Protein 2FUI (pdb70)

Organism: Homo sapiens (NCBI:txid9606)

Foldseek 3Di:
DPPDDDFACFLPLRHGDDPVAAWAAALQLRGTHRCCSQDHDRCCRPVPDHDHDPCCVVPNHD

Nearest PDB structures (foldseek):
  2fui-assembly1_A  TM=8.379E-01  e=3.768E-12  Homo sapiens
  2fuu-assembly1_A  TM=8.116E-01  e=2.374E-11  Homo sapiens
  5z8n-assembly2_B  TM=8.169E-01  e=2.389E-04  Arabidopsis thaliana
  1we9-assembly1_A  TM=7.177E-01  e=2.062E-04  Arabidopsis thaliana
  2k17-assembly1_A  TM=6.533E-01  e=4.219E-03  unclassified

Structure (mmCIF, N/CA/C/O backbone):
data_2FUI
#
_entry.id   2FUI
#
loop_
_atom_site.group_PDB
_atom_site.id
_atom_site.type_symbol
_atom_site.label_atom_id
_atom_site.label_alt_id
_atom_site.label_comp_id
_atom_site.label_asym_id
_atom_site.label_entity_id
_atom_site.label_seq_id
_atom_site.pdbx_PDB_ins_code
_atom_site.Cartn_x
_atom_site.Cartn_y
_atom_site.Cartn_z
_atom_site.occupancy
_atom_site.B_iso_or_equiv
_atom_site.auth_seq_id
_atom_site.auth_comp_id
_atom_site.auth_asym_id
_atom_site.auth_atom_id
_atom_site.pdbx_PDB_model_num
ATOM 1 N N . GLY A 1 1 ? 13.751 20.168 20.340 1.00 0.00 1 GLY A N 1
ATOM 2 C CA . GLY A 1 1 ? 12.383 19.666 20.655 1.00 0.00 1 GLY A CA 1
ATOM 3 C C . GLY A 1 1 ? 11.379 20.274 19.683 1.00 0.00 1 GLY A C 1
ATOM 4 O O . GLY A 1 1 ? 10.601 21.156 20.047 1.00 0.00 1 GLY A O 1
ATOM 10 N N . PRO A 1 2 ? 11.383 19.815 18.459 1.00 0.00 2 PRO A N 1
ATOM 11 C CA . PRO A 1 2 ? 10.454 20.318 17.405 1.00 0.00 2 PRO A CA 1
ATOM 12 C C . PRO A 1 2 ? 8.994 20.251 17.848 1.00 0.00 2 PRO A C 1
ATOM 13 O O . PRO A 1 2 ? 8.606 19.365 18.608 1.00 0.00 2 PRO A O 1
ATOM 24 N N . LEU A 1 3 ? 8.190 21.195 17.368 1.00 0.00 3 LEU A N 1
ATOM 25 C CA . LEU A 1 3 ? 6.776 21.231 17.722 1.00 0.00 3 LEU A CA 1
ATOM 26 C C . LEU A 1 3 ? 6.095 19.924 17.326 1.00 0.00 3 LEU A C 1
ATOM 27 O O . LEU A 1 3 ? 5.192 19.449 18.013 1.00 0.00 3 LEU A O 1
ATOM 43 N N . GLY A 1 4 ? 6.537 19.349 16.211 1.00 50.00 4 GLY A N 1
ATOM 44 C CA . GLY A 1 4 ? 5.966 18.097 15.725 1.00 50.00 4 GLY A CA 1
ATOM 45 C C . GLY A 1 4 ? 4.775 18.360 14.812 1.00 50.00 4 GLY A C 1
ATOM 46 O O . GLY A 1 4 ? 4.351 19.504 14.644 1.00 50.00 4 GLY A O 1
ATOM 50 N N . SER A 1 5 ? 4.239 17.296 14.220 1.00 50.00 5 SER A N 1
ATOM 51 C CA . SER A 1 5 ? 3.096 17.427 13.322 1.00 50.00 5 SER A CA 1
ATOM 52 C C . SER A 1 5 ? 2.205 16.191 13.399 1.00 50.00 5 SER A C 1
ATOM 53 O O . SER A 1 5 ? 2.687 15.076 13.596 1.00 50.00 5 SER A O 1
ATOM 61 N N . ASP A 1 6 ? 0.902 16.399 13.233 1.00 50.00 6 ASP A N 1
ATOM 62 C CA . ASP A 1 6 ? -0.051 15.296 13.278 1.00 50.00 6 ASP A CA 1
ATOM 63 C C . ASP A 1 6 ? 0.173 14.357 12.097 1.00 50.00 6 ASP A C 1
ATOM 64 O O . ASP A 1 6 ? 0.738 14.757 11.078 1.00 50.00 6 ASP A O 1
ATOM 73 N N . THR A 1 7 ? -0.268 13.111 12.234 1.00 50.00 7 THR A N 1
ATOM 74 C CA . THR A 1 7 ? -0.099 12.137 11.161 1.00 50.00 7 THR A CA 1
ATOM 75 C C . THR A 1 7 ? -1.177 12.311 10.103 1.00 50.00 7 THR A C 1
ATOM 76 O O . THR A 1 7 ? -2.085 13.130 10.245 1.00 50.00 7 THR A O 1
ATOM 87 N N . LYS A 1 8 ? -1.050 11.542 9.033 1.00 25.00 8 LYS A N 1
ATOM 88 C CA . LYS A 1 8 ? -1.990 11.608 7.924 1.00 25.00 8 LYS A CA 1
ATOM 89 C C . LYS A 1 8 ? -2.513 10.222 7.564 1.00 25.00 8 LYS A C 1
ATOM 90 O O . LYS A 1 8 ? -2.126 9.216 8.158 1.00 25.00 8 LYS A O 1
ATOM 109 N N . LEU A 1 9 ? -3.378 10.195 6.563 1.00 16.66 9 LEU A N 1
ATOM 110 C CA . LEU A 1 9 ? -3.957 8.954 6.073 1.00 16.66 9 LEU A CA 1
ATOM 111 C C . LEU A 1 9 ? -2.859 8.043 5.507 1.00 16.66 9 LEU A C 1
ATOM 112 O O . LEU A 1 9 ? -1.693 8.431 5.483 1.00 16.66 9 LEU A O 1
ATOM 128 N N . TYR A 1 10 ? -3.207 6.823 5.074 1.00 25.00 10 TYR A N 1
ATOM 129 C CA . TYR A 1 10 ? -2.189 5.909 4.554 1.00 25.00 10 TYR A CA 1
ATOM 130 C C . TYR A 1 10 ? -2.133 5.942 3.025 1.00 25.00 10 TYR A C 1
ATOM 131 O O . TYR A 1 10 ? -1.193 6.477 2.437 1.00 25.00 10 TYR A O 1
ATOM 149 N N . CYS A 1 11 ? -3.142 5.361 2.396 1.00 16.66 11 CYS A N 1
ATOM 150 C CA . CYS A 1 11 ? -3.225 5.310 0.940 1.00 16.66 11 CYS A CA 1
ATOM 151 C C . CYS A 1 11 ? -2.750 6.607 0.307 1.00 16.66 11 CYS A C 1
ATOM 152 O O . CYS A 1 11 ? -3.395 7.644 0.424 1.00 16.66 11 CYS A O 1
ATOM 159 N N . ILE A 1 12 ? -1.619 6.526 -0.385 1.00 16.66 12 ILE A N 1
ATOM 160 C CA . ILE A 1 12 ? -1.050 7.683 -1.062 1.00 16.66 12 ILE A CA 1
ATOM 161 C C . ILE A 1 12 ? -2.134 8.391 -1.868 1.00 16.66 12 ILE A C 1
ATOM 162 O O . ILE A 1 12 ? -1.932 9.481 -2.402 1.00 16.66 12 ILE A O 1
ATOM 178 N N . CYS A 1 13 ? -3.283 7.737 -1.946 1.00 16.66 13 CYS A N 1
ATOM 179 C CA . CYS A 1 13 ? -4.428 8.249 -2.675 1.00 16.66 13 CYS A CA 1
ATOM 180 C C . CYS A 1 13 ? -5.252 9.179 -1.785 1.00 16.66 13 CYS A C 1
ATOM 181 O O . CYS A 1 13 ? -6.469 9.289 -1.935 1.00 16.66 13 CYS A O 1
ATOM 188 N N . LYS A 1 14 ? -4.570 9.849 -0.861 1.00 16.66 14 LYS A N 1
ATOM 189 C CA . LYS A 1 14 ? -5.219 10.781 0.060 1.00 16.66 14 LYS A CA 1
ATOM 190 C C . LYS A 1 14 ? -6.529 10.222 0.618 1.00 16.66 14 LYS A C 1
ATOM 191 O O . LYS A 1 14 ? -7.587 10.833 0.469 1.00 16.66 14 LYS A O 1
ATOM 210 N N . THR A 1 15 ? -6.446 9.073 1.287 1.00 25.00 15 THR A N 1
ATOM 211 C CA . THR A 1 15 ? -7.631 8.461 1.889 1.00 25.00 15 THR A CA 1
ATOM 212 C C . THR A 1 15 ? -7.216 7.535 3.044 1.00 25.00 15 THR A C 1
ATOM 213 O O . THR A 1 15 ? -6.408 6.628 2.852 1.00 25.00 15 THR A O 1
ATOM 224 N N . PRO A 1 16 ? -7.742 7.743 4.232 1.00 50.00 16 PRO A N 1
ATOM 225 C CA . PRO A 1 16 ? -7.401 6.901 5.426 1.00 50.00 16 PRO A CA 1
ATOM 226 C C . PRO A 1 16 ? -7.678 5.414 5.217 1.00 50.00 16 PRO A C 1
ATOM 227 O O . PRO A 1 16 ? -8.383 5.023 4.286 1.00 50.00 16 PRO A O 1
ATOM 238 N N . TYR A 1 17 ? -7.101 4.594 6.094 1.00 25.00 17 TYR A N 1
ATOM 239 C CA . TYR A 1 17 ? -7.264 3.152 6.014 1.00 25.00 17 TYR A CA 1
ATOM 240 C C . TYR A 1 17 ? -8.723 2.770 6.137 1.00 25.00 17 TYR A C 1
ATOM 241 O O . TYR A 1 17 ? -9.491 3.404 6.862 1.00 25.00 17 TYR A O 1
ATOM 259 N N . ASP A 1 18 ? -9.086 1.722 5.428 1.00 25.00 18 ASP A N 1
ATOM 260 C CA . ASP A 1 18 ? -10.457 1.230 5.450 1.00 25.00 18 ASP A CA 1
ATOM 261 C C . ASP A 1 18 ? -10.487 -0.297 5.427 1.00 25.00 18 ASP A C 1
ATOM 262 O O . ASP A 1 18 ? -10.136 -0.915 4.424 1.00 25.00 18 ASP A O 1
ATOM 271 N N . GLU A 1 19 ? -10.917 -0.899 6.531 1.00 25.00 19 GLU A N 1
ATOM 272 C CA . GLU A 1 19 ? -10.991 -2.356 6.619 1.00 25.00 19 GLU A CA 1
ATOM 273 C C . GLU A 1 19 ? -11.797 -2.919 5.456 1.00 25.00 19 GLU A C 1
ATOM 274 O O . GLU A 1 19 ? -11.634 -4.078 5.076 1.00 25.00 19 GLU A O 1
ATOM 286 N N . SER A 1 20 ? -12.641 -2.078 4.878 1.00 50.00 20 SER A N 1
ATOM 287 C CA . SER A 1 20 ? -13.445 -2.489 3.732 1.00 50.00 20 SER A CA 1
ATOM 288 C C . SER A 1 20 ? -12.515 -2.629 2.546 1.00 50.00 20 SER A C 1
ATOM 289 O O . SER A 1 20 ? -12.711 -3.450 1.650 1.00 50.00 20 SER A O 1
ATOM 297 N N . LYS A 1 21 ? -11.482 -1.810 2.597 1.00 16.66 21 LYS A N 1
ATOM 298 C CA . LYS A 1 21 ? -10.444 -1.777 1.595 1.00 16.66 21 LYS A CA 1
ATOM 299 C C . LYS A 1 21 ? -9.260 -2.546 2.124 1.00 16.66 21 LYS A C 1
ATOM 300 O O . LYS A 1 21 ? -9.041 -2.604 3.332 1.00 16.66 21 LYS A O 1
ATOM 319 N N . PHE A 1 22 ? -8.508 -3.157 1.238 1.00 16.66 22 PHE A N 1
ATOM 320 C CA . PHE A 1 22 ? -7.364 -3.923 1.672 1.00 16.66 22 PHE A CA 1
ATOM 321 C C . PHE A 1 22 ? -6.095 -3.217 1.302 1.00 16.66 22 PHE A C 1
ATOM 322 O O . PHE A 1 22 ? -6.052 -2.440 0.349 1.00 16.66 22 PHE A O 1
ATOM 339 N N . TYR A 1 23 ? -5.073 -3.460 2.091 1.00 16.66 23 TYR A N 1
ATOM 340 C CA . TYR A 1 23 ? -3.814 -2.800 1.880 1.00 16.66 23 TYR A CA 1
ATOM 341 C C . TYR A 1 23 ? -2.646 -3.736 1.774 1.00 16.66 23 TYR A C 1
ATOM 342 O O . TYR A 1 23 ? -2.681 -4.903 2.164 1.00 16.66 23 TYR A O 1
ATOM 360 N N . ILE A 1 24 ? -1.600 -3.132 1.287 1.00 16.66 24 ILE A N 1
ATOM 361 C CA . ILE A 1 24 ? -0.311 -3.767 1.134 1.00 16.66 24 ILE A CA 1
ATOM 362 C C . ILE A 1 24 ? 0.668 -2.856 1.842 1.00 16.66 24 ILE A C 1
ATOM 363 O O . ILE A 1 24 ? 0.759 -1.669 1.531 1.00 16.66 24 ILE A O 1
ATOM 379 N N . GLY A 1 25 ? 1.320 -3.374 2.863 1.00 16.66 25 GLY A N 1
ATOM 380 C CA . GLY A 1 25 ? 2.186 -2.539 3.669 1.00 16.66 25 GLY A CA 1
ATOM 381 C C . GLY A 1 25 ? 3.589 -2.331 3.124 1.00 16.66 25 GLY A C 1
ATOM 382 O O . GLY A 1 25 ? 4.337 -3.277 2.873 1.00 16.66 25 GLY A O 1
ATOM 386 N N . CYS A 1 26 ? 3.943 -1.054 3.023 1.00 16.66 26 CYS A N 1
ATOM 387 C CA . CYS A 1 26 ? 5.258 -0.630 2.604 1.00 16.66 26 CYS A CA 1
ATOM 388 C C . CYS A 1 26 ? 6.286 -1.428 3.403 1.00 16.66 26 CYS A C 1
ATOM 389 O O . CYS A 1 26 ? 6.452 -1.200 4.601 1.00 16.66 26 CYS A O 1
ATOM 396 N N . ASP A 1 27 ? 6.956 -2.372 2.761 1.00 16.66 27 ASP A N 1
ATOM 397 C CA . ASP A 1 27 ? 7.934 -3.183 3.473 1.00 16.66 27 ASP A CA 1
ATOM 398 C C . ASP A 1 27 ? 8.906 -2.299 4.234 1.00 16.66 27 ASP A C 1
ATOM 399 O O . ASP A 1 27 ? 9.330 -2.641 5.339 1.00 16.66 27 ASP A O 1
ATOM 408 N N . ARG A 1 28 ? 9.266 -1.168 3.639 1.00 16.66 28 ARG A N 1
ATOM 409 C CA . ARG A 1 28 ? 10.204 -0.257 4.278 1.00 16.66 28 ARG A CA 1
ATOM 410 C C . ARG A 1 28 ? 9.550 1.077 4.644 1.00 16.66 28 ARG A C 1
ATOM 411 O O . ARG A 1 28 ? 10.124 1.842 5.416 1.00 16.66 28 ARG A O 1
ATOM 432 N N . CYS A 1 29 ? 8.359 1.378 4.102 1.00 16.66 29 CYS A N 1
ATOM 433 C CA . CYS A 1 29 ? 7.726 2.647 4.425 1.00 16.66 29 CYS A CA 1
ATOM 434 C C . CYS A 1 29 ? 6.594 2.477 5.440 1.00 16.66 29 CYS A C 1
ATOM 435 O O . CYS A 1 29 ? 5.794 3.389 5.649 1.00 16.66 29 CYS A O 1
ATOM 442 N N . GLN A 1 30 ? 6.552 1.312 6.077 1.00 16.66 30 GLN A N 1
ATOM 443 C CA . GLN A 1 30 ? 5.544 1.016 7.097 1.00 16.66 30 GLN A CA 1
ATOM 444 C C . GLN A 1 30 ? 4.218 1.743 6.853 1.00 16.66 30 GLN A C 1
ATOM 445 O O . GLN A 1 30 ? 3.663 2.347 7.772 1.00 16.66 30 GLN A O 1
ATOM 459 N N . ASN A 1 31 ? 3.701 1.677 5.629 1.00 16.66 31 ASN A N 1
ATOM 460 C CA . ASN A 1 31 ? 2.432 2.329 5.312 1.00 16.66 31 ASN A CA 1
ATOM 461 C C . ASN A 1 31 ? 1.522 1.361 4.560 1.00 16.66 31 ASN A C 1
ATOM 462 O O . ASN A 1 31 ? 1.977 0.317 4.108 1.00 16.66 31 ASN A O 1
ATOM 473 N N . TRP A 1 32 ? 0.236 1.695 4.447 1.00 16.66 32 TRP A N 1
ATOM 474 C CA . TRP A 1 32 ? -0.716 0.808 3.765 1.00 16.66 32 TRP A CA 1
ATOM 475 C C . TRP A 1 32 ? -1.613 1.589 2.808 1.00 16.66 32 TRP A C 1
ATOM 476 O O . TRP A 1 32 ? -2.197 2.601 3.185 1.00 16.66 32 TRP A O 1
ATOM 497 N N . TYR A 1 33 ? -1.737 1.108 1.572 1.00 16.66 33 TYR A N 1
ATOM 498 C CA . TYR A 1 33 ? -2.592 1.774 0.583 1.00 16.66 33 TYR A CA 1
ATOM 499 C C . TYR A 1 33 ? -3.534 0.775 -0.089 1.00 16.66 33 TYR A C 1
ATOM 500 O O . TYR A 1 33 ? -3.139 -0.362 -0.348 1.00 16.66 33 TYR A O 1
ATOM 518 N N . HIS A 1 34 ? -4.764 1.197 -0.421 1.00 16.66 34 HIS A N 1
ATOM 519 C CA . HIS A 1 34 ? -5.653 0.310 -1.126 1.00 16.66 34 HIS A CA 1
ATOM 520 C C . HIS A 1 34 ? -4.889 -0.205 -2.334 1.00 16.66 34 HIS A C 1
ATOM 521 O O . HIS A 1 34 ? -4.095 0.531 -2.933 1.00 16.66 34 HIS A O 1
ATOM 536 N N . GLY A 1 35 ? -5.094 -1.452 -2.681 1.00 16.66 35 GLY A N 1
ATOM 537 C CA . GLY A 1 35 ? -4.371 -2.005 -3.805 1.00 16.66 35 GLY A CA 1
ATOM 538 C C . GLY A 1 35 ? -4.305 -1.023 -4.961 1.00 16.66 35 GLY A C 1
ATOM 539 O O . GLY A 1 35 ? -3.222 -0.622 -5.384 1.00 16.66 35 GLY A O 1
ATOM 543 N N . ARG A 1 36 ? -5.459 -0.636 -5.470 1.00 16.66 36 ARG A N 1
ATOM 544 C CA . ARG A 1 36 ? -5.500 0.301 -6.575 1.00 16.66 36 ARG A CA 1
ATOM 545 C C . ARG A 1 36 ? -5.052 1.671 -6.122 1.00 16.66 36 ARG A C 1
ATOM 546 O O . ARG A 1 36 ? -4.695 2.517 -6.941 1.00 16.66 36 ARG A O 1
ATOM 567 N N . CYS A 1 37 ? -5.069 1.896 -4.818 1.00 16.66 37 CYS A N 1
ATOM 568 C CA . CYS A 1 37 ? -4.655 3.184 -4.309 1.00 16.66 37 CYS A CA 1
ATOM 569 C C . CYS A 1 37 ? -3.313 3.544 -4.921 1.00 16.66 37 CYS A C 1
ATOM 570 O O . CYS A 1 37 ? -3.001 4.718 -5.122 1.00 16.66 37 CYS A O 1
ATOM 577 N N . VAL A 1 38 ? -2.522 2.512 -5.212 1.00 16.66 38 VAL A N 1
ATOM 578 C CA . VAL A 1 38 ? -1.203 2.719 -5.801 1.00 16.66 38 VAL A CA 1
ATOM 579 C C . VAL A 1 38 ? -1.106 2.103 -7.197 1.00 16.66 38 VAL A C 1
ATOM 580 O O . VAL A 1 38 ? -0.047 2.135 -7.823 1.00 16.66 38 VAL A O 1
ATOM 593 N N . GLY A 1 39 ? -2.220 1.565 -7.693 1.00 16.66 39 GLY A N 1
ATOM 594 C CA . GLY A 1 39 ? -2.238 0.975 -9.030 1.00 16.66 39 GLY A CA 1
ATOM 595 C C . GLY A 1 39 ? -1.713 -0.451 -9.013 1.00 16.66 39 GLY A C 1
ATOM 596 O O . GLY A 1 39 ? -0.884 -0.824 -9.844 1.00 16.66 39 GLY A O 1
ATOM 600 N N . ILE A 1 40 ? -2.180 -1.243 -8.053 1.00 16.66 40 ILE A N 1
ATOM 601 C CA . ILE A 1 40 ? -1.727 -2.624 -7.931 1.00 16.66 40 ILE A CA 1
ATOM 602 C C . ILE A 1 40 ? -2.873 -3.612 -8.083 1.00 16.66 40 ILE A C 1
ATOM 603 O O . ILE A 1 40 ? -4.046 -3.241 -8.047 1.00 16.66 40 ILE A O 1
ATOM 619 N N . LEU A 1 41 ? -2.510 -4.876 -8.238 1.00 16.66 41 LEU A N 1
ATOM 620 C CA . LEU A 1 41 ? -3.491 -5.932 -8.379 1.00 16.66 41 LEU A CA 1
ATOM 621 C C . LEU A 1 41 ? -4.248 -6.140 -7.073 1.00 16.66 41 LEU A C 1
ATOM 622 O O . LEU A 1 41 ? -3.822 -5.694 -6.010 1.00 16.66 41 LEU A O 1
ATOM 638 N N . GLN A 1 42 ? -5.363 -6.838 -7.167 1.00 16.66 42 GLN A N 1
ATOM 639 C CA . GLN A 1 42 ? -6.180 -7.133 -6.005 1.00 16.66 42 GLN A CA 1
ATOM 640 C C . GLN A 1 42 ? -5.552 -8.286 -5.316 1.00 16.66 42 GLN A C 1
ATOM 641 O O . GLN A 1 42 ? -5.385 -8.322 -4.099 1.00 16.66 42 GLN A O 1
ATOM 655 N N . SER A 1 43 ? -5.180 -9.222 -6.150 1.00 16.66 43 SER A N 1
ATOM 656 C CA . SER A 1 43 ? -4.531 -10.396 -5.692 1.00 16.66 43 SER A CA 1
ATOM 657 C C . SER A 1 43 ? -3.214 -9.979 -5.058 1.00 16.66 43 SER A C 1
ATOM 658 O O . SER A 1 43 ? -2.859 -10.461 -3.987 1.00 16.66 43 SER A O 1
ATOM 666 N N . GLU A 1 44 ? -2.518 -9.026 -5.688 1.00 16.66 44 GLU A N 1
ATOM 667 C CA . GLU A 1 44 ? -1.262 -8.525 -5.129 1.00 16.66 44 GLU A CA 1
ATOM 668 C C . GLU A 1 44 ? -1.442 -8.313 -3.638 1.00 16.66 44 GLU A C 1
ATOM 669 O O . GLU A 1 44 ? -0.482 -8.192 -2.893 1.00 16.66 44 GLU A O 1
ATOM 681 N N . ALA A 1 45 ? -2.694 -8.278 -3.217 1.00 16.66 45 ALA A N 1
ATOM 682 C CA . ALA A 1 45 ? -3.014 -8.115 -1.815 1.00 16.66 45 ALA A CA 1
ATOM 683 C C . ALA A 1 45 ? -2.846 -9.449 -1.066 1.00 16.66 45 ALA A C 1
ATOM 684 O O . ALA A 1 45 ? -2.309 -9.483 0.042 1.00 16.66 45 ALA A O 1
ATOM 691 N N . GLU A 1 46 ? -3.346 -10.537 -1.666 1.00 16.66 46 GLU A N 1
ATOM 692 C CA . GLU A 1 46 ? -3.288 -11.865 -1.034 1.00 16.66 46 GLU A CA 1
ATOM 693 C C . GLU A 1 46 ? -2.005 -12.655 -1.325 1.00 16.66 46 GLU A C 1
ATOM 694 O O . GLU A 1 46 ? -1.366 -13.166 -0.405 1.00 16.66 46 GLU A O 1
ATOM 706 N N . LEU A 1 47 ? -1.659 -12.786 -2.596 1.00 16.66 47 LEU A N 1
ATOM 707 C CA . LEU A 1 47 ? -0.476 -13.555 -2.995 1.00 16.66 47 LEU A CA 1
ATOM 708 C C . LEU A 1 47 ? 0.773 -12.784 -2.742 1.00 16.66 47 LEU A C 1
ATOM 709 O O . LEU A 1 47 ? 1.816 -13.021 -3.351 1.00 16.66 47 LEU A O 1
ATOM 725 N N . ILE A 1 48 ? 0.642 -11.824 -1.876 1.00 16.66 48 ILE A N 1
ATOM 726 C CA . ILE A 1 48 ? 1.731 -10.960 -1.569 1.00 16.66 48 ILE A CA 1
ATOM 727 C C . ILE A 1 48 ? 2.278 -11.172 -0.162 1.00 16.66 48 ILE A C 1
ATOM 728 O O . ILE A 1 48 ? 1.541 -11.449 0.783 1.00 16.66 48 ILE A O 1
ATOM 744 N N . ASP A 1 49 ? 3.595 -11.043 -0.061 1.00 25.00 49 ASP A N 1
ATOM 745 C CA . ASP A 1 49 ? 4.296 -11.219 1.199 1.00 25.00 49 ASP A CA 1
ATOM 746 C C . ASP A 1 49 ? 5.716 -10.674 1.071 1.00 25.00 49 ASP A C 1
ATOM 747 O O . ASP A 1 49 ? 6.640 -11.143 1.734 1.00 25.00 49 ASP A O 1
ATOM 756 N N . GLU A 1 50 ? 5.869 -9.678 0.203 1.00 16.66 50 GLU A N 1
ATOM 757 C CA . GLU A 1 50 ? 7.155 -9.055 -0.036 1.00 16.66 50 GLU A CA 1
ATOM 758 C C . GLU A 1 50 ? 6.932 -7.762 -0.802 1.00 16.66 50 GLU A C 1
ATOM 759 O O . GLU A 1 50 ? 7.875 -7.148 -1.303 1.00 16.66 50 GLU A O 1
ATOM 771 N N . TYR A 1 51 ? 5.666 -7.351 -0.881 1.00 16.66 51 TYR A N 1
ATOM 772 C CA . TYR A 1 51 ? 5.319 -6.127 -1.579 1.00 16.66 51 TYR A CA 1
ATOM 773 C C . TYR A 1 51 ? 5.878 -4.944 -0.839 1.00 16.66 51 TYR A C 1
ATOM 774 O O . TYR A 1 51 ? 5.947 -4.933 0.388 1.00 16.66 51 TYR A O 1
ATOM 792 N N . VAL A 1 52 ? 6.245 -3.940 -1.599 1.00 16.66 52 VAL A N 1
ATOM 793 C CA . VAL A 1 52 ? 6.771 -2.724 -1.019 1.00 16.66 52 VAL A CA 1
ATOM 794 C C . VAL A 1 52 ? 5.976 -1.537 -1.500 1.00 16.66 52 VAL A C 1
ATOM 795 O O . VAL A 1 52 ? 5.328 -1.589 -2.544 1.00 16.66 52 VAL A O 1
ATOM 808 N N . CYS A 1 53 ? 6.020 -0.472 -0.727 1.00 16.66 53 CYS A N 1
ATOM 809 C CA . CYS A 1 53 ? 5.308 0.703 -1.048 1.00 16.66 53 CYS A CA 1
ATOM 810 C C . CYS A 1 53 ? 6.037 1.473 -2.097 1.00 16.66 53 CYS A C 1
ATOM 811 O O . CYS A 1 53 ? 7.243 1.320 -2.286 1.00 16.66 53 CYS A O 1
ATOM 818 N N . PRO A 1 54 ? 5.327 2.279 -2.788 1.00 16.66 54 PRO A N 1
ATOM 819 C CA . PRO A 1 54 ? 5.901 3.090 -3.867 1.00 16.66 54 PRO A CA 1
ATOM 820 C C . PRO A 1 54 ? 6.657 4.292 -3.322 1.00 16.66 54 PRO A C 1
ATOM 821 O O . PRO A 1 54 ? 7.649 4.733 -3.903 1.00 16.66 54 PRO A O 1
ATOM 832 N N . GLN A 1 55 ? 6.209 4.782 -2.174 1.00 16.66 55 GLN A N 1
ATOM 833 C CA . GLN A 1 55 ? 6.881 5.894 -1.526 1.00 16.66 55 GLN A CA 1
ATOM 834 C C . GLN A 1 55 ? 8.190 5.382 -0.955 1.00 16.66 55 GLN A C 1
ATOM 835 O O . GLN A 1 55 ? 9.177 6.110 -0.845 1.00 16.66 55 GLN A O 1
ATOM 849 N N . CYS A 1 56 ? 8.169 4.102 -0.601 1.00 16.66 56 CYS A N 1
ATOM 850 C CA . CYS A 1 56 ? 9.331 3.433 -0.041 1.00 16.66 56 CYS A CA 1
ATOM 851 C C . CYS A 1 56 ? 10.477 3.410 -1.046 1.00 16.66 56 CYS A C 1
ATOM 852 O O . CYS A 1 56 ? 11.626 3.682 -0.702 1.00 16.66 56 CYS A O 1
ATOM 859 N N . GLN A 1 57 ? 10.148 3.065 -2.287 1.00 16.66 57 GLN A N 1
ATOM 860 C CA . GLN A 1 57 ? 11.153 2.983 -3.336 1.00 16.66 57 GLN A CA 1
ATOM 861 C C . GLN A 1 57 ? 11.955 4.274 -3.410 1.00 16.66 57 GLN A C 1
ATOM 862 O O . GLN A 1 57 ? 13.164 4.250 -3.643 1.00 16.66 57 GLN A O 1
ATOM 876 N N . SER A 1 58 ? 11.287 5.398 -3.190 1.00 25.00 58 SER A N 1
ATOM 877 C CA . SER A 1 58 ? 11.972 6.681 -3.215 1.00 25.00 58 SER A CA 1
ATOM 878 C C . SER A 1 58 ? 13.057 6.700 -2.144 1.00 25.00 58 SER A C 1
ATOM 879 O O . SER A 1 58 ? 14.135 7.260 -2.344 1.00 25.00 58 SER A O 1
ATOM 887 N N . THR A 1 59 ? 12.757 6.079 -1.006 1.00 50.00 59 THR A N 1
ATOM 888 C CA . THR A 1 59 ? 13.705 6.019 0.102 1.00 50.00 59 THR A CA 1
ATOM 889 C C . THR A 1 59 ? 14.697 4.870 -0.077 1.00 50.00 59 THR A C 1
ATOM 890 O O . THR A 1 59 ? 15.862 4.987 0.302 1.00 50.00 59 THR A O 1
ATOM 901 N N . GLU A 1 60 ? 14.232 3.758 -0.650 1.00 50.00 60 GLU A N 1
ATOM 902 C CA . GLU A 1 60 ? 15.101 2.599 -0.859 1.00 50.00 60 GLU A CA 1
ATOM 903 C C . GLU A 1 60 ? 16.507 3.032 -1.266 1.00 50.00 60 GLU A C 1
ATOM 904 O O . GLU A 1 60 ? 17.460 2.862 -0.508 1.00 50.00 60 GLU A O 1
ATOM 916 N N . ASP A 1 61 ? 16.630 3.590 -2.466 1.00 50.00 61 ASP A N 1
ATOM 917 C CA . ASP A 1 61 ? 17.929 4.040 -2.957 1.00 50.00 61 ASP A CA 1
ATOM 918 C C . ASP A 1 61 ? 17.766 5.184 -3.952 1.00 50.00 61 ASP A C 1
ATOM 919 O O . ASP A 1 61 ? 16.655 5.493 -4.382 1.00 50.00 61 ASP A O 1
ATOM 928 N N . ALA A 1 62 ? 18.884 5.812 -4.311 1.00 50.00 62 ALA A N 1
ATOM 929 C CA . ALA A 1 62 ? 18.861 6.925 -5.256 1.00 50.00 62 ALA A CA 1
ATOM 930 C C . ALA A 1 62 ? 19.488 6.512 -6.585 1.00 50.00 62 ALA A C 1
ATOM 931 O O . ALA A 1 62 ? 20.557 5.925 -6.556 1.00 0.00 62 ALA A O 1
ATOM 939 N N . GLY A 1 1 ? 2.960 -4.972 19.622 1.00 0.00 1 GLY A N 2
ATOM 940 C CA . GLY A 1 1 ? 2.378 -3.799 20.334 1.00 0.00 1 GLY A CA 2
ATOM 941 C C . GLY A 1 1 ? 1.183 -3.270 19.550 1.00 0.00 1 GLY A C 2
ATOM 942 O O . GLY A 1 1 ? 0.956 -3.657 18.405 1.00 0.00 1 GLY A O 2
ATOM 948 N N . PRO A 1 2 ? 0.420 -2.394 20.149 1.00 0.00 2 PRO A N 2
ATOM 949 C CA . PRO A 1 2 ? -0.780 -1.791 19.500 1.00 0.00 2 PRO A CA 2
ATOM 950 C C . PRO A 1 2 ? -0.408 -0.917 18.304 1.00 0.00 2 PRO A C 2
ATOM 951 O O . PRO A 1 2 ? -1.203 -0.743 17.379 1.00 0.00 2 PRO A O 2
ATOM 962 N N . LEU A 1 3 ? 0.804 -0.367 18.333 1.00 0.00 3 LEU A N 2
ATOM 963 C CA . LEU A 1 3 ? 1.274 0.493 17.249 1.00 0.00 3 LEU A CA 2
ATOM 964 C C . LEU A 1 3 ? 0.143 1.388 16.746 1.00 0.00 3 LEU A C 2
ATOM 965 O O . LEU A 1 3 ? 0.170 1.862 15.610 1.00 0.00 3 LEU A O 2
ATOM 981 N N . GLY A 1 4 ? -0.851 1.615 17.603 1.00 50.00 4 GLY A N 2
ATOM 982 C CA . GLY A 1 4 ? -1.992 2.455 17.243 1.00 50.00 4 GLY A CA 2
ATOM 983 C C . GLY A 1 4 ? -1.971 3.768 18.018 1.00 50.00 4 GLY A C 2
ATOM 984 O O . GLY A 1 4 ? -1.854 3.776 19.244 1.00 50.00 4 GLY A O 2
ATOM 988 N N . SER A 1 5 ? -2.085 4.876 17.294 1.00 50.00 5 SER A N 2
ATOM 989 C CA . SER A 1 5 ? -2.079 6.195 17.916 1.00 50.00 5 SER A CA 2
ATOM 990 C C . SER A 1 5 ? -2.475 7.258 16.900 1.00 50.00 5 SER A C 2
ATOM 991 O O . SER A 1 5 ? -3.247 6.990 15.979 1.00 50.00 5 SER A O 2
ATOM 999 N N . ASP A 1 6 ? -1.939 8.463 17.064 1.00 50.00 6 ASP A N 2
ATOM 1000 C CA . ASP A 1 6 ? -2.244 9.549 16.142 1.00 50.00 6 ASP A CA 2
ATOM 1001 C C . ASP A 1 6 ? -1.517 9.327 14.821 1.00 50.00 6 ASP A C 2
ATOM 1002 O O . ASP A 1 6 ? -0.302 9.501 14.734 1.00 50.00 6 ASP A O 2
ATOM 1011 N N . THR A 1 7 ? -2.269 8.925 13.799 1.00 50.00 7 THR A N 2
ATOM 1012 C CA . THR A 1 7 ? -1.687 8.664 12.486 1.00 50.00 7 THR A CA 2
ATOM 1013 C C . THR A 1 7 ? -2.423 9.430 11.393 1.00 50.00 7 THR A C 2
ATOM 1014 O O . THR A 1 7 ? -3.525 9.938 11.601 1.00 50.00 7 THR A O 2
ATOM 1025 N N . LYS A 1 8 ? -1.795 9.497 10.223 1.00 25.00 8 LYS A N 2
ATOM 1026 C CA . LYS A 1 8 ? -2.372 10.190 9.076 1.00 25.00 8 LYS A CA 2
ATOM 1027 C C . LYS A 1 8 ? -2.909 9.181 8.066 1.00 25.00 8 LYS A C 2
ATOM 1028 O O . LYS A 1 8 ? -2.890 7.974 8.310 1.00 25.00 8 LYS A O 2
ATOM 1047 N N . LEU A 1 9 ? -3.383 9.683 6.933 1.00 16.66 9 LEU A N 2
ATOM 1048 C CA . LEU A 1 9 ? -3.920 8.817 5.890 1.00 16.66 9 LEU A CA 2
ATOM 1049 C C . LEU A 1 9 ? -2.829 7.876 5.400 1.00 16.66 9 LEU A C 2
ATOM 1050 O O . LEU A 1 9 ? -1.647 8.209 5.464 1.00 16.66 9 LEU A O 2
ATOM 1066 N N . TYR A 1 10 ? -3.217 6.691 4.931 1.00 25.00 10 TYR A N 2
ATOM 1067 C CA . TYR A 1 10 ? -2.236 5.728 4.469 1.00 25.00 10 TYR A CA 2
ATOM 1068 C C . TYR A 1 10 ? -2.087 5.804 2.951 1.00 25.00 10 TYR A C 2
ATOM 1069 O O . TYR A 1 10 ? -1.057 6.251 2.447 1.00 25.00 10 TYR A O 2
ATOM 1087 N N . CYS A 1 11 ? -3.116 5.384 2.225 1.00 16.66 11 CYS A N 2
ATOM 1088 C CA . CYS A 1 11 ? -3.080 5.430 0.770 1.00 16.66 11 CYS A CA 2
ATOM 1089 C C . CYS A 1 11 ? -2.457 6.726 0.278 1.00 16.66 11 CYS A C 2
ATOM 1090 O O . CYS A 1 11 ? -2.863 7.818 0.677 1.00 16.66 11 CYS A O 2
ATOM 1097 N N . ILE A 1 12 ? -1.488 6.591 -0.617 1.00 16.66 12 ILE A N 2
ATOM 1098 C CA . ILE A 1 12 ? -0.829 7.750 -1.195 1.00 16.66 12 ILE A CA 2
ATOM 1099 C C . ILE A 1 12 ? -1.888 8.610 -1.869 1.00 16.66 12 ILE A C 2
ATOM 1100 O O . ILE A 1 12 ? -1.628 9.721 -2.331 1.00 16.66 12 ILE A O 2
ATOM 1116 N N . CYS A 1 13 ? -3.085 8.045 -1.918 1.00 16.66 13 CYS A N 2
ATOM 1117 C CA . CYS A 1 13 ? -4.237 8.686 -2.529 1.00 16.66 13 CYS A CA 2
ATOM 1118 C C . CYS A 1 13 ? -4.896 9.671 -1.558 1.00 16.66 13 CYS A C 2
ATOM 1119 O O . CYS A 1 13 ? -5.870 10.336 -1.910 1.00 16.66 13 CYS A O 2
ATOM 1126 N N . LYS A 1 14 ? -4.358 9.755 -0.340 1.00 16.66 14 LYS A N 2
ATOM 1127 C CA . LYS A 1 14 ? -4.891 10.661 0.678 1.00 16.66 14 LYS A CA 2
ATOM 1128 C C . LYS A 1 14 ? -6.244 10.178 1.197 1.00 16.66 14 LYS A C 2
ATOM 1129 O O . LYS A 1 14 ? -7.234 10.908 1.147 1.00 16.66 14 LYS A O 2
ATOM 1148 N N . THR A 1 15 ? -6.278 8.949 1.707 1.00 25.00 15 THR A N 2
ATOM 1149 C CA . THR A 1 15 ? -7.514 8.382 2.244 1.00 25.00 15 THR A CA 2
ATOM 1150 C C . THR A 1 15 ? -7.220 7.564 3.504 1.00 25.00 15 THR A C 2
ATOM 1151 O O . THR A 1 15 ? -6.155 6.956 3.616 1.00 25.00 15 THR A O 2
ATOM 1162 N N . PRO A 1 16 ? -8.134 7.527 4.445 1.00 50.00 16 PRO A N 2
ATOM 1163 C CA . PRO A 1 16 ? -7.951 6.752 5.709 1.00 50.00 16 PRO A CA 2
ATOM 1164 C C . PRO A 1 16 ? -8.074 5.247 5.476 1.00 50.00 16 PRO A C 2
ATOM 1165 O O . PRO A 1 16 ? -8.787 4.811 4.572 1.00 50.00 16 PRO A O 2
ATOM 1176 N N . TYR A 1 17 ? -7.384 4.457 6.294 1.00 25.00 17 TYR A N 2
ATOM 1177 C CA . TYR A 1 17 ? -7.440 3.013 6.152 1.00 25.00 17 TYR A CA 2
ATOM 1178 C C . TYR A 1 17 ? -8.850 2.523 6.387 1.00 25.00 17 TYR A C 2
ATOM 1179 O O . TYR A 1 17 ? -9.548 2.999 7.283 1.00 25.00 17 TYR A O 2
ATOM 1197 N N . ASP A 1 18 ? -9.257 1.564 5.585 1.00 25.00 18 ASP A N 2
ATOM 1198 C CA . ASP A 1 18 ? -10.584 0.996 5.709 1.00 25.00 18 ASP A CA 2
ATOM 1199 C C . ASP A 1 18 ? -10.539 -0.507 5.472 1.00 25.00 18 ASP A C 2
ATOM 1200 O O . ASP A 1 18 ? -10.139 -0.964 4.402 1.00 25.00 18 ASP A O 2
ATOM 1209 N N . GLU A 1 19 ? -10.958 -1.274 6.471 1.00 25.00 19 GLU A N 2
ATOM 1210 C CA . GLU A 1 19 ? -10.961 -2.723 6.347 1.00 25.00 19 GLU A CA 2
ATOM 1211 C C . GLU A 1 19 ? -11.777 -3.128 5.127 1.00 25.00 19 GLU A C 2
ATOM 1212 O O . GLU A 1 19 ? -11.646 -4.240 4.616 1.00 25.00 19 GLU A O 2
ATOM 1224 N N . SER A 1 20 ? -12.589 -2.194 4.645 1.00 50.00 20 SER A N 2
ATOM 1225 C CA . SER A 1 20 ? -13.392 -2.435 3.452 1.00 50.00 20 SER A CA 2
ATOM 1226 C C . SER A 1 20 ? -12.443 -2.482 2.282 1.00 50.00 20 SER A C 2
ATOM 1227 O O . SER A 1 20 ? -12.633 -3.205 1.303 1.00 50.00 20 SER A O 2
ATOM 1235 N N . LYS A 1 21 ? -11.398 -1.693 2.440 1.00 16.66 21 LYS A N 2
ATOM 1236 C CA . LYS A 1 21 ? -10.340 -1.581 1.473 1.00 16.66 21 LYS A CA 2
ATOM 1237 C C . LYS A 1 21 ? -9.225 -2.507 1.887 1.00 16.66 21 LYS A C 2
ATOM 1238 O O . LYS A 1 21 ? -9.040 -2.779 3.072 1.00 16.66 21 LYS A O 2
ATOM 1257 N N . PHE A 1 22 ? -8.494 -3.004 0.917 1.00 16.66 22 PHE A N 2
ATOM 1258 C CA . PHE A 1 22 ? -7.408 -3.908 1.210 1.00 16.66 22 PHE A CA 2
ATOM 1259 C C . PHE A 1 22 ? -6.098 -3.234 0.915 1.00 16.66 22 PHE A C 2
ATOM 1260 O O . PHE A 1 22 ? -6.024 -2.352 0.066 1.00 16.66 22 PHE A O 2
ATOM 1277 N N . TYR A 1 23 ? -5.082 -3.606 1.662 1.00 16.66 23 TYR A N 2
ATOM 1278 C CA . TYR A 1 23 ? -3.801 -2.962 1.509 1.00 16.66 23 TYR A CA 2
ATOM 1279 C C . TYR A 1 23 ? -2.636 -3.886 1.321 1.00 16.66 23 TYR A C 2
ATOM 1280 O O . TYR A 1 23 ? -2.679 -5.095 1.550 1.00 16.66 23 TYR A O 2
ATOM 1298 N N . ILE A 1 24 ? -1.573 -3.207 0.979 1.00 16.66 24 ILE A N 2
ATOM 1299 C CA . ILE A 1 24 ? -0.259 -3.789 0.810 1.00 16.66 24 ILE A CA 2
ATOM 1300 C C . ILE A 1 24 ? 0.651 -2.918 1.649 1.00 16.66 24 ILE A C 2
ATOM 1301 O O . ILE A 1 24 ? 0.707 -1.705 1.451 1.00 16.66 24 ILE A O 2
ATOM 1317 N N . GLY A 1 25 ? 1.282 -3.499 2.649 1.00 16.66 25 GLY A N 2
ATOM 1318 C CA . GLY A 1 25 ? 2.076 -2.697 3.558 1.00 16.66 25 GLY A CA 2
ATOM 1319 C C . GLY A 1 25 ? 3.516 -2.465 3.126 1.00 16.66 25 GLY A C 2
ATOM 1320 O O . GLY A 1 25 ? 4.305 -3.394 2.952 1.00 16.66 25 GLY A O 2
ATOM 1324 N N . CYS A 1 26 ? 3.839 -1.182 3.030 1.00 16.66 26 CYS A N 2
ATOM 1325 C CA . CYS A 1 26 ? 5.162 -0.713 2.704 1.00 16.66 26 CYS A CA 2
ATOM 1326 C C . CYS A 1 26 ? 6.150 -1.361 3.675 1.00 16.66 26 CYS A C 2
ATOM 1327 O O . CYS A 1 26 ? 6.193 -0.997 4.850 1.00 16.66 26 CYS A O 2
ATOM 1334 N N . ASP A 1 27 ? 6.935 -2.318 3.199 1.00 16.66 27 ASP A N 2
ATOM 1335 C CA . ASP A 1 27 ? 7.893 -2.982 4.074 1.00 16.66 27 ASP A CA 2
ATOM 1336 C C . ASP A 1 27 ? 8.876 -1.963 4.608 1.00 16.66 27 ASP A C 2
ATOM 1337 O O . ASP A 1 27 ? 9.346 -2.056 5.743 1.00 16.66 27 ASP A O 2
ATOM 1346 N N . ARG A 1 28 ? 9.189 -0.996 3.763 1.00 16.66 28 ARG A N 2
ATOM 1347 C CA . ARG A 1 28 ? 10.128 0.051 4.114 1.00 16.66 28 ARG A CA 2
ATOM 1348 C C . ARG A 1 28 ? 9.410 1.348 4.497 1.00 16.66 28 ARG A C 2
ATOM 1349 O O . ARG A 1 28 ? 9.893 2.091 5.351 1.00 16.66 28 ARG A O 2
ATOM 1370 N N . CYS A 1 29 ? 8.277 1.648 3.860 1.00 16.66 29 CYS A N 2
ATOM 1371 C CA . CYS A 1 29 ? 7.584 2.884 4.165 1.00 16.66 29 CYS A CA 2
ATOM 1372 C C . CYS A 1 29 ? 6.521 2.697 5.252 1.00 16.66 29 CYS A C 2
ATOM 1373 O O . CYS A 1 29 ? 5.788 3.627 5.590 1.00 16.66 29 CYS A O 2
ATOM 1380 N N . GLN A 1 30 ? 6.482 1.498 5.819 1.00 16.66 30 GLN A N 2
ATOM 1381 C CA . GLN A 1 30 ? 5.556 1.172 6.907 1.00 16.66 30 GLN A CA 2
ATOM 1382 C C . GLN A 1 30 ? 4.162 1.790 6.738 1.00 16.66 30 GLN A C 2
ATOM 1383 O O . GLN A 1 30 ? 3.542 2.169 7.733 1.00 16.66 30 GLN A O 2
ATOM 1397 N N . ASN A 1 31 ? 3.640 1.879 5.518 1.00 16.66 31 ASN A N 2
ATOM 1398 C CA . ASN A 1 31 ? 2.307 2.438 5.340 1.00 16.66 31 ASN A CA 2
ATOM 1399 C C . ASN A 1 31 ? 1.475 1.549 4.425 1.00 16.66 31 ASN A C 2
ATOM 1400 O O . ASN A 1 31 ? 2.002 0.621 3.811 1.00 16.66 31 ASN A O 2
ATOM 1411 N N . TRP A 1 32 ? 0.164 1.787 4.388 1.00 16.66 32 TRP A N 2
ATOM 1412 C CA . TRP A 1 32 ? -0.728 0.935 3.600 1.00 16.66 32 TRP A CA 2
ATOM 1413 C C . TRP A 1 32 ? -1.639 1.724 2.658 1.00 16.66 32 TRP A C 2
ATOM 1414 O O . TRP A 1 32 ? -2.214 2.737 3.036 1.00 16.66 32 TRP A O 2
ATOM 1435 N N . TYR A 1 33 ? -1.802 1.222 1.438 1.00 16.66 33 TYR A N 2
ATOM 1436 C CA . TYR A 1 33 ? -2.696 1.866 0.464 1.00 16.66 33 TYR A CA 2
ATOM 1437 C C . TYR A 1 33 ? -3.596 0.833 -0.219 1.00 16.66 33 TYR A C 2
ATOM 1438 O O . TYR A 1 33 ? -3.186 -0.321 -0.394 1.00 16.66 33 TYR A O 2
ATOM 1456 N N . HIS A 1 34 ? -4.799 1.250 -0.658 1.00 16.66 34 HIS A N 2
ATOM 1457 C CA . HIS A 1 34 ? -5.653 0.338 -1.385 1.00 16.66 34 HIS A CA 2
ATOM 1458 C C . HIS A 1 34 ? -4.865 -0.120 -2.597 1.00 16.66 34 HIS A C 2
ATOM 1459 O O . HIS A 1 34 ? -4.147 0.674 -3.216 1.00 16.66 34 HIS A O 2
ATOM 1474 N N . GLY A 1 35 ? -4.973 -1.383 -2.935 1.00 16.66 35 GLY A N 2
ATOM 1475 C CA . GLY A 1 35 ? -4.232 -1.887 -4.069 1.00 16.66 35 GLY A CA 2
ATOM 1476 C C . GLY A 1 35 ? -4.286 -0.916 -5.234 1.00 16.66 35 GLY A C 2
ATOM 1477 O O . GLY A 1 35 ? -3.252 -0.502 -5.759 1.00 16.66 35 GLY A O 2
ATOM 1481 N N . ARG A 1 36 ? -5.491 -0.549 -5.630 1.00 16.66 36 ARG A N 2
ATOM 1482 C CA . ARG A 1 36 ? -5.653 0.380 -6.729 1.00 16.66 36 ARG A CA 2
ATOM 1483 C C . ARG A 1 36 ? -5.172 1.759 -6.327 1.00 16.66 36 ARG A C 2
ATOM 1484 O O . ARG A 1 36 ? -4.866 2.590 -7.182 1.00 16.66 36 ARG A O 2
ATOM 1505 N N . CYS A 1 37 ? -5.098 2.006 -5.026 1.00 16.66 37 CYS A N 2
ATOM 1506 C CA . CYS A 1 37 ? -4.642 3.301 -4.567 1.00 16.66 37 CYS A CA 2
ATOM 1507 C C . CYS A 1 37 ? -3.328 3.631 -5.250 1.00 16.66 37 CYS A C 2
ATOM 1508 O O . CYS A 1 37 ? -3.016 4.793 -5.506 1.00 16.66 37 CYS A O 2
ATOM 1515 N N . VAL A 1 38 ? -2.558 2.583 -5.533 1.00 16.66 38 VAL A N 2
ATOM 1516 C CA . VAL A 1 38 ? -1.262 2.750 -6.181 1.00 16.66 38 VAL A CA 2
ATOM 1517 C C . VAL A 1 38 ? -1.221 2.042 -7.533 1.00 16.66 38 VAL A C 2
ATOM 1518 O O . VAL A 1 38 ? -0.152 1.860 -8.119 1.00 16.66 38 VAL A O 2
ATOM 1531 N N . GLY A 1 39 ? -2.396 1.674 -8.040 1.00 16.66 39 GLY A N 2
ATOM 1532 C CA . GLY A 1 39 ? -2.488 1.019 -9.345 1.00 16.66 39 GLY A CA 2
ATOM 1533 C C . GLY A 1 39 ? -1.954 -0.404 -9.308 1.00 16.66 39 GLY A C 2
ATOM 1534 O O . GLY A 1 39 ? -1.178 -0.803 -10.176 1.00 16.66 39 GLY A O 2
ATOM 1538 N N . ILE A 1 40 ? -2.355 -1.162 -8.297 1.00 16.66 40 ILE A N 2
ATOM 1539 C CA . ILE A 1 40 ? -1.889 -2.535 -8.158 1.00 16.66 40 ILE A CA 2
ATOM 1540 C C . ILE A 1 40 ? -3.048 -3.525 -8.223 1.00 16.66 40 ILE A C 2
ATOM 1541 O O . ILE A 1 40 ? -4.216 -3.144 -8.138 1.00 16.66 40 ILE A O 2
ATOM 1557 N N . LEU A 1 41 ? -2.709 -4.803 -8.360 1.00 16.66 41 LEU A N 2
ATOM 1558 C CA . LEU A 1 41 ? -3.716 -5.850 -8.418 1.00 16.66 41 LEU A CA 2
ATOM 1559 C C . LEU A 1 41 ? -4.527 -5.883 -7.132 1.00 16.66 41 LEU A C 2
ATOM 1560 O O . LEU A 1 41 ? -4.152 -5.284 -6.125 1.00 16.66 41 LEU A O 2
ATOM 1576 N N . GLN A 1 42 ? -5.653 -6.565 -7.190 1.00 16.66 42 GLN A N 2
ATOM 1577 C CA . GLN A 1 42 ? -6.543 -6.666 -6.043 1.00 16.66 42 GLN A CA 2
ATOM 1578 C C . GLN A 1 42 ? -6.013 -7.687 -5.051 1.00 16.66 42 GLN A C 2
ATOM 1579 O O . GLN A 1 42 ? -5.805 -7.384 -3.876 1.00 16.66 42 GLN A O 2
ATOM 1593 N N . SER A 1 43 ? -5.791 -8.895 -5.539 1.00 16.66 43 SER A N 2
ATOM 1594 C CA . SER A 1 43 ? -5.276 -9.960 -4.703 1.00 16.66 43 SER A CA 2
ATOM 1595 C C . SER A 1 43 ? -3.835 -9.661 -4.336 1.00 16.66 43 SER A C 2
ATOM 1596 O O . SER A 1 43 ? -3.276 -10.269 -3.427 1.00 16.66 43 SER A O 2
ATOM 1604 N N . GLU A 1 44 ? -3.244 -8.722 -5.070 1.00 16.66 44 GLU A N 2
ATOM 1605 C CA . GLU A 1 44 ? -1.855 -8.346 -4.851 1.00 16.66 44 GLU A CA 2
ATOM 1606 C C . GLU A 1 44 ? -1.547 -8.236 -3.376 1.00 16.66 44 GLU A C 2
ATOM 1607 O O . GLU A 1 44 ? -0.395 -8.268 -2.982 1.00 16.66 44 GLU A O 2
ATOM 1619 N N . ALA A 1 45 ? -2.571 -8.084 -2.569 1.00 16.66 45 ALA A N 2
ATOM 1620 C CA . ALA A 1 45 ? -2.368 -7.960 -1.141 1.00 16.66 45 ALA A CA 2
ATOM 1621 C C . ALA A 1 45 ? -2.009 -9.310 -0.504 1.00 16.66 45 ALA A C 2
ATOM 1622 O O . ALA A 1 45 ? -1.109 -9.384 0.333 1.00 16.66 45 ALA A O 2
ATOM 1629 N N . GLU A 1 46 ? -2.734 -10.366 -0.875 1.00 16.66 46 GLU A N 2
ATOM 1630 C CA . GLU A 1 46 ? -2.493 -11.692 -0.294 1.00 16.66 46 GLU A CA 2
ATOM 1631 C C . GLU A 1 46 ? -1.435 -12.518 -1.030 1.00 16.66 46 GLU A C 2
ATOM 1632 O O . GLU A 1 46 ? -0.597 -13.163 -0.401 1.00 16.66 46 GLU A O 2
ATOM 1644 N N . LEU A 1 47 ? -1.512 -12.542 -2.347 1.00 16.66 47 LEU A N 2
ATOM 1645 C CA . LEU A 1 47 ? -0.593 -13.349 -3.152 1.00 16.66 47 LEU A CA 2
ATOM 1646 C C . LEU A 1 47 ? 0.872 -13.032 -2.882 1.00 16.66 47 LEU A C 2
ATOM 1647 O O . LEU A 1 47 ? 1.725 -13.912 -2.991 1.00 16.66 47 LEU A O 2
ATOM 1663 N N . ILE A 1 48 ? 1.172 -11.798 -2.528 1.00 16.66 48 ILE A N 2
ATOM 1664 C CA . ILE A 1 48 ? 2.556 -11.438 -2.248 1.00 16.66 48 ILE A CA 2
ATOM 1665 C C . ILE A 1 48 ? 2.892 -11.734 -0.807 1.00 16.66 48 ILE A C 2
ATOM 1666 O O . ILE A 1 48 ? 2.032 -12.105 -0.008 1.00 16.66 48 ILE A O 2
ATOM 1682 N N . ASP A 1 49 ? 4.160 -11.590 -0.500 1.00 25.00 49 ASP A N 2
ATOM 1683 C CA . ASP A 1 49 ? 4.647 -11.860 0.830 1.00 25.00 49 ASP A CA 2
ATOM 1684 C C . ASP A 1 49 ? 5.988 -11.170 1.041 1.00 25.00 49 ASP A C 2
ATOM 1685 O O . ASP A 1 49 ? 6.824 -11.614 1.827 1.00 25.00 49 ASP A O 2
ATOM 1694 N N . GLU A 1 50 ? 6.162 -10.071 0.321 1.00 16.66 50 GLU A N 2
ATOM 1695 C CA . GLU A 1 50 ? 7.365 -9.273 0.385 1.00 16.66 50 GLU A CA 2
ATOM 1696 C C . GLU A 1 50 ? 7.072 -7.965 -0.321 1.00 16.66 50 GLU A C 2
ATOM 1697 O O . GLU A 1 50 ? 7.953 -7.345 -0.917 1.00 16.66 50 GLU A O 2
ATOM 1709 N N . TYR A 1 51 ? 5.804 -7.565 -0.252 1.00 16.66 51 TYR A N 2
ATOM 1710 C CA . TYR A 1 51 ? 5.361 -6.346 -0.888 1.00 16.66 51 TYR A CA 2
ATOM 1711 C C . TYR A 1 51 ? 5.976 -5.140 -0.235 1.00 16.66 51 TYR A C 2
ATOM 1712 O O . TYR A 1 51 ? 6.162 -5.082 0.979 1.00 16.66 51 TYR A O 2
ATOM 1730 N N . VAL A 1 52 ? 6.234 -4.162 -1.066 1.00 16.66 52 VAL A N 2
ATOM 1731 C CA . VAL A 1 52 ? 6.776 -2.906 -0.613 1.00 16.66 52 VAL A CA 2
ATOM 1732 C C . VAL A 1 52 ? 5.994 -1.788 -1.251 1.00 16.66 52 VAL A C 2
ATOM 1733 O O . VAL A 1 52 ? 5.407 -1.957 -2.319 1.00 16.66 52 VAL A O 2
ATOM 1746 N N . CYS A 1 53 ? 5.975 -0.654 -0.594 1.00 16.66 53 CYS A N 2
ATOM 1747 C CA . CYS A 1 53 ? 5.260 0.461 -1.080 1.00 16.66 53 CYS A CA 2
ATOM 1748 C C . CYS A 1 53 ? 6.052 1.153 -2.142 1.00 16.66 53 CYS A C 2
ATOM 1749 O O . CYS A 1 53 ? 7.258 0.945 -2.279 1.00 16.66 53 CYS A O 2
ATOM 1756 N N . PRO A 1 54 ? 5.399 1.944 -2.908 1.00 16.66 54 PRO A N 2
ATOM 1757 C CA . PRO A 1 54 ? 6.041 2.663 -4.008 1.00 16.66 54 PRO A CA 2
ATOM 1758 C C . PRO A 1 54 ? 6.727 3.931 -3.524 1.00 16.66 54 PRO A C 2
ATOM 1759 O O . PRO A 1 54 ? 7.725 4.371 -4.094 1.00 16.66 54 PRO A O 2
ATOM 1770 N N . GLN A 1 55 ? 6.208 4.483 -2.433 1.00 16.66 55 GLN A N 2
ATOM 1771 C CA . GLN A 1 55 ? 6.806 5.668 -1.840 1.00 16.66 55 GLN A CA 2
ATOM 1772 C C . GLN A 1 55 ? 8.082 5.249 -1.135 1.00 16.66 55 GLN A C 2
ATOM 1773 O O . GLN A 1 55 ? 9.045 6.010 -1.034 1.00 16.66 55 GLN A O 2
ATOM 1787 N N . CYS A 1 56 ? 8.063 4.012 -0.655 1.00 16.66 56 CYS A N 2
ATOM 1788 C CA . CYS A 1 56 ? 9.200 3.441 0.046 1.00 16.66 56 CYS A CA 2
ATOM 1789 C C . CYS A 1 56 ? 10.416 3.378 -0.865 1.00 16.66 56 CYS A C 2
ATOM 1790 O O . CYS A 1 56 ? 11.532 3.684 -0.451 1.00 16.66 56 CYS A O 2
ATOM 1797 N N . GLN A 1 57 ? 10.190 2.955 -2.102 1.00 16.66 57 GLN A N 2
ATOM 1798 C CA . GLN A 1 57 ? 11.273 2.822 -3.063 1.00 16.66 57 GLN A CA 2
ATOM 1799 C C . GLN A 1 57 ? 12.065 4.120 -3.166 1.00 16.66 57 GLN A C 2
ATOM 1800 O O . GLN A 1 57 ? 13.286 4.101 -3.323 1.00 16.66 57 GLN A O 2
ATOM 1814 N N . SER A 1 58 ? 11.368 5.246 -3.069 1.00 25.00 58 SER A N 2
ATOM 1815 C CA . SER A 1 58 ? 12.031 6.541 -3.144 1.00 25.00 58 SER A CA 2
ATOM 1816 C C . SER A 1 58 ? 13.029 6.697 -1.998 1.00 25.00 58 SER A C 2
ATOM 1817 O O . SER A 1 58 ? 14.111 7.255 -2.178 1.00 25.00 58 SER A O 2
ATOM 1825 N N . THR A 1 59 ? 12.654 6.205 -0.818 1.00 50.00 59 THR A N 2
ATOM 1826 C CA . THR A 1 59 ? 13.521 6.302 0.355 1.00 50.00 59 THR A CA 2
ATOM 1827 C C . THR A 1 59 ? 14.285 4.999 0.592 1.00 50.00 59 THR A C 2
ATOM 1828 O O . THR A 1 59 ? 15.327 4.996 1.248 1.00 50.00 59 THR A O 2
ATOM 1839 N N . GLU A 1 60 ? 13.762 3.894 0.068 1.00 50.00 60 GLU A N 2
ATOM 1840 C CA . GLU A 1 60 ? 14.411 2.601 0.249 1.00 50.00 60 GLU A CA 2
ATOM 1841 C C . GLU A 1 60 ? 15.848 2.649 -0.264 1.00 50.00 60 GLU A C 2
ATOM 1842 O O . GLU A 1 60 ? 16.734 1.996 0.286 1.00 50.00 60 GLU A O 2
ATOM 1854 N N . ASP A 1 61 ? 16.067 3.425 -1.319 1.00 50.00 61 ASP A N 2
ATOM 1855 C CA . ASP A 1 61 ? 17.397 3.550 -1.902 1.00 50.00 61 ASP A CA 2
ATOM 1856 C C . ASP A 1 61 ? 18.294 4.410 -1.018 1.00 50.00 61 ASP A C 2
ATOM 1857 O O . ASP A 1 61 ? 17.847 4.957 -0.010 1.00 50.00 61 ASP A O 2
ATOM 1866 N N . ALA A 1 62 ? 19.563 4.524 -1.403 1.00 50.00 62 ALA A N 2
ATOM 1867 C CA . ALA A 1 62 ? 20.519 5.321 -0.640 1.00 50.00 62 ALA A CA 2
ATOM 1868 C C . ALA A 1 62 ? 21.453 6.077 -1.579 1.00 50.00 62 ALA A C 2
ATOM 1869 O O . ALA A 1 62 ? 22.135 5.428 -2.355 1.00 0.00 62 ALA A O 2
ATOM 1877 N N . GLY A 1 1 ? -4.321 -1.671 23.734 1.00 0.00 1 GLY A N 3
ATOM 1878 C CA . GLY A 1 1 ? -5.161 -0.903 22.774 1.00 0.00 1 GLY A CA 3
ATOM 1879 C C . GLY A 1 1 ? -4.462 -0.841 21.420 1.00 0.00 1 GLY A C 3
ATOM 1880 O O . GLY A 1 1 ? -3.946 0.204 21.023 1.00 0.00 1 GLY A O 3
ATOM 1886 N N . PRO A 1 2 ? -4.437 -1.939 20.713 1.00 0.00 2 PRO A N 3
ATOM 1887 C CA . PRO A 1 2 ? -3.787 -2.023 19.372 1.00 0.00 2 PRO A CA 3
ATOM 1888 C C . PRO A 1 2 ? -4.325 -0.965 18.408 1.00 0.00 2 PRO A C 3
ATOM 1889 O O . PRO A 1 2 ? -3.668 -0.611 17.430 1.00 0.00 2 PRO A O 3
ATOM 1900 N N . LEU A 1 3 ? -5.523 -0.465 18.695 1.00 0.00 3 LEU A N 3
ATOM 1901 C CA . LEU A 1 3 ? -6.142 0.554 17.850 1.00 0.00 3 LEU A CA 3
ATOM 1902 C C . LEU A 1 3 ? -5.714 1.947 18.301 1.00 0.00 3 LEU A C 3
ATOM 1903 O O . LEU A 1 3 ? -5.577 2.209 19.496 1.00 0.00 3 LEU A O 3
ATOM 1919 N N . GLY A 1 4 ? -5.504 2.837 17.336 1.00 50.00 4 GLY A N 3
ATOM 1920 C CA . GLY A 1 4 ? -5.092 4.200 17.643 1.00 50.00 4 GLY A CA 3
ATOM 1921 C C . GLY A 1 4 ? -5.273 5.109 16.433 1.00 50.00 4 GLY A C 3
ATOM 1922 O O . GLY A 1 4 ? -5.797 4.688 15.401 1.00 50.00 4 GLY A O 3
ATOM 1926 N N . SER A 1 5 ? -4.837 6.357 16.564 1.00 50.00 5 SER A N 3
ATOM 1927 C CA . SER A 1 5 ? -4.957 7.318 15.473 1.00 50.00 5 SER A CA 3
ATOM 1928 C C . SER A 1 5 ? -3.887 8.400 15.591 1.00 50.00 5 SER A C 3
ATOM 1929 O O . SER A 1 5 ? -2.693 8.117 15.501 1.00 50.00 5 SER A O 3
ATOM 1937 N N . ASP A 1 6 ? -4.325 9.640 15.788 1.00 50.00 6 ASP A N 3
ATOM 1938 C CA . ASP A 1 6 ? -3.402 10.764 15.914 1.00 50.00 6 ASP A CA 3
ATOM 1939 C C . ASP A 1 6 ? -2.297 10.677 14.866 1.00 50.00 6 ASP A C 3
ATOM 1940 O O . ASP A 1 6 ? -1.210 11.225 15.050 1.00 50.00 6 ASP A O 3
ATOM 1949 N N . THR A 1 7 ? -2.586 9.993 13.761 1.00 50.00 7 THR A N 3
ATOM 1950 C CA . THR A 1 7 ? -1.614 9.847 12.679 1.00 50.00 7 THR A CA 3
ATOM 1951 C C . THR A 1 7 ? -2.246 10.199 11.341 1.00 50.00 7 THR A C 3
ATOM 1952 O O . THR A 1 7 ? -3.467 10.313 11.227 1.00 50.00 7 THR A O 3
ATOM 1963 N N . LYS A 1 8 ? -1.405 10.361 10.330 1.00 25.00 8 LYS A N 3
ATOM 1964 C CA . LYS A 1 8 ? -1.882 10.691 8.997 1.00 25.00 8 LYS A CA 3
ATOM 1965 C C . LYS A 1 8 ? -2.558 9.482 8.358 1.00 25.00 8 LYS A C 3
ATOM 1966 O O . LYS A 1 8 ? -2.691 8.429 8.980 1.00 25.00 8 LYS A O 3
ATOM 1985 N N . LEU A 1 9 ? -2.985 9.648 7.111 1.00 16.66 9 LEU A N 3
ATOM 1986 C CA . LEU A 1 9 ? -3.654 8.571 6.389 1.00 16.66 9 LEU A CA 3
ATOM 1987 C C . LEU A 1 9 ? -2.644 7.519 5.934 1.00 16.66 9 LEU A C 3
ATOM 1988 O O . LEU A 1 9 ? -1.437 7.686 6.105 1.00 16.66 9 LEU A O 3
ATOM 2004 N N . TYR A 1 10 ? -3.151 6.431 5.356 1.00 25.00 10 TYR A N 3
ATOM 2005 C CA . TYR A 1 10 ? -2.306 5.356 4.883 1.00 25.00 10 TYR A CA 3
ATOM 2006 C C . TYR A 1 10 ? -2.079 5.541 3.378 1.00 25.00 10 TYR A C 3
ATOM 2007 O O . TYR A 1 10 ? -1.047 6.050 2.937 1.00 25.00 10 TYR A O 3
ATOM 2025 N N . CYS A 1 11 ? -3.084 5.142 2.622 1.00 16.66 11 CYS A N 3
ATOM 2026 C CA . CYS A 1 11 ? -3.110 5.248 1.170 1.00 16.66 11 CYS A CA 3
ATOM 2027 C C . CYS A 1 11 ? -2.538 6.571 0.672 1.00 16.66 11 CYS A C 3
ATOM 2028 O O . CYS A 1 11 ? -2.957 7.647 1.099 1.00 16.66 11 CYS A O 3
ATOM 2035 N N . ILE A 1 12 ? -1.596 6.473 -0.264 1.00 16.66 12 ILE A N 3
ATOM 2036 C CA . ILE A 1 12 ? -0.984 7.651 -0.859 1.00 16.66 12 ILE A CA 3
ATOM 2037 C C . ILE A 1 12 ? -2.066 8.426 -1.585 1.00 16.66 12 ILE A C 3
ATOM 2038 O O . ILE A 1 12 ? -1.871 9.555 -2.036 1.00 16.66 12 ILE A O 3
ATOM 2054 N N . CYS A 1 13 ? -3.206 7.768 -1.692 1.00 16.66 13 CYS A N 3
ATOM 2055 C CA . CYS A 1 13 ? -4.366 8.315 -2.361 1.00 16.66 13 CYS A CA 3
ATOM 2056 C C . CYS A 1 13 ? -5.057 9.346 -1.470 1.00 16.66 13 CYS A C 3
ATOM 2057 O O . CYS A 1 13 ? -6.057 9.948 -1.861 1.00 16.66 13 CYS A O 3
ATOM 2064 N N . LYS A 1 14 ? -4.505 9.543 -0.275 1.00 16.66 14 LYS A N 3
ATOM 2065 C CA . LYS A 1 14 ? -5.054 10.509 0.675 1.00 16.66 14 LYS A CA 3
ATOM 2066 C C . LYS A 1 14 ? -6.468 10.127 1.102 1.00 16.66 14 LYS A C 3
ATOM 2067 O O . LYS A 1 14 ? -7.391 10.938 1.017 1.00 16.66 14 LYS A O 3
ATOM 2086 N N . THR A 1 15 ? -6.631 8.893 1.572 1.00 25.00 15 THR A N 3
ATOM 2087 C CA . THR A 1 15 ? -7.939 8.421 2.024 1.00 25.00 15 THR A CA 3
ATOM 2088 C C . THR A 1 15 ? -7.784 7.575 3.294 1.00 25.00 15 THR A C 3
ATOM 2089 O O . THR A 1 15 ? -7.026 6.605 3.304 1.00 25.00 15 THR A O 3
ATOM 2100 N N . PRO A 1 16 ? -8.480 7.911 4.358 1.00 50.00 16 PRO A N 3
ATOM 2101 C CA . PRO A 1 16 ? -8.399 7.143 5.636 1.00 50.00 16 PRO A CA 3
ATOM 2102 C C . PRO A 1 16 ? -8.533 5.638 5.411 1.00 50.00 16 PRO A C 3
ATOM 2103 O O . PRO A 1 16 ? -9.249 5.200 4.510 1.00 50.00 16 PRO A O 3
ATOM 2114 N N . TYR A 1 17 ? -7.842 4.852 6.232 1.00 25.00 17 TYR A N 3
ATOM 2115 C CA . TYR A 1 17 ? -7.896 3.403 6.106 1.00 25.00 17 TYR A CA 3
ATOM 2116 C C . TYR A 1 17 ? -9.294 2.891 6.400 1.00 25.00 17 TYR A C 3
ATOM 2117 O O . TYR A 1 17 ? -9.938 3.313 7.360 1.00 25.00 17 TYR A O 3
ATOM 2135 N N . ASP A 1 18 ? -9.739 1.949 5.584 1.00 25.00 18 ASP A N 3
ATOM 2136 C CA . ASP A 1 18 ? -11.045 1.339 5.769 1.00 25.00 18 ASP A CA 3
ATOM 2137 C C . ASP A 1 18 ? -10.938 -0.147 5.476 1.00 25.00 18 ASP A C 3
ATOM 2138 O O . ASP A 1 18 ? -10.326 -0.547 4.490 1.00 25.00 18 ASP A O 3
ATOM 2147 N N . GLU A 1 19 ? -11.531 -0.965 6.320 1.00 25.00 19 GLU A N 3
ATOM 2148 C CA . GLU A 1 19 ? -11.476 -2.395 6.099 1.00 25.00 19 GLU A CA 3
ATOM 2149 C C . GLU A 1 19 ? -12.088 -2.717 4.742 1.00 25.00 19 GLU A C 3
ATOM 2150 O O . GLU A 1 19 ? -11.854 -3.786 4.179 1.00 25.00 19 GLU A O 3
ATOM 2162 N N . SER A 1 20 ? -12.861 -1.768 4.217 1.00 50.00 20 SER A N 3
ATOM 2163 C CA . SER A 1 20 ? -13.490 -1.946 2.912 1.00 50.00 20 SER A CA 3
ATOM 2164 C C . SER A 1 20 ? -12.413 -2.131 1.849 1.00 50.00 20 SER A C 3
ATOM 2165 O O . SER A 1 20 ? -12.484 -3.053 1.036 1.00 50.00 20 SER A O 3
ATOM 2173 N N . LYS A 1 21 ? -11.381 -1.289 1.902 1.00 16.66 21 LYS A N 3
ATOM 2174 C CA . LYS A 1 21 ? -10.263 -1.423 0.977 1.00 16.66 21 LYS A CA 3
ATOM 2175 C C . LYS A 1 21 ? -9.299 -2.407 1.579 1.00 16.66 21 LYS A C 3
ATOM 2176 O O . LYS A 1 21 ? -9.333 -2.663 2.781 1.00 16.66 21 LYS A O 3
ATOM 2195 N N . PHE A 1 22 ? -8.430 -2.941 0.759 1.00 16.66 22 PHE A N 3
ATOM 2196 C CA . PHE A 1 22 ? -7.449 -3.869 1.251 1.00 16.66 22 PHE A CA 3
ATOM 2197 C C . PHE A 1 22 ? -6.083 -3.301 1.026 1.00 16.66 22 PHE A C 3
ATOM 2198 O O . PHE A 1 22 ? -5.813 -2.687 -0.005 1.00 16.66 22 PHE A O 3
ATOM 2215 N N . TYR A 1 23 ? -5.250 -3.438 2.027 1.00 16.66 23 TYR A N 3
ATOM 2216 C CA . TYR A 1 23 ? -3.937 -2.854 1.960 1.00 16.66 23 TYR A CA 3
ATOM 2217 C C . TYR A 1 23 ? -2.805 -3.821 1.894 1.00 16.66 23 TYR A C 3
ATOM 2218 O O . TYR A 1 23 ? -2.890 -5.008 2.209 1.00 16.66 23 TYR A O 3
ATOM 2236 N N . ILE A 1 24 ? -1.726 -3.195 1.540 1.00 16.66 24 ILE A N 3
ATOM 2237 C CA . ILE A 1 24 ? -0.422 -3.800 1.452 1.00 16.66 24 ILE A CA 3
ATOM 2238 C C . ILE A 1 24 ? 0.450 -2.912 2.309 1.00 16.66 24 ILE A C 3
ATOM 2239 O O . ILE A 1 24 ? -0.004 -1.840 2.700 1.00 16.66 24 ILE A O 3
ATOM 2255 N N . GLY A 1 25 ? 1.652 -3.321 2.666 1.00 16.66 25 GLY A N 3
ATOM 2256 C CA . GLY A 1 25 ? 2.431 -2.462 3.543 1.00 16.66 25 GLY A CA 3
ATOM 2257 C C . GLY A 1 25 ? 3.868 -2.244 3.105 1.00 16.66 25 GLY A C 3
ATOM 2258 O O . GLY A 1 25 ? 4.660 -3.178 2.984 1.00 16.66 25 GLY A O 3
ATOM 2262 N N . CYS A 1 26 ? 4.198 -0.969 2.939 1.00 16.66 26 CYS A N 3
ATOM 2263 C CA . CYS A 1 26 ? 5.529 -0.549 2.587 1.00 16.66 26 CYS A CA 3
ATOM 2264 C C . CYS A 1 26 ? 6.511 -1.287 3.498 1.00 16.66 26 CYS A C 3
ATOM 2265 O O . CYS A 1 26 ? 6.584 -1.011 4.695 1.00 16.66 26 CYS A O 3
ATOM 2272 N N . ASP A 1 27 ? 7.250 -2.232 2.931 1.00 16.66 27 ASP A N 3
ATOM 2273 C CA . ASP A 1 27 ? 8.202 -3.004 3.711 1.00 16.66 27 ASP A CA 3
ATOM 2274 C C . ASP A 1 27 ? 9.276 -2.077 4.205 1.00 16.66 27 ASP A C 3
ATOM 2275 O O . ASP A 1 27 ? 9.864 -2.273 5.269 1.00 16.66 27 ASP A O 3
ATOM 2284 N N . ARG A 1 28 ? 9.526 -1.065 3.399 1.00 16.66 28 ARG A N 3
ATOM 2285 C CA . ARG A 1 28 ? 10.533 -0.085 3.710 1.00 16.66 28 ARG A CA 3
ATOM 2286 C C . ARG A 1 28 ? 9.912 1.262 4.080 1.00 16.66 28 ARG A C 3
ATOM 2287 O O . ARG A 1 28 ? 10.580 2.084 4.706 1.00 16.66 28 ARG A O 3
ATOM 2308 N N . CYS A 1 29 ? 8.651 1.515 3.695 1.00 16.66 29 CYS A N 3
ATOM 2309 C CA . CYS A 1 29 ? 8.052 2.796 4.020 1.00 16.66 29 CYS A CA 3
ATOM 2310 C C . CYS A 1 29 ? 6.965 2.671 5.085 1.00 16.66 29 CYS A C 3
ATOM 2311 O O . CYS A 1 29 ? 6.232 3.626 5.339 1.00 16.66 29 CYS A O 3
ATOM 2318 N N . GLN A 1 30 ? 6.885 1.506 5.728 1.00 16.66 30 GLN A N 3
ATOM 2319 C CA . GLN A 1 30 ? 5.903 1.292 6.793 1.00 16.66 30 GLN A CA 3
ATOM 2320 C C . GLN A 1 30 ? 4.606 2.054 6.520 1.00 16.66 30 GLN A C 3
ATOM 2321 O O . GLN A 1 30 ? 4.148 2.823 7.365 1.00 16.66 30 GLN A O 3
ATOM 2335 N N . ASN A 1 31 ? 4.025 1.862 5.339 1.00 16.66 31 ASN A N 3
ATOM 2336 C CA . ASN A 1 31 ? 2.802 2.561 4.983 1.00 16.66 31 ASN A CA 3
ATOM 2337 C C . ASN A 1 31 ? 1.784 1.596 4.395 1.00 16.66 31 ASN A C 3
ATOM 2338 O O . ASN A 1 31 ? 2.118 0.458 4.090 1.00 16.66 31 ASN A O 3
ATOM 2349 N N . TRP A 1 32 ? 0.527 2.034 4.284 1.00 16.66 32 TRP A N 3
ATOM 2350 C CA . TRP A 1 32 ? -0.526 1.150 3.786 1.00 16.66 32 TRP A CA 3
ATOM 2351 C C . TRP A 1 32 ? -1.488 1.871 2.841 1.00 16.66 32 TRP A C 3
ATOM 2352 O O . TRP A 1 32 ? -1.947 2.973 3.119 1.00 16.66 32 TRP A O 3
ATOM 2373 N N . TYR A 1 33 ? -1.760 1.246 1.699 1.00 16.66 33 TYR A N 3
ATOM 2374 C CA . TYR A 1 33 ? -2.650 1.849 0.696 1.00 16.66 33 TYR A CA 3
ATOM 2375 C C . TYR A 1 33 ? -3.622 0.831 0.095 1.00 16.66 33 TYR A C 3
ATOM 2376 O O . TYR A 1 33 ? -3.284 -0.354 -0.003 1.00 16.66 33 TYR A O 3
ATOM 2394 N N . HIS A 1 34 ? -4.803 1.296 -0.381 1.00 16.66 34 HIS A N 3
ATOM 2395 C CA . HIS A 1 34 ? -5.700 0.379 -1.046 1.00 16.66 34 HIS A CA 3
ATOM 2396 C C . HIS A 1 34 ? -4.906 -0.174 -2.217 1.00 16.66 34 HIS A C 3
ATOM 2397 O O . HIS A 1 34 ? -4.069 0.532 -2.795 1.00 16.66 34 HIS A O 3
ATOM 2412 N N . GLY A 1 35 ? -5.140 -1.411 -2.571 1.00 16.66 35 GLY A N 3
ATOM 2413 C CA . GLY A 1 35 ? -4.391 -1.987 -3.672 1.00 16.66 35 GLY A CA 3
ATOM 2414 C C . GLY A 1 35 ? -4.405 -1.068 -4.879 1.00 16.66 35 GLY A C 3
ATOM 2415 O O . GLY A 1 35 ? -3.361 -0.783 -5.466 1.00 16.66 35 GLY A O 3
ATOM 2419 N N . ARG A 1 36 ? -5.584 -0.597 -5.238 1.00 16.66 36 ARG A N 3
ATOM 2420 C CA . ARG A 1 36 ? -5.709 0.301 -6.369 1.00 16.66 36 ARG A CA 3
ATOM 2421 C C . ARG A 1 36 ? -5.258 1.687 -5.973 1.00 16.66 36 ARG A C 3
ATOM 2422 O O . ARG A 1 36 ? -4.962 2.523 -6.827 1.00 16.66 36 ARG A O 3
ATOM 2443 N N . CYS A 1 37 ? -5.204 1.932 -4.673 1.00 16.66 37 CYS A N 3
ATOM 2444 C CA . CYS A 1 37 ? -4.783 3.232 -4.202 1.00 16.66 37 CYS A CA 3
ATOM 2445 C C . CYS A 1 37 ? -3.485 3.598 -4.888 1.00 16.66 37 CYS A C 3
ATOM 2446 O O . CYS A 1 37 ? -3.204 4.769 -5.147 1.00 16.66 37 CYS A O 3
ATOM 2453 N N . VAL A 1 38 ? -2.698 2.570 -5.184 1.00 16.66 38 VAL A N 3
ATOM 2454 C CA . VAL A 1 38 ? -1.416 2.763 -5.849 1.00 16.66 38 VAL A CA 3
ATOM 2455 C C . VAL A 1 38 ? -1.419 2.114 -7.231 1.00 16.66 38 VAL A C 3
ATOM 2456 O O . VAL A 1 38 ? -0.369 1.945 -7.851 1.00 16.66 38 VAL A O 3
ATOM 2469 N N . GLY A 1 39 ? -2.613 1.775 -7.715 1.00 16.66 39 GLY A N 3
ATOM 2470 C CA . GLY A 1 39 ? -2.750 1.173 -9.040 1.00 16.66 39 GLY A CA 3
ATOM 2471 C C . GLY A 1 39 ? -2.148 -0.221 -9.085 1.00 16.66 39 GLY A C 3
ATOM 2472 O O . GLY A 1 39 ? -1.398 -0.551 -10.005 1.00 16.66 39 GLY A O 3
ATOM 2476 N N . ILE A 1 40 ? -2.457 -1.030 -8.081 1.00 16.66 40 ILE A N 3
ATOM 2477 C CA . ILE A 1 40 ? -1.915 -2.381 -8.011 1.00 16.66 40 ILE A CA 3
ATOM 2478 C C . ILE A 1 40 ? -3.004 -3.436 -8.180 1.00 16.66 40 ILE A C 3
ATOM 2479 O O . ILE A 1 40 ? -4.196 -3.138 -8.115 1.00 16.66 40 ILE A O 3
ATOM 2495 N N . LEU A 1 41 ? -2.570 -4.675 -8.386 1.00 16.66 41 LEU A N 3
ATOM 2496 C CA . LEU A 1 41 ? -3.492 -5.787 -8.554 1.00 16.66 41 LEU A CA 3
ATOM 2497 C C . LEU A 1 41 ? -4.317 -5.998 -7.288 1.00 16.66 41 LEU A C 3
ATOM 2498 O O . LEU A 1 41 ? -3.993 -5.470 -6.225 1.00 16.66 41 LEU A O 3
ATOM 2514 N N . GLN A 1 42 ? -5.396 -6.755 -7.413 1.00 16.66 42 GLN A N 3
ATOM 2515 C CA . GLN A 1 42 ? -6.272 -7.013 -6.274 1.00 16.66 42 GLN A CA 3
ATOM 2516 C C . GLN A 1 42 ? -5.678 -8.099 -5.396 1.00 16.66 42 GLN A C 3
ATOM 2517 O O . GLN A 1 42 ? -5.491 -7.917 -4.193 1.00 16.66 42 GLN A O 3
ATOM 2531 N N . SER A 1 43 ? -5.366 -9.225 -6.020 1.00 16.66 43 SER A N 3
ATOM 2532 C CA . SER A 1 43 ? -4.773 -10.334 -5.313 1.00 16.66 43 SER A CA 3
ATOM 2533 C C . SER A 1 43 ? -3.417 -9.908 -4.796 1.00 16.66 43 SER A C 3
ATOM 2534 O O . SER A 1 43 ? -2.903 -10.476 -3.834 1.00 16.66 43 SER A O 3
ATOM 2542 N N . GLU A 1 44 ? -2.847 -8.886 -5.441 1.00 16.66 44 GLU A N 3
ATOM 2543 C CA . GLU A 1 44 ? -1.540 -8.374 -5.048 1.00 16.66 44 GLU A CA 3
ATOM 2544 C C . GLU A 1 44 ? -1.469 -8.294 -3.546 1.00 16.66 44 GLU A C 3
ATOM 2545 O O . GLU A 1 44 ? -0.396 -8.238 -2.961 1.00 16.66 44 GLU A O 3
ATOM 2557 N N . ALA A 1 45 ? -2.629 -8.291 -2.938 1.00 16.66 45 ALA A N 3
ATOM 2558 C CA . ALA A 1 45 ? -2.723 -8.231 -1.505 1.00 16.66 45 ALA A CA 3
ATOM 2559 C C . ALA A 1 45 ? -2.232 -9.543 -0.874 1.00 16.66 45 ALA A C 3
ATOM 2560 O O . ALA A 1 45 ? -1.380 -9.531 0.015 1.00 16.66 45 ALA A O 3
ATOM 2567 N N . GLU A 1 46 ? -2.800 -10.669 -1.318 1.00 16.66 46 GLU A N 3
ATOM 2568 C CA . GLU A 1 46 ? -2.442 -11.984 -0.767 1.00 16.66 46 GLU A CA 3
ATOM 2569 C C . GLU A 1 46 ? -1.274 -12.690 -1.472 1.00 16.66 46 GLU A C 3
ATOM 2570 O O . GLU A 1 46 ? -0.432 -13.302 -0.815 1.00 16.66 46 GLU A O 3
ATOM 2582 N N . LEU A 1 47 ? -1.260 -12.663 -2.795 1.00 16.66 47 LEU A N 3
ATOM 2583 C CA . LEU A 1 47 ? -0.227 -13.371 -3.563 1.00 16.66 47 LEU A CA 3
ATOM 2584 C C . LEU A 1 47 ? 1.188 -12.984 -3.162 1.00 16.66 47 LEU A C 3
ATOM 2585 O O . LEU A 1 47 ? 2.101 -13.804 -3.246 1.00 16.66 47 LEU A O 3
ATOM 2601 N N . ILE A 1 48 ? 1.377 -11.759 -2.721 1.00 16.66 48 ILE A N 3
ATOM 2602 C CA . ILE A 1 48 ? 2.705 -11.329 -2.312 1.00 16.66 48 ILE A CA 3
ATOM 2603 C C . ILE A 1 48 ? 2.935 -11.710 -0.873 1.00 16.66 48 ILE A C 3
ATOM 2604 O O . ILE A 1 48 ? 2.047 -12.221 -0.190 1.00 16.66 48 ILE A O 3
ATOM 2620 N N . ASP A 1 49 ? 4.143 -11.473 -0.437 1.00 25.00 49 ASP A N 3
ATOM 2621 C CA . ASP A 1 49 ? 4.545 -11.795 0.910 1.00 25.00 49 ASP A CA 3
ATOM 2622 C C . ASP A 1 49 ? 5.326 -10.645 1.512 1.00 25.00 49 ASP A C 3
ATOM 2623 O O . ASP A 1 49 ? 5.022 -10.166 2.604 1.00 25.00 49 ASP A O 3
ATOM 2632 N N . GLU A 1 50 ? 6.335 -10.207 0.773 1.00 16.66 50 GLU A N 3
ATOM 2633 C CA . GLU A 1 50 ? 7.168 -9.117 1.202 1.00 16.66 50 GLU A CA 3
ATOM 2634 C C . GLU A 1 50 ? 6.851 -7.914 0.336 1.00 16.66 50 GLU A C 3
ATOM 2635 O O . GLU A 1 50 ? 7.715 -7.392 -0.369 1.00 16.66 50 GLU A O 3
ATOM 2647 N N . TYR A 1 51 ? 5.594 -7.489 0.381 1.00 16.66 51 TYR A N 3
ATOM 2648 C CA . TYR A 1 51 ? 5.168 -6.364 -0.416 1.00 16.66 51 TYR A CA 3
ATOM 2649 C C . TYR A 1 51 ? 5.850 -5.107 0.047 1.00 16.66 51 TYR A C 3
ATOM 2650 O O . TYR A 1 51 ? 6.065 -4.891 1.239 1.00 16.66 51 TYR A O 3
ATOM 2668 N N . VAL A 1 52 ? 6.155 -4.268 -0.916 1.00 16.66 52 VAL A N 3
ATOM 2669 C CA . VAL A 1 52 ? 6.782 -3.000 -0.635 1.00 16.66 52 VAL A CA 3
ATOM 2670 C C . VAL A 1 52 ? 5.937 -1.893 -1.216 1.00 16.66 52 VAL A C 3
ATOM 2671 O O . VAL A 1 52 ? 5.153 -2.117 -2.135 1.00 16.66 52 VAL A O 3
ATOM 2684 N N . CYS A 1 53 ? 6.079 -0.707 -0.663 1.00 16.66 53 CYS A N 3
ATOM 2685 C CA . CYS A 1 53 ? 5.316 0.403 -1.094 1.00 16.66 53 CYS A CA 3
ATOM 2686 C C . CYS A 1 53 ? 5.969 1.072 -2.252 1.00 16.66 53 CYS A C 3
ATOM 2687 O O . CYS A 1 53 ? 7.162 0.902 -2.509 1.00 16.66 53 CYS A O 3
ATOM 2694 N N . PRO A 1 54 ? 5.209 1.820 -2.957 1.00 16.66 54 PRO A N 3
ATOM 2695 C CA . PRO A 1 54 ? 5.701 2.539 -4.134 1.00 16.66 54 PRO A CA 3
ATOM 2696 C C . PRO A 1 54 ? 6.474 3.786 -3.734 1.00 16.66 54 PRO A C 3
ATOM 2697 O O . PRO A 1 54 ? 7.325 4.274 -4.476 1.00 16.66 54 PRO A O 3
ATOM 2708 N N . GLN A 1 55 ? 6.191 4.269 -2.532 1.00 16.66 55 GLN A N 3
ATOM 2709 C CA . GLN A 1 55 ? 6.889 5.429 -2.006 1.00 16.66 55 GLN A CA 3
ATOM 2710 C C . GLN A 1 55 ? 8.263 5.000 -1.520 1.00 16.66 55 GLN A C 3
ATOM 2711 O O . GLN A 1 55 ? 9.223 5.769 -1.561 1.00 16.66 55 GLN A O 3
ATOM 2725 N N . CYS A 1 56 ? 8.340 3.754 -1.055 1.00 16.66 56 CYS A N 3
ATOM 2726 C CA . CYS A 1 56 ? 9.592 3.207 -0.554 1.00 16.66 56 CYS A CA 3
ATOM 2727 C C . CYS A 1 56 ? 10.442 2.651 -1.697 1.00 16.66 56 CYS A C 3
ATOM 2728 O O . CYS A 1 56 ? 11.647 2.896 -1.763 1.00 16.66 56 CYS A O 3
ATOM 2735 N N . GLN A 1 57 ? 9.812 1.881 -2.581 1.00 16.66 57 GLN A N 3
ATOM 2736 C CA . GLN A 1 57 ? 10.529 1.274 -3.699 1.00 16.66 57 GLN A CA 3
ATOM 2737 C C . GLN A 1 57 ? 11.362 2.314 -4.441 1.00 16.66 57 GLN A C 3
ATOM 2738 O O . GLN A 1 57 ? 12.331 1.974 -5.115 1.00 16.66 57 GLN A O 3
ATOM 2752 N N . SER A 1 58 ? 10.982 3.579 -4.315 1.00 25.00 58 SER A N 3
ATOM 2753 C CA . SER A 1 58 ? 11.715 4.643 -4.988 1.00 25.00 58 SER A CA 3
ATOM 2754 C C . SER A 1 58 ? 13.198 4.557 -4.644 1.00 25.00 58 SER A C 3
ATOM 2755 O O . SER A 1 58 ? 14.056 4.818 -5.487 1.00 25.00 58 SER A O 3
ATOM 2763 N N . THR A 1 59 ? 13.490 4.183 -3.403 1.00 50.00 59 THR A N 3
ATOM 2764 C CA . THR A 1 59 ? 14.872 4.058 -2.957 1.00 50.00 59 THR A CA 3
ATOM 2765 C C . THR A 1 59 ? 15.476 2.733 -3.420 1.00 50.00 59 THR A C 3
ATOM 2766 O O . THR A 1 59 ? 16.696 2.603 -3.524 1.00 50.00 59 THR A O 3
ATOM 2777 N N . GLU A 1 60 ? 14.618 1.750 -3.688 1.00 50.00 60 GLU A N 3
ATOM 2778 C CA . GLU A 1 60 ? 15.084 0.436 -4.131 1.00 50.00 60 GLU A CA 3
ATOM 2779 C C . GLU A 1 60 ? 14.858 0.254 -5.630 1.00 50.00 60 GLU A C 3
ATOM 2780 O O . GLU A 1 60 ? 13.985 0.887 -6.220 1.00 50.00 60 GLU A O 3
ATOM 2792 N N . ASP A 1 61 ? 15.653 -0.619 -6.240 1.00 50.00 61 ASP A N 3
ATOM 2793 C CA . ASP A 1 61 ? 15.529 -0.880 -7.670 1.00 50.00 61 ASP A CA 3
ATOM 2794 C C . ASP A 1 61 ? 15.457 0.428 -8.451 1.00 50.00 61 ASP A C 3
ATOM 2795 O O . ASP A 1 61 ? 14.632 0.580 -9.351 1.00 50.00 61 ASP A O 3
ATOM 2804 N N . ALA A 1 62 ? 16.327 1.369 -8.099 1.00 50.00 62 ALA A N 3
ATOM 2805 C CA . ALA A 1 62 ? 16.353 2.661 -8.775 1.00 50.00 62 ALA A CA 3
ATOM 2806 C C . ALA A 1 62 ? 16.625 2.482 -10.264 1.00 50.00 62 ALA A C 3
ATOM 2807 O O . ALA A 1 62 ? 15.733 2.021 -10.959 1.00 0.00 62 ALA A O 3
ATOM 2815 N N . GLY A 1 1 ? -17.865 7.851 7.522 1.00 0.00 1 GLY A N 4
ATOM 2816 C CA . GLY A 1 1 ? -17.990 7.965 9.003 1.00 0.00 1 GLY A CA 4
ATOM 2817 C C . GLY A 1 1 ? -16.917 8.910 9.534 1.00 0.00 1 GLY A C 4
ATOM 2818 O O . GLY A 1 1 ? -16.270 9.625 8.769 1.00 0.00 1 GLY A O 4
ATOM 2824 N N . PRO A 1 2 ? -16.724 8.923 10.826 1.00 0.00 2 PRO A N 4
ATOM 2825 C CA . PRO A 1 2 ? -15.707 9.799 11.482 1.00 0.00 2 PRO A CA 4
ATOM 2826 C C . PRO A 1 2 ? -14.317 9.621 10.873 1.00 0.00 2 PRO A C 4
ATOM 2827 O O . PRO A 1 2 ? -13.921 8.510 10.521 1.00 0.00 2 PRO A O 4
ATOM 2838 N N . LEU A 1 3 ? -13.582 10.724 10.755 1.00 0.00 3 LEU A N 4
ATOM 2839 C CA . LEU A 1 3 ? -12.236 10.680 10.190 1.00 0.00 3 LEU A CA 4
ATOM 2840 C C . LEU A 1 3 ? -11.191 10.606 11.299 1.00 0.00 3 LEU A C 4
ATOM 2841 O O . LEU A 1 3 ? -11.344 11.226 12.351 1.00 0.00 3 LEU A O 4
ATOM 2857 N N . GLY A 1 4 ? -10.130 9.845 11.053 1.00 50.00 4 GLY A N 4
ATOM 2858 C CA . GLY A 1 4 ? -9.062 9.695 12.035 1.00 50.00 4 GLY A CA 4
ATOM 2859 C C . GLY A 1 4 ? -8.121 10.895 12.002 1.00 50.00 4 GLY A C 4
ATOM 2860 O O . GLY A 1 4 ? -6.913 10.743 11.815 1.00 50.00 4 GLY A O 4
ATOM 2864 N N . SER A 1 5 ? -8.681 12.086 12.184 1.00 50.00 5 SER A N 4
ATOM 2865 C CA . SER A 1 5 ? -7.879 13.306 12.171 1.00 50.00 5 SER A CA 4
ATOM 2866 C C . SER A 1 5 ? -6.741 13.209 13.182 1.00 50.00 5 SER A C 4
ATOM 2867 O O . SER A 1 5 ? -5.654 13.741 12.958 1.00 50.00 5 SER A O 4
ATOM 2875 N N . ASP A 1 6 ? -6.998 12.526 14.292 1.00 50.00 6 ASP A N 4
ATOM 2876 C CA . ASP A 1 6 ? -5.987 12.364 15.331 1.00 50.00 6 ASP A CA 4
ATOM 2877 C C . ASP A 1 6 ? -4.711 11.761 14.750 1.00 50.00 6 ASP A C 4
ATOM 2878 O O . ASP A 1 6 ? -3.606 12.103 15.171 1.00 50.00 6 ASP A O 4
ATOM 2887 N N . THR A 1 7 ? -4.873 10.860 13.784 1.00 50.00 7 THR A N 4
ATOM 2888 C CA . THR A 1 7 ? -3.727 10.209 13.150 1.00 50.00 7 THR A CA 4
ATOM 2889 C C . THR A 1 7 ? -3.692 10.512 11.656 1.00 50.00 7 THR A C 4
ATOM 2890 O O . THR A 1 7 ? -4.680 10.967 11.079 1.00 50.00 7 THR A O 4
ATOM 2901 N N . LYS A 1 8 ? -2.545 10.254 11.038 1.00 25.00 8 LYS A N 4
ATOM 2902 C CA . LYS A 1 8 ? -2.383 10.497 9.611 1.00 25.00 8 LYS A CA 4
ATOM 2903 C C . LYS A 1 8 ? -3.008 9.374 8.795 1.00 25.00 8 LYS A C 4
ATOM 2904 O O . LYS A 1 8 ? -3.138 8.245 9.266 1.00 25.00 8 LYS A O 4
ATOM 2923 N N . LEU A 1 9 ? -3.389 9.698 7.567 1.00 16.66 9 LEU A N 4
ATOM 2924 C CA . LEU A 1 9 ? -3.999 8.721 6.677 1.00 16.66 9 LEU A CA 4
ATOM 2925 C C . LEU A 1 9 ? -2.917 7.847 6.031 1.00 16.66 9 LEU A C 4
ATOM 2926 O O . LEU A 1 9 ? -1.730 8.146 6.164 1.00 16.66 9 LEU A O 4
ATOM 2942 N N . TYR A 1 10 ? -3.301 6.743 5.370 1.00 25.00 10 TYR A N 4
ATOM 2943 C CA . TYR A 1 10 ? -2.300 5.857 4.777 1.00 25.00 10 TYR A CA 4
ATOM 2944 C C . TYR A 1 10 ? -2.213 5.980 3.250 1.00 25.00 10 TYR A C 4
ATOM 2945 O O . TYR A 1 10 ? -1.236 6.518 2.728 1.00 25.00 10 TYR A O 4
ATOM 2963 N N . CYS A 1 11 ? -3.205 5.452 2.532 1.00 16.66 11 CYS A N 4
ATOM 2964 C CA . CYS A 1 11 ? -3.172 5.491 1.069 1.00 16.66 11 CYS A CA 4
ATOM 2965 C C . CYS A 1 11 ? -2.639 6.815 0.549 1.00 16.66 11 CYS A C 4
ATOM 2966 O O . CYS A 1 11 ? -3.118 7.886 0.916 1.00 16.66 11 CYS A O 4
ATOM 2973 N N . ILE A 1 12 ? -1.661 6.717 -0.341 1.00 16.66 12 ILE A N 4
ATOM 2974 C CA . ILE A 1 12 ? -1.073 7.890 -0.959 1.00 16.66 12 ILE A CA 4
ATOM 2975 C C . ILE A 1 12 ? -2.174 8.640 -1.694 1.00 16.66 12 ILE A C 4
ATOM 2976 O O . ILE A 1 12 ? -1.985 9.744 -2.203 1.00 16.66 12 ILE A O 4
ATOM 2992 N N . CYS A 1 13 ? -3.327 7.987 -1.737 1.00 16.66 13 CYS A N 4
ATOM 2993 C CA . CYS A 1 13 ? -4.512 8.509 -2.398 1.00 16.66 13 CYS A CA 4
ATOM 2994 C C . CYS A 1 13 ? -5.193 9.577 -1.537 1.00 16.66 13 CYS A C 4
ATOM 2995 O O . CYS A 1 13 ? -6.237 10.111 -1.912 1.00 16.66 13 CYS A O 4
ATOM 3002 N N . LYS A 1 14 ? -4.590 9.878 -0.387 1.00 16.66 14 LYS A N 4
ATOM 3003 C CA . LYS A 1 14 ? -5.131 10.886 0.529 1.00 16.66 14 LYS A CA 4
ATOM 3004 C C . LYS A 1 14 ? -6.431 10.416 1.187 1.00 16.66 14 LYS A C 4
ATOM 3005 O O . LYS A 1 14 ? -7.450 11.102 1.121 1.00 16.66 14 LYS A O 4
ATOM 3024 N N . THR A 1 15 ? -6.385 9.250 1.830 1.00 25.00 15 THR A N 4
ATOM 3025 C CA . THR A 1 15 ? -7.564 8.711 2.509 1.00 25.00 15 THR A CA 4
ATOM 3026 C C . THR A 1 15 ? -7.143 7.690 3.575 1.00 25.00 15 THR A C 4
ATOM 3027 O O . THR A 1 15 ? -6.419 6.741 3.274 1.00 25.00 15 THR A O 4
ATOM 3038 N N . PRO A 1 16 ? -7.561 7.872 4.812 1.00 50.00 16 PRO A N 4
ATOM 3039 C CA . PRO A 1 16 ? -7.194 6.948 5.935 1.00 50.00 16 PRO A CA 4
ATOM 3040 C C . PRO A 1 16 ? -7.566 5.493 5.674 1.00 50.00 16 PRO A C 4
ATOM 3041 O O . PRO A 1 16 ? -8.149 5.160 4.642 1.00 50.00 16 PRO A O 4
ATOM 3052 N N . TYR A 1 17 ? -7.191 4.626 6.616 1.00 25.00 17 TYR A N 4
ATOM 3053 C CA . TYR A 1 17 ? -7.455 3.202 6.475 1.00 25.00 17 TYR A CA 4
ATOM 3054 C C . TYR A 1 17 ? -8.934 2.928 6.315 1.00 25.00 17 TYR A C 4
ATOM 3055 O O . TYR A 1 17 ? -9.784 3.566 6.938 1.00 25.00 17 TYR A O 4
ATOM 3073 N N . ASP A 1 18 ? -9.213 1.937 5.493 1.00 25.00 18 ASP A N 4
ATOM 3074 C CA . ASP A 1 18 ? -10.570 1.499 5.242 1.00 25.00 18 ASP A CA 4
ATOM 3075 C C . ASP A 1 18 ? -10.605 -0.026 5.263 1.00 25.00 18 ASP A C 4
ATOM 3076 O O . ASP A 1 18 ? -10.255 -0.675 4.281 1.00 25.00 18 ASP A O 4
ATOM 3085 N N . GLU A 1 19 ? -11.003 -0.592 6.398 1.00 25.00 19 GLU A N 4
ATOM 3086 C CA . GLU A 1 19 ? -11.051 -2.043 6.536 1.00 25.00 19 GLU A CA 4
ATOM 3087 C C . GLU A 1 19 ? -11.813 -2.650 5.370 1.00 25.00 19 GLU A C 4
ATOM 3088 O O . GLU A 1 19 ? -11.730 -3.849 5.108 1.00 25.00 19 GLU A O 4
ATOM 3100 N N . SER A 1 20 ? -12.527 -1.795 4.654 1.00 50.00 20 SER A N 4
ATOM 3101 C CA . SER A 1 20 ? -13.279 -2.230 3.483 1.00 50.00 20 SER A CA 4
ATOM 3102 C C . SER A 1 20 ? -12.312 -2.328 2.322 1.00 50.00 20 SER A C 4
ATOM 3103 O O . SER A 1 20 ? -12.463 -3.142 1.412 1.00 50.00 20 SER A O 4
ATOM 3111 N N . LYS A 1 21 ? -11.297 -1.484 2.405 1.00 16.66 21 LYS A N 4
ATOM 3112 C CA . LYS A 1 21 ? -10.240 -1.423 1.424 1.00 16.66 21 LYS A CA 4
ATOM 3113 C C . LYS A 1 21 ? -9.051 -2.181 1.982 1.00 16.66 21 LYS A C 4
ATOM 3114 O O . LYS A 1 21 ? -8.656 -1.979 3.130 1.00 16.66 21 LYS A O 4
ATOM 3133 N N . PHE A 1 22 ? -8.509 -3.078 1.183 1.00 16.66 22 PHE A N 4
ATOM 3134 C CA . PHE A 1 22 ? -7.392 -3.892 1.625 1.00 16.66 22 PHE A CA 4
ATOM 3135 C C . PHE A 1 22 ? -6.084 -3.313 1.162 1.00 16.66 22 PHE A C 4
ATOM 3136 O O . PHE A 1 22 ? -5.992 -2.774 0.056 1.00 16.66 22 PHE A O 4
ATOM 3153 N N . TYR A 1 23 ? -5.078 -3.403 2.019 1.00 16.66 23 TYR A N 4
ATOM 3154 C CA . TYR A 1 23 ? -3.786 -2.841 1.690 1.00 16.66 23 TYR A CA 4
ATOM 3155 C C . TYR A 1 23 ? -2.660 -3.817 1.659 1.00 16.66 23 TYR A C 4
ATOM 3156 O O . TYR A 1 23 ? -2.740 -4.985 2.041 1.00 16.66 23 TYR A O 4
ATOM 3174 N N . ILE A 1 24 ? -1.594 -3.218 1.227 1.00 16.66 24 ILE A N 4
ATOM 3175 C CA . ILE A 1 24 ? -0.291 -3.827 1.113 1.00 16.66 24 ILE A CA 4
ATOM 3176 C C . ILE A 1 24 ? 0.635 -2.883 1.837 1.00 16.66 24 ILE A C 4
ATOM 3177 O O . ILE A 1 24 ? 0.631 -1.682 1.563 1.00 16.66 24 ILE A O 4
ATOM 3193 N N . GLY A 1 25 ? 1.348 -3.376 2.821 1.00 16.66 25 GLY A N 4
ATOM 3194 C CA . GLY A 1 25 ? 2.164 -2.491 3.621 1.00 16.66 25 GLY A CA 4
ATOM 3195 C C . GLY A 1 25 ? 3.583 -2.266 3.116 1.00 16.66 25 GLY A C 4
ATOM 3196 O O . GLY A 1 25 ? 4.368 -3.199 2.944 1.00 16.66 25 GLY A O 4
ATOM 3200 N N . CYS A 1 26 ? 3.902 -0.983 2.966 1.00 16.66 26 CYS A N 4
ATOM 3201 C CA . CYS A 1 26 ? 5.223 -0.534 2.578 1.00 16.66 26 CYS A CA 4
ATOM 3202 C C . CYS A 1 26 ? 6.234 -1.286 3.446 1.00 16.66 26 CYS A C 4
ATOM 3203 O O . CYS A 1 26 ? 6.178 -1.203 4.674 1.00 16.66 26 CYS A O 4
ATOM 3210 N N . ASP A 1 27 ? 7.140 -2.027 2.825 1.00 16.66 27 ASP A N 4
ATOM 3211 C CA . ASP A 1 27 ? 8.121 -2.785 3.588 1.00 16.66 27 ASP A CA 4
ATOM 3212 C C . ASP A 1 27 ? 9.070 -1.829 4.264 1.00 16.66 27 ASP A C 4
ATOM 3213 O O . ASP A 1 27 ? 9.597 -2.099 5.344 1.00 16.66 27 ASP A O 4
ATOM 3222 N N . ARG A 1 28 ? 9.288 -0.711 3.600 1.00 16.66 28 ARG A N 4
ATOM 3223 C CA . ARG A 1 28 ? 10.181 0.309 4.097 1.00 16.66 28 ARG A CA 4
ATOM 3224 C C . ARG A 1 28 ? 9.433 1.591 4.459 1.00 16.66 28 ARG A C 4
ATOM 3225 O O . ARG A 1 28 ? 9.916 2.371 5.281 1.00 16.66 28 ARG A O 4
ATOM 3246 N N . CYS A 1 29 ? 8.285 1.845 3.826 1.00 16.66 29 CYS A N 4
ATOM 3247 C CA . CYS A 1 29 ? 7.567 3.075 4.101 1.00 16.66 29 CYS A CA 4
ATOM 3248 C C . CYS A 1 29 ? 6.476 2.895 5.155 1.00 16.66 29 CYS A C 4
ATOM 3249 O O . CYS A 1 29 ? 5.645 3.779 5.354 1.00 16.66 29 CYS A O 4
ATOM 3256 N N . GLN A 1 30 ? 6.507 1.759 5.840 1.00 16.66 30 GLN A N 4
ATOM 3257 C CA . GLN A 1 30 ? 5.543 1.467 6.901 1.00 16.66 30 GLN A CA 4
ATOM 3258 C C . GLN A 1 30 ? 4.183 2.135 6.669 1.00 16.66 30 GLN A C 4
ATOM 3259 O O . GLN A 1 30 ? 3.624 2.744 7.582 1.00 16.66 30 GLN A O 4
ATOM 3273 N N . ASN A 1 31 ? 3.642 2.014 5.458 1.00 16.66 31 ASN A N 4
ATOM 3274 C CA . ASN A 1 31 ? 2.342 2.612 5.148 1.00 16.66 31 ASN A CA 4
ATOM 3275 C C . ASN A 1 31 ? 1.433 1.593 4.460 1.00 16.66 31 ASN A C 4
ATOM 3276 O O . ASN A 1 31 ? 1.904 0.559 3.996 1.00 16.66 31 ASN A O 4
ATOM 3287 N N . TRP A 1 32 ? 0.126 1.878 4.411 1.00 16.66 32 TRP A N 4
ATOM 3288 C CA . TRP A 1 32 ? -0.827 0.946 3.793 1.00 16.66 32 TRP A CA 4
ATOM 3289 C C . TRP A 1 32 ? -1.808 1.667 2.865 1.00 16.66 32 TRP A C 4
ATOM 3290 O O . TRP A 1 32 ? -2.483 2.607 3.275 1.00 16.66 32 TRP A O 4
ATOM 3311 N N . TYR A 1 33 ? -1.893 1.219 1.615 1.00 16.66 33 TYR A N 4
ATOM 3312 C CA . TYR A 1 33 ? -2.809 1.835 0.653 1.00 16.66 33 TYR A CA 4
ATOM 3313 C C . TYR A 1 33 ? -3.635 0.786 -0.088 1.00 16.66 33 TYR A C 4
ATOM 3314 O O . TYR A 1 33 ? -3.209 -0.369 -0.222 1.00 16.66 33 TYR A O 4
ATOM 3332 N N . HIS A 1 34 ? -4.789 1.214 -0.619 1.00 16.66 34 HIS A N 4
ATOM 3333 C CA . HIS A 1 34 ? -5.619 0.335 -1.411 1.00 16.66 34 HIS A CA 4
ATOM 3334 C C . HIS A 1 34 ? -4.760 -0.212 -2.529 1.00 16.66 34 HIS A C 4
ATOM 3335 O O . HIS A 1 34 ? -3.935 0.510 -3.101 1.00 16.66 34 HIS A O 4
ATOM 3350 N N . GLY A 1 35 ? -4.930 -1.471 -2.845 1.00 16.66 35 GLY A N 4
ATOM 3351 C CA . GLY A 1 35 ? -4.130 -2.051 -3.895 1.00 16.66 35 GLY A CA 4
ATOM 3352 C C . GLY A 1 35 ? -4.117 -1.152 -5.114 1.00 16.66 35 GLY A C 4
ATOM 3353 O O . GLY A 1 35 ? -3.072 -0.931 -5.726 1.00 16.66 35 GLY A O 4
ATOM 3357 N N . ARG A 1 36 ? -5.273 -0.616 -5.450 1.00 16.66 36 ARG A N 4
ATOM 3358 C CA . ARG A 1 36 ? -5.370 0.279 -6.585 1.00 16.66 36 ARG A CA 4
ATOM 3359 C C . ARG A 1 36 ? -4.836 1.645 -6.207 1.00 16.66 36 ARG A C 4
ATOM 3360 O O . ARG A 1 36 ? -4.471 2.439 -7.072 1.00 16.66 36 ARG A O 4
ATOM 3381 N N . CYS A 1 37 ? -4.789 1.919 -4.909 1.00 16.66 37 CYS A N 4
ATOM 3382 C CA . CYS A 1 37 ? -4.289 3.202 -4.458 1.00 16.66 37 CYS A CA 4
ATOM 3383 C C . CYS A 1 37 ? -2.939 3.457 -5.107 1.00 16.66 37 CYS A C 4
ATOM 3384 O O . CYS A 1 37 ? -2.569 4.596 -5.388 1.00 16.66 37 CYS A O 4
ATOM 3391 N N . VAL A 1 38 ? -2.208 2.369 -5.331 1.00 16.66 38 VAL A N 4
ATOM 3392 C CA . VAL A 1 38 ? -0.886 2.449 -5.939 1.00 16.66 38 VAL A CA 4
ATOM 3393 C C . VAL A 1 38 ? -0.853 1.711 -7.275 1.00 16.66 38 VAL A C 4
ATOM 3394 O O . VAL A 1 38 ? 0.212 1.493 -7.853 1.00 16.66 38 VAL A O 4
ATOM 3407 N N . GLY A 1 39 ? -2.034 1.345 -7.767 1.00 16.66 39 GLY A N 4
ATOM 3408 C CA . GLY A 1 39 ? -2.141 0.653 -9.049 1.00 16.66 39 GLY A CA 4
ATOM 3409 C C . GLY A 1 39 ? -1.622 -0.771 -8.967 1.00 16.66 39 GLY A C 4
ATOM 3410 O O . GLY A 1 39 ? -0.871 -1.219 -9.833 1.00 16.66 39 GLY A O 4
ATOM 3414 N N . ILE A 1 40 ? -2.019 -1.474 -7.922 1.00 16.66 40 ILE A N 4
ATOM 3415 C CA . ILE A 1 40 ? -1.581 -2.849 -7.726 1.00 16.66 40 ILE A CA 4
ATOM 3416 C C . ILE A 1 40 ? -2.724 -3.822 -8.023 1.00 16.66 40 ILE A C 4
ATOM 3417 O O . ILE A 1 40 ? -3.891 -3.432 -8.066 1.00 16.66 40 ILE A O 4
ATOM 3433 N N . LEU A 1 41 ? -2.376 -5.092 -8.207 1.00 16.66 41 LEU A N 4
ATOM 3434 C CA . LEU A 1 41 ? -3.373 -6.118 -8.478 1.00 16.66 41 LEU A CA 4
ATOM 3435 C C . LEU A 1 41 ? -4.296 -6.286 -7.279 1.00 16.66 41 LEU A C 4
ATOM 3436 O O . LEU A 1 41 ? -3.994 -5.842 -6.173 1.00 16.66 41 LEU A O 4
ATOM 3452 N N . GLN A 1 42 ? -5.427 -6.919 -7.520 1.00 16.66 42 GLN A N 4
ATOM 3453 C CA . GLN A 1 42 ? -6.414 -7.138 -6.472 1.00 16.66 42 GLN A CA 4
ATOM 3454 C C . GLN A 1 42 ? -6.022 -8.323 -5.607 1.00 16.66 42 GLN A C 4
ATOM 3455 O O . GLN A 1 42 ? -5.881 -8.207 -4.390 1.00 16.66 42 GLN A O 4
ATOM 3469 N N . SER A 1 43 ? -5.844 -9.459 -6.258 1.00 16.66 43 SER A N 4
ATOM 3470 C CA . SER A 1 43 ? -5.460 -10.673 -5.566 1.00 16.66 43 SER A CA 4
ATOM 3471 C C . SER A 1 43 ? -4.059 -10.510 -5.017 1.00 16.66 43 SER A C 4
ATOM 3472 O O . SER A 1 43 ? -3.603 -11.304 -4.195 1.00 16.66 43 SER A O 4
ATOM 3480 N N . GLU A 1 44 ? -3.368 -9.488 -5.507 1.00 16.66 44 GLU A N 4
ATOM 3481 C CA . GLU A 1 44 ? -2.002 -9.251 -5.088 1.00 16.66 44 GLU A CA 4
ATOM 3482 C C . GLU A 1 44 ? -1.863 -9.382 -3.583 1.00 16.66 44 GLU A C 4
ATOM 3483 O O . GLU A 1 44 ? -0.929 -10.003 -3.094 1.00 16.66 44 GLU A O 4
ATOM 3495 N N . ALA A 1 45 ? -2.792 -8.806 -2.853 1.00 16.66 45 ALA A N 4
ATOM 3496 C CA . ALA A 1 45 ? -2.736 -8.869 -1.405 1.00 16.66 45 ALA A CA 4
ATOM 3497 C C . ALA A 1 45 ? -2.456 -10.293 -0.912 1.00 16.66 45 ALA A C 4
ATOM 3498 O O . ALA A 1 45 ? -1.781 -10.475 0.101 1.00 16.66 45 ALA A O 4
ATOM 3505 N N . GLU A 1 46 ? -2.981 -11.301 -1.610 1.00 16.66 46 GLU A N 4
ATOM 3506 C CA . GLU A 1 46 ? -2.768 -12.691 -1.188 1.00 16.66 46 GLU A CA 4
ATOM 3507 C C . GLU A 1 46 ? -1.483 -13.287 -1.747 1.00 16.66 46 GLU A C 4
ATOM 3508 O O . GLU A 1 46 ? -0.660 -13.831 -1.010 1.00 16.66 46 GLU A O 4
ATOM 3520 N N . LEU A 1 47 ? -1.337 -13.189 -3.046 1.00 16.66 47 LEU A N 4
ATOM 3521 C CA . LEU A 1 47 ? -0.174 -13.721 -3.746 1.00 16.66 47 LEU A CA 4
ATOM 3522 C C . LEU A 1 47 ? 1.046 -12.904 -3.477 1.00 16.66 47 LEU A C 4
ATOM 3523 O O . LEU A 1 47 ? 2.101 -13.135 -4.068 1.00 16.66 47 LEU A O 4
ATOM 3539 N N . ILE A 1 48 ? 0.909 -11.940 -2.608 1.00 16.66 48 ILE A N 4
ATOM 3540 C CA . ILE A 1 48 ? 2.020 -11.090 -2.312 1.00 16.66 48 ILE A CA 4
ATOM 3541 C C . ILE A 1 48 ? 2.590 -11.388 -0.927 1.00 16.66 48 ILE A C 4
ATOM 3542 O O . ILE A 1 48 ? 1.861 -11.503 0.058 1.00 16.66 48 ILE A O 4
ATOM 3558 N N . ASP A 1 49 ? 3.909 -11.553 -0.890 1.00 25.00 49 ASP A N 4
ATOM 3559 C CA . ASP A 1 49 ? 4.619 -11.887 0.337 1.00 25.00 49 ASP A CA 4
ATOM 3560 C C . ASP A 1 49 ? 5.127 -10.648 1.069 1.00 25.00 49 ASP A C 4
ATOM 3561 O O . ASP A 1 49 ? 4.602 -10.281 2.120 1.00 25.00 49 ASP A O 4
ATOM 3570 N N . GLU A 1 50 ? 6.159 -10.011 0.514 1.00 16.66 50 GLU A N 4
ATOM 3571 C CA . GLU A 1 50 ? 6.735 -8.828 1.126 1.00 16.66 50 GLU A CA 4
ATOM 3572 C C . GLU A 1 50 ? 6.607 -7.660 0.174 1.00 16.66 50 GLU A C 4
ATOM 3573 O O . GLU A 1 50 ? 7.597 -7.163 -0.362 1.00 16.66 50 GLU A O 4
ATOM 3585 N N . TYR A 1 51 ? 5.377 -7.224 -0.033 1.00 16.66 51 TYR A N 4
ATOM 3586 C CA . TYR A 1 51 ? 5.132 -6.115 -0.924 1.00 16.66 51 TYR A CA 4
ATOM 3587 C C . TYR A 1 51 ? 5.732 -4.861 -0.344 1.00 16.66 51 TYR A C 4
ATOM 3588 O O . TYR A 1 51 ? 5.752 -4.671 0.872 1.00 16.66 51 TYR A O 4
ATOM 3606 N N . VAL A 1 52 ? 6.185 -3.992 -1.222 1.00 16.66 52 VAL A N 4
ATOM 3607 C CA . VAL A 1 52 ? 6.743 -2.737 -0.792 1.00 16.66 52 VAL A CA 4
ATOM 3608 C C . VAL A 1 52 ? 5.936 -1.610 -1.388 1.00 16.66 52 VAL A C 4
ATOM 3609 O O . VAL A 1 52 ? 5.274 -1.778 -2.409 1.00 16.66 52 VAL A O 4
ATOM 3622 N N . CYS A 1 53 ? 5.972 -0.476 -0.728 1.00 16.66 53 CYS A N 4
ATOM 3623 C CA . CYS A 1 53 ? 5.233 0.653 -1.145 1.00 16.66 53 CYS A CA 4
ATOM 3624 C C . CYS A 1 53 ? 5.981 1.429 -2.172 1.00 16.66 53 CYS A C 4
ATOM 3625 O O . CYS A 1 53 ? 7.197 1.306 -2.313 1.00 16.66 53 CYS A O 4
ATOM 3632 N N . PRO A 1 54 ? 5.278 2.225 -2.884 1.00 16.66 54 PRO A N 4
ATOM 3633 C CA . PRO A 1 54 ? 5.866 3.059 -3.938 1.00 16.66 54 PRO A CA 4
ATOM 3634 C C . PRO A 1 54 ? 6.570 4.270 -3.350 1.00 16.66 54 PRO A C 4
ATOM 3635 O O . PRO A 1 54 ? 7.521 4.797 -3.928 1.00 16.66 54 PRO A O 4
ATOM 3646 N N . GLN A 1 55 ? 6.113 4.679 -2.173 1.00 16.66 55 GLN A N 4
ATOM 3647 C CA . GLN A 1 55 ? 6.723 5.800 -1.481 1.00 16.66 55 GLN A CA 4
ATOM 3648 C C . GLN A 1 55 ? 8.087 5.363 -0.982 1.00 16.66 55 GLN A C 4
ATOM 3649 O O . GLN A 1 55 ? 9.037 6.145 -0.939 1.00 16.66 55 GLN A O 4
ATOM 3663 N N . CYS A 1 56 ? 8.163 4.088 -0.612 1.00 16.66 56 CYS A N 4
ATOM 3664 C CA . CYS A 1 56 ? 9.399 3.509 -0.119 1.00 16.66 56 CYS A CA 4
ATOM 3665 C C . CYS A 1 56 ? 10.258 3.016 -1.287 1.00 16.66 56 CYS A C 4
ATOM 3666 O O . CYS A 1 56 ? 11.487 3.041 -1.222 1.00 16.66 56 CYS A O 4
ATOM 3673 N N . GLN A 1 57 ? 9.595 2.553 -2.345 1.00 16.66 57 GLN A N 4
ATOM 3674 C CA . GLN A 1 57 ? 10.292 2.033 -3.519 1.00 16.66 57 GLN A CA 4
ATOM 3675 C C . GLN A 1 57 ? 11.296 3.043 -4.069 1.00 16.66 57 GLN A C 4
ATOM 3676 O O . GLN A 1 57 ? 12.358 2.665 -4.563 1.00 16.66 57 GLN A O 4
ATOM 3690 N N . SER A 1 58 ? 10.950 4.321 -3.996 1.00 25.00 58 SER A N 4
ATOM 3691 C CA . SER A 1 58 ? 11.830 5.366 -4.507 1.00 25.00 58 SER A CA 4
ATOM 3692 C C . SER A 1 58 ? 13.226 5.256 -3.898 1.00 25.00 58 SER A C 4
ATOM 3693 O O . SER A 1 58 ? 14.225 5.521 -4.567 1.00 25.00 58 SER A O 4
ATOM 3701 N N . THR A 1 59 ? 13.290 4.872 -2.626 1.00 50.00 59 THR A N 4
ATOM 3702 C CA . THR A 1 59 ? 14.574 4.742 -1.941 1.00 50.00 59 THR A CA 4
ATOM 3703 C C . THR A 1 59 ? 15.139 3.329 -2.079 1.00 50.00 59 THR A C 4
ATOM 3704 O O . THR A 1 59 ? 16.282 3.075 -1.700 1.00 50.00 59 THR A O 4
ATOM 3715 N N . GLU A 1 60 ? 14.336 2.413 -2.616 1.00 50.00 60 GLU A N 4
ATOM 3716 C CA . GLU A 1 60 ? 14.776 1.027 -2.787 1.00 50.00 60 GLU A CA 4
ATOM 3717 C C . GLU A 1 60 ? 14.918 0.678 -4.264 1.00 50.00 60 GLU A C 4
ATOM 3718 O O . GLU A 1 60 ? 14.287 1.295 -5.124 1.00 50.00 60 GLU A O 4
ATOM 3730 N N . ASP A 1 61 ? 15.752 -0.316 -4.549 1.00 50.00 61 ASP A N 4
ATOM 3731 C CA . ASP A 1 61 ? 15.980 -0.751 -5.923 1.00 50.00 61 ASP A CA 4
ATOM 3732 C C . ASP A 1 61 ? 14.899 -1.733 -6.364 1.00 50.00 61 ASP A C 4
ATOM 3733 O O . ASP A 1 61 ? 14.733 -2.796 -5.766 1.00 50.00 61 ASP A O 4
ATOM 3742 N N . ALA A 1 62 ? 14.168 -1.370 -7.416 1.00 50.00 62 ALA A N 4
ATOM 3743 C CA . ALA A 1 62 ? 13.104 -2.225 -7.935 1.00 50.00 62 ALA A CA 4
ATOM 3744 C C . ALA A 1 62 ? 13.368 -2.579 -9.396 1.00 50.00 62 ALA A C 4
ATOM 3745 O O . ALA A 1 62 ? 14.175 -1.903 -10.012 1.00 0.00 62 ALA A O 4
ATOM 3753 N N . GLY A 1 1 ? -14.154 7.677 4.793 1.00 0.00 1 GLY A N 5
ATOM 3754 C CA . GLY A 1 1 ? -13.855 8.897 5.595 1.00 0.00 1 GLY A CA 5
ATOM 3755 C C . GLY A 1 1 ? -13.164 9.931 4.712 1.00 0.00 1 GLY A C 5
ATOM 3756 O O . GLY A 1 1 ? -11.953 10.131 4.805 1.00 0.00 1 GLY A O 5
ATOM 3762 N N . PRO A 1 2 ? -13.910 10.583 3.864 1.00 0.00 2 PRO A N 5
ATOM 3763 C CA . PRO A 1 2 ? -13.363 11.622 2.941 1.00 0.00 2 PRO A CA 5
ATOM 3764 C C . PRO A 1 2 ? -12.585 12.702 3.690 1.00 0.00 2 PRO A C 5
ATOM 3765 O O . PRO A 1 2 ? -11.738 13.384 3.113 1.00 0.00 2 PRO A O 5
ATOM 3776 N N . LEU A 1 3 ? -12.881 12.853 4.979 1.00 0.00 3 LEU A N 5
ATOM 3777 C CA . LEU A 1 3 ? -12.207 13.855 5.801 1.00 0.00 3 LEU A CA 5
ATOM 3778 C C . LEU A 1 3 ? -11.057 13.225 6.583 1.00 0.00 3 LEU A C 5
ATOM 3779 O O . LEU A 1 3 ? -11.153 12.085 7.038 1.00 0.00 3 LEU A O 5
ATOM 3795 N N . GLY A 1 4 ? -9.972 13.978 6.736 1.00 50.00 4 GLY A N 5
ATOM 3796 C CA . GLY A 1 4 ? -8.807 13.491 7.467 1.00 50.00 4 GLY A CA 5
ATOM 3797 C C . GLY A 1 4 ? -9.188 13.062 8.880 1.00 50.00 4 GLY A C 5
ATOM 3798 O O . GLY A 1 4 ? -8.558 12.179 9.463 1.00 50.00 4 GLY A O 5
ATOM 3802 N N . SER A 1 5 ? -10.220 13.695 9.427 1.00 50.00 5 SER A N 5
ATOM 3803 C CA . SER A 1 5 ? -10.680 13.377 10.775 1.00 50.00 5 SER A CA 5
ATOM 3804 C C . SER A 1 5 ? -9.536 13.493 11.780 1.00 50.00 5 SER A C 5
ATOM 3805 O O . SER A 1 5 ? -8.615 14.288 11.596 1.00 50.00 5 SER A O 5
ATOM 3813 N N . ASP A 1 6 ? -9.606 12.698 12.846 1.00 50.00 6 ASP A N 5
ATOM 3814 C CA . ASP A 1 6 ? -8.575 12.723 13.880 1.00 50.00 6 ASP A CA 5
ATOM 3815 C C . ASP A 1 6 ? -7.482 11.695 13.594 1.00 50.00 6 ASP A C 5
ATOM 3816 O O . ASP A 1 6 ? -6.604 11.466 14.425 1.00 50.00 6 ASP A O 5
ATOM 3825 N N . THR A 1 7 ? -7.538 11.083 12.413 1.00 50.00 7 THR A N 5
ATOM 3826 C CA . THR A 1 7 ? -6.542 10.085 12.027 1.00 50.00 7 THR A CA 5
ATOM 3827 C C . THR A 1 7 ? -5.837 10.505 10.743 1.00 50.00 7 THR A C 5
ATOM 3828 O O . THR A 1 7 ? -6.337 11.347 9.996 1.00 50.00 7 THR A O 5
ATOM 3839 N N . LYS A 1 8 ? -4.670 9.918 10.493 1.00 25.00 8 LYS A N 5
ATOM 3840 C CA . LYS A 1 8 ? -3.904 10.246 9.296 1.00 25.00 8 LYS A CA 5
ATOM 3841 C C . LYS A 1 8 ? -4.302 9.344 8.131 1.00 25.00 8 LYS A C 5
ATOM 3842 O O . LYS A 1 8 ? -5.209 8.521 8.251 1.00 25.00 8 LYS A O 5
ATOM 3861 N N . LEU A 1 9 ? -3.631 9.527 6.995 1.00 16.66 9 LEU A N 5
ATOM 3862 C CA . LEU A 1 9 ? -3.933 8.750 5.794 1.00 16.66 9 LEU A CA 5
ATOM 3863 C C . LEU A 1 9 ? -2.775 7.832 5.419 1.00 16.66 9 LEU A C 5
ATOM 3864 O O . LEU A 1 9 ? -1.611 8.206 5.546 1.00 16.66 9 LEU A O 5
ATOM 3880 N N . TYR A 1 10 ? -3.098 6.637 4.934 1.00 25.00 10 TYR A N 5
ATOM 3881 C CA . TYR A 1 10 ? -2.075 5.689 4.527 1.00 25.00 10 TYR A CA 5
ATOM 3882 C C . TYR A 1 10 ? -1.968 5.716 3.007 1.00 25.00 10 TYR A C 5
ATOM 3883 O O . TYR A 1 10 ? -0.979 6.184 2.442 1.00 25.00 10 TYR A O 5
ATOM 3901 N N . CYS A 1 11 ? -3.024 5.251 2.366 1.00 16.66 11 CYS A N 5
ATOM 3902 C CA . CYS A 1 11 ? -3.124 5.246 0.918 1.00 16.66 11 CYS A CA 5
ATOM 3903 C C . CYS A 1 11 ? -2.584 6.547 0.338 1.00 16.66 11 CYS A C 5
ATOM 3904 O O . CYS A 1 11 ? -3.143 7.620 0.560 1.00 16.66 11 CYS A O 5
ATOM 3911 N N . ILE A 1 12 ? -1.492 6.435 -0.410 1.00 16.66 12 ILE A N 5
ATOM 3912 C CA . ILE A 1 12 ? -0.874 7.599 -1.030 1.00 16.66 12 ILE A CA 5
ATOM 3913 C C . ILE A 1 12 ? -1.929 8.393 -1.790 1.00 16.66 12 ILE A C 5
ATOM 3914 O O . ILE A 1 12 ? -1.675 9.491 -2.284 1.00 16.66 12 ILE A O 5
ATOM 3930 N N . CYS A 1 13 ? -3.113 7.803 -1.879 1.00 16.66 13 CYS A N 5
ATOM 3931 C CA . CYS A 1 13 ? -4.229 8.413 -2.576 1.00 16.66 13 CYS A CA 5
ATOM 3932 C C . CYS A 1 13 ? -4.902 9.472 -1.698 1.00 16.66 13 CYS A C 5
ATOM 3933 O O . CYS A 1 13 ? -5.942 10.020 -2.062 1.00 16.66 13 CYS A O 5
ATOM 3940 N N . LYS A 1 14 ? -4.294 9.752 -0.545 1.00 16.66 14 LYS A N 5
ATOM 3941 C CA . LYS A 1 14 ? -4.827 10.750 0.382 1.00 16.66 14 LYS A CA 5
ATOM 3942 C C . LYS A 1 14 ? -6.188 10.331 0.929 1.00 16.66 14 LYS A C 5
ATOM 3943 O O . LYS A 1 14 ? -7.153 11.094 0.868 1.00 16.66 14 LYS A O 5
ATOM 3962 N N . THR A 1 15 ? -6.259 9.119 1.471 1.00 25.00 15 THR A N 5
ATOM 3963 C CA . THR A 1 15 ? -7.510 8.615 2.033 1.00 25.00 15 THR A CA 5
ATOM 3964 C C . THR A 1 15 ? -7.210 7.732 3.252 1.00 25.00 15 THR A C 5
ATOM 3965 O O . THR A 1 15 ? -6.205 7.022 3.276 1.00 25.00 15 THR A O 5
ATOM 3976 N N . PRO A 1 16 ? -8.050 7.769 4.261 1.00 50.00 16 PRO A N 5
ATOM 3977 C CA . PRO A 1 16 ? -7.852 6.960 5.505 1.00 50.00 16 PRO A CA 5
ATOM 3978 C C . PRO A 1 16 ? -8.003 5.462 5.255 1.00 50.00 16 PRO A C 5
ATOM 3979 O O . PRO A 1 16 ? -8.669 5.046 4.308 1.00 50.00 16 PRO A O 5
ATOM 3990 N N . TYR A 1 17 ? -7.383 4.659 6.115 1.00 25.00 17 TYR A N 5
ATOM 3991 C CA . TYR A 1 17 ? -7.463 3.214 5.979 1.00 25.00 17 TYR A CA 5
ATOM 3992 C C . TYR A 1 17 ? -8.911 2.773 6.025 1.00 25.00 17 TYR A C 5
ATOM 3993 O O . TYR A 1 17 ? -9.741 3.392 6.691 1.00 25.00 17 TYR A O 5
ATOM 4011 N N . ASP A 1 18 ? -9.207 1.703 5.314 1.00 25.00 18 ASP A N 5
ATOM 4012 C CA . ASP A 1 18 ? -10.565 1.181 5.275 1.00 25.00 18 ASP A CA 5
ATOM 4013 C C . ASP A 1 18 ? -10.567 -0.344 5.300 1.00 25.00 18 ASP A C 5
ATOM 4014 O O . ASP A 1 18 ? -10.166 -0.991 4.335 1.00 25.00 18 ASP A O 5
ATOM 4023 N N . GLU A 1 19 ? -11.034 -0.911 6.406 1.00 25.00 19 GLU A N 5
ATOM 4024 C CA . GLU A 1 19 ? -11.091 -2.362 6.541 1.00 25.00 19 GLU A CA 5
ATOM 4025 C C . GLU A 1 19 ? -11.912 -2.960 5.406 1.00 25.00 19 GLU A C 5
ATOM 4026 O O . GLU A 1 19 ? -11.811 -4.150 5.113 1.00 25.00 19 GLU A O 5
ATOM 4038 N N . SER A 1 20 ? -12.696 -2.114 4.750 1.00 50.00 20 SER A N 5
ATOM 4039 C CA . SER A 1 20 ? -13.501 -2.557 3.619 1.00 50.00 20 SER A CA 5
ATOM 4040 C C . SER A 1 20 ? -12.577 -2.708 2.432 1.00 50.00 20 SER A C 5
ATOM 4041 O O . SER A 1 20 ? -12.782 -3.535 1.543 1.00 50.00 20 SER A O 5
ATOM 4049 N N . LYS A 1 21 ? -11.538 -1.892 2.467 1.00 16.66 21 LYS A N 5
ATOM 4050 C CA . LYS A 1 21 ? -10.513 -1.879 1.452 1.00 16.66 21 LYS A CA 5
ATOM 4051 C C . LYS A 1 21 ? -9.328 -2.666 1.958 1.00 16.66 21 LYS A C 5
ATOM 4052 O O . LYS A 1 21 ? -9.160 -2.838 3.165 1.00 16.66 21 LYS A O 5
ATOM 4071 N N . PHE A 1 22 ? -8.524 -3.164 1.045 1.00 16.66 22 PHE A N 5
ATOM 4072 C CA . PHE A 1 22 ? -7.371 -3.947 1.432 1.00 16.66 22 PHE A CA 5
ATOM 4073 C C . PHE A 1 22 ? -6.105 -3.198 1.129 1.00 16.66 22 PHE A C 5
ATOM 4074 O O . PHE A 1 22 ? -6.072 -2.346 0.246 1.00 16.66 22 PHE A O 5
ATOM 4091 N N . TYR A 1 23 ? -5.077 -3.489 1.897 1.00 16.66 23 TYR A N 5
ATOM 4092 C CA . TYR A 1 23 ? -3.824 -2.792 1.734 1.00 16.66 23 TYR A CA 5
ATOM 4093 C C . TYR A 1 23 ? -2.628 -3.690 1.637 1.00 16.66 23 TYR A C 5
ATOM 4094 O O . TYR A 1 23 ? -2.649 -4.883 1.942 1.00 16.66 23 TYR A O 5
ATOM 4112 N N . ILE A 1 24 ? -1.573 -3.022 1.259 1.00 16.66 24 ILE A N 5
ATOM 4113 C CA . ILE A 1 24 ? -0.255 -3.604 1.141 1.00 16.66 24 ILE A CA 5
ATOM 4114 C C . ILE A 1 24 ? 0.667 -2.680 1.911 1.00 16.66 24 ILE A C 5
ATOM 4115 O O . ILE A 1 24 ? 0.661 -1.469 1.686 1.00 16.66 24 ILE A O 5
ATOM 4131 N N . GLY A 1 25 ? 1.386 -3.215 2.880 1.00 16.66 25 GLY A N 5
ATOM 4132 C CA . GLY A 1 25 ? 2.205 -2.366 3.726 1.00 16.66 25 GLY A CA 5
ATOM 4133 C C . GLY A 1 25 ? 3.655 -2.199 3.291 1.00 16.66 25 GLY A C 5
ATOM 4134 O O . GLY A 1 25 ? 4.436 -3.150 3.270 1.00 16.66 25 GLY A O 5
ATOM 4138 N N . CYS A 1 26 ? 4.009 -0.942 3.035 1.00 16.66 26 CYS A N 5
ATOM 4139 C CA . CYS A 1 26 ? 5.359 -0.560 2.699 1.00 16.66 26 CYS A CA 5
ATOM 4140 C C . CYS A 1 26 ? 6.285 -1.215 3.725 1.00 16.66 26 CYS A C 5
ATOM 4141 O O . CYS A 1 26 ? 6.317 -0.797 4.882 1.00 16.66 26 CYS A O 5
ATOM 4148 N N . ASP A 1 27 ? 7.031 -2.235 3.320 1.00 16.66 27 ASP A N 5
ATOM 4149 C CA . ASP A 1 27 ? 7.925 -2.902 4.255 1.00 16.66 27 ASP A CA 5
ATOM 4150 C C . ASP A 1 27 ? 8.987 -1.919 4.658 1.00 16.66 27 ASP A C 5
ATOM 4151 O O . ASP A 1 27 ? 9.471 -1.905 5.789 1.00 16.66 27 ASP A O 5
ATOM 4160 N N . ARG A 1 28 ? 9.327 -1.089 3.695 1.00 16.66 28 ARG A N 5
ATOM 4161 C CA . ARG A 1 28 ? 10.320 -0.066 3.886 1.00 16.66 28 ARG A CA 5
ATOM 4162 C C . ARG A 1 28 ? 9.674 1.247 4.317 1.00 16.66 28 ARG A C 5
ATOM 4163 O O . ARG A 1 28 ? 10.228 1.967 5.148 1.00 16.66 28 ARG A O 5
ATOM 4184 N N . CYS A 1 29 ? 8.518 1.585 3.735 1.00 16.66 29 CYS A N 5
ATOM 4185 C CA . CYS A 1 29 ? 7.876 2.838 4.077 1.00 16.66 29 CYS A CA 5
ATOM 4186 C C . CYS A 1 29 ? 7.020 2.704 5.347 1.00 16.66 29 CYS A C 5
ATOM 4187 O O . CYS A 1 29 ? 6.858 3.669 6.089 1.00 16.66 29 CYS A O 5
ATOM 4194 N N . GLN A 1 30 ? 6.508 1.496 5.599 1.00 16.66 30 GLN A N 5
ATOM 4195 C CA . GLN A 1 30 ? 5.699 1.216 6.793 1.00 16.66 30 GLN A CA 5
ATOM 4196 C C . GLN A 1 30 ? 4.266 1.756 6.701 1.00 16.66 30 GLN A C 5
ATOM 4197 O O . GLN A 1 30 ? 3.662 2.062 7.728 1.00 16.66 30 GLN A O 5
ATOM 4211 N N . ASN A 1 31 ? 3.701 1.866 5.498 1.00 16.66 31 ASN A N 5
ATOM 4212 C CA . ASN A 1 31 ? 2.339 2.367 5.382 1.00 16.66 31 ASN A CA 5
ATOM 4213 C C . ASN A 1 31 ? 1.508 1.486 4.458 1.00 16.66 31 ASN A C 5
ATOM 4214 O O . ASN A 1 31 ? 2.046 0.632 3.760 1.00 16.66 31 ASN A O 5
ATOM 4225 N N . TRP A 1 32 ? 0.188 1.673 4.497 1.00 16.66 32 TRP A N 5
ATOM 4226 C CA . TRP A 1 32 ? -0.723 0.845 3.702 1.00 16.66 32 TRP A CA 5
ATOM 4227 C C . TRP A 1 32 ? -1.559 1.659 2.715 1.00 16.66 32 TRP A C 5
ATOM 4228 O O . TRP A 1 32 ? -2.050 2.734 3.043 1.00 16.66 32 TRP A O 5
ATOM 4249 N N . TYR A 1 33 ? -1.756 1.116 1.516 1.00 16.66 33 TYR A N 5
ATOM 4250 C CA . TYR A 1 33 ? -2.590 1.788 0.507 1.00 16.66 33 TYR A CA 5
ATOM 4251 C C . TYR A 1 33 ? -3.570 0.806 -0.139 1.00 16.66 33 TYR A C 5
ATOM 4252 O O . TYR A 1 33 ? -3.211 -0.345 -0.386 1.00 16.66 33 TYR A O 5
ATOM 4270 N N . HIS A 1 34 ? -4.788 1.261 -0.470 1.00 16.66 34 HIS A N 5
ATOM 4271 C CA . HIS A 1 34 ? -5.704 0.389 -1.155 1.00 16.66 34 HIS A CA 5
ATOM 4272 C C . HIS A 1 34 ? -4.990 -0.079 -2.417 1.00 16.66 34 HIS A C 5
ATOM 4273 O O . HIS A 1 34 ? -4.287 0.704 -3.062 1.00 16.66 34 HIS A O 5
ATOM 4288 N N . GLY A 1 35 ? -5.134 -1.340 -2.761 1.00 16.66 35 GLY A N 5
ATOM 4289 C CA . GLY A 1 35 ? -4.450 -1.851 -3.934 1.00 16.66 35 GLY A CA 5
ATOM 4290 C C . GLY A 1 35 ? -4.532 -0.877 -5.095 1.00 16.66 35 GLY A C 5
ATOM 4291 O O . GLY A 1 35 ? -3.512 -0.483 -5.659 1.00 16.66 35 GLY A O 5
ATOM 4295 N N . ARG A 1 36 ? -5.743 -0.483 -5.445 1.00 16.66 36 ARG A N 5
ATOM 4296 C CA . ARG A 1 36 ? -5.925 0.454 -6.537 1.00 16.66 36 ARG A CA 5
ATOM 4297 C C . ARG A 1 36 ? -5.437 1.828 -6.121 1.00 16.66 36 ARG A C 5
ATOM 4298 O O . ARG A 1 36 ? -5.142 2.673 -6.966 1.00 16.66 36 ARG A O 5
ATOM 4319 N N . CYS A 1 37 ? -5.347 2.048 -4.817 1.00 16.66 37 CYS A N 5
ATOM 4320 C CA . CYS A 1 37 ? -4.887 3.330 -4.326 1.00 16.66 37 CYS A CA 5
ATOM 4321 C C . CYS A 1 37 ? -3.576 3.686 -5.005 1.00 16.66 37 CYS A C 5
ATOM 4322 O O . CYS A 1 37 ? -3.269 4.858 -5.224 1.00 16.66 37 CYS A O 5
ATOM 4329 N N . VAL A 1 38 ? -2.800 2.653 -5.322 1.00 16.66 38 VAL A N 5
ATOM 4330 C CA . VAL A 1 38 ? -1.507 2.842 -5.964 1.00 16.66 38 VAL A CA 5
ATOM 4331 C C . VAL A 1 38 ? -1.469 2.173 -7.335 1.00 16.66 38 VAL A C 5
ATOM 4332 O O . VAL A 1 38 ? -0.406 2.023 -7.937 1.00 16.66 38 VAL A O 5
ATOM 4345 N N . GLY A 1 39 ? -2.644 1.795 -7.834 1.00 16.66 39 GLY A N 5
ATOM 4346 C CA . GLY A 1 39 ? -2.742 1.168 -9.149 1.00 16.66 39 GLY A CA 5
ATOM 4347 C C . GLY A 1 39 ? -2.144 -0.228 -9.154 1.00 16.66 39 GLY A C 5
ATOM 4348 O O . GLY A 1 39 ? -1.379 -0.579 -10.052 1.00 16.66 39 GLY A O 5
ATOM 4352 N N . ILE A 1 40 ? -2.483 -1.017 -8.144 1.00 16.66 40 ILE A N 5
ATOM 4353 C CA . ILE A 1 40 ? -1.955 -2.371 -8.041 1.00 16.66 40 ILE A CA 5
ATOM 4354 C C . ILE A 1 40 ? -3.057 -3.410 -8.202 1.00 16.66 40 ILE A C 5
ATOM 4355 O O . ILE A 1 40 ? -4.245 -3.090 -8.158 1.00 16.66 40 ILE A O 5
ATOM 4371 N N . LEU A 1 41 ? -2.645 -4.658 -8.381 1.00 16.66 41 LEU A N 5
ATOM 4372 C CA . LEU A 1 41 ? -3.589 -5.750 -8.538 1.00 16.66 41 LEU A CA 5
ATOM 4373 C C . LEU A 1 41 ? -4.453 -5.892 -7.296 1.00 16.66 41 LEU A C 5
ATOM 4374 O O . LEU A 1 41 ? -4.161 -5.331 -6.241 1.00 16.66 41 LEU A O 5
ATOM 4390 N N . GLN A 1 42 ? -5.531 -6.630 -7.447 1.00 16.66 42 GLN A N 5
ATOM 4391 C CA . GLN A 1 42 ? -6.473 -6.847 -6.359 1.00 16.66 42 GLN A CA 5
ATOM 4392 C C . GLN A 1 42 ? -5.930 -7.884 -5.390 1.00 16.66 42 GLN A C 5
ATOM 4393 O O . GLN A 1 42 ? -5.804 -7.631 -4.192 1.00 16.66 42 GLN A O 5
ATOM 4407 N N . SER A 1 43 ? -5.598 -9.047 -5.927 1.00 16.66 43 SER A N 5
ATOM 4408 C CA . SER A 1 43 ? -5.052 -10.121 -5.118 1.00 16.66 43 SER A CA 5
ATOM 4409 C C . SER A 1 43 ? -3.645 -9.760 -4.683 1.00 16.66 43 SER A C 5
ATOM 4410 O O . SER A 1 43 ? -3.084 -10.381 -3.783 1.00 16.66 43 SER A O 5
ATOM 4418 N N . GLU A 1 44 ? -3.079 -8.753 -5.346 1.00 16.66 44 GLU A N 5
ATOM 4419 C CA . GLU A 1 44 ? -1.720 -8.319 -5.054 1.00 16.66 44 GLU A CA 5
ATOM 4420 C C . GLU A 1 44 ? -1.476 -8.290 -3.564 1.00 16.66 44 GLU A C 5
ATOM 4421 O O . GLU A 1 44 ? -0.339 -8.311 -3.115 1.00 16.66 44 GLU A O 5
ATOM 4433 N N . ALA A 1 45 ? -2.547 -8.227 -2.808 1.00 16.66 45 ALA A N 5
ATOM 4434 C CA . ALA A 1 45 ? -2.432 -8.189 -1.369 1.00 16.66 45 ALA A CA 5
ATOM 4435 C C . ALA A 1 45 ? -2.014 -9.559 -0.814 1.00 16.66 45 ALA A C 5
ATOM 4436 O O . ALA A 1 45 ? -1.149 -9.644 0.058 1.00 16.66 45 ALA A O 5
ATOM 4443 N N . GLU A 1 46 ? -2.654 -10.625 -1.303 1.00 16.66 46 GLU A N 5
ATOM 4444 C CA . GLU A 1 46 ? -2.362 -11.983 -0.822 1.00 16.66 46 GLU A CA 5
ATOM 4445 C C . GLU A 1 46 ? -1.237 -12.701 -1.580 1.00 16.66 46 GLU A C 5
ATOM 4446 O O . GLU A 1 46 ? -0.388 -13.349 -0.966 1.00 16.66 46 GLU A O 5
ATOM 4458 N N . LEU A 1 47 ? -1.266 -12.635 -2.902 1.00 16.66 47 LEU A N 5
ATOM 4459 C CA . LEU A 1 47 ? -0.279 -13.338 -3.730 1.00 16.66 47 LEU A CA 5
ATOM 4460 C C . LEU A 1 47 ? 1.157 -12.979 -3.375 1.00 16.66 47 LEU A C 5
ATOM 4461 O O . LEU A 1 47 ? 2.061 -13.797 -3.542 1.00 16.66 47 LEU A O 5
ATOM 4477 N N . ILE A 1 48 ? 1.375 -11.774 -2.887 1.00 16.66 48 ILE A N 5
ATOM 4478 C CA . ILE A 1 48 ? 2.722 -11.362 -2.521 1.00 16.66 48 ILE A CA 5
ATOM 4479 C C . ILE A 1 48 ? 3.020 -11.800 -1.109 1.00 16.66 48 ILE A C 5
ATOM 4480 O O . ILE A 1 48 ? 2.167 -12.339 -0.403 1.00 16.66 48 ILE A O 5
ATOM 4496 N N . ASP A 1 49 ? 4.252 -11.579 -0.726 1.00 25.00 49 ASP A N 5
ATOM 4497 C CA . ASP A 1 49 ? 4.725 -11.954 0.586 1.00 25.00 49 ASP A CA 5
ATOM 4498 C C . ASP A 1 49 ? 5.316 -10.753 1.315 1.00 25.00 49 ASP A C 5
ATOM 4499 O O . ASP A 1 49 ? 4.727 -10.246 2.270 1.00 25.00 49 ASP A O 5
ATOM 4508 N N . GLU A 1 50 ? 6.468 -10.281 0.843 1.00 16.66 50 GLU A N 5
ATOM 4509 C CA . GLU A 1 50 ? 7.102 -9.124 1.437 1.00 16.66 50 GLU A CA 5
ATOM 4510 C C . GLU A 1 50 ? 6.809 -7.929 0.556 1.00 16.66 50 GLU A C 5
ATOM 4511 O O . GLU A 1 50 ? 7.688 -7.416 -0.135 1.00 16.66 50 GLU A O 5
ATOM 4523 N N . TYR A 1 51 ? 5.553 -7.504 0.572 1.00 16.66 51 TYR A N 5
ATOM 4524 C CA . TYR A 1 51 ? 5.144 -6.389 -0.245 1.00 16.66 51 TYR A CA 5
ATOM 4525 C C . TYR A 1 51 ? 5.816 -5.124 0.207 1.00 16.66 51 TYR A C 5
ATOM 4526 O O . TYR A 1 51 ? 5.930 -4.846 1.399 1.00 16.66 51 TYR A O 5
ATOM 4544 N N . VAL A 1 52 ? 6.208 -4.337 -0.770 1.00 16.66 52 VAL A N 5
ATOM 4545 C CA . VAL A 1 52 ? 6.818 -3.062 -0.498 1.00 16.66 52 VAL A CA 5
ATOM 4546 C C . VAL A 1 52 ? 5.978 -1.985 -1.129 1.00 16.66 52 VAL A C 5
ATOM 4547 O O . VAL A 1 52 ? 5.243 -2.236 -2.081 1.00 16.66 52 VAL A O 5
ATOM 4560 N N . CYS A 1 53 ? 6.073 -0.796 -0.588 1.00 16.66 53 CYS A N 5
ATOM 4561 C CA . CYS A 1 53 ? 5.314 0.296 -1.067 1.00 16.66 53 CYS A CA 5
ATOM 4562 C C . CYS A 1 53 ? 6.031 0.982 -2.178 1.00 16.66 53 CYS A C 5
ATOM 4563 O O . CYS A 1 53 ? 7.241 0.851 -2.335 1.00 16.66 53 CYS A O 5
ATOM 4570 N N . PRO A 1 54 ? 5.308 1.711 -2.941 1.00 16.66 54 PRO A N 5
ATOM 4571 C CA . PRO A 1 54 ? 5.872 2.451 -4.074 1.00 16.66 54 PRO A CA 5
ATOM 4572 C C . PRO A 1 54 ? 6.500 3.752 -3.608 1.00 16.66 54 PRO A C 5
ATOM 4573 O O . PRO A 1 54 ? 7.423 4.277 -4.230 1.00 16.66 54 PRO A O 5
ATOM 4584 N N . GLN A 1 55 ? 6.008 4.241 -2.476 1.00 16.66 55 GLN A N 5
ATOM 4585 C CA . GLN A 1 55 ? 6.540 5.457 -1.887 1.00 16.66 55 GLN A CA 5
ATOM 4586 C C . GLN A 1 55 ? 7.921 5.159 -1.326 1.00 16.66 55 GLN A C 5
ATOM 4587 O O . GLN A 1 55 ? 8.824 5.994 -1.374 1.00 16.66 55 GLN A O 5
ATOM 4601 N N . CYS A 1 56 ? 8.069 3.946 -0.797 1.00 16.66 56 CYS A N 5
ATOM 4602 C CA . CYS A 1 56 ? 9.337 3.521 -0.230 1.00 16.66 56 CYS A CA 5
ATOM 4603 C C . CYS A 1 56 ? 10.372 3.313 -1.335 1.00 16.66 56 CYS A C 5
ATOM 4604 O O . CYS A 1 56 ? 11.565 3.525 -1.128 1.00 16.66 56 CYS A O 5
ATOM 4611 N N . GLN A 1 57 ? 9.907 2.897 -2.510 1.00 16.66 57 GLN A N 5
ATOM 4612 C CA . GLN A 1 57 ? 10.807 2.668 -3.636 1.00 16.66 57 GLN A CA 5
ATOM 4613 C C . GLN A 1 57 ? 11.614 3.922 -3.935 1.00 16.66 57 GLN A C 5
ATOM 4614 O O . GLN A 1 57 ? 12.744 3.847 -4.418 1.00 16.66 57 GLN A O 5
ATOM 4628 N N . SER A 1 58 ? 11.025 5.075 -3.649 1.00 25.00 58 SER A N 5
ATOM 4629 C CA . SER A 1 58 ? 11.693 6.344 -3.894 1.00 25.00 58 SER A CA 5
ATOM 4630 C C . SER A 1 58 ? 13.006 6.426 -3.119 1.00 25.00 58 SER A C 5
ATOM 4631 O O . SER A 1 58 ? 13.911 7.168 -3.502 1.00 25.00 58 SER A O 5
ATOM 4639 N N . THR A 1 59 ? 13.105 5.670 -2.024 1.00 50.00 59 THR A N 5
ATOM 4640 C CA . THR A 1 59 ? 14.319 5.685 -1.207 1.00 50.00 59 THR A CA 5
ATOM 4641 C C . THR A 1 59 ? 14.928 4.287 -1.068 1.00 50.00 59 THR A C 5
ATOM 4642 O O . THR A 1 59 ? 16.090 4.155 -0.686 1.00 50.00 59 THR A O 5
ATOM 4653 N N . GLU A 1 60 ? 14.154 3.247 -1.373 1.00 50.00 60 GLU A N 5
ATOM 4654 C CA . GLU A 1 60 ? 14.673 1.885 -1.262 1.00 50.00 60 GLU A CA 5
ATOM 4655 C C . GLU A 1 60 ? 15.927 1.721 -2.118 1.00 50.00 60 GLU A C 5
ATOM 4656 O O . GLU A 1 60 ? 15.999 2.232 -3.236 1.00 50.00 60 GLU A O 5
ATOM 4668 N N . ASP A 1 61 ? 16.913 1.006 -1.582 1.00 50.00 61 ASP A N 5
ATOM 4669 C CA . ASP A 1 61 ? 18.164 0.778 -2.299 1.00 50.00 61 ASP A CA 5
ATOM 4670 C C . ASP A 1 61 ? 18.255 -0.668 -2.777 1.00 50.00 61 ASP A C 5
ATOM 4671 O O . ASP A 1 61 ? 17.688 -1.572 -2.164 1.00 50.00 61 ASP A O 5
ATOM 4680 N N . ALA A 1 62 ? 18.975 -0.877 -3.875 1.00 50.00 62 ALA A N 5
ATOM 4681 C CA . ALA A 1 62 ? 19.139 -2.216 -4.430 1.00 50.00 62 ALA A CA 5
ATOM 4682 C C . ALA A 1 62 ? 19.885 -2.153 -5.761 1.00 50.00 62 ALA A C 5
ATOM 4683 O O . ALA A 1 62 ? 19.226 -2.043 -6.781 1.00 0.00 62 ALA A O 5
ATOM 4691 N N . GLY A 1 1 ? 15.751 8.333 11.696 1.00 0.00 1 GLY A N 6
ATOM 4692 C CA . GLY A 1 1 ? 14.909 9.191 12.577 1.00 0.00 1 GLY A CA 6
ATOM 4693 C C . GLY A 1 1 ? 14.171 10.224 11.730 1.00 0.00 1 GLY A C 6
ATOM 4694 O O . GLY A 1 1 ? 14.480 11.415 11.777 1.00 0.00 1 GLY A O 6
ATOM 4700 N N . PRO A 1 2 ? 13.208 9.788 10.964 1.00 0.00 2 PRO A N 6
ATOM 4701 C CA . PRO A 1 2 ? 12.403 10.687 10.087 1.00 0.00 2 PRO A CA 6
ATOM 4702 C C . PRO A 1 2 ? 11.889 11.913 10.840 1.00 0.00 2 PRO A C 6
ATOM 4703 O O . PRO A 1 2 ? 12.219 12.117 12.007 1.00 0.00 2 PRO A O 6
ATOM 4714 N N . LEU A 1 3 ? 11.082 12.722 10.162 1.00 0.00 3 LEU A N 6
ATOM 4715 C CA . LEU A 1 3 ? 10.532 13.922 10.781 1.00 0.00 3 LEU A CA 6
ATOM 4716 C C . LEU A 1 3 ? 9.861 13.573 12.106 1.00 0.00 3 LEU A C 6
ATOM 4717 O O . LEU A 1 3 ? 9.964 14.318 13.080 1.00 0.00 3 LEU A O 6
ATOM 4733 N N . GLY A 1 4 ? 9.179 12.431 12.136 1.00 50.00 4 GLY A N 6
ATOM 4734 C CA . GLY A 1 4 ? 8.501 11.993 13.351 1.00 50.00 4 GLY A CA 6
ATOM 4735 C C . GLY A 1 4 ? 7.719 10.706 13.109 1.00 50.00 4 GLY A C 6
ATOM 4736 O O . GLY A 1 4 ? 7.459 10.330 11.967 1.00 50.00 4 GLY A O 6
ATOM 4740 N N . SER A 1 5 ? 7.346 10.038 14.197 1.00 50.00 5 SER A N 6
ATOM 4741 C CA . SER A 1 5 ? 6.591 8.793 14.104 1.00 50.00 5 SER A CA 6
ATOM 4742 C C . SER A 1 5 ? 5.239 9.027 13.436 1.00 50.00 5 SER A C 6
ATOM 4743 O O . SER A 1 5 ? 4.688 8.131 12.797 1.00 50.00 5 SER A O 6
ATOM 4751 N N . ASP A 1 6 ? 4.703 10.233 13.599 1.00 50.00 6 ASP A N 6
ATOM 4752 C CA . ASP A 1 6 ? 3.408 10.568 13.017 1.00 50.00 6 ASP A CA 6
ATOM 4753 C C . ASP A 1 6 ? 3.526 10.772 11.509 1.00 50.00 6 ASP A C 6
ATOM 4754 O O . ASP A 1 6 ? 4.290 11.617 11.043 1.00 50.00 6 ASP A O 6
ATOM 4763 N N . THR A 1 7 ? 2.760 9.987 10.754 1.00 50.00 7 THR A N 6
ATOM 4764 C CA . THR A 1 7 ? 2.775 10.077 9.294 1.00 50.00 7 THR A CA 6
ATOM 4765 C C . THR A 1 7 ? 1.377 10.342 8.753 1.00 50.00 7 THR A C 6
ATOM 4766 O O . THR A 1 7 ? 0.400 10.386 9.500 1.00 50.00 7 THR A O 6
ATOM 4777 N N . LYS A 1 8 ? 1.298 10.512 7.440 1.00 25.00 8 LYS A N 6
ATOM 4778 C CA . LYS A 1 8 ? 0.030 10.771 6.775 1.00 25.00 8 LYS A CA 6
ATOM 4779 C C . LYS A 1 8 ? -0.856 9.529 6.796 1.00 25.00 8 LYS A C 6
ATOM 4780 O O . LYS A 1 8 ? -0.503 8.511 7.391 1.00 25.00 8 LYS A O 6
ATOM 4799 N N . LEU A 1 9 ? -2.010 9.630 6.147 1.00 16.66 9 LEU A N 6
ATOM 4800 C CA . LEU A 1 9 ? -2.953 8.518 6.095 1.00 16.66 9 LEU A CA 6
ATOM 4801 C C . LEU A 1 9 ? -2.314 7.313 5.408 1.00 16.66 9 LEU A C 6
ATOM 4802 O O . LEU A 1 9 ? -1.145 7.355 5.023 1.00 16.66 9 LEU A O 6
ATOM 4818 N N . TYR A 1 10 ? -3.086 6.241 5.259 1.00 25.00 10 TYR A N 6
ATOM 4819 C CA . TYR A 1 10 ? -2.594 5.039 4.624 1.00 25.00 10 TYR A CA 6
ATOM 4820 C C . TYR A 1 10 ? -2.386 5.308 3.131 1.00 25.00 10 TYR A C 6
ATOM 4821 O O . TYR A 1 10 ? -1.378 5.886 2.722 1.00 25.00 10 TYR A O 6
ATOM 4839 N N . CYS A 1 11 ? -3.353 4.892 2.340 1.00 16.66 11 CYS A N 6
ATOM 4840 C CA . CYS A 1 11 ? -3.330 5.072 0.896 1.00 16.66 11 CYS A CA 6
ATOM 4841 C C . CYS A 1 11 ? -2.792 6.435 0.489 1.00 16.66 11 CYS A C 6
ATOM 4842 O O . CYS A 1 11 ? -3.331 7.478 0.857 1.00 16.66 11 CYS A O 6
ATOM 4849 N N . ILE A 1 12 ? -1.728 6.393 -0.306 1.00 16.66 12 ILE A N 6
ATOM 4850 C CA . ILE A 1 12 ? -1.097 7.599 -0.817 1.00 16.66 12 ILE A CA 6
ATOM 4851 C C . ILE A 1 12 ? -2.121 8.386 -1.618 1.00 16.66 12 ILE A C 6
ATOM 4852 O O . ILE A 1 12 ? -1.874 9.509 -2.059 1.00 16.66 12 ILE A O 6
ATOM 4868 N N . CYS A 1 13 ? -3.269 7.754 -1.810 1.00 16.66 13 CYS A N 6
ATOM 4869 C CA . CYS A 1 13 ? -4.360 8.336 -2.569 1.00 16.66 13 CYS A CA 6
ATOM 4870 C C . CYS A 1 13 ? -5.102 9.384 -1.739 1.00 16.66 13 CYS A C 6
ATOM 4871 O O . CYS A 1 13 ? -6.164 9.863 -2.135 1.00 16.66 13 CYS A O 6
ATOM 4878 N N . LYS A 1 14 ? -4.522 9.741 -0.593 1.00 16.66 14 LYS A N 6
ATOM 4879 C CA . LYS A 1 14 ? -5.111 10.749 0.291 1.00 16.66 14 LYS A CA 6
ATOM 4880 C C . LYS A 1 14 ? -6.441 10.284 0.883 1.00 16.66 14 LYS A C 6
ATOM 4881 O O . LYS A 1 14 ? -7.438 11.001 0.814 1.00 16.66 14 LYS A O 6
ATOM 4900 N N . THR A 1 15 ? -6.454 9.091 1.474 1.00 25.00 15 THR A N 6
ATOM 4901 C CA . THR A 1 15 ? -7.679 8.571 2.082 1.00 25.00 15 THR A CA 6
ATOM 4902 C C . THR A 1 15 ? -7.349 7.714 3.308 1.00 25.00 15 THR A C 6
ATOM 4903 O O . THR A 1 15 ? -6.311 7.055 3.350 1.00 25.00 15 THR A O 6
ATOM 4914 N N . PRO A 1 16 ? -8.214 7.704 4.295 1.00 50.00 16 PRO A N 6
ATOM 4915 C CA . PRO A 1 16 ? -8.012 6.900 5.538 1.00 50.00 16 PRO A CA 6
ATOM 4916 C C . PRO A 1 16 ? -8.224 5.407 5.289 1.00 50.00 16 PRO A C 6
ATOM 4917 O O . PRO A 1 16 ? -8.890 5.023 4.327 1.00 50.00 16 PRO A O 6
ATOM 4928 N N . TYR A 1 17 ? -7.664 4.569 6.157 1.00 25.00 17 TYR A N 6
ATOM 4929 C CA . TYR A 1 17 ? -7.816 3.130 6.003 1.00 25.00 17 TYR A CA 6
ATOM 4930 C C . TYR A 1 17 ? -9.286 2.762 6.013 1.00 25.00 17 TYR A C 6
ATOM 4931 O O . TYR A 1 17 ? -10.085 3.370 6.724 1.00 25.00 17 TYR A O 6
ATOM 4949 N N . ASP A 1 18 ? -9.634 1.762 5.226 1.00 25.00 18 ASP A N 6
ATOM 4950 C CA . ASP A 1 18 ? -11.011 1.314 5.152 1.00 25.00 18 ASP A CA 6
ATOM 4951 C C . ASP A 1 18 ? -11.073 -0.205 5.061 1.00 25.00 18 ASP A C 6
ATOM 4952 O O . ASP A 1 18 ? -10.600 -0.796 4.092 1.00 25.00 18 ASP A O 6
ATOM 4961 N N . GLU A 1 19 ? -11.666 -0.831 6.069 1.00 25.00 19 GLU A N 6
ATOM 4962 C CA . GLU A 1 19 ? -11.789 -2.281 6.077 1.00 25.00 19 GLU A CA 6
ATOM 4963 C C . GLU A 1 19 ? -12.562 -2.729 4.846 1.00 25.00 19 GLU A C 6
ATOM 4964 O O . GLU A 1 19 ? -12.567 -3.907 4.491 1.00 25.00 19 GLU A O 6
ATOM 4976 N N . SER A 1 20 ? -13.185 -1.762 4.181 1.00 50.00 20 SER A N 6
ATOM 4977 C CA . SER A 1 20 ? -13.930 -2.041 2.961 1.00 50.00 20 SER A CA 6
ATOM 4978 C C . SER A 1 20 ? -12.927 -2.160 1.832 1.00 50.00 20 SER A C 6
ATOM 4979 O O . SER A 1 20 ? -13.181 -2.769 0.794 1.00 50.00 20 SER A O 6
ATOM 4987 N N . LYS A 1 21 ? -11.769 -1.573 2.090 1.00 16.66 21 LYS A N 6
ATOM 4988 C CA . LYS A 1 21 ? -10.660 -1.581 1.168 1.00 16.66 21 LYS A CA 6
ATOM 4989 C C . LYS A 1 21 ? -9.557 -2.402 1.781 1.00 16.66 21 LYS A C 6
ATOM 4990 O O . LYS A 1 21 ? -9.476 -2.530 3.002 1.00 16.66 21 LYS A O 6
ATOM 5009 N N . PHE A 1 22 ? -8.728 -2.978 0.947 1.00 16.66 22 PHE A N 6
ATOM 5010 C CA . PHE A 1 22 ? -7.653 -3.801 1.444 1.00 16.66 22 PHE A CA 6
ATOM 5011 C C . PHE A 1 22 ? -6.329 -3.142 1.202 1.00 16.66 22 PHE A C 6
ATOM 5012 O O . PHE A 1 22 ? -6.185 -2.314 0.308 1.00 16.66 22 PHE A O 6
ATOM 5029 N N . TYR A 1 23 ? -5.376 -3.492 2.033 1.00 16.66 23 TYR A N 6
ATOM 5030 C CA . TYR A 1 23 ? -4.068 -2.895 1.942 1.00 16.66 23 TYR A CA 6
ATOM 5031 C C . TYR A 1 23 ? -2.939 -3.880 1.869 1.00 16.66 23 TYR A C 6
ATOM 5032 O O . TYR A 1 23 ? -3.057 -5.077 2.131 1.00 16.66 23 TYR A O 6
ATOM 5050 N N . ILE A 1 24 ? -1.831 -3.269 1.575 1.00 16.66 24 ILE A N 6
ATOM 5051 C CA . ILE A 1 24 ? -0.537 -3.905 1.505 1.00 16.66 24 ILE A CA 6
ATOM 5052 C C . ILE A 1 24 ? 0.325 -3.066 2.411 1.00 16.66 24 ILE A C 6
ATOM 5053 O O . ILE A 1 24 ? -0.183 -2.106 2.988 1.00 16.66 24 ILE A O 6
ATOM 5069 N N . GLY A 1 25 ? 1.584 -3.390 2.596 1.00 16.66 25 GLY A N 6
ATOM 5070 C CA . GLY A 1 25 ? 2.360 -2.570 3.505 1.00 16.66 25 GLY A CA 6
ATOM 5071 C C . GLY A 1 25 ? 3.788 -2.337 3.063 1.00 16.66 25 GLY A C 6
ATOM 5072 O O . GLY A 1 25 ? 4.563 -3.269 2.853 1.00 16.66 25 GLY A O 6
ATOM 5076 N N . CYS A 1 26 ? 4.129 -1.059 2.992 1.00 16.66 26 CYS A N 6
ATOM 5077 C CA . CYS A 1 26 ? 5.460 -0.633 2.654 1.00 16.66 26 CYS A CA 6
ATOM 5078 C C . CYS A 1 26 ? 6.430 -1.442 3.514 1.00 16.66 26 CYS A C 6
ATOM 5079 O O . CYS A 1 26 ? 6.556 -1.193 4.713 1.00 16.66 26 CYS A O 6
ATOM 5086 N N . ASP A 1 27 ? 7.110 -2.409 2.911 1.00 16.66 27 ASP A N 6
ATOM 5087 C CA . ASP A 1 27 ? 8.048 -3.223 3.669 1.00 16.66 27 ASP A CA 6
ATOM 5088 C C . ASP A 1 27 ? 9.242 -2.372 4.009 1.00 16.66 27 ASP A C 6
ATOM 5089 O O . ASP A 1 27 ? 10.012 -2.669 4.922 1.00 16.66 27 ASP A O 6
ATOM 5098 N N . ARG A 1 28 ? 9.377 -1.306 3.243 1.00 16.66 28 ARG A N 6
ATOM 5099 C CA . ARG A 1 28 ? 10.466 -0.377 3.418 1.00 16.66 28 ARG A CA 6
ATOM 5100 C C . ARG A 1 28 ? 9.958 0.967 3.935 1.00 16.66 28 ARG A C 6
ATOM 5101 O O . ARG A 1 28 ? 10.746 1.763 4.445 1.00 16.66 28 ARG A O 6
ATOM 5122 N N . CYS A 1 29 ? 8.653 1.247 3.802 1.00 16.66 29 CYS A N 6
ATOM 5123 C CA . CYS A 1 29 ? 8.150 2.527 4.265 1.00 16.66 29 CYS A CA 6
ATOM 5124 C C . CYS A 1 29 ? 7.031 2.383 5.299 1.00 16.66 29 CYS A C 6
ATOM 5125 O O . CYS A 1 29 ? 6.302 3.337 5.563 1.00 16.66 29 CYS A O 6
ATOM 5132 N N . GLN A 1 30 ? 6.923 1.200 5.903 1.00 16.66 30 GLN A N 6
ATOM 5133 C CA . GLN A 1 30 ? 5.915 0.959 6.938 1.00 16.66 30 GLN A CA 6
ATOM 5134 C C . GLN A 1 30 ? 4.628 1.753 6.689 1.00 16.66 30 GLN A C 6
ATOM 5135 O O . GLN A 1 30 ? 4.182 2.498 7.561 1.00 16.66 30 GLN A O 6
ATOM 5149 N N . ASN A 1 31 ? 4.037 1.606 5.506 1.00 16.66 31 ASN A N 6
ATOM 5150 C CA . ASN A 1 31 ? 2.817 2.332 5.179 1.00 16.66 31 ASN A CA 6
ATOM 5151 C C . ASN A 1 31 ? 1.794 1.397 4.541 1.00 16.66 31 ASN A C 6
ATOM 5152 O O . ASN A 1 31 ? 2.124 0.267 4.205 1.00 16.66 31 ASN A O 6
ATOM 5163 N N . TRP A 1 32 ? 0.543 1.850 4.421 1.00 16.66 32 TRP A N 6
ATOM 5164 C CA . TRP A 1 32 ? -0.511 0.989 3.873 1.00 16.66 32 TRP A CA 6
ATOM 5165 C C . TRP A 1 32 ? -1.440 1.739 2.922 1.00 16.66 32 TRP A C 6
ATOM 5166 O O . TRP A 1 32 ? -1.885 2.842 3.215 1.00 16.66 32 TRP A O 6
ATOM 5187 N N . TYR A 1 33 ? -1.709 1.131 1.768 1.00 16.66 33 TYR A N 6
ATOM 5188 C CA . TYR A 1 33 ? -2.583 1.755 0.763 1.00 16.66 33 TYR A CA 6
ATOM 5189 C C . TYR A 1 33 ? -3.520 0.743 0.111 1.00 16.66 33 TYR A C 6
ATOM 5190 O O . TYR A 1 33 ? -3.184 -0.435 0.011 1.00 16.66 33 TYR A O 6
ATOM 5208 N N . HIS A 1 34 ? -4.667 1.204 -0.407 1.00 16.66 34 HIS A N 6
ATOM 5209 C CA . HIS A 1 34 ? -5.529 0.304 -1.117 1.00 16.66 34 HIS A CA 6
ATOM 5210 C C . HIS A 1 34 ? -4.728 -0.202 -2.308 1.00 16.66 34 HIS A C 6
ATOM 5211 O O . HIS A 1 34 ? -3.956 0.554 -2.907 1.00 16.66 34 HIS A O 6
ATOM 5226 N N . GLY A 1 35 ? -4.878 -1.462 -2.647 1.00 16.66 35 GLY A N 6
ATOM 5227 C CA . GLY A 1 35 ? -4.118 -2.001 -3.759 1.00 16.66 35 GLY A CA 6
ATOM 5228 C C . GLY A 1 35 ? -4.102 -1.044 -4.939 1.00 16.66 35 GLY A C 6
ATOM 5229 O O . GLY A 1 35 ? -3.039 -0.617 -5.389 1.00 16.66 35 GLY A O 6
ATOM 5233 N N . ARG A 1 36 ? -5.278 -0.707 -5.437 1.00 16.66 36 ARG A N 6
ATOM 5234 C CA . ARG A 1 36 ? -5.365 0.204 -6.563 1.00 16.66 36 ARG A CA 6
ATOM 5235 C C . ARG A 1 36 ? -4.896 1.584 -6.153 1.00 16.66 36 ARG A C 6
ATOM 5236 O O . ARG A 1 36 ? -4.521 2.398 -6.996 1.00 16.66 36 ARG A O 6
ATOM 5257 N N . CYS A 1 37 ? -4.915 1.847 -4.855 1.00 16.66 37 CYS A N 6
ATOM 5258 C CA . CYS A 1 37 ? -4.482 3.141 -4.369 1.00 16.66 37 CYS A CA 6
ATOM 5259 C C . CYS A 1 37 ? -3.110 3.463 -4.938 1.00 16.66 37 CYS A C 6
ATOM 5260 O O . CYS A 1 37 ? -2.774 4.624 -5.167 1.00 16.66 37 CYS A O 6
ATOM 5267 N N . VAL A 1 38 ? -2.320 2.415 -5.152 1.00 16.66 38 VAL A N 6
ATOM 5268 C CA . VAL A 1 38 ? -0.972 2.580 -5.683 1.00 16.66 38 VAL A CA 6
ATOM 5269 C C . VAL A 1 38 ? -0.841 1.937 -7.061 1.00 16.66 38 VAL A C 6
ATOM 5270 O O . VAL A 1 38 ? 0.263 1.787 -7.586 1.00 16.66 38 VAL A O 6
ATOM 5283 N N . GLY A 1 39 ? -1.980 1.583 -7.650 1.00 16.66 39 GLY A N 6
ATOM 5284 C CA . GLY A 1 39 ? -1.992 0.984 -8.982 1.00 16.66 39 GLY A CA 6
ATOM 5285 C C . GLY A 1 39 ? -1.510 -0.457 -8.952 1.00 16.66 39 GLY A C 6
ATOM 5286 O O . GLY A 1 39 ? -0.683 -0.856 -9.772 1.00 16.66 39 GLY A O 6
ATOM 5290 N N . ILE A 1 40 ? -2.010 -1.234 -7.995 1.00 16.66 40 ILE A N 6
ATOM 5291 C CA . ILE A 1 40 ? -1.592 -2.625 -7.872 1.00 16.66 40 ILE A CA 6
ATOM 5292 C C . ILE A 1 40 ? -2.773 -3.589 -7.968 1.00 16.66 40 ILE A C 6
ATOM 5293 O O . ILE A 1 40 ? -3.933 -3.185 -7.892 1.00 16.66 40 ILE A O 6
ATOM 5309 N N . LEU A 1 41 ? -2.453 -4.871 -8.126 1.00 16.66 41 LEU A N 6
ATOM 5310 C CA . LEU A 1 41 ? -3.473 -5.906 -8.223 1.00 16.66 41 LEU A CA 6
ATOM 5311 C C . LEU A 1 41 ? -4.288 -5.974 -6.933 1.00 16.66 41 LEU A C 6
ATOM 5312 O O . LEU A 1 41 ? -3.886 -5.446 -5.898 1.00 16.66 41 LEU A O 6
ATOM 5328 N N . GLN A 1 42 ? -5.435 -6.633 -7.010 1.00 16.66 42 GLN A N 6
ATOM 5329 C CA . GLN A 1 42 ? -6.309 -6.781 -5.860 1.00 16.66 42 GLN A CA 6
ATOM 5330 C C . GLN A 1 42 ? -5.800 -7.921 -5.033 1.00 16.66 42 GLN A C 6
ATOM 5331 O O . GLN A 1 42 ? -5.600 -7.816 -3.823 1.00 16.66 42 GLN A O 6
ATOM 5345 N N . SER A 1 43 ? -5.564 -9.011 -5.733 1.00 16.66 43 SER A N 6
ATOM 5346 C CA . SER A 1 43 ? -5.042 -10.187 -5.119 1.00 16.66 43 SER A CA 6
ATOM 5347 C C . SER A 1 43 ? -3.710 -9.824 -4.503 1.00 16.66 43 SER A C 6
ATOM 5348 O O . SER A 1 43 ? -3.383 -10.244 -3.404 1.00 16.66 43 SER A O 6
ATOM 5356 N N . GLU A 1 44 ? -2.959 -8.992 -5.218 1.00 16.66 44 GLU A N 6
ATOM 5357 C CA . GLU A 1 44 ? -1.653 -8.540 -4.753 1.00 16.66 44 GLU A CA 6
ATOM 5358 C C . GLU A 1 44 ? -1.695 -8.254 -3.266 1.00 16.66 44 GLU A C 6
ATOM 5359 O O . GLU A 1 44 ? -0.669 -8.144 -2.622 1.00 16.66 44 GLU A O 6
ATOM 5371 N N . ALA A 1 45 ? -2.882 -8.119 -2.727 1.00 16.66 45 ALA A N 6
ATOM 5372 C CA . ALA A 1 45 ? -3.013 -7.844 -1.315 1.00 16.66 45 ALA A CA 6
ATOM 5373 C C . ALA A 1 45 ? -2.453 -8.994 -0.458 1.00 16.66 45 ALA A C 6
ATOM 5374 O O . ALA A 1 45 ? -1.532 -8.790 0.332 1.00 16.66 45 ALA A O 6
ATOM 5381 N N . GLU A 1 46 ? -3.040 -10.188 -0.590 1.00 16.66 46 GLU A N 6
ATOM 5382 C CA . GLU A 1 46 ? -2.613 -11.348 0.213 1.00 16.66 46 GLU A CA 6
ATOM 5383 C C . GLU A 1 46 ? -1.536 -12.242 -0.421 1.00 16.66 46 GLU A C 6
ATOM 5384 O O . GLU A 1 46 ? -0.602 -12.675 0.255 1.00 16.66 46 GLU A O 6
ATOM 5396 N N . LEU A 1 47 ? -1.732 -12.593 -1.680 1.00 16.66 47 LEU A N 6
ATOM 5397 C CA . LEU A 1 47 ? -0.849 -13.529 -2.377 1.00 16.66 47 LEU A CA 6
ATOM 5398 C C . LEU A 1 47 ? 0.570 -13.020 -2.588 1.00 16.66 47 LEU A C 6
ATOM 5399 O O . LEU A 1 47 ? 1.328 -13.615 -3.353 1.00 16.66 47 LEU A O 6
ATOM 5415 N N . ILE A 1 48 ? 0.954 -11.961 -1.894 1.00 16.66 48 ILE A N 6
ATOM 5416 C CA . ILE A 1 48 ? 2.317 -11.458 -2.020 1.00 16.66 48 ILE A CA 6
ATOM 5417 C C . ILE A 1 48 ? 3.030 -11.563 -0.693 1.00 16.66 48 ILE A C 6
ATOM 5418 O O . ILE A 1 48 ? 2.423 -11.870 0.333 1.00 16.66 48 ILE A O 6
ATOM 5434 N N . ASP A 1 49 ? 4.327 -11.344 -0.727 1.00 25.00 49 ASP A N 6
ATOM 5435 C CA . ASP A 1 49 ? 5.127 -11.455 0.469 1.00 25.00 49 ASP A CA 6
ATOM 5436 C C . ASP A 1 49 ? 6.486 -10.816 0.244 1.00 25.00 49 ASP A C 6
ATOM 5437 O O . ASP A 1 49 ? 7.484 -11.178 0.869 1.00 25.00 49 ASP A O 6
ATOM 5446 N N . GLU A 1 50 ? 6.492 -9.848 -0.655 1.00 16.66 50 GLU A N 6
ATOM 5447 C CA . GLU A 1 50 ? 7.685 -9.108 -0.997 1.00 16.66 50 GLU A CA 6
ATOM 5448 C C . GLU A 1 50 ? 7.243 -7.747 -1.490 1.00 16.66 50 GLU A C 6
ATOM 5449 O O . GLU A 1 50 ? 8.003 -7.015 -2.122 1.00 16.66 50 GLU A O 6
ATOM 5461 N N . TYR A 1 51 ? 5.984 -7.424 -1.188 1.00 16.66 51 TYR A N 6
ATOM 5462 C CA . TYR A 1 51 ? 5.419 -6.161 -1.595 1.00 16.66 51 TYR A CA 6
ATOM 5463 C C . TYR A 1 51 ? 6.087 -5.026 -0.868 1.00 16.66 51 TYR A C 6
ATOM 5464 O O . TYR A 1 51 ? 6.481 -5.136 0.292 1.00 16.66 51 TYR A O 6
ATOM 5482 N N . VAL A 1 52 ? 6.167 -3.925 -1.566 1.00 16.66 52 VAL A N 6
ATOM 5483 C CA . VAL A 1 52 ? 6.742 -2.718 -1.020 1.00 16.66 52 VAL A CA 6
ATOM 5484 C C . VAL A 1 52 ? 5.883 -1.546 -1.415 1.00 16.66 52 VAL A C 6
ATOM 5485 O O . VAL A 1 52 ? 5.149 -1.609 -2.399 1.00 16.66 52 VAL A O 6
ATOM 5498 N N . CYS A 1 53 ? 5.980 -0.477 -0.660 1.00 16.66 53 CYS A N 6
ATOM 5499 C CA . CYS A 1 53 ? 5.220 0.680 -0.948 1.00 16.66 53 CYS A CA 6
ATOM 5500 C C . CYS A 1 53 ? 5.889 1.436 -2.042 1.00 16.66 53 CYS A C 6
ATOM 5501 O O . CYS A 1 53 ? 7.080 1.265 -2.297 1.00 16.66 53 CYS A O 6
ATOM 5508 N N . PRO A 1 54 ? 5.157 2.238 -2.707 1.00 16.66 54 PRO A N 6
ATOM 5509 C CA . PRO A 1 54 ? 5.686 3.017 -3.831 1.00 16.66 54 PRO A CA 6
ATOM 5510 C C . PRO A 1 54 ? 6.413 4.256 -3.338 1.00 16.66 54 PRO A C 6
ATOM 5511 O O . PRO A 1 54 ? 7.355 4.735 -3.971 1.00 16.66 54 PRO A O 6
ATOM 5522 N N . GLN A 1 55 ? 5.992 4.740 -2.178 1.00 16.66 55 GLN A N 6
ATOM 5523 C CA . GLN A 1 55 ? 6.632 5.891 -1.568 1.00 16.66 55 GLN A CA 6
ATOM 5524 C C . GLN A 1 55 ? 7.998 5.474 -1.043 1.00 16.66 55 GLN A C 6
ATOM 5525 O O . GLN A 1 55 ? 8.949 6.256 -1.053 1.00 16.66 55 GLN A O 6
ATOM 5539 N N . CYS A 1 56 ? 8.081 4.226 -0.581 1.00 16.66 56 CYS A N 6
ATOM 5540 C CA . CYS A 1 56 ? 9.331 3.697 -0.050 1.00 16.66 56 CYS A CA 6
ATOM 5541 C C . CYS A 1 56 ? 10.383 3.605 -1.149 1.00 16.66 56 CYS A C 6
ATOM 5542 O O . CYS A 1 56 ? 11.575 3.792 -0.898 1.00 16.66 56 CYS A O 6
ATOM 5549 N N . GLN A 1 57 ? 9.939 3.297 -2.364 1.00 16.66 57 GLN A N 6
ATOM 5550 C CA . GLN A 1 57 ? 10.860 3.163 -3.484 1.00 16.66 57 GLN A CA 6
ATOM 5551 C C . GLN A 1 57 ? 11.757 4.389 -3.581 1.00 16.66 57 GLN A C 6
ATOM 5552 O O . GLN A 1 57 ? 12.942 4.279 -3.899 1.00 16.66 57 GLN A O 6
ATOM 5566 N N . SER A 1 58 ? 11.194 5.555 -3.292 1.00 25.00 58 SER A N 6
ATOM 5567 C CA . SER A 1 58 ? 11.969 6.788 -3.334 1.00 25.00 58 SER A CA 6
ATOM 5568 C C . SER A 1 58 ? 12.821 6.917 -2.074 1.00 25.00 58 SER A C 6
ATOM 5569 O O . SER A 1 58 ? 13.914 7.484 -2.107 1.00 25.00 58 SER A O 6
ATOM 5577 N N . THR A 1 59 ? 12.310 6.389 -0.963 1.00 50.00 59 THR A N 6
ATOM 5578 C CA . THR A 1 59 ? 13.029 6.455 0.306 1.00 50.00 59 THR A CA 6
ATOM 5579 C C . THR A 1 59 ? 14.237 5.521 0.308 1.00 50.00 59 THR A C 6
ATOM 5580 O O . THR A 1 59 ? 15.345 5.940 0.640 1.00 50.00 59 THR A O 6
ATOM 5591 N N . GLU A 1 60 ? 14.011 4.257 -0.064 1.00 50.00 60 GLU A N 6
ATOM 5592 C CA . GLU A 1 60 ? 15.085 3.254 -0.101 1.00 50.00 60 GLU A CA 6
ATOM 5593 C C . GLU A 1 60 ? 16.350 3.750 0.598 1.00 50.00 60 GLU A C 6
ATOM 5594 O O . GLU A 1 60 ? 17.411 3.845 -0.019 1.00 50.00 60 GLU A O 6
ATOM 5606 N N . ASP A 1 61 ? 16.226 4.062 1.886 1.00 50.00 61 ASP A N 6
ATOM 5607 C CA . ASP A 1 61 ? 17.363 4.549 2.667 1.00 50.00 61 ASP A CA 6
ATOM 5608 C C . ASP A 1 61 ? 18.258 5.454 1.826 1.00 50.00 61 ASP A C 6
ATOM 5609 O O . ASP A 1 61 ? 18.077 6.671 1.799 1.00 50.00 61 ASP A O 6
ATOM 5618 N N . ALA A 1 62 ? 19.226 4.851 1.140 1.00 50.00 62 ALA A N 6
ATOM 5619 C CA . ALA A 1 62 ? 20.146 5.613 0.302 1.00 50.00 62 ALA A CA 6
ATOM 5620 C C . ALA A 1 62 ? 20.681 4.744 -0.832 1.00 50.00 62 ALA A C 6
ATOM 5621 O O . ALA A 1 62 ? 20.002 3.800 -1.200 1.00 0.00 62 ALA A O 6
ATOM 5629 N N . GLY A 1 1 ? -7.608 3.362 16.057 1.00 0.00 1 GLY A N 7
ATOM 5630 C CA . GLY A 1 1 ? -6.749 2.299 16.652 1.00 0.00 1 GLY A CA 7
ATOM 5631 C C . GLY A 1 1 ? -5.338 2.401 16.080 1.00 0.00 1 GLY A C 7
ATOM 5632 O O . GLY A 1 1 ? -4.787 1.418 15.584 1.00 0.00 1 GLY A O 7
ATOM 5638 N N . PRO A 1 2 ? -4.750 3.566 16.144 1.00 0.00 2 PRO A N 7
ATOM 5639 C CA . PRO A 1 2 ? -3.370 3.805 15.625 1.00 0.00 2 PRO A CA 7
ATOM 5640 C C . PRO A 1 2 ? -2.312 3.098 16.468 1.00 0.00 2 PRO A C 7
ATOM 5641 O O . PRO A 1 2 ? -2.544 2.784 17.635 1.00 0.00 2 PRO A O 7
ATOM 5652 N N . LEU A 1 3 ? -1.148 2.862 15.873 1.00 0.00 3 LEU A N 7
ATOM 5653 C CA . LEU A 1 3 ? -0.063 2.201 16.587 1.00 0.00 3 LEU A CA 7
ATOM 5654 C C . LEU A 1 3 ? 0.278 2.986 17.850 1.00 0.00 3 LEU A C 7
ATOM 5655 O O . LEU A 1 3 ? 0.668 2.410 18.865 1.00 0.00 3 LEU A O 7
ATOM 5671 N N . GLY A 1 4 ? 0.125 4.305 17.776 1.00 50.00 4 GLY A N 7
ATOM 5672 C CA . GLY A 1 4 ? 0.415 5.166 18.917 1.00 50.00 4 GLY A CA 7
ATOM 5673 C C . GLY A 1 4 ? 0.106 6.624 18.591 1.00 50.00 4 GLY A C 7
ATOM 5674 O O . GLY A 1 4 ? -0.840 7.203 19.125 1.00 50.00 4 GLY A O 7
ATOM 5678 N N . SER A 1 5 ? 0.911 7.210 17.711 1.00 50.00 5 SER A N 7
ATOM 5679 C CA . SER A 1 5 ? 0.719 8.602 17.317 1.00 50.00 5 SER A CA 7
ATOM 5680 C C . SER A 1 5 ? -0.605 8.779 16.580 1.00 50.00 5 SER A C 7
ATOM 5681 O O . SER A 1 5 ? -1.223 7.804 16.150 1.00 50.00 5 SER A O 7
ATOM 5689 N N . ASP A 1 6 ? -1.034 10.030 16.437 1.00 50.00 6 ASP A N 7
ATOM 5690 C CA . ASP A 1 6 ? -2.287 10.326 15.749 1.00 50.00 6 ASP A CA 7
ATOM 5691 C C . ASP A 1 6 ? -2.345 9.590 14.415 1.00 50.00 6 ASP A C 7
ATOM 5692 O O . ASP A 1 6 ? -1.318 9.161 13.890 1.00 50.00 6 ASP A O 7
ATOM 5701 N N . THR A 1 7 ? -3.552 9.434 13.874 1.00 50.00 7 THR A N 7
ATOM 5702 C CA . THR A 1 7 ? -3.717 8.731 12.605 1.00 50.00 7 THR A CA 7
ATOM 5703 C C . THR A 1 7 ? -3.416 9.637 11.421 1.00 50.00 7 THR A C 7
ATOM 5704 O O . THR A 1 7 ? -3.412 10.862 11.534 1.00 50.00 7 THR A O 7
ATOM 5715 N N . LYS A 1 8 ? -3.175 9.002 10.284 1.00 25.00 8 LYS A N 7
ATOM 5716 C CA . LYS A 1 8 ? -2.880 9.709 9.050 1.00 25.00 8 LYS A CA 7
ATOM 5717 C C . LYS A 1 8 ? -3.341 8.861 7.863 1.00 25.00 8 LYS A C 7
ATOM 5718 O O . LYS A 1 8 ? -3.929 7.801 8.055 1.00 25.00 8 LYS A O 7
ATOM 5737 N N . LEU A 1 9 ? -3.092 9.329 6.645 1.00 16.66 9 LEU A N 7
ATOM 5738 C CA . LEU A 1 9 ? -3.515 8.590 5.454 1.00 16.66 9 LEU A CA 7
ATOM 5739 C C . LEU A 1 9 ? -2.491 7.515 5.093 1.00 16.66 9 LEU A C 7
ATOM 5740 O O . LEU A 1 9 ? -1.290 7.754 5.147 1.00 16.66 9 LEU A O 7
ATOM 5756 N N . TYR A 1 10 ? -2.968 6.325 4.733 1.00 25.00 10 TYR A N 7
ATOM 5757 C CA . TYR A 1 10 ? -2.071 5.231 4.392 1.00 25.00 10 TYR A CA 7
ATOM 5758 C C . TYR A 1 10 ? -2.055 4.986 2.888 1.00 25.00 10 TYR A C 7
ATOM 5759 O O . TYR A 1 10 ? -1.281 4.179 2.380 1.00 25.00 10 TYR A O 7
ATOM 5777 N N . CYS A 1 11 ? -2.929 5.697 2.199 1.00 16.66 11 CYS A N 7
ATOM 5778 C CA . CYS A 1 11 ? -3.071 5.598 0.754 1.00 16.66 11 CYS A CA 7
ATOM 5779 C C . CYS A 1 11 ? -2.437 6.800 0.063 1.00 16.66 11 CYS A C 7
ATOM 5780 O O . CYS A 1 11 ? -2.820 7.941 0.322 1.00 16.66 11 CYS A O 7
ATOM 5787 N N . ILE A 1 12 ? -1.492 6.547 -0.837 1.00 16.66 12 ILE A N 7
ATOM 5788 C CA . ILE A 1 12 ? -0.864 7.635 -1.566 1.00 16.66 12 ILE A CA 7
ATOM 5789 C C . ILE A 1 12 ? -1.959 8.355 -2.328 1.00 16.66 12 ILE A C 7
ATOM 5790 O O . ILE A 1 12 ? -1.758 9.417 -2.918 1.00 16.66 12 ILE A O 7
ATOM 5806 N N . CYS A 1 13 ? -3.128 7.735 -2.283 1.00 16.66 13 CYS A N 7
ATOM 5807 C CA . CYS A 1 13 ? -4.312 8.247 -2.933 1.00 16.66 13 CYS A CA 7
ATOM 5808 C C . CYS A 1 13 ? -5.001 9.257 -2.015 1.00 16.66 13 CYS A C 7
ATOM 5809 O O . CYS A 1 13 ? -6.050 9.807 -2.353 1.00 16.66 13 CYS A O 7
ATOM 5816 N N . LYS A 1 14 ? -4.381 9.500 -0.858 1.00 16.66 14 LYS A N 7
ATOM 5817 C CA . LYS A 1 14 ? -4.898 10.456 0.122 1.00 16.66 14 LYS A CA 7
ATOM 5818 C C . LYS A 1 14 ? -6.206 9.983 0.758 1.00 16.66 14 LYS A C 7
ATOM 5819 O O . LYS A 1 14 ? -7.243 10.626 0.594 1.00 16.66 14 LYS A O 7
ATOM 5838 N N . THR A 1 15 ? -6.160 8.872 1.495 1.00 25.00 15 THR A N 7
ATOM 5839 C CA . THR A 1 15 ? -7.366 8.368 2.150 1.00 25.00 15 THR A CA 7
ATOM 5840 C C . THR A 1 15 ? -7.003 7.513 3.372 1.00 25.00 15 THR A C 7
ATOM 5841 O O . THR A 1 15 ? -6.034 6.756 3.340 1.00 25.00 15 THR A O 7
ATOM 5852 N N . PRO A 1 16 ? -7.765 7.618 4.439 1.00 50.00 16 PRO A N 7
ATOM 5853 C CA . PRO A 1 16 ? -7.517 6.833 5.689 1.00 50.00 16 PRO A CA 7
ATOM 5854 C C . PRO A 1 16 ? -7.720 5.333 5.476 1.00 50.00 16 PRO A C 7
ATOM 5855 O O . PRO A 1 16 ? -8.398 4.917 4.537 1.00 50.00 16 PRO A O 7
ATOM 5866 N N . TYR A 1 17 ? -7.123 4.526 6.350 1.00 25.00 17 TYR A N 7
ATOM 5867 C CA . TYR A 1 17 ? -7.241 3.082 6.244 1.00 25.00 17 TYR A CA 7
ATOM 5868 C C . TYR A 1 17 ? -8.653 2.628 6.567 1.00 25.00 17 TYR A C 7
ATOM 5869 O O . TYR A 1 17 ? -9.274 3.109 7.515 1.00 25.00 17 TYR A O 7
ATOM 5887 N N . ASP A 1 18 ? -9.137 1.673 5.792 1.00 25.00 18 ASP A N 7
ATOM 5888 C CA . ASP A 1 18 ? -10.465 1.118 6.015 1.00 25.00 18 ASP A CA 7
ATOM 5889 C C . ASP A 1 18 ? -10.432 -0.383 5.783 1.00 25.00 18 ASP A C 7
ATOM 5890 O O . ASP A 1 18 ? -9.955 -0.851 4.751 1.00 25.00 18 ASP A O 7
ATOM 5899 N N . GLU A 1 19 ? -10.934 -1.129 6.746 1.00 25.00 19 GLU A N 7
ATOM 5900 C CA . GLU A 1 19 ? -10.952 -2.578 6.646 1.00 25.00 19 GLU A CA 7
ATOM 5901 C C . GLU A 1 19 ? -11.705 -3.028 5.399 1.00 25.00 19 GLU A C 7
ATOM 5902 O O . GLU A 1 19 ? -11.493 -4.134 4.900 1.00 25.00 19 GLU A O 7
ATOM 5914 N N . SER A 1 20 ? -12.568 -2.158 4.886 1.00 50.00 20 SER A N 7
ATOM 5915 C CA . SER A 1 20 ? -13.323 -2.478 3.678 1.00 50.00 20 SER A CA 7
ATOM 5916 C C . SER A 1 20 ? -12.342 -2.556 2.528 1.00 50.00 20 SER A C 7
ATOM 5917 O O . SER A 1 20 ? -12.475 -3.358 1.604 1.00 50.00 20 SER A O 7
ATOM 5925 N N . LYS A 1 21 ? -11.336 -1.710 2.643 1.00 16.66 21 LYS A N 7
ATOM 5926 C CA . LYS A 1 21 ? -10.260 -1.627 1.681 1.00 16.66 21 LYS A CA 7
ATOM 5927 C C . LYS A 1 21 ? -9.209 -2.652 2.026 1.00 16.66 21 LYS A C 7
ATOM 5928 O O . LYS A 1 21 ? -9.038 -3.022 3.187 1.00 16.66 21 LYS A O 7
ATOM 5947 N N . PHE A 1 22 ? -8.496 -3.092 1.018 1.00 16.66 22 PHE A N 7
ATOM 5948 C CA . PHE A 1 22 ? -7.443 -4.052 1.222 1.00 16.66 22 PHE A CA 7
ATOM 5949 C C . PHE A 1 22 ? -6.133 -3.393 0.894 1.00 16.66 22 PHE A C 7
ATOM 5950 O O . PHE A 1 22 ? -6.053 -2.575 -0.023 1.00 16.66 22 PHE A O 7
ATOM 5967 N N . TYR A 1 23 ? -5.128 -3.692 1.684 1.00 16.66 23 TYR A N 7
ATOM 5968 C CA . TYR A 1 23 ? -3.853 -3.044 1.501 1.00 16.66 23 TYR A CA 7
ATOM 5969 C C . TYR A 1 23 ? -2.694 -3.955 1.262 1.00 16.66 23 TYR A C 7
ATOM 5970 O O . TYR A 1 23 ? -2.726 -5.173 1.438 1.00 16.66 23 TYR A O 7
ATOM 5988 N N . ILE A 1 24 ? -1.649 -3.252 0.933 1.00 16.66 24 ILE A N 7
ATOM 5989 C CA . ILE A 1 24 ? -0.330 -3.803 0.713 1.00 16.66 24 ILE A CA 7
ATOM 5990 C C . ILE A 1 24 ? 0.583 -2.895 1.509 1.00 16.66 24 ILE A C 7
ATOM 5991 O O . ILE A 1 24 ? 0.585 -1.682 1.302 1.00 16.66 24 ILE A O 7
ATOM 6007 N N . GLY A 1 25 ? 1.264 -3.445 2.493 1.00 16.66 25 GLY A N 7
ATOM 6008 C CA . GLY A 1 25 ? 2.051 -2.606 3.375 1.00 16.66 25 GLY A CA 7
ATOM 6009 C C . GLY A 1 25 ? 3.496 -2.367 2.965 1.00 16.66 25 GLY A C 7
ATOM 6010 O O . GLY A 1 25 ? 4.291 -3.294 2.811 1.00 16.66 25 GLY A O 7
ATOM 6014 N N . CYS A 1 26 ? 3.827 -1.079 2.883 1.00 16.66 26 CYS A N 7
ATOM 6015 C CA . CYS A 1 26 ? 5.166 -0.626 2.594 1.00 16.66 26 CYS A CA 7
ATOM 6016 C C . CYS A 1 26 ? 6.117 -1.424 3.482 1.00 16.66 26 CYS A C 7
ATOM 6017 O O . CYS A 1 26 ? 6.151 -1.227 4.696 1.00 16.66 26 CYS A O 7
ATOM 6024 N N . ASP A 1 27 ? 6.870 -2.331 2.885 1.00 16.66 27 ASP A N 7
ATOM 6025 C CA . ASP A 1 27 ? 7.789 -3.152 3.655 1.00 16.66 27 ASP A CA 7
ATOM 6026 C C . ASP A 1 27 ? 8.805 -2.259 4.322 1.00 16.66 27 ASP A C 7
ATOM 6027 O O . ASP A 1 27 ? 9.340 -2.575 5.384 1.00 16.66 27 ASP A O 7
ATOM 6036 N N . ARG A 1 28 ? 9.070 -1.141 3.670 1.00 16.66 28 ARG A N 7
ATOM 6037 C CA . ARG A 1 28 ? 10.032 -0.187 4.168 1.00 16.66 28 ARG A CA 7
ATOM 6038 C C . ARG A 1 28 ? 9.382 1.136 4.574 1.00 16.66 28 ARG A C 7
ATOM 6039 O O . ARG A 1 28 ? 9.996 1.909 5.310 1.00 16.66 28 ARG A O 7
ATOM 6060 N N . CYS A 1 29 ? 8.178 1.439 4.075 1.00 16.66 29 CYS A N 7
ATOM 6061 C CA . CYS A 1 29 ? 7.571 2.718 4.407 1.00 16.66 29 CYS A CA 7
ATOM 6062 C C . CYS A 1 29 ? 6.394 2.587 5.371 1.00 16.66 29 CYS A C 7
ATOM 6063 O O . CYS A 1 29 ? 5.579 3.503 5.490 1.00 16.66 29 CYS A O 7
ATOM 6070 N N . GLN A 1 30 ? 6.335 1.470 6.087 1.00 16.66 30 GLN A N 7
ATOM 6071 C CA . GLN A 1 30 ? 5.285 1.251 7.082 1.00 16.66 30 GLN A CA 7
ATOM 6072 C C . GLN A 1 30 ? 3.972 1.942 6.710 1.00 16.66 30 GLN A C 7
ATOM 6073 O O . GLN A 1 30 ? 3.376 2.625 7.543 1.00 16.66 30 GLN A O 7
ATOM 6087 N N . ASN A 1 31 ? 3.523 1.775 5.473 1.00 16.66 31 ASN A N 7
ATOM 6088 C CA . ASN A 1 31 ? 2.281 2.405 5.039 1.00 16.66 31 ASN A CA 7
ATOM 6089 C C . ASN A 1 31 ? 1.380 1.393 4.333 1.00 16.66 31 ASN A C 7
ATOM 6090 O O . ASN A 1 31 ? 1.851 0.357 3.879 1.00 16.66 31 ASN A O 7
ATOM 6101 N N . TRP A 1 32 ? 0.082 1.697 4.256 1.00 16.66 32 TRP A N 7
ATOM 6102 C CA . TRP A 1 32 ? -0.874 0.785 3.616 1.00 16.66 32 TRP A CA 7
ATOM 6103 C C . TRP A 1 32 ? -1.832 1.547 2.703 1.00 16.66 32 TRP A C 7
ATOM 6104 O O . TRP A 1 32 ? -2.525 2.454 3.142 1.00 16.66 32 TRP A O 7
ATOM 6125 N N . TYR A 1 33 ? -1.874 1.172 1.431 1.00 16.66 33 TYR A N 7
ATOM 6126 C CA . TYR A 1 33 ? -2.759 1.839 0.469 1.00 16.66 33 TYR A CA 7
ATOM 6127 C C . TYR A 1 33 ? -3.692 0.837 -0.221 1.00 16.66 33 TYR A C 7
ATOM 6128 O O . TYR A 1 33 ? -3.323 -0.336 -0.370 1.00 16.66 33 TYR A O 7
ATOM 6146 N N . HIS A 1 34 ? -4.880 1.289 -0.692 1.00 16.66 34 HIS A N 7
ATOM 6147 C CA . HIS A 1 34 ? -5.737 0.378 -1.422 1.00 16.66 34 HIS A CA 7
ATOM 6148 C C . HIS A 1 34 ? -4.883 -0.174 -2.554 1.00 16.66 34 HIS A C 7
ATOM 6149 O O . HIS A 1 34 ? -4.014 0.532 -3.080 1.00 16.66 34 HIS A O 7
ATOM 6164 N N . GLY A 1 35 ? -5.100 -1.411 -2.931 1.00 16.66 35 GLY A N 7
ATOM 6165 C CA . GLY A 1 35 ? -4.299 -1.983 -3.996 1.00 16.66 35 GLY A CA 7
ATOM 6166 C C . GLY A 1 35 ? -4.179 -1.032 -5.175 1.00 16.66 35 GLY A C 7
ATOM 6167 O O . GLY A 1 35 ? -3.076 -0.724 -5.624 1.00 16.66 35 GLY A O 7
ATOM 6171 N N . ARG A 1 36 ? -5.310 -0.565 -5.673 1.00 16.66 36 ARG A N 7
ATOM 6172 C CA . ARG A 1 36 ? -5.298 0.355 -6.799 1.00 16.66 36 ARG A CA 7
ATOM 6173 C C . ARG A 1 36 ? -4.839 1.719 -6.338 1.00 16.66 36 ARG A C 7
ATOM 6174 O O . ARG A 1 36 ? -4.412 2.548 -7.142 1.00 16.66 36 ARG A O 7
ATOM 6195 N N . CYS A 1 37 ? -4.925 1.950 -5.040 1.00 16.66 37 CYS A N 7
ATOM 6196 C CA . CYS A 1 37 ? -4.508 3.223 -4.502 1.00 16.66 37 CYS A CA 7
ATOM 6197 C C . CYS A 1 37 ? -3.124 3.544 -5.035 1.00 16.66 37 CYS A C 7
ATOM 6198 O O . CYS A 1 37 ? -2.772 4.706 -5.242 1.00 16.66 37 CYS A O 7
ATOM 6205 N N . VAL A 1 38 ? -2.348 2.488 -5.270 1.00 16.66 38 VAL A N 7
ATOM 6206 C CA . VAL A 1 38 ? -0.998 2.638 -5.798 1.00 16.66 38 VAL A CA 7
ATOM 6207 C C . VAL A 1 38 ? -0.897 2.002 -7.183 1.00 16.66 38 VAL A C 7
ATOM 6208 O O . VAL A 1 38 ? 0.194 1.874 -7.740 1.00 16.66 38 VAL A O 7
ATOM 6221 N N . GLY A 1 39 ? -2.046 1.617 -7.738 1.00 16.66 39 GLY A N 7
ATOM 6222 C CA . GLY A 1 39 ? -2.076 1.008 -9.065 1.00 16.66 39 GLY A CA 7
ATOM 6223 C C . GLY A 1 39 ? -1.578 -0.423 -9.028 1.00 16.66 39 GLY A C 7
ATOM 6224 O O . GLY A 1 39 ? -0.762 -0.831 -9.855 1.00 16.66 39 GLY A O 7
ATOM 6228 N N . ILE A 1 40 ? -2.060 -1.173 -8.054 1.00 16.66 40 ILE A N 7
ATOM 6229 C CA . ILE A 1 40 ? -1.651 -2.558 -7.892 1.00 16.66 40 ILE A CA 7
ATOM 6230 C C . ILE A 1 40 ? -2.836 -3.497 -8.064 1.00 16.66 40 ILE A C 7
ATOM 6231 O O . ILE A 1 40 ? -3.990 -3.068 -8.051 1.00 16.66 40 ILE A O 7
ATOM 6247 N N . LEU A 1 41 ? -2.545 -4.784 -8.193 1.00 16.66 41 LEU A N 7
ATOM 6248 C CA . LEU A 1 41 ? -3.599 -5.773 -8.328 1.00 16.66 41 LEU A CA 7
ATOM 6249 C C . LEU A 1 41 ? -4.412 -5.832 -7.046 1.00 16.66 41 LEU A C 7
ATOM 6250 O O . LEU A 1 41 ? -3.998 -5.331 -6.003 1.00 16.66 41 LEU A O 7
ATOM 6266 N N . GLN A 1 42 ? -5.585 -6.420 -7.145 1.00 16.66 42 GLN A N 7
ATOM 6267 C CA . GLN A 1 42 ? -6.481 -6.515 -6.003 1.00 16.66 42 GLN A CA 7
ATOM 6268 C C . GLN A 1 42 ? -6.042 -7.619 -5.060 1.00 16.66 42 GLN A C 7
ATOM 6269 O O . GLN A 1 42 ? -5.845 -7.397 -3.865 1.00 16.66 42 GLN A O 7
ATOM 6283 N N . SER A 1 43 ? -5.904 -8.810 -5.608 1.00 16.66 43 SER A N 7
ATOM 6284 C CA . SER A 1 43 ? -5.502 -9.956 -4.822 1.00 16.66 43 SER A CA 7
ATOM 6285 C C . SER A 1 43 ? -4.043 -9.835 -4.402 1.00 16.66 43 SER A C 7
ATOM 6286 O O . SER A 1 43 ? -3.578 -10.569 -3.531 1.00 16.66 43 SER A O 7
ATOM 6294 N N . GLU A 1 44 ? -3.318 -8.920 -5.044 1.00 16.66 44 GLU A N 7
ATOM 6295 C CA . GLU A 1 44 ? -1.904 -8.743 -4.737 1.00 16.66 44 GLU A CA 7
ATOM 6296 C C . GLU A 1 44 ? -1.665 -8.741 -3.239 1.00 16.66 44 GLU A C 7
ATOM 6297 O O . GLU A 1 44 ? -0.611 -9.157 -2.772 1.00 16.66 44 GLU A O 7
ATOM 6309 N N . ALA A 1 45 ? -2.640 -8.289 -2.487 1.00 16.66 45 ALA A N 7
ATOM 6310 C CA . ALA A 1 45 ? -2.494 -8.265 -1.047 1.00 16.66 45 ALA A CA 7
ATOM 6311 C C . ALA A 1 45 ? -2.339 -9.687 -0.499 1.00 16.66 45 ALA A C 7
ATOM 6312 O O . ALA A 1 45 ? -1.593 -9.914 0.453 1.00 16.66 45 ALA A O 7
ATOM 6319 N N . GLU A 1 46 ? -3.069 -10.637 -1.089 1.00 16.66 46 GLU A N 7
ATOM 6320 C CA . GLU A 1 46 ? -3.025 -12.029 -0.630 1.00 16.66 46 GLU A CA 7
ATOM 6321 C C . GLU A 1 46 ? -1.926 -12.868 -1.278 1.00 16.66 46 GLU A C 7
ATOM 6322 O O . GLU A 1 46 ? -1.398 -13.797 -0.666 1.00 16.66 46 GLU A O 7
ATOM 6334 N N . LEU A 1 47 ? -1.630 -12.571 -2.520 1.00 16.66 47 LEU A N 7
ATOM 6335 C CA . LEU A 1 47 ? -0.640 -13.327 -3.283 1.00 16.66 47 LEU A CA 7
ATOM 6336 C C . LEU A 1 47 ? 0.716 -12.717 -3.228 1.00 16.66 47 LEU A C 7
ATOM 6337 O O . LEU A 1 47 ? 1.572 -13.032 -4.056 1.00 16.66 47 LEU A O 7
ATOM 6353 N N . ILE A 1 48 ? 0.929 -11.832 -2.291 1.00 16.66 48 ILE A N 7
ATOM 6354 C CA . ILE A 1 48 ? 2.207 -11.201 -2.222 1.00 16.66 48 ILE A CA 7
ATOM 6355 C C . ILE A 1 48 ? 2.914 -11.442 -0.900 1.00 16.66 48 ILE A C 7
ATOM 6356 O O . ILE A 1 48 ? 2.284 -11.570 0.150 1.00 16.66 48 ILE A O 7
ATOM 6372 N N . ASP A 1 49 ? 4.242 -11.521 -0.976 1.00 25.00 49 ASP A N 7
ATOM 6373 C CA . ASP A 1 49 ? 5.054 -11.769 0.203 1.00 25.00 49 ASP A CA 7
ATOM 6374 C C . ASP A 1 49 ? 5.556 -10.470 0.829 1.00 25.00 49 ASP A C 7
ATOM 6375 O O . ASP A 1 49 ? 4.985 -9.983 1.806 1.00 25.00 49 ASP A O 7
ATOM 6384 N N . GLU A 1 50 ? 6.631 -9.915 0.270 1.00 16.66 50 GLU A N 7
ATOM 6385 C CA . GLU A 1 50 ? 7.198 -8.683 0.789 1.00 16.66 50 GLU A CA 7
ATOM 6386 C C . GLU A 1 50 ? 6.820 -7.514 -0.094 1.00 16.66 50 GLU A C 7
ATOM 6387 O O . GLU A 1 50 ? 7.672 -6.939 -0.769 1.00 16.66 50 GLU A O 7
ATOM 6399 N N . TYR A 1 51 ? 5.549 -7.142 -0.075 1.00 16.66 51 TYR A N 7
ATOM 6400 C CA . TYR A 1 51 ? 5.128 -6.019 -0.870 1.00 16.66 51 TYR A CA 7
ATOM 6401 C C . TYR A 1 51 ? 5.752 -4.770 -0.313 1.00 16.66 51 TYR A C 7
ATOM 6402 O O . TYR A 1 51 ? 5.789 -4.568 0.900 1.00 16.66 51 TYR A O 7
ATOM 6420 N N . VAL A 1 52 ? 6.203 -3.913 -1.201 1.00 16.66 52 VAL A N 7
ATOM 6421 C CA . VAL A 1 52 ? 6.777 -2.663 -0.778 1.00 16.66 52 VAL A CA 7
ATOM 6422 C C . VAL A 1 52 ? 5.973 -1.526 -1.352 1.00 16.66 52 VAL A C 7
ATOM 6423 O O . VAL A 1 52 ? 5.356 -1.653 -2.409 1.00 16.66 52 VAL A O 7
ATOM 6436 N N . CYS A 1 53 ? 5.966 -0.426 -0.636 1.00 16.66 53 CYS A N 7
ATOM 6437 C CA . CYS A 1 53 ? 5.231 0.713 -1.028 1.00 16.66 53 CYS A CA 7
ATOM 6438 C C . CYS A 1 53 ? 5.991 1.484 -2.052 1.00 16.66 53 CYS A C 7
ATOM 6439 O O . CYS A 1 53 ? 7.200 1.324 -2.205 1.00 16.66 53 CYS A O 7
ATOM 6446 N N . PRO A 1 54 ? 5.307 2.301 -2.757 1.00 16.66 54 PRO A N 7
ATOM 6447 C CA . PRO A 1 54 ? 5.917 3.117 -3.811 1.00 16.66 54 PRO A CA 7
ATOM 6448 C C . PRO A 1 54 ? 6.609 4.342 -3.234 1.00 16.66 54 PRO A C 7
ATOM 6449 O O . PRO A 1 54 ? 7.605 4.822 -3.773 1.00 16.66 54 PRO A O 7
ATOM 6460 N N . GLN A 1 55 ? 6.094 4.812 -2.106 1.00 16.66 55 GLN A N 7
ATOM 6461 C CA . GLN A 1 55 ? 6.692 5.949 -1.429 1.00 16.66 55 GLN A CA 7
ATOM 6462 C C . GLN A 1 55 ? 8.015 5.506 -0.829 1.00 16.66 55 GLN A C 7
ATOM 6463 O O . GLN A 1 55 ? 8.973 6.275 -0.746 1.00 16.66 55 GLN A O 7
ATOM 6477 N N . CYS A 1 56 ? 8.046 4.241 -0.420 1.00 16.66 56 CYS A N 7
ATOM 6478 C CA . CYS A 1 56 ? 9.238 3.656 0.171 1.00 16.66 56 CYS A CA 7
ATOM 6479 C C . CYS A 1 56 ? 10.382 3.652 -0.837 1.00 16.66 56 CYS A C 7
ATOM 6480 O O . CYS A 1 56 ? 11.536 3.903 -0.488 1.00 16.66 56 CYS A O 7
ATOM 6487 N N . GLN A 1 57 ? 10.046 3.354 -2.088 1.00 16.66 57 GLN A N 7
ATOM 6488 C CA . GLN A 1 57 ? 11.044 3.307 -3.148 1.00 16.66 57 GLN A CA 7
ATOM 6489 C C . GLN A 1 57 ? 11.808 4.623 -3.215 1.00 16.66 57 GLN A C 7
ATOM 6490 O O . GLN A 1 57 ? 12.883 4.701 -3.808 1.00 16.66 57 GLN A O 7
ATOM 6504 N N . SER A 1 58 ? 11.245 5.656 -2.606 1.00 25.00 58 SER A N 7
ATOM 6505 C CA . SER A 1 58 ? 11.886 6.962 -2.605 1.00 25.00 58 SER A CA 7
ATOM 6506 C C . SER A 1 58 ? 13.310 6.856 -2.065 1.00 25.00 58 SER A C 7
ATOM 6507 O O . SER A 1 58 ? 14.199 7.588 -2.500 1.00 25.00 58 SER A O 7
ATOM 6515 N N . THR A 1 59 ? 13.519 5.950 -1.107 1.00 50.00 59 THR A N 7
ATOM 6516 C CA . THR A 1 59 ? 14.846 5.772 -0.514 1.00 50.00 59 THR A CA 7
ATOM 6517 C C . THR A 1 59 ? 15.335 4.326 -0.632 1.00 50.00 59 THR A C 7
ATOM 6518 O O . THR A 1 59 ? 16.526 4.060 -0.472 1.00 50.00 59 THR A O 7
ATOM 6529 N N . GLU A 1 60 ? 14.424 3.391 -0.903 1.00 50.00 60 GLU A N 7
ATOM 6530 C CA . GLU A 1 60 ? 14.809 1.983 -1.022 1.00 50.00 60 GLU A CA 7
ATOM 6531 C C . GLU A 1 60 ? 15.812 1.605 0.064 1.00 50.00 60 GLU A C 7
ATOM 6532 O O . GLU A 1 60 ? 15.488 1.615 1.251 1.00 50.00 60 GLU A O 7
ATOM 6544 N N . ASP A 1 61 ? 17.031 1.273 -0.352 1.00 50.00 61 ASP A N 7
ATOM 6545 C CA . ASP A 1 61 ? 18.074 0.893 0.594 1.00 50.00 61 ASP A CA 7
ATOM 6546 C C . ASP A 1 61 ? 18.486 2.092 1.441 1.00 50.00 61 ASP A C 7
ATOM 6547 O O . ASP A 1 61 ? 18.018 3.209 1.221 1.00 50.00 61 ASP A O 7
ATOM 6556 N N . ALA A 1 62 ? 19.361 1.853 2.412 1.00 50.00 62 ALA A N 7
ATOM 6557 C CA . ALA A 1 62 ? 19.823 2.925 3.285 1.00 50.00 62 ALA A CA 7
ATOM 6558 C C . ALA A 1 62 ? 20.977 2.444 4.159 1.00 50.00 62 ALA A C 7
ATOM 6559 O O . ALA A 1 62 ? 20.830 1.404 4.780 1.00 0.00 62 ALA A O 7
ATOM 6567 N N . GLY A 1 1 ? 4.867 24.964 15.499 1.00 0.00 1 GLY A N 8
ATOM 6568 C CA . GLY A 1 1 ? 6.217 24.332 15.541 1.00 0.00 1 GLY A CA 8
ATOM 6569 C C . GLY A 1 1 ? 6.082 22.826 15.332 1.00 0.00 1 GLY A C 8
ATOM 6570 O O . GLY A 1 1 ? 6.154 22.049 16.284 1.00 0.00 1 GLY A O 8
ATOM 6576 N N . PRO A 1 2 ? 5.888 22.408 14.109 1.00 0.00 2 PRO A N 8
ATOM 6577 C CA . PRO A 1 2 ? 5.739 20.962 13.766 1.00 0.00 2 PRO A CA 8
ATOM 6578 C C . PRO A 1 2 ? 6.913 20.128 14.277 1.00 0.00 2 PRO A C 8
ATOM 6579 O O . PRO A 1 2 ? 6.762 18.945 14.578 1.00 0.00 2 PRO A O 8
ATOM 6590 N N . LEU A 1 3 ? 8.080 20.757 14.373 1.00 0.00 3 LEU A N 8
ATOM 6591 C CA . LEU A 1 3 ? 9.272 20.066 14.850 1.00 0.00 3 LEU A CA 8
ATOM 6592 C C . LEU A 1 3 ? 9.640 18.925 13.904 1.00 0.00 3 LEU A C 8
ATOM 6593 O O . LEU A 1 3 ? 10.564 19.047 13.101 1.00 0.00 3 LEU A O 8
ATOM 6609 N N . GLY A 1 4 ? 8.912 17.816 14.005 1.00 50.00 4 GLY A N 8
ATOM 6610 C CA . GLY A 1 4 ? 9.173 16.662 13.151 1.00 50.00 4 GLY A CA 8
ATOM 6611 C C . GLY A 1 4 ? 8.459 16.804 11.812 1.00 50.00 4 GLY A C 8
ATOM 6612 O O . GLY A 1 4 ? 7.778 17.799 11.564 1.00 50.00 4 GLY A O 8
ATOM 6616 N N . SER A 1 5 ? 8.617 15.804 10.953 1.00 50.00 5 SER A N 8
ATOM 6617 C CA . SER A 1 5 ? 7.979 15.832 9.642 1.00 50.00 5 SER A CA 8
ATOM 6618 C C . SER A 1 5 ? 6.488 15.540 9.765 1.00 50.00 5 SER A C 8
ATOM 6619 O O . SER A 1 5 ? 6.040 14.945 10.745 1.00 50.00 5 SER A O 8
ATOM 6627 N N . ASP A 1 6 ? 5.724 15.961 8.762 1.00 50.00 6 ASP A N 8
ATOM 6628 C CA . ASP A 1 6 ? 4.282 15.737 8.763 1.00 50.00 6 ASP A CA 8
ATOM 6629 C C . ASP A 1 6 ? 3.957 14.363 8.188 1.00 50.00 6 ASP A C 8
ATOM 6630 O O . ASP A 1 6 ? 4.292 14.065 7.042 1.00 50.00 6 ASP A O 8
ATOM 6639 N N . THR A 1 7 ? 3.303 13.527 8.989 1.00 50.00 7 THR A N 8
ATOM 6640 C CA . THR A 1 7 ? 2.940 12.187 8.542 1.00 50.00 7 THR A CA 8
ATOM 6641 C C . THR A 1 7 ? 1.670 12.231 7.703 1.00 50.00 7 THR A C 8
ATOM 6642 O O . THR A 1 7 ? 0.950 13.230 7.698 1.00 50.00 7 THR A O 8
ATOM 6653 N N . LYS A 1 8 ? 1.407 11.143 6.988 1.00 25.00 8 LYS A N 8
ATOM 6654 C CA . LYS A 1 8 ? 0.226 11.061 6.136 1.00 25.00 8 LYS A CA 8
ATOM 6655 C C . LYS A 1 8 ? -0.540 9.766 6.400 1.00 25.00 8 LYS A C 8
ATOM 6656 O O . LYS A 1 8 ? 0.017 8.794 6.909 1.00 25.00 8 LYS A O 8
ATOM 6675 N N . LEU A 1 9 ? -1.822 9.768 6.050 1.00 16.66 9 LEU A N 8
ATOM 6676 C CA . LEU A 1 9 ? -2.662 8.595 6.251 1.00 16.66 9 LEU A CA 8
ATOM 6677 C C . LEU A 1 9 ? -2.134 7.413 5.435 1.00 16.66 9 LEU A C 8
ATOM 6678 O O . LEU A 1 9 ? -1.067 7.501 4.831 1.00 16.66 9 LEU A O 8
ATOM 6694 N N . TYR A 1 10 ? -2.868 6.302 5.434 1.00 25.00 10 TYR A N 8
ATOM 6695 C CA . TYR A 1 10 ? -2.447 5.118 4.713 1.00 25.00 10 TYR A CA 8
ATOM 6696 C C . TYR A 1 10 ? -2.293 5.426 3.218 1.00 25.00 10 TYR A C 8
ATOM 6697 O O . TYR A 1 10 ? -1.320 6.044 2.788 1.00 25.00 10 TYR A O 8
ATOM 6715 N N . CYS A 1 11 ? -3.263 4.974 2.454 1.00 16.66 11 CYS A N 8
ATOM 6716 C CA . CYS A 1 11 ? -3.306 5.148 1.008 1.00 16.66 11 CYS A CA 8
ATOM 6717 C C . CYS A 1 11 ? -2.785 6.502 0.549 1.00 16.66 11 CYS A C 8
ATOM 6718 O O . CYS A 1 11 ? -3.301 7.552 0.928 1.00 16.66 11 CYS A O 8
ATOM 6725 N N . ILE A 1 12 ? -1.771 6.449 -0.311 1.00 16.66 12 ILE A N 8
ATOM 6726 C CA . ILE A 1 12 ? -1.182 7.651 -0.879 1.00 16.66 12 ILE A CA 8
ATOM 6727 C C . ILE A 1 12 ? -2.265 8.394 -1.639 1.00 16.66 12 ILE A C 8
ATOM 6728 O O . ILE A 1 12 ? -2.118 9.557 -2.015 1.00 16.66 12 ILE A O 8
ATOM 6744 N N . CYS A 1 13 ? -3.353 7.674 -1.859 1.00 16.66 13 CYS A N 8
ATOM 6745 C CA . CYS A 1 13 ? -4.500 8.191 -2.575 1.00 16.66 13 CYS A CA 8
ATOM 6746 C C . CYS A 1 13 ? -5.245 9.208 -1.711 1.00 16.66 13 CYS A C 8
ATOM 6747 O O . CYS A 1 13 ? -6.295 9.720 -2.098 1.00 16.66 13 CYS A O 8
ATOM 6754 N N . LYS A 1 14 ? -4.674 9.495 -0.543 1.00 16.66 14 LYS A N 8
ATOM 6755 C CA . LYS A 1 14 ? -5.253 10.462 0.389 1.00 16.66 14 LYS A CA 8
ATOM 6756 C C . LYS A 1 14 ? -6.592 9.988 0.949 1.00 16.66 14 LYS A C 8
ATOM 6757 O O . LYS A 1 14 ? -7.573 10.734 0.942 1.00 16.66 14 LYS A O 8
ATOM 6776 N N . THR A 1 15 ? -6.628 8.756 1.453 1.00 25.00 15 THR A N 8
ATOM 6777 C CA . THR A 1 15 ? -7.854 8.217 2.037 1.00 25.00 15 THR A CA 8
ATOM 6778 C C . THR A 1 15 ? -7.526 7.380 3.283 1.00 25.00 15 THR A C 8
ATOM 6779 O O . THR A 1 15 ? -6.759 6.420 3.200 1.00 25.00 15 THR A O 8
ATOM 6790 N N . PRO A 1 16 ? -8.098 7.704 4.423 1.00 50.00 16 PRO A N 8
ATOM 6791 C CA . PRO A 1 16 ? -7.858 6.937 5.686 1.00 50.00 16 PRO A CA 8
ATOM 6792 C C . PRO A 1 16 ? -8.138 5.444 5.510 1.00 50.00 16 PRO A C 8
ATOM 6793 O O . PRO A 1 16 ? -8.892 5.052 4.621 1.00 50.00 16 PRO A O 8
ATOM 6804 N N . TYR A 1 17 ? -7.530 4.615 6.358 1.00 25.00 17 TYR A N 8
ATOM 6805 C CA . TYR A 1 17 ? -7.738 3.178 6.263 1.00 25.00 17 TYR A CA 8
ATOM 6806 C C . TYR A 1 17 ? -9.194 2.839 6.477 1.00 25.00 17 TYR A C 8
ATOM 6807 O O . TYR A 1 17 ? -9.829 3.314 7.417 1.00 25.00 17 TYR A O 8
ATOM 6825 N N . ASP A 1 18 ? -9.699 1.984 5.617 1.00 25.00 18 ASP A N 8
ATOM 6826 C CA . ASP A 1 18 ? -11.068 1.535 5.713 1.00 25.00 18 ASP A CA 8
ATOM 6827 C C . ASP A 1 18 ? -11.126 0.056 5.358 1.00 25.00 18 ASP A C 8
ATOM 6828 O O . ASP A 1 18 ? -10.816 -0.331 4.235 1.00 25.00 18 ASP A O 8
ATOM 6837 N N . GLU A 1 19 ? -11.507 -0.774 6.315 1.00 25.00 19 GLU A N 8
ATOM 6838 C CA . GLU A 1 19 ? -11.574 -2.209 6.070 1.00 25.00 19 GLU A CA 8
ATOM 6839 C C . GLU A 1 19 ? -12.224 -2.490 4.719 1.00 25.00 19 GLU A C 8
ATOM 6840 O O . GLU A 1 19 ? -12.128 -3.600 4.194 1.00 25.00 19 GLU A O 8
ATOM 6852 N N . SER A 1 20 ? -12.860 -1.472 4.148 1.00 50.00 20 SER A N 8
ATOM 6853 C CA . SER A 1 20 ? -13.489 -1.623 2.840 1.00 50.00 20 SER A CA 8
ATOM 6854 C C . SER A 1 20 ? -12.411 -1.937 1.812 1.00 50.00 20 SER A C 8
ATOM 6855 O O . SER A 1 20 ? -12.598 -2.767 0.923 1.00 50.00 20 SER A O 8
ATOM 6863 N N . LYS A 1 21 ? -11.262 -1.286 1.977 1.00 16.66 21 LYS A N 8
ATOM 6864 C CA . LYS A 1 21 ? -10.121 -1.511 1.100 1.00 16.66 21 LYS A CA 8
ATOM 6865 C C . LYS A 1 21 ? -9.162 -2.440 1.791 1.00 16.66 21 LYS A C 8
ATOM 6866 O O . LYS A 1 21 ? -9.264 -2.673 2.995 1.00 16.66 21 LYS A O 8
ATOM 6885 N N . PHE A 1 22 ? -8.213 -2.940 1.038 1.00 16.66 22 PHE A N 8
ATOM 6886 C CA . PHE A 1 22 ? -7.215 -3.808 1.601 1.00 16.66 22 PHE A CA 8
ATOM 6887 C C . PHE A 1 22 ? -5.862 -3.205 1.387 1.00 16.66 22 PHE A C 8
ATOM 6888 O O . PHE A 1 22 ? -5.614 -2.549 0.378 1.00 16.66 22 PHE A O 8
ATOM 6905 N N . TYR A 1 23 ? -5.011 -3.360 2.374 1.00 16.66 23 TYR A N 8
ATOM 6906 C CA . TYR A 1 23 ? -3.715 -2.739 2.311 1.00 16.66 23 TYR A CA 8
ATOM 6907 C C . TYR A 1 23 ? -2.556 -3.680 2.224 1.00 16.66 23 TYR A C 8
ATOM 6908 O O . TYR A 1 23 ? -2.565 -4.821 2.684 1.00 16.66 23 TYR A O 8
ATOM 6926 N N . ILE A 1 24 ? -1.538 -3.089 1.669 1.00 16.66 24 ILE A N 8
ATOM 6927 C CA . ILE A 1 24 ? -0.237 -3.702 1.501 1.00 16.66 24 ILE A CA 8
ATOM 6928 C C . ILE A 1 24 ? 0.729 -2.785 2.226 1.00 16.66 24 ILE A C 8
ATOM 6929 O O . ILE A 1 24 ? 0.702 -1.572 2.019 1.00 16.66 24 ILE A O 8
ATOM 6945 N N . GLY A 1 25 ? 1.514 -3.328 3.136 1.00 16.66 25 GLY A N 8
ATOM 6946 C CA . GLY A 1 25 ? 2.385 -2.478 3.931 1.00 16.66 25 GLY A CA 8
ATOM 6947 C C . GLY A 1 25 ? 3.788 -2.292 3.373 1.00 16.66 25 GLY A C 8
ATOM 6948 O O . GLY A 1 25 ? 4.547 -3.241 3.185 1.00 16.66 25 GLY A O 8
ATOM 6952 N N . CYS A 1 26 ? 4.120 -1.022 3.180 1.00 16.66 26 CYS A N 8
ATOM 6953 C CA . CYS A 1 26 ? 5.419 -0.600 2.720 1.00 16.66 26 CYS A CA 8
ATOM 6954 C C . CYS A 1 26 ? 6.491 -1.277 3.575 1.00 16.66 26 CYS A C 8
ATOM 6955 O O . CYS A 1 26 ? 6.678 -0.915 4.736 1.00 16.66 26 CYS A O 8
ATOM 6962 N N . ASP A 1 27 ? 7.189 -2.254 3.012 1.00 16.66 27 ASP A N 8
ATOM 6963 C CA . ASP A 1 27 ? 8.224 -2.947 3.768 1.00 16.66 27 ASP A CA 8
ATOM 6964 C C . ASP A 1 27 ? 9.254 -1.956 4.283 1.00 16.66 27 ASP A C 8
ATOM 6965 O O . ASP A 1 27 ? 9.801 -2.128 5.372 1.00 16.66 27 ASP A O 8
ATOM 6974 N N . ARG A 1 28 ? 9.524 -0.924 3.490 1.00 16.66 28 ARG A N 8
ATOM 6975 C CA . ARG A 1 28 ? 10.505 0.078 3.881 1.00 16.66 28 ARG A CA 8
ATOM 6976 C C . ARG A 1 28 ? 9.856 1.436 4.150 1.00 16.66 28 ARG A C 8
ATOM 6977 O O . ARG A 1 28 ? 10.511 2.318 4.705 1.00 16.66 28 ARG A O 8
ATOM 6998 N N . CYS A 1 29 ? 8.584 1.634 3.764 1.00 16.66 29 CYS A N 8
ATOM 6999 C CA . CYS A 1 29 ? 7.961 2.922 4.004 1.00 16.66 29 CYS A CA 8
ATOM 7000 C C . CYS A 1 29 ? 6.881 2.831 5.075 1.00 16.66 29 CYS A C 8
ATOM 7001 O O . CYS A 1 29 ? 6.097 3.763 5.250 1.00 16.66 29 CYS A O 8
ATOM 7008 N N . GLN A 1 30 ? 6.850 1.707 5.791 1.00 16.66 30 GLN A N 8
ATOM 7009 C CA . GLN A 1 30 ? 5.868 1.502 6.856 1.00 16.66 30 GLN A CA 8
ATOM 7010 C C . GLN A 1 30 ? 4.575 2.253 6.562 1.00 16.66 30 GLN A C 8
ATOM 7011 O O . GLN A 1 30 ? 4.103 3.043 7.378 1.00 16.66 30 GLN A O 8
ATOM 7025 N N . ASN A 1 31 ? 4.014 2.019 5.382 1.00 16.66 31 ASN A N 8
ATOM 7026 C CA . ASN A 1 31 ? 2.799 2.691 4.980 1.00 16.66 31 ASN A CA 8
ATOM 7027 C C . ASN A 1 31 ? 1.807 1.689 4.421 1.00 16.66 31 ASN A C 8
ATOM 7028 O O . ASN A 1 31 ? 2.159 0.539 4.183 1.00 16.66 31 ASN A O 8
ATOM 7039 N N . TRP A 1 32 ? 0.553 2.105 4.264 1.00 16.66 32 TRP A N 8
ATOM 7040 C CA . TRP A 1 32 ? -0.475 1.184 3.793 1.00 16.66 32 TRP A CA 8
ATOM 7041 C C . TRP A 1 32 ? -1.447 1.867 2.830 1.00 16.66 32 TRP A C 8
ATOM 7042 O O . TRP A 1 32 ? -1.918 2.968 3.092 1.00 16.66 32 TRP A O 8
ATOM 7063 N N . TYR A 1 33 ? -1.727 1.216 1.701 1.00 16.66 33 TYR A N 8
ATOM 7064 C CA . TYR A 1 33 ? -2.641 1.796 0.699 1.00 16.66 33 TYR A CA 8
ATOM 7065 C C . TYR A 1 33 ? -3.597 0.755 0.105 1.00 16.66 33 TYR A C 8
ATOM 7066 O O . TYR A 1 33 ? -3.247 -0.426 0.037 1.00 16.66 33 TYR A O 8
ATOM 7084 N N . HIS A 1 34 ? -4.775 1.193 -0.410 1.00 16.66 34 HIS A N 8
ATOM 7085 C CA . HIS A 1 34 ? -5.641 0.238 -1.070 1.00 16.66 34 HIS A CA 8
ATOM 7086 C C . HIS A 1 34 ? -4.823 -0.300 -2.231 1.00 16.66 34 HIS A C 8
ATOM 7087 O O . HIS A 1 34 ? -4.012 0.431 -2.816 1.00 16.66 34 HIS A O 8
ATOM 7102 N N . GLY A 1 35 ? -5.012 -1.550 -2.575 1.00 16.66 35 GLY A N 8
ATOM 7103 C CA . GLY A 1 35 ? -4.244 -2.104 -3.674 1.00 16.66 35 GLY A CA 8
ATOM 7104 C C . GLY A 1 35 ? -4.293 -1.188 -4.882 1.00 16.66 35 GLY A C 8
ATOM 7105 O O . GLY A 1 35 ? -3.260 -0.826 -5.442 1.00 16.66 35 GLY A O 8
ATOM 7109 N N . ARG A 1 36 ? -5.494 -0.804 -5.274 1.00 16.66 36 ARG A N 8
ATOM 7110 C CA . ARG A 1 36 ? -5.654 0.084 -6.411 1.00 16.66 36 ARG A CA 8
ATOM 7111 C C . ARG A 1 36 ? -5.245 1.489 -6.030 1.00 16.66 36 ARG A C 8
ATOM 7112 O O . ARG A 1 36 ? -4.974 2.323 -6.893 1.00 16.66 36 ARG A O 8
ATOM 7133 N N . CYS A 1 37 ? -5.198 1.751 -4.732 1.00 16.66 37 CYS A N 8
ATOM 7134 C CA . CYS A 1 37 ? -4.815 3.067 -4.270 1.00 16.66 37 CYS A CA 8
ATOM 7135 C C . CYS A 1 37 ? -3.523 3.475 -4.952 1.00 16.66 37 CYS A C 8
ATOM 7136 O O . CYS A 1 37 ? -3.284 4.652 -5.219 1.00 16.66 37 CYS A O 8
ATOM 7143 N N . VAL A 1 38 ? -2.692 2.476 -5.224 1.00 16.66 38 VAL A N 8
ATOM 7144 C CA . VAL A 1 38 ? -1.409 2.711 -5.872 1.00 16.66 38 VAL A CA 8
ATOM 7145 C C . VAL A 1 38 ? -1.359 2.059 -7.251 1.00 16.66 38 VAL A C 8
ATOM 7146 O O . VAL A 1 38 ? -0.285 1.864 -7.819 1.00 16.66 38 VAL A O 8
ATOM 7159 N N . GLY A 1 39 ? -2.535 1.747 -7.791 1.00 16.66 39 GLY A N 8
ATOM 7160 C CA . GLY A 1 39 ? -2.622 1.141 -9.119 1.00 16.66 39 GLY A CA 8
ATOM 7161 C C . GLY A 1 39 ? -2.015 -0.249 -9.137 1.00 16.66 39 GLY A C 8
ATOM 7162 O O . GLY A 1 39 ? -1.230 -0.584 -10.025 1.00 16.66 39 GLY A O 8
ATOM 7166 N N . ILE A 1 40 ? -2.365 -1.042 -8.142 1.00 16.66 40 ILE A N 8
ATOM 7167 C CA . ILE A 1 40 ? -1.835 -2.391 -8.027 1.00 16.66 40 ILE A CA 8
ATOM 7168 C C . ILE A 1 40 ? -2.936 -3.430 -8.237 1.00 16.66 40 ILE A C 8
ATOM 7169 O O . ILE A 1 40 ? -4.124 -3.116 -8.159 1.00 16.66 40 ILE A O 8
ATOM 7185 N N . LEU A 1 41 ? -2.531 -4.674 -8.483 1.00 16.66 41 LEU A N 8
ATOM 7186 C CA . LEU A 1 41 ? -3.492 -5.750 -8.677 1.00 16.66 41 LEU A CA 8
ATOM 7187 C C . LEU A 1 41 ? -4.389 -5.878 -7.456 1.00 16.66 41 LEU A C 8
ATOM 7188 O O . LEU A 1 41 ? -4.109 -5.317 -6.396 1.00 16.66 41 LEU A O 8
ATOM 7204 N N . GLN A 1 42 ? -5.483 -6.592 -7.632 1.00 16.66 42 GLN A N 8
ATOM 7205 C CA . GLN A 1 42 ? -6.459 -6.773 -6.566 1.00 16.66 42 GLN A CA 8
ATOM 7206 C C . GLN A 1 42 ? -5.992 -7.822 -5.574 1.00 16.66 42 GLN A C 8
ATOM 7207 O O . GLN A 1 42 ? -5.884 -7.561 -4.376 1.00 16.66 42 GLN A O 8
ATOM 7221 N N . SER A 1 43 ? -5.714 -9.008 -6.086 1.00 16.66 43 SER A N 8
ATOM 7222 C CA . SER A 1 43 ? -5.254 -10.095 -5.246 1.00 16.66 43 SER A CA 8
ATOM 7223 C C . SER A 1 43 ? -3.839 -9.808 -4.789 1.00 16.66 43 SER A C 8
ATOM 7224 O O . SER A 1 43 ? -3.332 -10.442 -3.865 1.00 16.66 43 SER A O 8
ATOM 7232 N N . GLU A 1 44 ? -3.201 -8.855 -5.465 1.00 16.66 44 GLU A N 8
ATOM 7233 C CA . GLU A 1 44 ? -1.827 -8.503 -5.153 1.00 16.66 44 GLU A CA 8
ATOM 7234 C C . GLU A 1 44 ? -1.611 -8.418 -3.660 1.00 16.66 44 GLU A C 8
ATOM 7235 O O . GLU A 1 44 ? -0.485 -8.472 -3.192 1.00 16.66 44 GLU A O 8
ATOM 7247 N N . ALA A 1 45 ? -2.686 -8.276 -2.919 1.00 16.66 45 ALA A N 8
ATOM 7248 C CA . ALA A 1 45 ? -2.577 -8.188 -1.478 1.00 16.66 45 ALA A CA 8
ATOM 7249 C C . ALA A 1 45 ? -2.129 -9.525 -0.873 1.00 16.66 45 ALA A C 8
ATOM 7250 O O . ALA A 1 45 ? -1.251 -9.561 -0.011 1.00 16.66 45 ALA A O 8
ATOM 7257 N N . GLU A 1 46 ? -2.763 -10.618 -1.304 1.00 16.66 46 GLU A N 8
ATOM 7258 C CA . GLU A 1 46 ? -2.448 -11.950 -0.767 1.00 16.66 46 GLU A CA 8
ATOM 7259 C C . GLU A 1 46 ? -1.315 -12.674 -1.503 1.00 16.66 46 GLU A C 8
ATOM 7260 O O . GLU A 1 46 ? -0.449 -13.281 -0.872 1.00 16.66 46 GLU A O 8
ATOM 7272 N N . LEU A 1 47 ? -1.355 -12.658 -2.824 1.00 16.66 47 LEU A N 8
ATOM 7273 C CA . LEU A 1 47 ? -0.359 -13.370 -3.631 1.00 16.66 47 LEU A CA 8
ATOM 7274 C C . LEU A 1 47 ? 1.069 -12.968 -3.296 1.00 16.66 47 LEU A C 8
ATOM 7275 O O . LEU A 1 47 ? 1.992 -13.766 -3.455 1.00 16.66 47 LEU A O 8
ATOM 7291 N N . ILE A 1 48 ? 1.260 -11.748 -2.831 1.00 16.66 48 ILE A N 8
ATOM 7292 C CA . ILE A 1 48 ? 2.599 -11.299 -2.484 1.00 16.66 48 ILE A CA 8
ATOM 7293 C C . ILE A 1 48 ? 2.914 -11.714 -1.070 1.00 16.66 48 ILE A C 8
ATOM 7294 O O . ILE A 1 48 ? 2.073 -12.259 -0.355 1.00 16.66 48 ILE A O 8
ATOM 7310 N N . ASP A 1 49 ? 4.143 -11.469 -0.690 1.00 25.00 49 ASP A N 8
ATOM 7311 C CA . ASP A 1 49 ? 4.614 -11.829 0.626 1.00 25.00 49 ASP A CA 8
ATOM 7312 C C . ASP A 1 49 ? 5.460 -10.707 1.214 1.00 25.00 49 ASP A C 8
ATOM 7313 O O . ASP A 1 49 ? 5.178 -10.209 2.304 1.00 25.00 49 ASP A O 8
ATOM 7322 N N . GLU A 1 50 ? 6.475 -10.288 0.466 1.00 16.66 50 GLU A N 8
ATOM 7323 C CA . GLU A 1 50 ? 7.328 -9.199 0.893 1.00 16.66 50 GLU A CA 8
ATOM 7324 C C . GLU A 1 50 ? 6.937 -7.970 0.107 1.00 16.66 50 GLU A C 8
ATOM 7325 O O . GLU A 1 50 ? 7.763 -7.366 -0.576 1.00 16.66 50 GLU A O 8
ATOM 7337 N N . TYR A 1 51 ? 5.663 -7.608 0.194 1.00 16.66 51 TYR A N 8
ATOM 7338 C CA . TYR A 1 51 ? 5.188 -6.461 -0.532 1.00 16.66 51 TYR A CA 8
ATOM 7339 C C . TYR A 1 51 ? 5.842 -5.219 -0.007 1.00 16.66 51 TYR A C 8
ATOM 7340 O O . TYR A 1 51 ? 6.020 -5.046 1.196 1.00 16.66 51 TYR A O 8
ATOM 7358 N N . VAL A 1 52 ? 6.154 -4.343 -0.927 1.00 16.66 52 VAL A N 8
ATOM 7359 C CA . VAL A 1 52 ? 6.751 -3.080 -0.578 1.00 16.66 52 VAL A CA 8
ATOM 7360 C C . VAL A 1 52 ? 5.937 -1.964 -1.174 1.00 16.66 52 VAL A C 8
ATOM 7361 O O . VAL A 1 52 ? 5.237 -2.151 -2.167 1.00 16.66 52 VAL A O 8
ATOM 7374 N N . CYS A 1 53 ? 6.021 -0.807 -0.559 1.00 16.66 53 CYS A N 8
ATOM 7375 C CA . CYS A 1 53 ? 5.289 0.315 -1.009 1.00 16.66 53 CYS A CA 8
ATOM 7376 C C . CYS A 1 53 ? 6.012 0.972 -2.133 1.00 16.66 53 CYS A C 8
ATOM 7377 O O . CYS A 1 53 ? 7.213 0.783 -2.320 1.00 16.66 53 CYS A O 8
ATOM 7384 N N . PRO A 1 54 ? 5.307 1.721 -2.887 1.00 16.66 54 PRO A N 8
ATOM 7385 C CA . PRO A 1 54 ? 5.879 2.417 -4.042 1.00 16.66 54 PRO A CA 8
ATOM 7386 C C . PRO A 1 54 ? 6.589 3.696 -3.627 1.00 16.66 54 PRO A C 8
ATOM 7387 O O . PRO A 1 54 ? 7.523 4.149 -4.288 1.00 16.66 54 PRO A O 8
ATOM 7398 N N . GLN A 1 55 ? 6.161 4.250 -2.499 1.00 16.66 55 GLN A N 8
ATOM 7399 C CA . GLN A 1 55 ? 6.785 5.451 -1.968 1.00 16.66 55 GLN A CA 8
ATOM 7400 C C . GLN A 1 55 ? 8.128 5.085 -1.356 1.00 16.66 55 GLN A C 8
ATOM 7401 O O . GLN A 1 55 ? 9.074 5.873 -1.375 1.00 16.66 55 GLN A O 8
ATOM 7415 N N . CYS A 1 56 ? 8.193 3.875 -0.806 1.00 16.66 56 CYS A N 8
ATOM 7416 C CA . CYS A 1 56 ? 9.414 3.392 -0.177 1.00 16.66 56 CYS A CA 8
ATOM 7417 C C . CYS A 1 56 ? 10.524 3.217 -1.207 1.00 16.66 56 CYS A C 8
ATOM 7418 O O . CYS A 1 56 ? 11.691 3.491 -0.926 1.00 16.66 56 CYS A O 8
ATOM 7425 N N . GLN A 1 57 ? 10.160 2.740 -2.393 1.00 16.66 57 GLN A N 8
ATOM 7426 C CA . GLN A 1 57 ? 11.148 2.518 -3.438 1.00 16.66 57 GLN A CA 8
ATOM 7427 C C . GLN A 1 57 ? 11.993 3.767 -3.621 1.00 16.66 57 GLN A C 8
ATOM 7428 O O . GLN A 1 57 ? 13.211 3.688 -3.785 1.00 16.66 57 GLN A O 8
ATOM 7442 N N . SER A 1 58 ? 11.347 4.925 -3.562 1.00 25.00 58 SER A N 8
ATOM 7443 C CA . SER A 1 58 ? 12.060 6.184 -3.691 1.00 25.00 58 SER A CA 8
ATOM 7444 C C . SER A 1 58 ? 12.860 6.443 -2.420 1.00 25.00 58 SER A C 8
ATOM 7445 O O . SER A 1 58 ? 13.903 7.094 -2.448 1.00 25.00 58 SER A O 8
ATOM 7453 N N . THR A 1 59 ? 12.352 5.923 -1.303 1.00 50.00 59 THR A N 8
ATOM 7454 C CA . THR A 1 59 ? 13.017 6.095 -0.017 1.00 50.00 59 THR A CA 8
ATOM 7455 C C . THR A 1 59 ? 14.274 5.234 0.060 1.00 50.00 59 THR A C 8
ATOM 7456 O O . THR A 1 59 ? 15.363 5.741 0.327 1.00 50.00 59 THR A O 8
ATOM 7467 N N . GLU A 1 60 ? 14.121 3.928 -0.175 1.00 50.00 60 GLU A N 8
ATOM 7468 C CA . GLU A 1 60 ? 15.263 3.017 -0.126 1.00 50.00 60 GLU A CA 8
ATOM 7469 C C . GLU A 1 60 ? 15.339 2.176 -1.395 1.00 50.00 60 GLU A C 8
ATOM 7470 O O . GLU A 1 60 ? 14.331 1.955 -2.068 1.00 50.00 60 GLU A O 8
ATOM 7482 N N . ASP A 1 61 ? 16.543 1.706 -1.715 1.00 50.00 61 ASP A N 8
ATOM 7483 C CA . ASP A 1 61 ? 16.749 0.886 -2.905 1.00 50.00 61 ASP A CA 8
ATOM 7484 C C . ASP A 1 61 ? 17.553 -0.362 -2.558 1.00 50.00 61 ASP A C 8
ATOM 7485 O O . ASP A 1 61 ? 18.198 -0.426 -1.511 1.00 50.00 61 ASP A O 8
ATOM 7494 N N . ALA A 1 62 ? 17.510 -1.354 -3.442 1.00 50.00 62 ALA A N 8
ATOM 7495 C CA . ALA A 1 62 ? 18.239 -2.596 -3.217 1.00 50.00 62 ALA A CA 8
ATOM 7496 C C . ALA A 1 62 ? 17.721 -3.305 -1.970 1.00 50.00 62 ALA A C 8
ATOM 7497 O O . ALA A 1 62 ? 18.465 -4.089 -1.404 1.00 0.00 62 ALA A O 8
ATOM 7505 N N . GLY A 1 1 ? 13.798 12.296 7.965 1.00 0.00 1 GLY A N 9
ATOM 7506 C CA . GLY A 1 1 ? 14.301 13.491 7.230 1.00 0.00 1 GLY A CA 9
ATOM 7507 C C . GLY A 1 1 ? 13.120 14.313 6.718 1.00 0.00 1 GLY A C 9
ATOM 7508 O O . GLY A 1 1 ? 12.896 15.437 7.168 1.00 0.00 1 GLY A O 9
ATOM 7514 N N . PRO A 1 2 ? 12.366 13.778 5.792 1.00 0.00 2 PRO A N 9
ATOM 7515 C CA . PRO A 1 2 ? 11.184 14.485 5.213 1.00 0.00 2 PRO A CA 9
ATOM 7516 C C . PRO A 1 2 ? 10.233 14.997 6.293 1.00 0.00 2 PRO A C 9
ATOM 7517 O O . PRO A 1 2 ? 10.017 14.336 7.309 1.00 0.00 2 PRO A O 9
ATOM 7528 N N . LEU A 1 3 ? 9.668 16.177 6.061 1.00 0.00 3 LEU A N 9
ATOM 7529 C CA . LEU A 1 3 ? 8.737 16.777 7.015 1.00 0.00 3 LEU A CA 9
ATOM 7530 C C . LEU A 1 3 ? 7.298 16.454 6.627 1.00 0.00 3 LEU A C 9
ATOM 7531 O O . LEU A 1 3 ? 6.982 16.296 5.448 1.00 0.00 3 LEU A O 9
ATOM 7547 N N . GLY A 1 4 ? 6.425 16.353 7.628 1.00 50.00 4 GLY A N 9
ATOM 7548 C CA . GLY A 1 4 ? 5.021 16.044 7.378 1.00 50.00 4 GLY A CA 9
ATOM 7549 C C . GLY A 1 4 ? 4.761 14.548 7.518 1.00 50.00 4 GLY A C 9
ATOM 7550 O O . GLY A 1 4 ? 3.713 14.047 7.109 1.00 50.00 4 GLY A O 9
ATOM 7554 N N . SER A 1 5 ? 5.724 13.841 8.098 1.00 50.00 5 SER A N 9
ATOM 7555 C CA . SER A 1 5 ? 5.597 12.401 8.290 1.00 50.00 5 SER A CA 9
ATOM 7556 C C . SER A 1 5 ? 4.722 12.096 9.503 1.00 50.00 5 SER A C 9
ATOM 7557 O O . SER A 1 5 ? 4.571 10.938 9.895 1.00 50.00 5 SER A O 9
ATOM 7565 N N . ASP A 1 6 ? 4.148 13.142 10.093 1.00 50.00 6 ASP A N 9
ATOM 7566 C CA . ASP A 1 6 ? 3.290 12.975 11.262 1.00 50.00 6 ASP A CA 9
ATOM 7567 C C . ASP A 1 6 ? 2.147 12.011 10.955 1.00 50.00 6 ASP A C 9
ATOM 7568 O O . ASP A 1 6 ? 2.262 11.165 10.068 1.00 50.00 6 ASP A O 9
ATOM 7577 N N . THR A 1 7 ? 1.050 12.134 11.695 1.00 50.00 7 THR A N 9
ATOM 7578 C CA . THR A 1 7 ? -0.096 11.254 11.488 1.00 50.00 7 THR A CA 9
ATOM 7579 C C . THR A 1 7 ? -0.938 11.732 10.313 1.00 50.00 7 THR A C 9
ATOM 7580 O O . THR A 1 7 ? -1.521 12.815 10.358 1.00 50.00 7 THR A O 9
ATOM 7591 N N . LYS A 1 8 ? -1.010 10.908 9.271 1.00 25.00 8 LYS A N 9
ATOM 7592 C CA . LYS A 1 8 ? -1.795 11.242 8.087 1.00 25.00 8 LYS A CA 9
ATOM 7593 C C . LYS A 1 8 ? -2.413 9.993 7.480 1.00 25.00 8 LYS A C 9
ATOM 7594 O O . LYS A 1 8 ? -2.262 8.888 8.002 1.00 25.00 8 LYS A O 9
ATOM 7613 N N . LEU A 1 9 ? -3.100 10.183 6.363 1.00 16.66 9 LEU A N 9
ATOM 7614 C CA . LEU A 1 9 ? -3.735 9.079 5.662 1.00 16.66 9 LEU A CA 9
ATOM 7615 C C . LEU A 1 9 ? -2.664 8.129 5.136 1.00 16.66 9 LEU A C 9
ATOM 7616 O O . LEU A 1 9 ? -1.506 8.519 4.992 1.00 16.66 9 LEU A O 9
ATOM 7632 N N . TYR A 1 10 ? -3.037 6.882 4.859 1.00 25.00 10 TYR A N 9
ATOM 7633 C CA . TYR A 1 10 ? -2.072 5.915 4.367 1.00 25.00 10 TYR A CA 9
ATOM 7634 C C . TYR A 1 10 ? -2.103 5.893 2.844 1.00 25.00 10 TYR A C 9
ATOM 7635 O O . TYR A 1 10 ? -1.195 6.397 2.181 1.00 25.00 10 TYR A O 9
ATOM 7653 N N . CYS A 1 11 ? -3.173 5.337 2.305 1.00 16.66 11 CYS A N 9
ATOM 7654 C CA . CYS A 1 11 ? -3.366 5.271 0.867 1.00 16.66 11 CYS A CA 9
ATOM 7655 C C . CYS A 1 11 ? -2.926 6.571 0.215 1.00 16.66 11 CYS A C 9
ATOM 7656 O O . CYS A 1 11 ? -3.565 7.610 0.378 1.00 16.66 11 CYS A O 9
ATOM 7663 N N . ILE A 1 12 ? -1.833 6.498 -0.537 1.00 16.66 12 ILE A N 9
ATOM 7664 C CA . ILE A 1 12 ? -1.314 7.668 -1.228 1.00 16.66 12 ILE A CA 9
ATOM 7665 C C . ILE A 1 12 ? -2.439 8.306 -2.032 1.00 16.66 12 ILE A C 9
ATOM 7666 O O . ILE A 1 12 ? -2.296 9.393 -2.593 1.00 16.66 12 ILE A O 9
ATOM 7682 N N . CYS A 1 13 ? -3.563 7.603 -2.058 1.00 16.66 13 CYS A N 9
ATOM 7683 C CA . CYS A 1 13 ? -4.751 8.051 -2.760 1.00 16.66 13 CYS A CA 9
ATOM 7684 C C . CYS A 1 13 ? -5.534 9.013 -1.869 1.00 16.66 13 CYS A C 9
ATOM 7685 O O . CYS A 1 13 ? -6.760 9.098 -1.943 1.00 16.66 13 CYS A O 9
ATOM 7692 N N . LYS A 1 14 ? -4.802 9.734 -1.022 1.00 16.66 14 LYS A N 9
ATOM 7693 C CA . LYS A 1 14 ? -5.404 10.696 -0.103 1.00 16.66 14 LYS A CA 9
ATOM 7694 C C . LYS A 1 14 ? -6.671 10.140 0.543 1.00 16.66 14 LYS A C 9
ATOM 7695 O O . LYS A 1 14 ? -7.735 10.754 0.473 1.00 16.66 14 LYS A O 9
ATOM 7714 N N . THR A 1 15 ? -6.549 8.984 1.192 1.00 25.00 15 THR A N 9
ATOM 7715 C CA . THR A 1 15 ? -7.695 8.374 1.861 1.00 25.00 15 THR A CA 9
ATOM 7716 C C . THR A 1 15 ? -7.244 7.652 3.134 1.00 25.00 15 THR A C 9
ATOM 7717 O O . THR A 1 15 ? -6.182 7.029 3.155 1.00 25.00 15 THR A O 9
ATOM 7728 N N . PRO A 1 16 ? -8.022 7.721 4.188 1.00 50.00 16 PRO A N 9
ATOM 7729 C CA . PRO A 1 16 ? -7.681 7.055 5.481 1.00 50.00 16 PRO A CA 9
ATOM 7730 C C . PRO A 1 16 ? -7.832 5.541 5.386 1.00 50.00 16 PRO A C 9
ATOM 7731 O O . PRO A 1 16 ? -8.607 5.045 4.568 1.00 50.00 16 PRO A O 9
ATOM 7742 N N . TYR A 1 17 ? -7.095 4.804 6.213 1.00 25.00 17 TYR A N 9
ATOM 7743 C CA . TYR A 1 17 ? -7.187 3.357 6.174 1.00 25.00 17 TYR A CA 9
ATOM 7744 C C . TYR A 1 17 ? -8.611 2.928 6.421 1.00 25.00 17 TYR A C 9
ATOM 7745 O O . TYR A 1 17 ? -9.301 3.469 7.284 1.00 25.00 17 TYR A O 9
ATOM 7763 N N . ASP A 1 18 ? -9.035 1.945 5.664 1.00 25.00 18 ASP A N 9
ATOM 7764 C CA . ASP A 1 18 ? -10.380 1.422 5.798 1.00 25.00 18 ASP A CA 9
ATOM 7765 C C . ASP A 1 18 ? -10.381 -0.090 5.631 1.00 25.00 18 ASP A C 9
ATOM 7766 O O . ASP A 1 18 ? -10.023 -0.603 4.573 1.00 25.00 18 ASP A O 9
ATOM 7775 N N . GLU A 1 19 ? -10.797 -0.801 6.670 1.00 25.00 19 GLU A N 9
ATOM 7776 C CA . GLU A 1 19 ? -10.842 -2.253 6.599 1.00 25.00 19 GLU A CA 9
ATOM 7777 C C . GLU A 1 19 ? -11.598 -2.666 5.344 1.00 25.00 19 GLU A C 9
ATOM 7778 O O . GLU A 1 19 ? -11.405 -3.761 4.817 1.00 25.00 19 GLU A O 9
ATOM 7790 N N . SER A 1 20 ? -12.435 -1.757 4.856 1.00 50.00 20 SER A N 9
ATOM 7791 C CA . SER A 1 20 ? -13.194 -2.010 3.635 1.00 50.00 20 SER A CA 9
ATOM 7792 C C . SER A 1 20 ? -12.209 -2.167 2.497 1.00 50.00 20 SER A C 9
ATOM 7793 O O . SER A 1 20 ? -12.390 -2.976 1.587 1.00 50.00 20 SER A O 9
ATOM 7801 N N . LYS A 1 21 ? -11.147 -1.388 2.598 1.00 16.66 21 LYS A N 9
ATOM 7802 C CA . LYS A 1 21 ? -10.074 -1.412 1.630 1.00 16.66 21 LYS A CA 9
ATOM 7803 C C . LYS A 1 21 ? -9.040 -2.405 2.074 1.00 16.66 21 LYS A C 9
ATOM 7804 O O . LYS A 1 21 ? -8.916 -2.701 3.262 1.00 16.66 21 LYS A O 9
ATOM 7823 N N . PHE A 1 22 ? -8.294 -2.916 1.124 1.00 16.66 22 PHE A N 9
ATOM 7824 C CA . PHE A 1 22 ? -7.265 -3.864 1.446 1.00 16.66 22 PHE A CA 9
ATOM 7825 C C . PHE A 1 22 ? -5.923 -3.324 1.052 1.00 16.66 22 PHE A C 9
ATOM 7826 O O . PHE A 1 22 ? -5.693 -2.913 -0.085 1.00 16.66 22 PHE A O 9
ATOM 7843 N N . TYR A 1 23 ? -5.073 -3.271 2.036 1.00 16.66 23 TYR A N 9
ATOM 7844 C CA . TYR A 1 23 ? -3.758 -2.714 1.876 1.00 16.66 23 TYR A CA 9
ATOM 7845 C C . TYR A 1 23 ? -2.653 -3.725 1.763 1.00 16.66 23 TYR A C 9
ATOM 7846 O O . TYR A 1 23 ? -2.744 -4.886 2.163 1.00 16.66 23 TYR A O 9
ATOM 7864 N N . ILE A 1 24 ? -1.587 -3.171 1.263 1.00 16.66 24 ILE A N 9
ATOM 7865 C CA . ILE A 1 24 ? -0.317 -3.841 1.091 1.00 16.66 24 ILE A CA 9
ATOM 7866 C C . ILE A 1 24 ? 0.680 -2.877 1.698 1.00 16.66 24 ILE A C 9
ATOM 7867 O O . ILE A 1 24 ? 0.750 -1.716 1.297 1.00 16.66 24 ILE A O 9
ATOM 7883 N N . GLY A 1 25 ? 1.354 -3.306 2.744 1.00 16.66 25 GLY A N 9
ATOM 7884 C CA . GLY A 1 25 ? 2.217 -2.396 3.468 1.00 16.66 25 GLY A CA 9
ATOM 7885 C C . GLY A 1 25 ? 3.638 -2.239 2.951 1.00 16.66 25 GLY A C 9
ATOM 7886 O O . GLY A 1 25 ? 4.352 -3.205 2.684 1.00 16.66 25 GLY A O 9
ATOM 7890 N N . CYS A 1 26 ? 4.037 -0.971 2.908 1.00 16.66 26 CYS A N 9
ATOM 7891 C CA . CYS A 1 26 ? 5.369 -0.559 2.538 1.00 16.66 26 CYS A CA 9
ATOM 7892 C C . CYS A 1 26 ? 6.368 -1.424 3.290 1.00 16.66 26 CYS A C 9
ATOM 7893 O O . CYS A 1 26 ? 6.400 -1.408 4.521 1.00 16.66 26 CYS A O 9
ATOM 7900 N N . ASP A 1 27 ? 7.174 -2.185 2.571 1.00 16.66 27 ASP A N 9
ATOM 7901 C CA . ASP A 1 27 ? 8.138 -3.039 3.237 1.00 16.66 27 ASP A CA 9
ATOM 7902 C C . ASP A 1 27 ? 8.949 -2.224 4.229 1.00 16.66 27 ASP A C 9
ATOM 7903 O O . ASP A 1 27 ? 9.134 -2.637 5.374 1.00 16.66 27 ASP A O 9
ATOM 7912 N N . ARG A 1 28 ? 9.425 -1.058 3.793 1.00 16.66 28 ARG A N 9
ATOM 7913 C CA . ARG A 1 28 ? 10.206 -0.200 4.674 1.00 16.66 28 ARG A CA 9
ATOM 7914 C C . ARG A 1 28 ? 9.547 1.151 4.937 1.00 16.66 28 ARG A C 9
ATOM 7915 O O . ARG A 1 28 ? 10.065 1.921 5.746 1.00 16.66 28 ARG A O 9
ATOM 7936 N N . CYS A 1 29 ? 8.427 1.475 4.275 1.00 16.66 29 CYS A N 9
ATOM 7937 C CA . CYS A 1 29 ? 7.820 2.767 4.526 1.00 16.66 29 CYS A CA 9
ATOM 7938 C C . CYS A 1 29 ? 6.672 2.657 5.521 1.00 16.66 29 CYS A C 9
ATOM 7939 O O . CYS A 1 29 ? 5.882 3.587 5.680 1.00 16.66 29 CYS A O 9
ATOM 7946 N N . GLN A 1 30 ? 6.612 1.521 6.205 1.00 16.66 30 GLN A N 9
ATOM 7947 C CA . GLN A 1 30 ? 5.588 1.281 7.216 1.00 16.66 30 GLN A CA 9
ATOM 7948 C C . GLN A 1 30 ? 4.285 2.013 6.895 1.00 16.66 30 GLN A C 9
ATOM 7949 O O . GLN A 1 30 ? 3.728 2.709 7.743 1.00 16.66 30 GLN A O 9
ATOM 7963 N N . ASN A 1 31 ? 3.804 1.851 5.671 1.00 16.66 31 ASN A N 9
ATOM 7964 C CA . ASN A 1 31 ? 2.568 2.498 5.255 1.00 16.66 31 ASN A CA 9
ATOM 7965 C C . ASN A 1 31 ? 1.652 1.491 4.569 1.00 16.66 31 ASN A C 9
ATOM 7966 O O . ASN A 1 31 ? 2.097 0.416 4.183 1.00 16.66 31 ASN A O 9
ATOM 7977 N N . TRP A 1 32 ? 0.371 1.837 4.429 1.00 16.66 32 TRP A N 9
ATOM 7978 C CA . TRP A 1 32 ? -0.594 0.930 3.798 1.00 16.66 32 TRP A CA 9
ATOM 7979 C C . TRP A 1 32 ? -1.497 1.686 2.834 1.00 16.66 32 TRP A C 9
ATOM 7980 O O . TRP A 1 32 ? -2.136 2.661 3.209 1.00 16.66 32 TRP A O 9
ATOM 8001 N N . TYR A 1 33 ? -1.567 1.223 1.595 1.00 16.66 33 TYR A N 9
ATOM 8002 C CA . TYR A 1 33 ? -2.421 1.865 0.601 1.00 16.66 33 TYR A CA 9
ATOM 8003 C C . TYR A 1 33 ? -3.372 0.843 0.009 1.00 16.66 33 TYR A C 9
ATOM 8004 O O . TYR A 1 33 ? -2.974 -0.296 -0.226 1.00 16.66 33 TYR A O 9
ATOM 8022 N N . HIS A 1 34 ? -4.620 1.222 -0.260 1.00 16.66 34 HIS A N 9
ATOM 8023 C CA . HIS A 1 34 ? -5.509 0.265 -0.857 1.00 16.66 34 HIS A CA 9
ATOM 8024 C C . HIS A 1 34 ? -4.835 -0.219 -2.135 1.00 16.66 34 HIS A C 9
ATOM 8025 O O . HIS A 1 34 ? -4.033 0.498 -2.751 1.00 16.66 34 HIS A O 9
ATOM 8040 N N . GLY A 1 35 ? -5.057 -1.460 -2.476 1.00 16.66 35 GLY A N 9
ATOM 8041 C CA . GLY A 1 35 ? -4.362 -2.032 -3.606 1.00 16.66 35 GLY A CA 9
ATOM 8042 C C . GLY A 1 35 ? -4.236 -1.077 -4.784 1.00 16.66 35 GLY A C 9
ATOM 8043 O O . GLY A 1 35 ? -3.130 -0.743 -5.202 1.00 16.66 35 GLY A O 9
ATOM 8047 N N . ARG A 1 36 ? -5.351 -0.642 -5.322 1.00 16.66 36 ARG A N 9
ATOM 8048 C CA . ARG A 1 36 ? -5.317 0.265 -6.459 1.00 16.66 36 ARG A CA 9
ATOM 8049 C C . ARG A 1 36 ? -4.789 1.604 -6.026 1.00 16.66 36 ARG A C 9
ATOM 8050 O O . ARG A 1 36 ? -4.316 2.398 -6.841 1.00 16.66 36 ARG A O 9
ATOM 8071 N N . CYS A 1 37 ? -4.862 1.849 -4.739 1.00 16.66 37 CYS A N 9
ATOM 8072 C CA . CYS A 1 37 ? -4.379 3.094 -4.211 1.00 16.66 37 CYS A CA 9
ATOM 8073 C C . CYS A 1 37 ? -2.986 3.337 -4.760 1.00 16.66 37 CYS A C 9
ATOM 8074 O O . CYS A 1 37 ? -2.542 4.477 -4.892 1.00 16.66 37 CYS A O 9
ATOM 8081 N N . VAL A 1 38 ? -2.314 2.242 -5.103 1.00 16.66 38 VAL A N 9
ATOM 8082 C CA . VAL A 1 38 ? -0.971 2.327 -5.671 1.00 16.66 38 VAL A CA 9
ATOM 8083 C C . VAL A 1 38 ? -0.892 1.616 -7.019 1.00 16.66 38 VAL A C 9
ATOM 8084 O O . VAL A 1 38 ? 0.189 1.473 -7.590 1.00 16.66 38 VAL A O 9
ATOM 8097 N N . GLY A 1 39 ? -2.044 1.188 -7.533 1.00 16.66 39 GLY A N 9
ATOM 8098 C CA . GLY A 1 39 ? -2.083 0.514 -8.827 1.00 16.66 39 GLY A CA 9
ATOM 8099 C C . GLY A 1 39 ? -1.665 -0.935 -8.692 1.00 16.66 39 GLY A C 9
ATOM 8100 O O . GLY A 1 39 ? -0.847 -1.435 -9.464 1.00 16.66 39 GLY A O 9
ATOM 8104 N N . ILE A 1 40 ? -2.218 -1.600 -7.692 1.00 16.66 40 ILE A N 9
ATOM 8105 C CA . ILE A 1 40 ? -1.886 -2.990 -7.436 1.00 16.66 40 ILE A CA 9
ATOM 8106 C C . ILE A 1 40 ? -3.029 -3.904 -7.862 1.00 16.66 40 ILE A C 9
ATOM 8107 O O . ILE A 1 40 ? -4.190 -3.496 -7.892 1.00 16.66 40 ILE A O 9
ATOM 8123 N N . LEU A 1 41 ? -2.688 -5.148 -8.163 1.00 16.66 41 LEU A N 9
ATOM 8124 C CA . LEU A 1 41 ? -3.687 -6.127 -8.555 1.00 16.66 41 LEU A CA 9
ATOM 8125 C C . LEU A 1 41 ? -4.674 -6.345 -7.418 1.00 16.66 41 LEU A C 9
ATOM 8126 O O . LEU A 1 41 ? -4.443 -5.939 -6.283 1.00 16.66 41 LEU A O 9
ATOM 8142 N N . GLN A 1 42 ? -5.776 -6.983 -7.734 1.00 16.66 42 GLN A N 9
ATOM 8143 C CA . GLN A 1 42 ? -6.796 -7.250 -6.737 1.00 16.66 42 GLN A CA 9
ATOM 8144 C C . GLN A 1 42 ? -6.288 -8.302 -5.766 1.00 16.66 42 GLN A C 9
ATOM 8145 O O . GLN A 1 42 ? -6.286 -8.103 -4.551 1.00 16.66 42 GLN A O 9
ATOM 8159 N N . SER A 1 43 ? -5.852 -9.419 -6.323 1.00 16.66 43 SER A N 9
ATOM 8160 C CA . SER A 1 43 ? -5.332 -10.508 -5.524 1.00 16.66 43 SER A CA 9
ATOM 8161 C C . SER A 1 43 ? -3.935 -10.169 -5.032 1.00 16.66 43 SER A C 9
ATOM 8162 O O . SER A 1 43 ? -3.410 -10.820 -4.131 1.00 16.66 43 SER A O 9
ATOM 8170 N N . GLU A 1 44 ? -3.337 -9.143 -5.637 1.00 16.66 44 GLU A N 9
ATOM 8171 C CA . GLU A 1 44 ? -1.991 -8.726 -5.264 1.00 16.66 44 GLU A CA 9
ATOM 8172 C C . GLU A 1 44 ? -1.843 -8.724 -3.758 1.00 16.66 44 GLU A C 9
ATOM 8173 O O . GLU A 1 44 ? -0.739 -8.722 -3.239 1.00 16.66 44 GLU A O 9
ATOM 8185 N N . ALA A 1 45 ? -2.959 -8.714 -3.061 1.00 16.66 45 ALA A N 9
ATOM 8186 C CA . ALA A 1 45 ? -2.922 -8.719 -1.614 1.00 16.66 45 ALA A CA 9
ATOM 8187 C C . ALA A 1 45 ? -2.482 -10.088 -1.081 1.00 16.66 45 ALA A C 9
ATOM 8188 O O . ALA A 1 45 ? -1.682 -10.164 -0.147 1.00 16.66 45 ALA A O 9
ATOM 8195 N N . GLU A 1 46 ? -3.018 -11.169 -1.658 1.00 16.66 46 GLU A N 9
ATOM 8196 C CA . GLU A 1 46 ? -2.673 -12.519 -1.194 1.00 16.66 46 GLU A CA 9
ATOM 8197 C C . GLU A 1 46 ? -1.433 -13.088 -1.875 1.00 16.66 46 GLU A C 9
ATOM 8198 O O . GLU A 1 46 ? -0.491 -13.523 -1.211 1.00 16.66 46 GLU A O 9
ATOM 8210 N N . LEU A 1 47 ? -1.440 -13.077 -3.190 1.00 16.66 47 LEU A N 9
ATOM 8211 C CA . LEU A 1 47 ? -0.318 -13.587 -3.972 1.00 16.66 47 LEU A CA 9
ATOM 8212 C C . LEU A 1 47 ? 0.922 -12.803 -3.687 1.00 16.66 47 LEU A C 9
ATOM 8213 O O . LEU A 1 47 ? 1.929 -12.929 -4.385 1.00 16.66 47 LEU A O 9
ATOM 8229 N N . ILE A 1 48 ? 0.834 -11.963 -2.692 1.00 16.66 48 ILE A N 9
ATOM 8230 C CA . ILE A 1 48 ? 1.935 -11.118 -2.361 1.00 16.66 48 ILE A CA 9
ATOM 8231 C C . ILE A 1 48 ? 2.549 -11.475 -1.006 1.00 16.66 48 ILE A C 9
ATOM 8232 O O . ILE A 1 48 ? 1.844 -11.720 -0.028 1.00 16.66 48 ILE A O 9
ATOM 8248 N N . ASP A 1 49 ? 3.881 -11.510 -0.983 1.00 25.00 49 ASP A N 9
ATOM 8249 C CA . ASP A 1 49 ? 4.626 -11.844 0.224 1.00 25.00 49 ASP A CA 9
ATOM 8250 C C . ASP A 1 49 ? 4.969 -10.589 1.019 1.00 25.00 49 ASP A C 9
ATOM 8251 O O . ASP A 1 49 ? 4.390 -10.341 2.076 1.00 25.00 49 ASP A O 9
ATOM 8260 N N . GLU A 1 50 ? 5.906 -9.791 0.502 1.00 16.66 50 GLU A N 9
ATOM 8261 C CA . GLU A 1 50 ? 6.304 -8.566 1.169 1.00 16.66 50 GLU A CA 9
ATOM 8262 C C . GLU A 1 50 ? 6.275 -7.427 0.164 1.00 16.66 50 GLU A C 9
ATOM 8263 O O . GLU A 1 50 ? 7.311 -7.007 -0.352 1.00 16.66 50 GLU A O 9
ATOM 8275 N N . TYR A 1 51 ? 5.079 -6.933 -0.115 1.00 16.66 51 TYR A N 9
ATOM 8276 C CA . TYR A 1 51 ? 4.934 -5.846 -1.061 1.00 16.66 51 TYR A CA 9
ATOM 8277 C C . TYR A 1 51 ? 5.582 -4.608 -0.491 1.00 16.66 51 TYR A C 9
ATOM 8278 O O . TYR A 1 51 ? 5.573 -4.395 0.722 1.00 16.66 51 TYR A O 9
ATOM 8296 N N . VAL A 1 52 ? 6.131 -3.789 -1.366 1.00 16.66 52 VAL A N 9
ATOM 8297 C CA . VAL A 1 52 ? 6.763 -2.569 -0.923 1.00 16.66 52 VAL A CA 9
ATOM 8298 C C . VAL A 1 52 ? 5.948 -1.380 -1.363 1.00 16.66 52 VAL A C 9
ATOM 8299 O O . VAL A 1 52 ? 5.147 -1.471 -2.289 1.00 16.66 52 VAL A O 9
ATOM 8312 N N . CYS A 1 53 ? 6.149 -0.267 -0.686 1.00 16.66 53 CYS A N 9
ATOM 8313 C CA . CYS A 1 53 ? 5.435 0.919 -0.980 1.00 16.66 53 CYS A CA 9
ATOM 8314 C C . CYS A 1 53 ? 6.166 1.717 -2.010 1.00 16.66 53 CYS A C 9
ATOM 8315 O O . CYS A 1 53 ? 7.366 1.547 -2.217 1.00 16.66 53 CYS A O 9
ATOM 8322 N N . PRO A 1 54 ? 5.472 2.577 -2.655 1.00 16.66 54 PRO A N 9
ATOM 8323 C CA . PRO A 1 54 ? 6.066 3.426 -3.693 1.00 16.66 54 PRO A CA 9
ATOM 8324 C C . PRO A 1 54 ? 6.821 4.589 -3.073 1.00 16.66 54 PRO A C 9
ATOM 8325 O O . PRO A 1 54 ? 7.833 5.046 -3.603 1.00 16.66 54 PRO A O 9
ATOM 8336 N N . GLN A 1 55 ? 6.346 5.023 -1.911 1.00 16.66 55 GLN A N 9
ATOM 8337 C CA . GLN A 1 55 ? 7.012 6.089 -1.184 1.00 16.66 55 GLN A CA 9
ATOM 8338 C C . GLN A 1 55 ? 8.336 5.543 -0.680 1.00 16.66 55 GLN A C 9
ATOM 8339 O O . GLN A 1 55 ? 9.340 6.250 -0.597 1.00 16.66 55 GLN A O 9
ATOM 8353 N N . CYS A 1 56 ? 8.309 4.252 -0.369 1.00 16.66 56 CYS A N 9
ATOM 8354 C CA . CYS A 1 56 ? 9.484 3.543 0.107 1.00 16.66 56 CYS A CA 9
ATOM 8355 C C . CYS A 1 56 ? 10.581 3.589 -0.949 1.00 16.66 56 CYS A C 9
ATOM 8356 O O . CYS A 1 56 ? 11.754 3.798 -0.641 1.00 16.66 56 CYS A O 9
ATOM 8363 N N . GLN A 1 57 ? 10.178 3.384 -2.201 1.00 16.66 57 GLN A N 9
ATOM 8364 C CA . GLN A 1 57 ? 11.119 3.393 -3.312 1.00 16.66 57 GLN A CA 9
ATOM 8365 C C . GLN A 1 57 ? 11.856 4.723 -3.367 1.00 16.66 57 GLN A C 9
ATOM 8366 O O . GLN A 1 57 ? 13.051 4.769 -3.658 1.00 16.66 57 GLN A O 9
ATOM 8380 N N . SER A 1 58 ? 11.145 5.803 -3.070 1.00 25.00 58 SER A N 9
ATOM 8381 C CA . SER A 1 58 ? 11.764 7.116 -3.074 1.00 25.00 58 SER A CA 9
ATOM 8382 C C . SER A 1 58 ? 12.888 7.146 -2.047 1.00 25.00 58 SER A C 9
ATOM 8383 O O . SER A 1 58 ? 13.946 7.730 -2.280 1.00 25.00 58 SER A O 9
ATOM 8391 N N . THR A 1 59 ? 12.645 6.500 -0.908 1.00 50.00 59 THR A N 9
ATOM 8392 C CA . THR A 1 59 ? 13.638 6.442 0.154 1.00 50.00 59 THR A CA 9
ATOM 8393 C C . THR A 1 59 ? 14.720 5.410 -0.175 1.00 50.00 59 THR A C 9
ATOM 8394 O O . THR A 1 59 ? 15.910 5.705 -0.070 1.00 50.00 59 THR A O 9
ATOM 8405 N N . GLU A 1 60 ? 14.309 4.199 -0.578 1.00 50.00 60 GLU A N 9
ATOM 8406 C CA . GLU A 1 60 ? 15.280 3.155 -0.919 1.00 50.00 60 GLU A CA 9
ATOM 8407 C C . GLU A 1 60 ? 15.197 2.801 -2.400 1.00 50.00 60 GLU A C 9
ATOM 8408 O O . GLU A 1 60 ? 14.126 2.853 -3.000 1.00 50.00 60 GLU A O 9
ATOM 8420 N N . ASP A 1 61 ? 16.336 2.440 -2.981 1.00 50.00 61 ASP A N 9
ATOM 8421 C CA . ASP A 1 61 ? 16.381 2.076 -4.393 1.00 50.00 61 ASP A CA 9
ATOM 8422 C C . ASP A 1 61 ? 15.820 3.203 -5.256 1.00 50.00 61 ASP A C 9
ATOM 8423 O O . ASP A 1 61 ? 15.026 2.963 -6.167 1.00 50.00 61 ASP A O 9
ATOM 8432 N N . ALA A 1 62 ? 16.241 4.431 -4.967 1.00 50.00 62 ALA A N 9
ATOM 8433 C CA . ALA A 1 62 ? 15.778 5.591 -5.722 1.00 50.00 62 ALA A CA 9
ATOM 8434 C C . ALA A 1 62 ? 16.837 6.030 -6.729 1.00 50.00 62 ALA A C 9
ATOM 8435 O O . ALA A 1 62 ? 17.529 6.995 -6.449 1.00 0.00 62 ALA A O 9
ATOM 8443 N N . GLY A 1 1 ? -11.564 24.538 15.127 1.00 0.00 1 GLY A N 10
ATOM 8444 C CA . GLY A 1 1 ? -11.852 23.595 16.245 1.00 0.00 1 GLY A CA 10
ATOM 8445 C C . GLY A 1 1 ? -11.198 22.247 15.955 1.00 0.00 1 GLY A C 10
ATOM 8446 O O . GLY A 1 1 ? -10.822 21.962 14.818 1.00 0.00 1 GLY A O 10
ATOM 8452 N N . PRO A 1 2 ? -11.057 21.424 16.959 1.00 0.00 2 PRO A N 10
ATOM 8453 C CA . PRO A 1 2 ? -10.431 20.075 16.811 1.00 0.00 2 PRO A CA 10
ATOM 8454 C C . PRO A 1 2 ? -11.258 19.158 15.913 1.00 0.00 2 PRO A C 10
ATOM 8455 O O . PRO A 1 2 ? -12.420 18.872 16.202 1.00 0.00 2 PRO A O 10
ATOM 8466 N N . LEU A 1 3 ? -10.650 18.697 14.825 1.00 0.00 3 LEU A N 10
ATOM 8467 C CA . LEU A 1 3 ? -11.339 17.811 13.894 1.00 0.00 3 LEU A CA 10
ATOM 8468 C C . LEU A 1 3 ? -11.692 16.495 14.578 1.00 0.00 3 LEU A C 10
ATOM 8469 O O . LEU A 1 3 ? -12.759 15.928 14.344 1.00 0.00 3 LEU A O 10
ATOM 8485 N N . GLY A 1 4 ? -10.790 16.018 15.430 1.00 50.00 4 GLY A N 10
ATOM 8486 C CA . GLY A 1 4 ? -11.016 14.769 16.148 1.00 50.00 4 GLY A CA 10
ATOM 8487 C C . GLY A 1 4 ? -10.678 13.560 15.279 1.00 50.00 4 GLY A C 10
ATOM 8488 O O . GLY A 1 4 ? -11.471 12.625 15.170 1.00 50.00 4 GLY A O 10
ATOM 8492 N N . SER A 1 5 ? -9.496 13.581 14.664 1.00 50.00 5 SER A N 10
ATOM 8493 C CA . SER A 1 5 ? -9.070 12.472 13.812 1.00 50.00 5 SER A CA 10
ATOM 8494 C C . SER A 1 5 ? -8.158 11.527 14.589 1.00 50.00 5 SER A C 10
ATOM 8495 O O . SER A 1 5 ? -7.189 11.957 15.213 1.00 50.00 5 SER A O 10
ATOM 8503 N N . ASP A 1 6 ? -8.482 10.238 14.551 1.00 50.00 6 ASP A N 10
ATOM 8504 C CA . ASP A 1 6 ? -7.691 9.240 15.262 1.00 50.00 6 ASP A CA 10
ATOM 8505 C C . ASP A 1 6 ? -6.298 9.093 14.653 1.00 50.00 6 ASP A C 10
ATOM 8506 O O . ASP A 1 6 ? -5.314 8.934 15.374 1.00 50.00 6 ASP A O 10
ATOM 8515 N N . THR A 1 7 ? -6.219 9.136 13.324 1.00 50.00 7 THR A N 10
ATOM 8516 C CA . THR A 1 7 ? -4.931 8.993 12.647 1.00 50.00 7 THR A CA 10
ATOM 8517 C C . THR A 1 7 ? -4.898 9.770 11.336 1.00 50.00 7 THR A C 10
ATOM 8518 O O . THR A 1 7 ? -5.794 10.560 11.039 1.00 50.00 7 THR A O 10
ATOM 8529 N N . LYS A 1 8 ? -3.842 9.534 10.559 1.00 25.00 8 LYS A N 10
ATOM 8530 C CA . LYS A 1 8 ? -3.666 10.205 9.277 1.00 25.00 8 LYS A CA 10
ATOM 8531 C C . LYS A 1 8 ? -3.991 9.267 8.117 1.00 25.00 8 LYS A C 10
ATOM 8532 O O . LYS A 1 8 ? -4.401 8.124 8.321 1.00 25.00 8 LYS A O 10
ATOM 8551 N N . LEU A 1 9 ? -3.813 9.771 6.900 1.00 16.66 9 LEU A N 10
ATOM 8552 C CA . LEU A 1 9 ? -4.095 8.993 5.697 1.00 16.66 9 LEU A CA 10
ATOM 8553 C C . LEU A 1 9 ? -2.921 8.083 5.350 1.00 16.66 9 LEU A C 10
ATOM 8554 O O . LEU A 1 9 ? -1.763 8.458 5.537 1.00 16.66 9 LEU A O 10
ATOM 8570 N N . TYR A 1 10 ? -3.221 6.892 4.833 1.00 25.00 10 TYR A N 10
ATOM 8571 C CA . TYR A 1 10 ? -2.177 5.952 4.456 1.00 25.00 10 TYR A CA 10
ATOM 8572 C C . TYR A 1 10 ? -2.068 5.912 2.936 1.00 25.00 10 TYR A C 10
ATOM 8573 O O . TYR A 1 10 ? -1.085 6.370 2.354 1.00 25.00 10 TYR A O 10
ATOM 8591 N N . CYS A 1 11 ? -3.110 5.394 2.309 1.00 16.66 11 CYS A N 10
ATOM 8592 C CA . CYS A 1 11 ? -3.185 5.319 0.860 1.00 16.66 11 CYS A CA 10
ATOM 8593 C C . CYS A 1 11 ? -2.666 6.600 0.227 1.00 16.66 11 CYS A C 10
ATOM 8594 O O . CYS A 1 11 ? -3.239 7.674 0.405 1.00 16.66 11 CYS A O 10
ATOM 8601 N N . ILE A 1 12 ? -1.581 6.469 -0.528 1.00 16.66 12 ILE A N 10
ATOM 8602 C CA . ILE A 1 12 ? -0.988 7.613 -1.203 1.00 16.66 12 ILE A CA 10
ATOM 8603 C C . ILE A 1 12 ? -2.063 8.332 -2.007 1.00 16.66 12 ILE A C 10
ATOM 8604 O O . ILE A 1 12 ? -1.841 9.407 -2.563 1.00 16.66 12 ILE A O 10
ATOM 8620 N N . CYS A 1 13 ? -3.228 7.703 -2.059 1.00 16.66 13 CYS A N 10
ATOM 8621 C CA . CYS A 1 13 ? -4.365 8.232 -2.786 1.00 16.66 13 CYS A CA 10
ATOM 8622 C C . CYS A 1 13 ? -5.074 9.316 -1.967 1.00 16.66 13 CYS A C 10
ATOM 8623 O O . CYS A 1 13 ? -6.094 9.856 -2.394 1.00 16.66 13 CYS A O 10
ATOM 8630 N N . LYS A 1 14 ? -4.515 9.630 -0.797 1.00 16.66 14 LYS A N 10
ATOM 8631 C CA . LYS A 1 14 ? -5.079 10.659 0.081 1.00 16.66 14 LYS A CA 10
ATOM 8632 C C . LYS A 1 14 ? -6.423 10.231 0.665 1.00 16.66 14 LYS A C 10
ATOM 8633 O O . LYS A 1 14 ? -7.419 10.944 0.535 1.00 16.66 14 LYS A O 10
ATOM 8652 N N . THR A 1 15 ? -6.446 9.074 1.322 1.00 25.00 15 THR A N 10
ATOM 8653 C CA . THR A 1 15 ? -7.677 8.578 1.934 1.00 25.00 15 THR A CA 10
ATOM 8654 C C . THR A 1 15 ? -7.350 7.782 3.202 1.00 25.00 15 THR A C 10
ATOM 8655 O O . THR A 1 15 ? -6.329 7.097 3.264 1.00 25.00 15 THR A O 10
ATOM 8666 N N . PRO A 1 16 ? -8.192 7.854 4.206 1.00 50.00 16 PRO A N 10
ATOM 8667 C CA . PRO A 1 16 ? -7.976 7.117 5.488 1.00 50.00 16 PRO A CA 10
ATOM 8668 C C . PRO A 1 16 ? -8.092 5.606 5.302 1.00 50.00 16 PRO A C 10
ATOM 8669 O O . PRO A 1 16 ? -8.827 5.137 4.432 1.00 50.00 16 PRO A O 10
ATOM 8680 N N . TYR A 1 17 ? -7.369 4.846 6.121 1.00 25.00 17 TYR A N 10
ATOM 8681 C CA . TYR A 1 17 ? -7.422 3.399 6.021 1.00 25.00 17 TYR A CA 10
ATOM 8682 C C . TYR A 1 17 ? -8.860 2.937 6.113 1.00 25.00 17 TYR A C 10
ATOM 8683 O O . TYR A 1 17 ? -9.674 3.536 6.814 1.00 25.00 17 TYR A O 10
ATOM 8701 N N . ASP A 1 18 ? -9.166 1.874 5.400 1.00 25.00 18 ASP A N 10
ATOM 8702 C CA . ASP A 1 18 ? -10.517 1.336 5.400 1.00 25.00 18 ASP A CA 10
ATOM 8703 C C . ASP A 1 18 ? -10.498 -0.188 5.406 1.00 25.00 18 ASP A C 10
ATOM 8704 O O . ASP A 1 18 ? -10.092 -0.817 4.431 1.00 25.00 18 ASP A O 10
ATOM 8713 N N . GLU A 1 19 ? -10.953 -0.773 6.506 1.00 25.00 19 GLU A N 10
ATOM 8714 C CA . GLU A 1 19 ? -10.991 -2.225 6.627 1.00 25.00 19 GLU A CA 10
ATOM 8715 C C . GLU A 1 19 ? -11.796 -2.821 5.479 1.00 25.00 19 GLU A C 10
ATOM 8716 O O . GLU A 1 19 ? -11.676 -4.006 5.171 1.00 25.00 19 GLU A O 10
ATOM 8728 N N . SER A 1 20 ? -12.590 -1.977 4.829 1.00 50.00 20 SER A N 10
ATOM 8729 C CA . SER A 1 20 ? -13.382 -2.417 3.688 1.00 50.00 20 SER A CA 10
ATOM 8730 C C . SER A 1 20 ? -12.429 -2.638 2.538 1.00 50.00 20 SER A C 10
ATOM 8731 O O . SER A 1 20 ? -12.614 -3.507 1.685 1.00 50.00 20 SER A O 10
ATOM 8739 N N . LYS A 1 21 ? -11.391 -1.824 2.563 1.00 16.66 21 LYS A N 10
ATOM 8740 C CA . LYS A 1 21 ? -10.337 -1.860 1.579 1.00 16.66 21 LYS A CA 10
ATOM 8741 C C . LYS A 1 21 ? -9.179 -2.652 2.129 1.00 16.66 21 LYS A C 10
ATOM 8742 O O . LYS A 1 21 ? -9.034 -2.795 3.342 1.00 16.66 21 LYS A O 10
ATOM 8761 N N . PHE A 1 22 ? -8.360 -3.168 1.240 1.00 16.66 22 PHE A N 10
ATOM 8762 C CA . PHE A 1 22 ? -7.218 -3.938 1.664 1.00 16.66 22 PHE A CA 10
ATOM 8763 C C . PHE A 1 22 ? -5.953 -3.223 1.296 1.00 16.66 22 PHE A C 10
ATOM 8764 O O . PHE A 1 22 ? -5.895 -2.504 0.305 1.00 16.66 22 PHE A O 10
ATOM 8781 N N . TYR A 1 23 ? -4.960 -3.386 2.136 1.00 16.66 23 TYR A N 10
ATOM 8782 C CA . TYR A 1 23 ? -3.708 -2.703 1.940 1.00 16.66 23 TYR A CA 10
ATOM 8783 C C . TYR A 1 23 ? -2.518 -3.612 1.844 1.00 16.66 23 TYR A C 10
ATOM 8784 O O . TYR A 1 23 ? -2.526 -4.781 2.231 1.00 16.66 23 TYR A O 10
ATOM 8802 N N . ILE A 1 24 ? -1.483 -2.981 1.365 1.00 16.66 24 ILE A N 10
ATOM 8803 C CA . ILE A 1 24 ? -0.174 -3.576 1.216 1.00 16.66 24 ILE A CA 10
ATOM 8804 C C . ILE A 1 24 ? 0.761 -2.673 1.986 1.00 16.66 24 ILE A C 10
ATOM 8805 O O . ILE A 1 24 ? 0.824 -1.472 1.727 1.00 16.66 24 ILE A O 10
ATOM 8821 N N . GLY A 1 25 ? 1.417 -3.216 2.985 1.00 16.66 25 GLY A N 10
ATOM 8822 C CA . GLY A 1 25 ? 2.253 -2.387 3.823 1.00 16.66 25 GLY A CA 10
ATOM 8823 C C . GLY A 1 25 ? 3.659 -2.166 3.290 1.00 16.66 25 GLY A C 10
ATOM 8824 O O . GLY A 1 25 ? 4.426 -3.104 3.079 1.00 16.66 25 GLY A O 10
ATOM 8828 N N . CYS A 1 26 ? 3.997 -0.887 3.152 1.00 16.66 26 CYS A N 10
ATOM 8829 C CA . CYS A 1 26 ? 5.318 -0.473 2.734 1.00 16.66 26 CYS A CA 10
ATOM 8830 C C . CYS A 1 26 ? 6.313 -1.280 3.565 1.00 16.66 26 CYS A C 10
ATOM 8831 O O . CYS A 1 26 ? 6.452 -1.053 4.766 1.00 16.66 26 CYS A O 10
ATOM 8838 N N . ASP A 1 27 ? 6.979 -2.235 2.937 1.00 16.66 27 ASP A N 10
ATOM 8839 C CA . ASP A 1 27 ? 7.921 -3.074 3.657 1.00 16.66 27 ASP A CA 10
ATOM 8840 C C . ASP A 1 27 ? 9.000 -2.206 4.250 1.00 16.66 27 ASP A C 10
ATOM 8841 O O . ASP A 1 27 ? 9.589 -2.526 5.282 1.00 16.66 27 ASP A O 10
ATOM 8850 N N . ARG A 1 28 ? 9.260 -1.109 3.564 1.00 16.66 28 ARG A N 10
ATOM 8851 C CA . ARG A 1 28 ? 10.280 -0.182 3.984 1.00 16.66 28 ARG A CA 10
ATOM 8852 C C . ARG A 1 28 ? 9.681 1.172 4.401 1.00 16.66 28 ARG A C 10
ATOM 8853 O O . ARG A 1 28 ? 10.373 1.979 5.021 1.00 16.66 28 ARG A O 10
ATOM 8874 N N . CYS A 1 29 ? 8.399 1.437 4.083 1.00 16.66 29 CYS A N 10
ATOM 8875 C CA . CYS A 1 29 ? 7.801 2.713 4.473 1.00 16.66 29 CYS A CA 10
ATOM 8876 C C . CYS A 1 29 ? 6.712 2.530 5.532 1.00 16.66 29 CYS A C 10
ATOM 8877 O O . CYS A 1 29 ? 5.969 3.464 5.833 1.00 16.66 29 CYS A O 10
ATOM 8884 N N . GLN A 1 30 ? 6.619 1.329 6.088 1.00 16.66 30 GLN A N 10
ATOM 8885 C CA . GLN A 1 30 ? 5.617 1.032 7.112 1.00 16.66 30 GLN A CA 10
ATOM 8886 C C . GLN A 1 30 ? 4.311 1.795 6.881 1.00 16.66 30 GLN A C 10
ATOM 8887 O O . GLN A 1 30 ? 3.783 2.420 7.800 1.00 16.66 30 GLN A O 10
ATOM 8901 N N . ASN A 1 31 ? 3.787 1.736 5.661 1.00 16.66 31 ASN A N 10
ATOM 8902 C CA . ASN A 1 31 ? 2.543 2.419 5.339 1.00 16.66 31 ASN A CA 10
ATOM 8903 C C . ASN A 1 31 ? 1.606 1.471 4.594 1.00 16.66 31 ASN A C 10
ATOM 8904 O O . ASN A 1 31 ? 2.032 0.408 4.159 1.00 16.66 31 ASN A O 10
ATOM 8915 N N . TRP A 1 32 ? 0.328 1.838 4.473 1.00 16.66 32 TRP A N 10
ATOM 8916 C CA . TRP A 1 32 ? -0.647 0.962 3.807 1.00 16.66 32 TRP A CA 10
ATOM 8917 C C . TRP A 1 32 ? -1.531 1.733 2.826 1.00 16.66 32 TRP A C 10
ATOM 8918 O O . TRP A 1 32 ? -2.073 2.783 3.160 1.00 16.66 32 TRP A O 10
ATOM 8939 N N . TYR A 1 33 ? -1.693 1.192 1.622 1.00 16.66 33 TYR A N 10
ATOM 8940 C CA . TYR A 1 33 ? -2.543 1.830 0.605 1.00 16.66 33 TYR A CA 10
ATOM 8941 C C . TYR A 1 33 ? -3.482 0.810 -0.044 1.00 16.66 33 TYR A C 10
ATOM 8942 O O . TYR A 1 33 ? -3.078 -0.320 -0.288 1.00 16.66 33 TYR A O 10
ATOM 8960 N N . HIS A 1 34 ? -4.721 1.198 -0.376 1.00 16.66 34 HIS A N 10
ATOM 8961 C CA . HIS A 1 34 ? -5.584 0.265 -1.056 1.00 16.66 34 HIS A CA 10
ATOM 8962 C C . HIS A 1 34 ? -4.800 -0.277 -2.250 1.00 16.66 34 HIS A C 10
ATOM 8963 O O . HIS A 1 34 ? -4.016 0.453 -2.867 1.00 16.66 34 HIS A O 10
ATOM 8978 N N . GLY A 1 35 ? -4.978 -1.545 -2.563 1.00 16.66 35 GLY A N 10
ATOM 8979 C CA . GLY A 1 35 ? -4.237 -2.129 -3.669 1.00 16.66 35 GLY A CA 10
ATOM 8980 C C . GLY A 1 35 ? -4.180 -1.187 -4.855 1.00 16.66 35 GLY A C 10
ATOM 8981 O O . GLY A 1 35 ? -3.101 -0.789 -5.295 1.00 16.66 35 GLY A O 10
ATOM 8985 N N . ARG A 1 36 ? -5.340 -0.828 -5.367 1.00 16.66 36 ARG A N 10
ATOM 8986 C CA . ARG A 1 36 ? -5.403 0.074 -6.497 1.00 16.66 36 ARG A CA 10
ATOM 8987 C C . ARG A 1 36 ? -4.968 1.464 -6.087 1.00 16.66 36 ARG A C 10
ATOM 8988 O O . ARG A 1 36 ? -4.611 2.283 -6.933 1.00 16.66 36 ARG A O 10
ATOM 9009 N N . CYS A 1 37 ? -4.992 1.733 -4.791 1.00 16.66 37 CYS A N 10
ATOM 9010 C CA . CYS A 1 37 ? -4.583 3.042 -4.327 1.00 16.66 37 CYS A CA 10
ATOM 9011 C C . CYS A 1 37 ? -3.240 3.377 -4.950 1.00 16.66 37 CYS A C 10
ATOM 9012 O O . CYS A 1 37 ? -2.922 4.541 -5.192 1.00 16.66 37 CYS A O 10
ATOM 9019 N N . VAL A 1 38 ? -2.456 2.331 -5.207 1.00 16.66 38 VAL A N 10
ATOM 9020 C CA . VAL A 1 38 ? -1.139 2.503 -5.807 1.00 16.66 38 VAL A CA 10
ATOM 9021 C C . VAL A 1 38 ? -1.060 1.816 -7.169 1.00 16.66 38 VAL A C 10
ATOM 9022 O O . VAL A 1 38 ? 0.007 1.743 -7.778 1.00 16.66 38 VAL A O 10
ATOM 9035 N N . GLY A 1 39 ? -2.207 1.344 -7.656 1.00 16.66 39 GLY A N 10
ATOM 9036 C CA . GLY A 1 39 ? -2.264 0.701 -8.964 1.00 16.66 39 GLY A CA 10
ATOM 9037 C C . GLY A 1 39 ? -1.740 -0.725 -8.928 1.00 16.66 39 GLY A C 10
ATOM 9038 O O . GLY A 1 39 ? -0.964 -1.127 -9.795 1.00 16.66 39 GLY A O 10
ATOM 9042 N N . ILE A 1 40 ? -2.162 -1.489 -7.927 1.00 16.66 40 ILE A N 10
ATOM 9043 C CA . ILE A 1 40 ? -1.715 -2.871 -7.808 1.00 16.66 40 ILE A CA 10
ATOM 9044 C C . ILE A 1 40 ? -2.870 -3.837 -8.031 1.00 16.66 40 ILE A C 10
ATOM 9045 O O . ILE A 1 40 ? -4.036 -3.443 -8.042 1.00 16.66 40 ILE A O 10
ATOM 9061 N N . LEU A 1 41 ? -2.530 -5.108 -8.210 1.00 16.66 41 LEU A N 10
ATOM 9062 C CA . LEU A 1 41 ? -3.535 -6.132 -8.437 1.00 16.66 41 LEU A CA 10
ATOM 9063 C C . LEU A 1 41 ? -4.435 -6.287 -7.224 1.00 16.66 41 LEU A C 10
ATOM 9064 O O . LEU A 1 41 ? -4.096 -5.870 -6.125 1.00 16.66 41 LEU A O 10
ATOM 9080 N N . GLN A 1 42 ? -5.583 -6.897 -7.435 1.00 16.66 42 GLN A N 10
ATOM 9081 C CA . GLN A 1 42 ? -6.524 -7.123 -6.351 1.00 16.66 42 GLN A CA 10
ATOM 9082 C C . GLN A 1 42 ? -6.061 -8.320 -5.541 1.00 16.66 42 GLN A C 10
ATOM 9083 O O . GLN A 1 42 ? -5.874 -8.243 -4.327 1.00 16.66 42 GLN A O 10
ATOM 9097 N N . SER A 1 43 ? -5.861 -9.422 -6.247 1.00 16.66 43 SER A N 10
ATOM 9098 C CA . SER A 1 43 ? -5.394 -10.646 -5.630 1.00 16.66 43 SER A CA 10
ATOM 9099 C C . SER A 1 43 ? -4.044 -10.393 -4.987 1.00 16.66 43 SER A C 10
ATOM 9100 O O . SER A 1 43 ? -3.539 -11.214 -4.223 1.00 16.66 43 SER A O 10
ATOM 9108 N N . GLU A 1 44 ? -3.460 -9.246 -5.327 1.00 16.66 44 GLU A N 10
ATOM 9109 C CA . GLU A 1 44 ? -2.151 -8.873 -4.815 1.00 16.66 44 GLU A CA 10
ATOM 9110 C C . GLU A 1 44 ? -2.015 -9.237 -3.351 1.00 16.66 44 GLU A C 10
ATOM 9111 O O . GLU A 1 44 ? -1.096 -9.943 -2.947 1.00 16.66 44 GLU A O 10
ATOM 9123 N N . ALA A 1 45 ? -2.930 -8.739 -2.564 1.00 16.66 45 ALA A N 10
ATOM 9124 C CA . ALA A 1 45 ? -2.914 -8.975 -1.149 1.00 16.66 45 ALA A CA 10
ATOM 9125 C C . ALA A 1 45 ? -2.920 -10.476 -0.857 1.00 16.66 45 ALA A C 10
ATOM 9126 O O . ALA A 1 45 ? -2.434 -10.915 0.185 1.00 16.66 45 ALA A O 10
ATOM 9133 N N . GLU A 1 46 ? -3.463 -11.256 -1.787 1.00 16.66 46 GLU A N 10
ATOM 9134 C CA . GLU A 1 46 ? -3.515 -12.706 -1.624 1.00 16.66 46 GLU A CA 10
ATOM 9135 C C . GLU A 1 46 ? -2.244 -13.382 -2.125 1.00 16.66 46 GLU A C 10
ATOM 9136 O O . GLU A 1 46 ? -1.907 -14.492 -1.712 1.00 16.66 46 GLU A O 10
ATOM 9148 N N . LEU A 1 47 ? -1.575 -12.723 -3.047 1.00 16.66 47 LEU A N 10
ATOM 9149 C CA . LEU A 1 47 ? -0.366 -13.260 -3.665 1.00 16.66 47 LEU A CA 10
ATOM 9150 C C . LEU A 1 47 ? 0.835 -12.408 -3.400 1.00 16.66 47 LEU A C 10
ATOM 9151 O O . LEU A 1 47 ? 1.871 -12.582 -4.043 1.00 16.66 47 LEU A O 10
ATOM 9167 N N . ILE A 1 48 ? 0.711 -11.470 -2.496 1.00 16.66 48 ILE A N 10
ATOM 9168 C CA . ILE A 1 48 ? 1.822 -10.599 -2.237 1.00 16.66 48 ILE A CA 10
ATOM 9169 C C . ILE A 1 48 ? 2.299 -10.702 -0.795 1.00 16.66 48 ILE A C 10
ATOM 9170 O O . ILE A 1 48 ? 1.513 -10.933 0.124 1.00 16.66 48 ILE A O 10
ATOM 9186 N N . ASP A 1 49 ? 3.610 -10.564 -0.622 1.00 25.00 49 ASP A N 10
ATOM 9187 C CA . ASP A 1 49 ? 4.220 -10.678 0.690 1.00 25.00 49 ASP A CA 10
ATOM 9188 C C . ASP A 1 49 ? 5.431 -9.751 0.832 1.00 25.00 49 ASP A C 10
ATOM 9189 O O . ASP A 1 49 ? 5.598 -9.093 1.859 1.00 25.00 49 ASP A O 10
ATOM 9198 N N . GLU A 1 50 ? 6.263 -9.691 -0.207 1.00 16.66 50 GLU A N 10
ATOM 9199 C CA . GLU A 1 50 ? 7.433 -8.838 -0.194 1.00 16.66 50 GLU A CA 10
ATOM 9200 C C . GLU A 1 50 ? 7.079 -7.524 -0.840 1.00 16.66 50 GLU A C 10
ATOM 9201 O O . GLU A 1 50 ? 7.942 -6.816 -1.359 1.00 16.66 50 GLU A O 10
ATOM 9213 N N . TYR A 1 51 ? 5.795 -7.199 -0.804 1.00 16.66 51 TYR A N 10
ATOM 9214 C CA . TYR A 1 51 ? 5.351 -5.966 -1.389 1.00 16.66 51 TYR A CA 10
ATOM 9215 C C . TYR A 1 51 ? 5.940 -4.820 -0.622 1.00 16.66 51 TYR A C 10
ATOM 9216 O O . TYR A 1 51 ? 6.030 -4.850 0.605 1.00 16.66 51 TYR A O 10
ATOM 9234 N N . VAL A 1 52 ? 6.308 -3.801 -1.354 1.00 16.66 52 VAL A N 10
ATOM 9235 C CA . VAL A 1 52 ? 6.855 -2.621 -0.751 1.00 16.66 52 VAL A CA 10
ATOM 9236 C C . VAL A 1 52 ? 6.109 -1.422 -1.286 1.00 16.66 52 VAL A C 10
ATOM 9237 O O . VAL A 1 52 ? 5.472 -1.495 -2.337 1.00 16.66 52 VAL A O 10
ATOM 9250 N N . CYS A 1 53 ? 6.147 -0.339 -0.546 1.00 16.66 53 CYS A N 10
ATOM 9251 C CA . CYS A 1 53 ? 5.441 0.826 -0.924 1.00 16.66 53 CYS A CA 10
ATOM 9252 C C . CYS A 1 53 ? 6.190 1.580 -1.967 1.00 16.66 53 CYS A C 10
ATOM 9253 O O . CYS A 1 53 ? 7.398 1.418 -2.139 1.00 16.66 53 CYS A O 10
ATOM 9260 N N . PRO A 1 54 ? 5.491 2.386 -2.671 1.00 16.66 54 PRO A N 10
ATOM 9261 C CA . PRO A 1 54 ? 6.075 3.188 -3.746 1.00 16.66 54 PRO A CA 10
ATOM 9262 C C . PRO A 1 54 ? 6.761 4.431 -3.206 1.00 16.66 54 PRO A C 10
ATOM 9263 O O . PRO A 1 54 ? 7.566 5.064 -3.892 1.00 16.66 54 PRO A O 10
ATOM 9274 N N . GLN A 1 55 ? 6.453 4.759 -1.958 1.00 16.66 55 GLN A N 10
ATOM 9275 C CA . GLN A 1 55 ? 7.062 5.908 -1.310 1.00 16.66 55 GLN A CA 10
ATOM 9276 C C . GLN A 1 55 ? 8.372 5.487 -0.652 1.00 16.66 55 GLN A C 10
ATOM 9277 O O . GLN A 1 55 ? 9.307 6.279 -0.538 1.00 16.66 55 GLN A O 10
ATOM 9291 N N . CYS A 1 56 ? 8.429 4.223 -0.219 1.00 16.66 56 CYS A N 10
ATOM 9292 C CA . CYS A 1 56 ? 9.628 3.702 0.428 1.00 16.66 56 CYS A CA 10
ATOM 9293 C C . CYS A 1 56 ? 10.625 3.179 -0.605 1.00 16.66 56 CYS A C 10
ATOM 9294 O O . CYS A 1 56 ? 11.834 3.349 -0.451 1.00 16.66 56 CYS A O 10
ATOM 9301 N N . GLN A 1 57 ? 10.118 2.526 -1.648 1.00 16.66 57 GLN A N 10
ATOM 9302 C CA . GLN A 1 57 ? 10.991 1.971 -2.676 1.00 16.66 57 GLN A CA 10
ATOM 9303 C C . GLN A 1 57 ? 11.990 3.017 -3.153 1.00 16.66 57 GLN A C 10
ATOM 9304 O O . GLN A 1 57 ? 13.123 2.690 -3.508 1.00 16.66 57 GLN A O 10
ATOM 9318 N N . SER A 1 58 ? 11.569 4.276 -3.159 1.00 25.00 58 SER A N 10
ATOM 9319 C CA . SER A 1 58 ? 12.446 5.353 -3.595 1.00 25.00 58 SER A CA 10
ATOM 9320 C C . SER A 1 58 ? 13.720 5.358 -2.760 1.00 25.00 58 SER A C 10
ATOM 9321 O O . SER A 1 58 ? 14.793 5.715 -3.248 1.00 25.00 58 SER A O 10
ATOM 9329 N N . THR A 1 59 ? 13.597 4.952 -1.500 1.00 50.00 59 THR A N 10
ATOM 9330 C CA . THR A 1 59 ? 14.751 4.903 -0.611 1.00 50.00 59 THR A CA 10
ATOM 9331 C C . THR A 1 59 ? 15.683 3.766 -1.015 1.00 50.00 59 THR A C 10
ATOM 9332 O O . THR A 1 59 ? 16.904 3.902 -0.956 1.00 50.00 59 THR A O 10
ATOM 9343 N N . GLU A 1 60 ? 15.095 2.645 -1.429 1.00 50.00 60 GLU A N 10
ATOM 9344 C CA . GLU A 1 60 ? 15.881 1.488 -1.845 1.00 50.00 60 GLU A CA 10
ATOM 9345 C C . GLU A 1 60 ? 14.974 0.391 -2.393 1.00 50.00 60 GLU A C 10
ATOM 9346 O O . GLU A 1 60 ? 13.766 0.580 -2.528 1.00 50.00 60 GLU A O 10
ATOM 9358 N N . ASP A 1 61 ? 15.566 -0.758 -2.706 1.00 50.00 61 ASP A N 10
ATOM 9359 C CA . ASP A 1 61 ? 14.802 -1.883 -3.237 1.00 50.00 61 ASP A CA 10
ATOM 9360 C C . ASP A 1 61 ? 14.029 -1.469 -4.485 1.00 50.00 61 ASP A C 10
ATOM 9361 O O . ASP A 1 61 ? 12.849 -1.789 -4.629 1.00 50.00 61 ASP A O 10
ATOM 9370 N N . ALA A 1 62 ? 14.701 -0.756 -5.383 1.00 50.00 62 ALA A N 10
ATOM 9371 C CA . ALA A 1 62 ? 14.069 -0.302 -6.620 1.00 50.00 62 ALA A CA 10
ATOM 9372 C C . ALA A 1 62 ? 14.608 -1.083 -7.814 1.00 50.00 62 ALA A C 10
ATOM 9373 O O . ALA A 1 62 ? 15.574 -1.806 -7.637 1.00 0.00 62 ALA A O 10
ATOM 9381 N N . GLY A 1 1 ? 8.979 16.811 17.338 1.00 0.00 1 GLY A N 11
ATOM 9382 C CA . GLY A 1 1 ? 9.091 15.326 17.293 1.00 0.00 1 GLY A CA 11
ATOM 9383 C C . GLY A 1 1 ? 8.286 14.716 18.435 1.00 0.00 1 GLY A C 11
ATOM 9384 O O . GLY A 1 1 ? 7.199 14.178 18.222 1.00 0.00 1 GLY A O 11
ATOM 9390 N N . PRO A 1 2 ? 8.797 14.789 19.636 1.00 0.00 2 PRO A N 11
ATOM 9391 C CA . PRO A 1 2 ? 8.111 14.232 20.838 1.00 0.00 2 PRO A CA 11
ATOM 9392 C C . PRO A 1 2 ? 6.900 15.070 21.248 1.00 0.00 2 PRO A C 11
ATOM 9393 O O . PRO A 1 2 ? 5.764 14.598 21.200 1.00 0.00 2 PRO A O 11
ATOM 9404 N N . LEU A 1 3 ? 7.151 16.312 21.650 1.00 0.00 3 LEU A N 11
ATOM 9405 C CA . LEU A 1 3 ? 6.073 17.201 22.063 1.00 0.00 3 LEU A CA 11
ATOM 9406 C C . LEU A 1 3 ? 5.117 17.461 20.903 1.00 0.00 3 LEU A C 11
ATOM 9407 O O . LEU A 1 3 ? 3.907 17.573 21.097 1.00 0.00 3 LEU A O 11
ATOM 9423 N N . GLY A 1 4 ? 5.670 17.559 19.697 1.00 50.00 4 GLY A N 11
ATOM 9424 C CA . GLY A 1 4 ? 4.860 17.808 18.508 1.00 50.00 4 GLY A CA 11
ATOM 9425 C C . GLY A 1 4 ? 4.680 16.533 17.691 1.00 50.00 4 GLY A C 11
ATOM 9426 O O . GLY A 1 4 ? 5.638 15.793 17.461 1.00 50.00 4 GLY A O 11
ATOM 9430 N N . SER A 1 5 ? 3.448 16.283 17.253 1.00 50.00 5 SER A N 11
ATOM 9431 C CA . SER A 1 5 ? 3.151 15.094 16.457 1.00 50.00 5 SER A CA 11
ATOM 9432 C C . SER A 1 5 ? 2.406 15.475 15.181 1.00 50.00 5 SER A C 11
ATOM 9433 O O . SER A 1 5 ? 1.564 16.373 15.187 1.00 50.00 5 SER A O 11
ATOM 9441 N N . ASP A 1 6 ? 2.721 14.784 14.089 1.00 50.00 6 ASP A N 11
ATOM 9442 C CA . ASP A 1 6 ? 2.076 15.054 12.807 1.00 50.00 6 ASP A CA 11
ATOM 9443 C C . ASP A 1 6 ? 1.975 13.778 11.976 1.00 50.00 6 ASP A C 11
ATOM 9444 O O . ASP A 1 6 ? 2.961 13.318 11.402 1.00 50.00 6 ASP A O 11
ATOM 9453 N N . THR A 1 7 ? 0.772 13.211 11.915 1.00 50.00 7 THR A N 11
ATOM 9454 C CA . THR A 1 7 ? 0.547 11.986 11.152 1.00 50.00 7 THR A CA 11
ATOM 9455 C C . THR A 1 7 ? -0.523 12.202 10.086 1.00 50.00 7 THR A C 11
ATOM 9456 O O . THR A 1 7 ? -1.309 13.145 10.163 1.00 50.00 7 THR A O 11
ATOM 9467 N N . LYS A 1 8 ? -0.543 11.318 9.093 1.00 25.00 8 LYS A N 11
ATOM 9468 C CA . LYS A 1 8 ? -1.517 11.409 8.007 1.00 25.00 8 LYS A CA 11
ATOM 9469 C C . LYS A 1 8 ? -2.080 10.025 7.684 1.00 25.00 8 LYS A C 11
ATOM 9470 O O . LYS A 1 8 ? -1.624 9.021 8.231 1.00 25.00 8 LYS A O 11
ATOM 9489 N N . LEU A 1 9 ? -3.075 9.973 6.800 1.00 16.66 9 LEU A N 11
ATOM 9490 C CA . LEU A 1 9 ? -3.679 8.697 6.433 1.00 16.66 9 LEU A CA 11
ATOM 9491 C C . LEU A 1 9 ? -2.643 7.786 5.767 1.00 16.66 9 LEU A C 11
ATOM 9492 O O . LEU A 1 9 ? -1.464 8.132 5.718 1.00 16.66 9 LEU A O 11
ATOM 9508 N N . TYR A 1 10 ? -3.052 6.602 5.295 1.00 25.00 10 TYR A N 11
ATOM 9509 C CA . TYR A 1 10 ? -2.089 5.678 4.699 1.00 25.00 10 TYR A CA 11
ATOM 9510 C C . TYR A 1 10 ? -2.033 5.811 3.169 1.00 25.00 10 TYR A C 11
ATOM 9511 O O . TYR A 1 10 ? -1.084 6.372 2.620 1.00 25.00 10 TYR A O 11
ATOM 9529 N N . CYS A 1 11 ? -3.043 5.280 2.497 1.00 16.66 11 CYS A N 11
ATOM 9530 C CA . CYS A 1 11 ? -3.124 5.315 1.036 1.00 16.66 11 CYS A CA 11
ATOM 9531 C C . CYS A 1 11 ? -2.623 6.634 0.465 1.00 16.66 11 CYS A C 11
ATOM 9532 O O . CYS A 1 11 ? -3.181 7.696 0.723 1.00 16.66 11 CYS A O 11
ATOM 9539 N N . ILE A 1 12 ? -1.572 6.537 -0.342 1.00 16.66 12 ILE A N 11
ATOM 9540 C CA . ILE A 1 12 ? -0.992 7.705 -0.990 1.00 16.66 12 ILE A CA 11
ATOM 9541 C C . ILE A 1 12 ? -2.089 8.454 -1.734 1.00 16.66 12 ILE A C 11
ATOM 9542 O O . ILE A 1 12 ? -1.884 9.548 -2.260 1.00 16.66 12 ILE A O 11
ATOM 9558 N N . CYS A 1 13 ? -3.253 7.822 -1.774 1.00 16.66 13 CYS A N 11
ATOM 9559 C CA . CYS A 1 13 ? -4.415 8.366 -2.452 1.00 16.66 13 CYS A CA 11
ATOM 9560 C C . CYS A 1 13 ? -5.144 9.375 -1.562 1.00 16.66 13 CYS A C 11
ATOM 9561 O O . CYS A 1 13 ? -6.205 9.878 -1.925 1.00 16.66 13 CYS A O 11
ATOM 9568 N N . LYS A 1 14 ? -4.556 9.669 -0.404 1.00 16.66 14 LYS A N 11
ATOM 9569 C CA . LYS A 1 14 ? -5.139 10.629 0.535 1.00 16.66 14 LYS A CA 11
ATOM 9570 C C . LYS A 1 14 ? -6.435 10.105 1.155 1.00 16.66 14 LYS A C 11
ATOM 9571 O O . LYS A 1 14 ? -7.453 10.797 1.147 1.00 16.66 14 LYS A O 11
ATOM 9590 N N . THR A 1 15 ? -6.395 8.891 1.707 1.00 25.00 15 THR A N 11
ATOM 9591 C CA . THR A 1 15 ? -7.580 8.314 2.341 1.00 25.00 15 THR A CA 11
ATOM 9592 C C . THR A 1 15 ? -7.180 7.358 3.479 1.00 25.00 15 THR A C 11
ATOM 9593 O O . THR A 1 15 ? -6.418 6.417 3.259 1.00 25.00 15 THR A O 11
ATOM 9604 N N . PRO A 1 16 ? -7.682 7.570 4.678 1.00 50.00 16 PRO A N 11
ATOM 9605 C CA . PRO A 1 16 ? -7.367 6.694 5.853 1.00 50.00 16 PRO A CA 11
ATOM 9606 C C . PRO A 1 16 ? -7.675 5.224 5.589 1.00 50.00 16 PRO A C 11
ATOM 9607 O O . PRO A 1 16 ? -8.396 4.888 4.649 1.00 50.00 16 PRO A O 11
ATOM 9618 N N . TYR A 1 17 ? -7.106 4.348 6.417 1.00 25.00 17 TYR A N 11
ATOM 9619 C CA . TYR A 1 17 ? -7.312 2.922 6.250 1.00 25.00 17 TYR A CA 11
ATOM 9620 C C . TYR A 1 17 ? -8.766 2.556 6.438 1.00 25.00 17 TYR A C 11
ATOM 9621 O O . TYR A 1 17 ? -9.438 3.036 7.351 1.00 25.00 17 TYR A O 11
ATOM 9639 N N . ASP A 1 18 ? -9.225 1.675 5.578 1.00 25.00 18 ASP A N 11
ATOM 9640 C CA . ASP A 1 18 ? -10.592 1.188 5.639 1.00 25.00 18 ASP A CA 11
ATOM 9641 C C . ASP A 1 18 ? -10.634 -0.294 5.273 1.00 25.00 18 ASP A C 11
ATOM 9642 O O . ASP A 1 18 ? -10.058 -0.709 4.271 1.00 25.00 18 ASP A O 11
ATOM 9651 N N . GLU A 1 19 ? -11.316 -1.090 6.086 1.00 25.00 19 GLU A N 11
ATOM 9652 C CA . GLU A 1 19 ? -11.413 -2.521 5.822 1.00 25.00 19 GLU A CA 11
ATOM 9653 C C . GLU A 1 19 ? -12.096 -2.769 4.481 1.00 25.00 19 GLU A C 11
ATOM 9654 O O . GLU A 1 19 ? -11.944 -3.833 3.881 1.00 25.00 19 GLU A O 11
ATOM 9666 N N . SER A 1 20 ? -12.839 -1.773 4.013 1.00 50.00 20 SER A N 11
ATOM 9667 C CA . SER A 1 20 ? -13.533 -1.886 2.730 1.00 50.00 20 SER A CA 11
ATOM 9668 C C . SER A 1 20 ? -1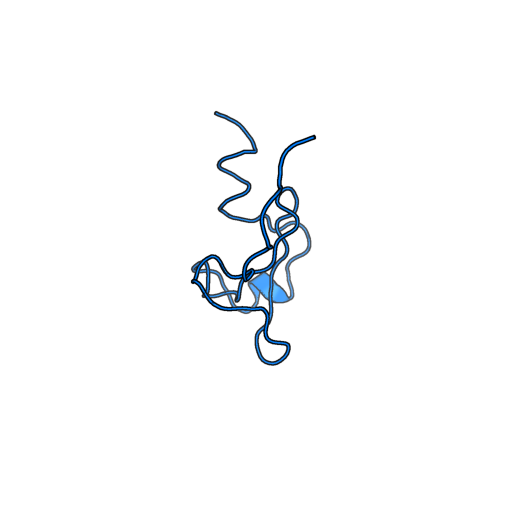2.504 -2.040 1.619 1.00 50.00 20 SER A C 11
ATOM 9669 O O . SER A 1 20 ? -12.740 -2.698 0.605 1.00 50.00 20 SER A O 11
ATOM 9677 N N . LYS A 1 21 ? -11.346 -1.447 1.861 1.00 16.66 21 LYS A N 11
ATOM 9678 C CA . LYS A 1 21 ? -10.219 -1.509 0.940 1.00 16.66 21 LYS A CA 11
ATOM 9679 C C . LYS A 1 21 ? -9.200 -2.443 1.528 1.00 16.66 21 LYS A C 11
ATOM 9680 O O . LYS A 1 21 ? -9.183 -2.671 2.738 1.00 16.66 21 LYS A O 11
ATOM 9699 N N . PHE A 1 22 ? -8.345 -2.967 0.689 1.00 16.66 22 PHE A N 11
ATOM 9700 C CA . PHE A 1 22 ? -7.317 -3.851 1.166 1.00 16.66 22 PHE A CA 11
ATOM 9701 C C . PHE A 1 22 ? -5.975 -3.267 0.847 1.00 16.66 22 PHE A C 11
ATOM 9702 O O . PHE A 1 22 ? -5.771 -2.677 -0.213 1.00 16.66 22 PHE A O 11
ATOM 9719 N N . TYR A 1 23 ? -5.087 -3.366 1.803 1.00 16.66 23 TYR A N 11
ATOM 9720 C CA . TYR A 1 23 ? -3.785 -2.771 1.653 1.00 16.66 23 TYR A CA 11
ATOM 9721 C C . TYR A 1 23 ? -2.651 -3.738 1.516 1.00 16.66 23 TYR A C 11
ATOM 9722 O O . TYR A 1 23 ? -2.743 -4.946 1.741 1.00 16.66 23 TYR A O 11
ATOM 9740 N N . ILE A 1 24 ? -1.567 -3.100 1.184 1.00 16.66 24 ILE A N 11
ATOM 9741 C CA . ILE A 1 24 ? -0.267 -3.709 1.017 1.00 16.66 24 ILE A CA 11
ATOM 9742 C C . ILE A 1 24 ? 0.698 -2.779 1.726 1.00 16.66 24 ILE A C 11
ATOM 9743 O O . ILE A 1 24 ? 0.758 -1.589 1.415 1.00 16.66 24 ILE A O 11
ATOM 9759 N N . GLY A 1 25 ? 1.373 -3.280 2.742 1.00 16.66 25 GLY A N 11
ATOM 9760 C CA . GLY A 1 25 ? 2.226 -2.423 3.544 1.00 16.66 25 GLY A CA 11
ATOM 9761 C C . GLY A 1 25 ? 3.641 -2.215 3.025 1.00 16.66 25 GLY A C 11
ATOM 9762 O O . GLY A 1 25 ? 4.417 -3.155 2.856 1.00 16.66 25 GLY A O 11
ATOM 9766 N N . CYS A 1 26 ? 3.972 -0.936 2.863 1.00 16.66 26 CYS A N 11
ATOM 9767 C CA . CYS A 1 26 ? 5.290 -0.505 2.468 1.00 16.66 26 CYS A CA 11
ATOM 9768 C C . CYS A 1 26 ? 6.299 -1.218 3.369 1.00 16.66 26 CYS A C 11
ATOM 9769 O O . CYS A 1 26 ? 6.405 -0.899 4.554 1.00 16.66 26 CYS A O 11
ATOM 9776 N N . ASP A 1 27 ? 7.022 -2.187 2.827 1.00 16.66 27 ASP A N 11
ATOM 9777 C CA . ASP A 1 27 ? 7.987 -2.921 3.634 1.00 16.66 27 ASP A CA 11
ATOM 9778 C C . ASP A 1 27 ? 9.040 -1.974 4.155 1.00 16.66 27 ASP A C 11
ATOM 9779 O O . ASP A 1 27 ? 9.544 -2.126 5.268 1.00 16.66 27 ASP A O 11
ATOM 9788 N N . ARG A 1 28 ? 9.376 -0.999 3.328 1.00 16.66 28 ARG A N 11
ATOM 9789 C CA . ARG A 1 28 ? 10.384 -0.026 3.685 1.00 16.66 28 ARG A CA 11
ATOM 9790 C C . ARG A 1 28 ? 9.750 1.304 4.108 1.00 16.66 28 ARG A C 11
ATOM 9791 O O . ARG A 1 28 ? 10.403 2.104 4.779 1.00 16.66 28 ARG A O 11
ATOM 9812 N N . CYS A 1 29 ? 8.485 1.556 3.734 1.00 16.66 29 CYS A N 11
ATOM 9813 C CA . CYS A 1 29 ? 7.855 2.810 4.125 1.00 16.66 29 CYS A CA 11
ATOM 9814 C C . CYS A 1 29 ? 7.052 2.628 5.420 1.00 16.66 29 CYS A C 11
ATOM 9815 O O . CYS A 1 29 ? 6.923 3.562 6.208 1.00 16.66 29 CYS A O 11
ATOM 9822 N N . GLN A 1 30 ? 6.549 1.413 5.641 1.00 16.66 30 GLN A N 11
ATOM 9823 C CA . GLN A 1 30 ? 5.790 1.087 6.852 1.00 16.66 30 GLN A CA 11
ATOM 9824 C C . GLN A 1 30 ? 4.353 1.641 6.839 1.00 16.66 30 GLN A C 11
ATOM 9825 O O . GLN A 1 30 ? 3.767 1.851 7.900 1.00 16.66 30 GLN A O 11
ATOM 9839 N N . ASN A 1 31 ? 3.767 1.850 5.656 1.00 16.66 31 ASN A N 11
ATOM 9840 C CA . ASN A 1 31 ? 2.396 2.347 5.584 1.00 16.66 31 ASN A CA 11
ATOM 9841 C C . ASN A 1 31 ? 1.591 1.518 4.595 1.00 16.66 31 ASN A C 11
ATOM 9842 O O . ASN A 1 31 ? 2.155 0.706 3.864 1.00 16.66 31 ASN A O 11
ATOM 9853 N N . TRP A 1 32 ? 0.268 1.681 4.610 1.00 16.66 32 TRP A N 11
ATOM 9854 C CA . TRP A 1 32 ? -0.593 0.878 3.741 1.00 16.66 32 TRP A CA 11
ATOM 9855 C C . TRP A 1 32 ? -1.445 1.716 2.787 1.00 16.66 32 TRP A C 11
ATOM 9856 O O . TRP A 1 32 ? -1.932 2.781 3.141 1.00 16.66 32 TRP A O 11
ATOM 9877 N N . TYR A 1 33 ? -1.664 1.193 1.587 1.00 16.66 33 TYR A N 11
ATOM 9878 C CA . TYR A 1 33 ? -2.523 1.875 0.608 1.00 16.66 33 TYR A CA 11
ATOM 9879 C C . TYR A 1 33 ? -3.522 0.894 0.000 1.00 16.66 33 TYR A C 11
ATOM 9880 O O . TYR A 1 33 ? -3.184 -0.272 -0.208 1.00 16.66 33 TYR A O 11
ATOM 9898 N N . HIS A 1 34 ? -4.737 1.360 -0.335 1.00 16.66 34 HIS A N 11
ATOM 9899 C CA . HIS A 1 34 ? -5.677 0.479 -0.977 1.00 16.66 34 HIS A CA 11
ATOM 9900 C C . HIS A 1 34 ? -4.980 -0.076 -2.208 1.00 16.66 34 HIS A C 11
ATOM 9901 O O . HIS A 1 34 ? -4.191 0.621 -2.860 1.00 16.66 34 HIS A O 11
ATOM 9916 N N . GLY A 1 35 ? -5.238 -1.325 -2.510 1.00 16.66 35 GLY A N 11
ATOM 9917 C CA . GLY A 1 35 ? -4.583 -1.948 -3.650 1.00 16.66 35 GLY A CA 11
ATOM 9918 C C . GLY A 1 35 ? -4.539 -1.019 -4.848 1.00 16.66 35 GLY A C 11
ATOM 9919 O O . GLY A 1 35 ? -3.466 -0.696 -5.358 1.00 16.66 35 GLY A O 11
ATOM 9923 N N . ARG A 1 36 ? -5.703 -0.586 -5.290 1.00 16.66 36 ARG A N 11
ATOM 9924 C CA . ARG A 1 36 ? -5.779 0.313 -6.426 1.00 16.66 36 ARG A CA 11
ATOM 9925 C C . ARG A 1 36 ? -5.283 1.686 -6.038 1.00 16.66 36 ARG A C 11
ATOM 9926 O O . ARG A 1 36 ? -4.951 2.502 -6.899 1.00 16.66 36 ARG A O 11
ATOM 9947 N N . CYS A 1 37 ? -5.238 1.950 -4.741 1.00 16.66 37 CYS A N 11
ATOM 9948 C CA . CYS A 1 37 ? -4.783 3.244 -4.287 1.00 16.66 37 CYS A CA 11
ATOM 9949 C C . CYS A 1 37 ? -3.470 3.576 -4.975 1.00 16.66 37 CYS A C 11
ATOM 9950 O O . CYS A 1 37 ? -3.163 4.738 -5.237 1.00 16.66 37 CYS A O 11
ATOM 9957 N N . VAL A 1 38 ? -2.702 2.531 -5.264 1.00 16.66 38 VAL A N 11
ATOM 9958 C CA . VAL A 1 38 ? -1.412 2.695 -5.927 1.00 16.66 38 VAL A CA 11
ATOM 9959 C C . VAL A 1 38 ? -1.398 1.993 -7.279 1.00 16.66 38 VAL A C 11
ATOM 9960 O O . VAL A 1 38 ? -0.348 1.838 -7.904 1.00 16.66 38 VAL A O 11
ATOM 9973 N N . GLY A 1 39 ? -2.579 1.591 -7.734 1.00 16.66 39 GLY A N 11
ATOM 9974 C CA . GLY A 1 39 ? -2.710 0.928 -9.029 1.00 16.66 39 GLY A CA 11
ATOM 9975 C C . GLY A 1 39 ? -2.103 -0.467 -9.011 1.00 16.66 39 GLY A C 11
ATOM 9976 O O . GLY A 1 39 ? -1.369 -0.842 -9.926 1.00 16.66 39 GLY A O 11
ATOM 9980 N N . ILE A 1 40 ? -2.399 -1.229 -7.965 1.00 16.66 40 ILE A N 11
ATOM 9981 C CA . ILE A 1 40 ? -1.859 -2.578 -7.843 1.00 16.66 40 ILE A CA 11
ATOM 9982 C C . ILE A 1 40 ? -2.944 -3.627 -8.050 1.00 16.66 40 ILE A C 11
ATOM 9983 O O . ILE A 1 40 ? -4.136 -3.318 -8.057 1.00 16.66 40 ILE A O 11
ATOM 9999 N N . LEU A 1 41 ? -2.514 -4.872 -8.212 1.00 16.66 41 LEU A N 11
ATOM 10000 C CA . LEU A 1 41 ? -3.441 -5.973 -8.414 1.00 16.66 41 LEU A CA 11
ATOM 10001 C C . LEU A 1 41 ? -4.338 -6.151 -7.210 1.00 16.66 41 LEU A C 11
ATOM 10002 O O . LEU A 1 41 ? -4.074 -5.630 -6.128 1.00 16.66 41 LEU A O 11
ATOM 10018 N N . GLN A 1 42 ? -5.405 -6.895 -7.412 1.00 16.66 42 GLN A N 11
ATOM 10019 C CA . GLN A 1 42 ? -6.343 -7.152 -6.343 1.00 16.66 42 GLN A CA 11
ATOM 10020 C C . GLN A 1 42 ? -5.825 -8.250 -5.438 1.00 16.66 42 GLN A C 11
ATOM 10021 O O . GLN A 1 42 ? -5.698 -8.077 -4.226 1.00 16.66 42 GLN A O 11
ATOM 10035 N N . SER A 1 43 ? -5.524 -9.382 -6.053 1.00 16.66 43 SER A N 11
ATOM 10036 C CA . SER A 1 43 ? -5.014 -10.523 -5.325 1.00 16.66 43 SER A CA 11
ATOM 10037 C C . SER A 1 43 ? -3.642 -10.197 -4.762 1.00 16.66 43 SER A C 11
ATOM 10038 O O . SER A 1 43 ? -3.148 -10.893 -3.879 1.00 16.66 43 SER A O 11
ATOM 10046 N N . GLU A 1 44 ? -3.035 -9.128 -5.283 1.00 16.66 44 GLU A N 11
ATOM 10047 C CA . GLU A 1 44 ? -1.709 -8.716 -4.833 1.00 16.66 44 GLU A CA 11
ATOM 10048 C C . GLU A 1 44 ? -1.627 -8.815 -3.326 1.00 16.66 44 GLU A C 11
ATOM 10049 O O . GLU A 1 44 ? -0.580 -9.119 -2.764 1.00 16.66 44 GLU A O 11
ATOM 10061 N N . ALA A 1 45 ? -2.742 -8.567 -2.681 1.00 16.66 45 ALA A N 11
ATOM 10062 C CA . ALA A 1 45 ? -2.796 -8.643 -1.240 1.00 16.66 45 ALA A CA 11
ATOM 10063 C C . ALA A 1 45 ? -2.704 -10.102 -0.778 1.00 16.66 45 ALA A C 11
ATOM 10064 O O . ALA A 1 45 ? -2.080 -10.403 0.239 1.00 16.66 45 ALA A O 11
ATOM 10071 N N . GLU A 1 46 ? -3.359 -10.996 -1.522 1.00 16.66 46 GLU A N 11
ATOM 10072 C CA . GLU A 1 46 ? -3.379 -12.420 -1.172 1.00 16.66 46 GLU A CA 11
ATOM 10073 C C . GLU A 1 46 ? -2.215 -13.215 -1.758 1.00 16.66 46 GLU A C 11
ATOM 10074 O O . GLU A 1 46 ? -2.015 -14.379 -1.409 1.00 16.66 46 GLU A O 11
ATOM 10086 N N . LEU A 1 47 ? -1.473 -12.612 -2.659 1.00 16.66 47 LEU A N 11
ATOM 10087 C CA . LEU A 1 47 ? -0.360 -13.306 -3.306 1.00 16.66 47 LEU A CA 11
ATOM 10088 C C . LEU A 1 47 ? 0.959 -12.688 -2.982 1.00 16.66 47 LEU A C 11
ATOM 10089 O O . LEU A 1 47 ? 1.944 -12.935 -3.677 1.00 16.66 47 LEU A O 11
ATOM 10105 N N . ILE A 1 48 ? 1.001 -11.875 -1.953 1.00 16.66 48 ILE A N 11
ATOM 10106 C CA . ILE A 1 48 ? 2.246 -11.248 -1.630 1.00 16.66 48 ILE A CA 11
ATOM 10107 C C . ILE A 1 48 ? 2.698 -11.487 -0.204 1.00 16.66 48 ILE A C 11
ATOM 10108 O O . ILE A 1 48 ? 1.914 -11.847 0.675 1.00 16.66 48 ILE A O 11
ATOM 10124 N N . ASP A 1 49 ? 3.998 -11.287 -0.004 1.00 25.00 49 ASP A N 11
ATOM 10125 C CA . ASP A 1 49 ? 4.615 -11.480 1.291 1.00 25.00 49 ASP A CA 11
ATOM 10126 C C . ASP A 1 49 ? 5.470 -10.274 1.676 1.00 25.00 49 ASP A C 11
ATOM 10127 O O . ASP A 1 49 ? 5.412 -9.804 2.812 1.00 25.00 49 ASP A O 11
ATOM 10136 N N . GLU A 1 50 ? 6.266 -9.779 0.727 1.00 16.66 50 GLU A N 11
ATOM 10137 C CA . GLU A 1 50 ? 7.127 -8.634 0.978 1.00 16.66 50 GLU A CA 11
ATOM 10138 C C . GLU A 1 50 ? 6.795 -7.504 0.025 1.00 16.66 50 GLU A C 11
ATOM 10139 O O . GLU A 1 50 ? 7.685 -6.956 -0.627 1.00 16.66 50 GLU A O 11
ATOM 10151 N N . TYR A 1 51 ? 5.524 -7.129 -0.044 1.00 16.66 51 TYR A N 11
ATOM 10152 C CA . TYR A 1 51 ? 5.157 -6.036 -0.912 1.00 16.66 51 TYR A CA 11
ATOM 10153 C C . TYR A 1 51 ? 5.770 -4.775 -0.371 1.00 16.66 51 TYR A C 11
ATOM 10154 O O . TYR A 1 51 ? 5.728 -4.522 0.832 1.00 16.66 51 TYR A O 11
ATOM 10172 N N . VAL A 1 52 ? 6.305 -3.970 -1.257 1.00 16.66 52 VAL A N 11
ATOM 10173 C CA . VAL A 1 52 ? 6.881 -2.719 -0.843 1.00 16.66 52 VAL A CA 11
ATOM 10174 C C . VAL A 1 52 ? 6.107 -1.592 -1.475 1.00 16.66 52 VAL A C 11
ATOM 10175 O O . VAL A 1 52 ? 5.470 -1.760 -2.514 1.00 16.66 52 VAL A O 11
ATOM 10188 N N . CYS A 1 53 ? 6.131 -0.460 -0.816 1.00 16.66 53 CYS A N 11
ATOM 10189 C CA . CYS A 1 53 ? 5.415 0.671 -1.255 1.00 16.66 53 CYS A CA 11
ATOM 10190 C C . CYS A 1 53 ? 6.174 1.404 -2.307 1.00 16.66 53 CYS A C 11
ATOM 10191 O O . CYS A 1 53 ? 7.379 1.227 -2.471 1.00 16.66 53 CYS A O 11
ATOM 10198 N N . PRO A 1 54 ? 5.488 2.213 -3.022 1.00 16.66 54 PRO A N 11
ATOM 10199 C CA . PRO A 1 54 ? 6.089 3.000 -4.101 1.00 16.66 54 PRO A CA 11
ATOM 10200 C C . PRO A 1 54 ? 6.818 4.217 -3.559 1.00 16.66 54 PRO A C 11
ATOM 10201 O O . PRO A 1 54 ? 7.781 4.699 -4.154 1.00 16.66 54 PRO A O 11
ATOM 10212 N N . GLN A 1 55 ? 6.373 4.679 -2.398 1.00 16.66 55 GLN A N 11
ATOM 10213 C CA . GLN A 1 55 ? 7.015 5.807 -1.746 1.00 16.66 55 GLN A CA 11
ATOM 10214 C C . GLN A 1 55 ? 8.327 5.328 -1.154 1.00 16.66 55 GLN A C 11
ATOM 10215 O O . GLN A 1 55 ? 9.301 6.075 -1.054 1.00 16.66 55 GLN A O 11
ATOM 10229 N N . CYS A 1 56 ? 8.327 4.058 -0.764 1.00 16.66 56 CYS A N 11
ATOM 10230 C CA . CYS A 1 56 ? 9.500 3.434 -0.177 1.00 16.66 56 CYS A CA 11
ATOM 10231 C C . CYS A 1 56 ? 10.611 3.281 -1.209 1.00 16.66 56 CYS A C 11
ATOM 10232 O O . CYS A 1 56 ? 11.788 3.482 -0.908 1.00 16.66 56 CYS A O 11
ATOM 10239 N N . GLN A 1 57 ? 10.227 2.901 -2.423 1.00 16.66 57 GLN A N 11
ATOM 10240 C CA . GLN A 1 57 ? 11.196 2.695 -3.491 1.00 16.66 57 GLN A CA 11
ATOM 10241 C C . GLN A 1 57 ? 12.121 3.897 -3.619 1.00 16.66 57 GLN A C 11
ATOM 10242 O O . GLN A 1 57 ? 13.290 3.750 -3.968 1.00 16.66 57 GLN A O 11
ATOM 10256 N N . SER A 1 58 ? 11.604 5.082 -3.324 1.00 25.00 58 SER A N 11
ATOM 10257 C CA . SER A 1 58 ? 12.424 6.280 -3.403 1.00 25.00 58 SER A CA 11
ATOM 10258 C C . SER A 1 58 ? 13.660 6.105 -2.528 1.00 25.00 58 SER A C 11
ATOM 10259 O O . SER A 1 58 ? 14.765 6.497 -2.904 1.00 25.00 58 SER A O 11
ATOM 10267 N N . THR A 1 59 ? 13.463 5.496 -1.361 1.00 50.00 59 THR A N 11
ATOM 10268 C CA . THR A 1 59 ? 14.565 5.251 -0.438 1.00 50.00 59 THR A CA 11
ATOM 10269 C C . THR A 1 59 ? 15.493 4.171 -0.986 1.00 50.00 59 THR A C 11
ATOM 10270 O O . THR A 1 59 ? 16.716 4.294 -0.915 1.00 50.00 59 THR A O 11
ATOM 10281 N N . GLU A 1 60 ? 14.904 3.107 -1.531 1.00 50.00 60 GLU A N 11
ATOM 10282 C CA . GLU A 1 60 ? 15.689 2.008 -2.084 1.00 50.00 60 GLU A CA 11
ATOM 10283 C C . GLU A 1 60 ? 16.150 2.329 -3.502 1.00 50.00 60 GLU A C 11
ATOM 10284 O O . GLU A 1 60 ? 15.471 3.041 -4.242 1.00 50.00 60 GLU A O 11
ATOM 10296 N N . ASP A 1 61 ? 17.310 1.796 -3.878 1.00 50.00 61 ASP A N 11
ATOM 10297 C CA . ASP A 1 61 ? 17.852 2.030 -5.212 1.00 50.00 61 ASP A CA 11
ATOM 10298 C C . ASP A 1 61 ? 17.330 0.987 -6.195 1.00 50.00 61 ASP A C 11
ATOM 10299 O O . ASP A 1 61 ? 17.773 0.924 -7.341 1.00 50.00 61 ASP A O 11
ATOM 10308 N N . ALA A 1 62 ? 16.384 0.172 -5.737 1.00 50.00 62 ALA A N 11
ATOM 10309 C CA . ALA A 1 62 ? 15.800 -0.870 -6.580 1.00 50.00 62 ALA A CA 11
ATOM 10310 C C . ALA A 1 62 ? 14.322 -0.589 -6.831 1.00 50.00 62 ALA A C 11
ATOM 10311 O O . ALA A 1 62 ? 13.919 0.551 -6.667 1.00 0.00 62 ALA A O 11
ATOM 10319 N N . GLY A 1 1 ? -6.529 3.062 26.840 1.00 0.00 1 GLY A N 12
ATOM 10320 C CA . GLY A 1 1 ? -6.354 4.093 25.778 1.00 0.00 1 GLY A CA 12
ATOM 10321 C C . GLY A 1 1 ? -7.716 4.488 25.219 1.00 0.00 1 GLY A C 12
ATOM 10322 O O . GLY A 1 1 ? -8.057 4.149 24.086 1.00 0.00 1 GLY A O 12
ATOM 10328 N N . PRO A 1 2 ? -8.494 5.194 25.994 1.00 0.00 2 PRO A N 12
ATOM 10329 C CA . PRO A 1 2 ? -9.855 5.653 25.580 1.00 0.00 2 PRO A CA 12
ATOM 10330 C C . PRO A 1 2 ? -9.821 6.449 24.277 1.00 0.00 2 PRO A C 12
ATOM 10331 O O . PRO A 1 2 ? -10.860 6.696 23.663 1.00 0.00 2 PRO A O 12
ATOM 10342 N N . LEU A 1 3 ? -8.625 6.856 23.865 1.00 0.00 3 LEU A N 12
ATOM 10343 C CA . LEU A 1 3 ? -8.473 7.631 22.638 1.00 0.00 3 LEU A CA 12
ATOM 10344 C C . LEU A 1 3 ? -8.452 6.713 21.419 1.00 0.00 3 LEU A C 12
ATOM 10345 O O . LEU A 1 3 ? -7.793 5.673 21.421 1.00 0.00 3 LEU A O 12
ATOM 10361 N N . GLY A 1 4 ? -9.182 7.111 20.380 1.00 50.00 4 GLY A N 12
ATOM 10362 C CA . GLY A 1 4 ? -9.248 6.325 19.153 1.00 50.00 4 GLY A CA 12
ATOM 10363 C C . GLY A 1 4 ? -7.868 6.171 18.522 1.00 50.00 4 GLY A C 12
ATOM 10364 O O . GLY A 1 4 ? -7.585 5.170 17.863 1.00 50.00 4 GLY A O 12
ATOM 10368 N N . SER A 1 5 ? -7.016 7.173 18.720 1.00 50.00 5 SER A N 12
ATOM 10369 C CA . SER A 1 5 ? -5.669 7.143 18.159 1.00 50.00 5 SER A CA 12
ATOM 10370 C C . SER A 1 5 ? -5.727 7.166 16.634 1.00 50.00 5 SER A C 12
ATOM 10371 O O . SER A 1 5 ? -5.201 6.274 15.968 1.00 50.00 5 SER A O 12
ATOM 10379 N N . ASP A 1 6 ? -6.373 8.193 16.090 1.00 50.00 6 ASP A N 12
ATOM 10380 C CA . ASP A 1 6 ? -6.501 8.326 14.642 1.00 50.00 6 ASP A CA 12
ATOM 10381 C C . ASP A 1 6 ? -5.239 8.938 14.043 1.00 50.00 6 ASP A C 12
ATOM 10382 O O . ASP A 1 6 ? -4.859 10.059 14.384 1.00 50.00 6 ASP A O 12
ATOM 10391 N N . THR A 1 7 ? -4.597 8.196 13.147 1.00 50.00 7 THR A N 12
ATOM 10392 C CA . THR A 1 7 ? -3.378 8.673 12.500 1.00 50.00 7 THR A CA 12
ATOM 10393 C C . THR A 1 7 ? -3.690 9.288 11.143 1.00 50.00 7 THR A C 12
ATOM 10394 O O . THR A 1 7 ? -4.852 9.414 10.756 1.00 50.00 7 THR A O 12
ATOM 10405 N N . LYS A 1 8 ? -2.638 9.675 10.434 1.00 25.00 8 LYS A N 12
ATOM 10406 C CA . LYS A 1 8 ? -2.790 10.288 9.123 1.00 25.00 8 LYS A CA 12
ATOM 10407 C C . LYS A 1 8 ? -3.252 9.268 8.088 1.00 25.00 8 LYS A C 12
ATOM 10408 O O . LYS A 1 8 ? -3.489 8.102 8.405 1.00 25.00 8 LYS A O 12
ATOM 10427 N N . LEU A 1 9 ? -3.379 9.726 6.848 1.00 16.66 9 LEU A N 12
ATOM 10428 C CA . LEU A 1 9 ? -3.816 8.869 5.753 1.00 16.66 9 LEU A CA 12
ATOM 10429 C C . LEU A 1 9 ? -2.707 7.900 5.368 1.00 16.66 9 LEU A C 12
ATOM 10430 O O . LEU A 1 9 ? -1.526 8.239 5.450 1.00 16.66 9 LEU A O 12
ATOM 10446 N N . TYR A 1 10 ? -3.081 6.697 4.943 1.00 25.00 10 TYR A N 12
ATOM 10447 C CA . TYR A 1 10 ? -2.096 5.707 4.548 1.00 25.00 10 TYR A CA 12
ATOM 10448 C C . TYR A 1 10 ? -1.988 5.701 3.030 1.00 25.00 10 TYR A C 12
ATOM 10449 O O . TYR A 1 10 ? -0.961 6.069 2.461 1.00 25.00 10 TYR A O 12
ATOM 10467 N N . CYS A 1 11 ? -3.081 5.320 2.392 1.00 16.66 11 CYS A N 12
ATOM 10468 C CA . CYS A 1 11 ? -3.168 5.298 0.943 1.00 16.66 11 CYS A CA 12
ATOM 10469 C C . CYS A 1 11 ? -2.618 6.592 0.362 1.00 16.66 11 CYS A C 12
ATOM 10470 O O . CYS A 1 11 ? -3.141 7.675 0.621 1.00 16.66 11 CYS A O 12
ATOM 10477 N N . ILE A 1 12 ? -1.565 6.465 -0.437 1.00 16.66 12 ILE A N 12
ATOM 10478 C CA . ILE A 1 12 ? -0.953 7.624 -1.067 1.00 16.66 12 ILE A CA 12
ATOM 10479 C C . ILE A 1 12 ? -2.027 8.399 -1.813 1.00 16.66 12 ILE A C 12
ATOM 10480 O O . ILE A 1 12 ? -1.795 9.490 -2.334 1.00 16.66 12 ILE A O 12
ATOM 10496 N N . CYS A 1 13 ? -3.205 7.795 -1.856 1.00 16.66 13 CYS A N 12
ATOM 10497 C CA . CYS A 1 13 ? -4.353 8.365 -2.531 1.00 16.66 13 CYS A CA 12
ATOM 10498 C C . CYS A 1 13 ? -5.134 9.283 -1.587 1.00 16.66 13 CYS A C 12
ATOM 10499 O O . CYS A 1 13 ? -6.345 9.455 -1.730 1.00 16.66 13 CYS A O 12
ATOM 10506 N N . LYS A 1 14 ? -4.426 9.877 -0.629 1.00 16.66 14 LYS A N 12
ATOM 10507 C CA . LYS A 1 14 ? -5.041 10.786 0.333 1.00 16.66 14 LYS A CA 12
ATOM 10508 C C . LYS A 1 14 ? -6.393 10.266 0.816 1.00 16.66 14 LYS A C 12
ATOM 10509 O O . LYS A 1 14 ? -7.433 10.873 0.560 1.00 16.66 14 LYS A O 12
ATOM 10528 N N . THR A 1 15 ? -6.367 9.146 1.531 1.00 25.00 15 THR A N 12
ATOM 10529 C CA . THR A 1 15 ? -7.594 8.558 2.061 1.00 25.00 15 THR A CA 12
ATOM 10530 C C . THR A 1 15 ? -7.267 7.693 3.286 1.00 25.00 15 THR A C 12
ATOM 10531 O O . THR A 1 15 ? -6.265 6.977 3.291 1.00 25.00 15 THR A O 12
ATOM 10542 N N . PRO A 1 16 ? -8.076 7.747 4.317 1.00 50.00 16 PRO A N 12
ATOM 10543 C CA . PRO A 1 16 ? -7.842 6.950 5.560 1.00 50.00 16 PRO A CA 12
ATOM 10544 C C . PRO A 1 16 ? -8.008 5.453 5.320 1.00 50.00 16 PRO A C 12
ATOM 10545 O O . PRO A 1 16 ? -8.717 5.037 4.404 1.00 50.00 16 PRO A O 12
ATOM 10556 N N . TYR A 1 17 ? -7.352 4.646 6.149 1.00 25.00 17 TYR A N 12
ATOM 10557 C CA . TYR A 1 17 ? -7.441 3.202 6.013 1.00 25.00 17 TYR A CA 12
ATOM 10558 C C . TYR A 1 17 ? -8.893 2.768 6.053 1.00 25.00 17 TYR A C 12
ATOM 10559 O O . TYR A 1 17 ? -9.719 3.379 6.729 1.00 25.00 17 TYR A O 12
ATOM 10577 N N . ASP A 1 18 ? -9.196 1.713 5.321 1.00 25.00 18 ASP A N 12
ATOM 10578 C CA . ASP A 1 18 ? -10.555 1.200 5.273 1.00 25.00 18 ASP A CA 12
ATOM 10579 C C . ASP A 1 18 ? -10.564 -0.325 5.268 1.00 25.00 18 ASP A C 12
ATOM 10580 O O . ASP A 1 18 ? -10.202 -0.954 4.276 1.00 25.00 18 ASP A O 12
ATOM 10589 N N . GLU A 1 19 ? -10.995 -0.914 6.378 1.00 25.00 19 GLU A N 12
ATOM 10590 C CA . GLU A 1 19 ? -11.053 -2.367 6.479 1.00 25.00 19 GLU A CA 12
ATOM 10591 C C . GLU A 1 19 ? -11.906 -2.927 5.349 1.00 25.00 19 GLU A C 12
ATOM 10592 O O . GLU A 1 19 ? -11.855 -4.119 5.048 1.00 25.00 19 GLU A O 12
ATOM 10604 N N . SER A 1 20 ? -12.659 -2.044 4.704 1.00 50.00 20 SER A N 12
ATOM 10605 C CA . SER A 1 20 ? -13.488 -2.444 3.574 1.00 50.00 20 SER A CA 12
ATOM 10606 C C . SER A 1 20 ? -12.572 -2.613 2.384 1.00 50.00 20 SER A C 12
ATOM 10607 O O . SER A 1 20 ? -12.795 -3.433 1.494 1.00 50.00 20 SER A O 12
ATOM 10615 N N . LYS A 1 21 ? -11.512 -1.825 2.426 1.00 16.66 21 LYS A N 12
ATOM 10616 C CA . LYS A 1 21 ? -10.480 -1.834 1.419 1.00 16.66 21 LYS A CA 12
ATOM 10617 C C . LYS A 1 21 ? -9.313 -2.624 1.955 1.00 16.66 21 LYS A C 12
ATOM 10618 O O . LYS A 1 21 ? -9.150 -2.753 3.168 1.00 16.66 21 LYS A O 12
ATOM 10637 N N . PHE A 1 22 ? -8.517 -3.172 1.066 1.00 16.66 22 PHE A N 12
ATOM 10638 C CA . PHE A 1 22 ? -7.385 -3.961 1.493 1.00 16.66 22 PHE A CA 12
ATOM 10639 C C . PHE A 1 22 ? -6.102 -3.241 1.205 1.00 16.66 22 PHE A C 12
ATOM 10640 O O . PHE A 1 22 ? -6.034 -2.404 0.309 1.00 16.66 22 PHE A O 12
ATOM 10657 N N . TYR A 1 23 ? -5.098 -3.545 1.996 1.00 16.66 23 TYR A N 12
ATOM 10658 C CA . TYR A 1 23 ? -3.827 -2.880 1.850 1.00 16.66 23 TYR A CA 12
ATOM 10659 C C . TYR A 1 23 ? -2.656 -3.807 1.736 1.00 16.66 23 TYR A C 12
ATOM 10660 O O . TYR A 1 23 ? -2.669 -4.970 2.140 1.00 16.66 23 TYR A O 12
ATOM 10678 N N . ILE A 1 24 ? -1.622 -3.190 1.239 1.00 16.66 24 ILE A N 12
ATOM 10679 C CA . ILE A 1 24 ? -0.319 -3.798 1.085 1.00 16.66 24 ILE A CA 12
ATOM 10680 C C . ILE A 1 24 ? 0.625 -2.824 1.750 1.00 16.66 24 ILE A C 12
ATOM 10681 O O . ILE A 1 24 ? 0.674 -1.650 1.382 1.00 16.66 24 ILE A O 12
ATOM 10697 N N . GLY A 1 25 ? 1.290 -3.268 2.795 1.00 16.66 25 GLY A N 12
ATOM 10698 C CA . GLY A 1 25 ? 2.116 -2.363 3.563 1.00 16.66 25 GLY A CA 12
ATOM 10699 C C . GLY A 1 25 ? 3.540 -2.186 3.063 1.00 16.66 25 GLY A C 12
ATOM 10700 O O . GLY A 1 25 ? 4.283 -3.146 2.856 1.00 16.66 25 GLY A O 12
ATOM 10704 N N . CYS A 1 26 ? 3.914 -0.915 2.958 1.00 16.66 26 CYS A N 12
ATOM 10705 C CA . CYS A 1 26 ? 5.248 -0.510 2.583 1.00 16.66 26 CYS A CA 12
ATOM 10706 C C . CYS A 1 26 ? 6.229 -1.329 3.421 1.00 16.66 26 CYS A C 12
ATOM 10707 O O . CYS A 1 26 ? 6.347 -1.118 4.628 1.00 16.66 26 CYS A O 12
ATOM 10714 N N . ASP A 1 27 ? 6.909 -2.272 2.790 1.00 16.66 27 ASP A N 12
ATOM 10715 C CA . ASP A 1 27 ? 7.845 -3.121 3.510 1.00 16.66 27 ASP A CA 12
ATOM 10716 C C . ASP A 1 27 ? 8.939 -2.274 4.115 1.00 16.66 27 ASP A C 12
ATOM 10717 O O . ASP A 1 27 ? 9.497 -2.602 5.163 1.00 16.66 27 ASP A O 12
ATOM 10726 N N . ARG A 1 28 ? 9.256 -1.193 3.426 1.00 16.66 28 ARG A N 12
ATOM 10727 C CA . ARG A 1 28 ? 10.304 -0.298 3.865 1.00 16.66 28 ARG A CA 12
ATOM 10728 C C . ARG A 1 28 ? 9.756 1.069 4.275 1.00 16.66 28 ARG A C 12
ATOM 10729 O O . ARG A 1 28 ? 10.465 1.839 4.922 1.00 16.66 28 ARG A O 12
ATOM 10750 N N . CYS A 1 29 ? 8.518 1.403 3.893 1.00 16.66 29 CYS A N 12
ATOM 10751 C CA . CYS A 1 29 ? 7.996 2.712 4.248 1.00 16.66 29 CYS A CA 12
ATOM 10752 C C . CYS A 1 29 ? 6.852 2.633 5.258 1.00 16.66 29 CYS A C 12
ATOM 10753 O O . CYS A 1 29 ? 6.170 3.622 5.516 1.00 16.66 29 CYS A O 12
ATOM 10760 N N . GLN A 1 30 ? 6.700 1.464 5.869 1.00 16.66 30 GLN A N 12
ATOM 10761 C CA . GLN A 1 30 ? 5.697 1.237 6.915 1.00 16.66 30 GLN A CA 12
ATOM 10762 C C . GLN A 1 30 ? 4.341 1.909 6.678 1.00 16.66 30 GLN A C 12
ATOM 10763 O O . GLN A 1 30 ? 3.771 2.462 7.619 1.00 16.66 30 GLN A O 12
ATOM 10777 N N . ASN A 1 31 ? 3.791 1.849 5.470 1.00 16.66 31 ASN A N 12
ATOM 10778 C CA . ASN A 1 31 ? 2.477 2.450 5.249 1.00 16.66 31 ASN A CA 12
ATOM 10779 C C . ASN A 1 31 ? 1.577 1.501 4.462 1.00 16.66 31 ASN A C 12
ATOM 10780 O O . ASN A 1 31 ? 2.050 0.515 3.909 1.00 16.66 31 ASN A O 12
ATOM 10791 N N . TRP A 1 32 ? 0.273 1.794 4.439 1.00 16.66 32 TRP A N 12
ATOM 10792 C CA . TRP A 1 32 ? -0.691 0.931 3.743 1.00 16.66 32 TRP A CA 12
ATOM 10793 C C . TRP A 1 32 ? -1.553 1.719 2.764 1.00 16.66 32 TRP A C 12
ATOM 10794 O O . TRP A 1 32 ? -2.062 2.788 3.090 1.00 16.66 32 TRP A O 12
ATOM 10815 N N . TYR A 1 33 ? -1.737 1.171 1.572 1.00 16.66 33 TYR A N 12
ATOM 10816 C CA . TYR A 1 33 ? -2.575 1.821 0.561 1.00 16.66 33 TYR A CA 12
ATOM 10817 C C . TYR A 1 33 ? -3.506 0.809 -0.099 1.00 16.66 33 TYR A C 12
ATOM 10818 O O . TYR A 1 33 ? -3.107 -0.335 -0.328 1.00 16.66 33 TYR A O 12
ATOM 10836 N N . HIS A 1 34 ? -4.730 1.224 -0.452 1.00 16.66 34 HIS A N 12
ATOM 10837 C CA . HIS A 1 34 ? -5.611 0.325 -1.144 1.00 16.66 34 HIS A CA 12
ATOM 10838 C C . HIS A 1 34 ? -4.846 -0.189 -2.355 1.00 16.66 34 HIS A C 12
ATOM 10839 O O . HIS A 1 34 ? -4.073 0.557 -2.970 1.00 16.66 34 HIS A O 12
ATOM 10854 N N . GLY A 1 35 ? -5.021 -1.449 -2.688 1.00 16.66 35 GLY A N 12
ATOM 10855 C CA . GLY A 1 35 ? -4.292 -2.005 -3.811 1.00 16.66 35 GLY A CA 12
ATOM 10856 C C . GLY A 1 35 ? -4.255 -1.043 -4.982 1.00 16.66 35 GLY A C 12
ATOM 10857 O O . GLY A 1 35 ? -3.183 -0.679 -5.463 1.00 16.66 35 GLY A O 12
ATOM 10861 N N . ARG A 1 36 ? -5.422 -0.628 -5.436 1.00 16.66 36 ARG A N 12
ATOM 10862 C CA . ARG A 1 36 ? -5.490 0.299 -6.548 1.00 16.66 36 ARG A CA 12
ATOM 10863 C C . ARG A 1 36 ? -5.044 1.674 -6.109 1.00 16.66 36 ARG A C 12
ATOM 10864 O O . ARG A 1 36 ? -4.698 2.516 -6.939 1.00 16.66 36 ARG A O 12
ATOM 10885 N N . CYS A 1 37 ? -5.045 1.910 -4.806 1.00 16.66 37 CYS A N 12
ATOM 10886 C CA . CYS A 1 37 ? -4.626 3.203 -4.313 1.00 16.66 37 CYS A CA 12
ATOM 10887 C C . CYS A 1 37 ? -3.290 3.553 -4.945 1.00 16.66 37 CYS A C 12
ATOM 10888 O O . CYS A 1 37 ? -2.971 4.724 -5.156 1.00 16.66 37 CYS A O 12
ATOM 10895 N N . VAL A 1 38 ? -2.516 2.514 -5.248 1.00 16.66 38 VAL A N 12
ATOM 10896 C CA . VAL A 1 38 ? -1.207 2.697 -5.864 1.00 16.66 38 VAL A CA 12
ATOM 10897 C C . VAL A 1 38 ? -1.137 2.004 -7.223 1.00 16.66 38 VAL A C 12
ATOM 10898 O O . VAL A 1 38 ? -0.058 1.833 -7.789 1.00 16.66 38 VAL A O 12
ATOM 10911 N N . GLY A 1 39 ? -2.302 1.630 -7.755 1.00 16.66 39 GLY A N 12
ATOM 10912 C CA . GLY A 1 39 ? -2.361 0.982 -9.064 1.00 16.66 39 GLY A CA 12
ATOM 10913 C C . GLY A 1 39 ? -1.809 -0.428 -9.018 1.00 16.66 39 GLY A C 12
ATOM 10914 O O . GLY A 1 39 ? -1.008 -0.821 -9.868 1.00 16.66 39 GLY A O 12
ATOM 10918 N N . ILE A 1 40 ? -2.224 -1.180 -8.014 1.00 16.66 40 ILE A N 12
ATOM 10919 C CA . ILE A 1 40 ? -1.749 -2.544 -7.849 1.00 16.66 40 ILE A CA 12
ATOM 10920 C C . ILE A 1 40 ? -2.898 -3.544 -8.006 1.00 16.66 40 ILE A C 12
ATOM 10921 O O . ILE A 1 40 ? -4.068 -3.174 -7.916 1.00 16.66 40 ILE A O 12
ATOM 10937 N N . LEU A 1 41 ? -2.557 -4.814 -8.234 1.00 16.66 41 LEU A N 12
ATOM 10938 C CA . LEU A 1 41 ? -3.581 -5.844 -8.391 1.00 16.66 41 LEU A CA 12
ATOM 10939 C C . LEU A 1 41 ? -4.358 -6.009 -7.090 1.00 16.66 41 LEU A C 12
ATOM 10940 O O . LEU A 1 41 ? -3.930 -5.549 -6.033 1.00 16.66 41 LEU A O 12
ATOM 10956 N N . GLN A 1 42 ? -5.509 -6.652 -7.180 1.00 16.66 42 GLN A N 12
ATOM 10957 C CA . GLN A 1 42 ? -6.349 -6.859 -6.008 1.00 16.66 42 GLN A CA 12
ATOM 10958 C C . GLN A 1 42 ? -5.827 -8.027 -5.193 1.00 16.66 42 GLN A C 12
ATOM 10959 O O . GLN A 1 42 ? -5.568 -7.904 -3.996 1.00 16.66 42 GLN A O 12
ATOM 10973 N N . SER A 1 43 ? -5.661 -9.155 -5.864 1.00 16.66 43 SER A N 12
ATOM 10974 C CA . SER A 1 43 ? -5.153 -10.338 -5.218 1.00 16.66 43 SER A CA 12
ATOM 10975 C C . SER A 1 43 ? -3.730 -10.072 -4.779 1.00 16.66 43 SER A C 12
ATOM 10976 O O . SER A 1 43 ? -3.226 -10.714 -3.859 1.00 16.66 43 SER A O 12
ATOM 10984 N N . GLU A 1 44 ? -3.092 -9.094 -5.432 1.00 16.66 44 GLU A N 12
ATOM 10985 C CA . GLU A 1 44 ? -1.728 -8.735 -5.085 1.00 16.66 44 GLU A CA 12
ATOM 10986 C C . GLU A 1 44 ? -1.605 -8.655 -3.588 1.00 16.66 44 GLU A C 12
ATOM 10987 O O . GLU A 1 44 ? -0.517 -8.678 -3.039 1.00 16.66 44 GLU A O 12
ATOM 10999 N N . ALA A 1 45 ? -2.737 -8.556 -2.938 1.00 16.66 45 ALA A N 12
ATOM 11000 C CA . ALA A 1 45 ? -2.762 -8.485 -1.501 1.00 16.66 45 ALA A CA 12
ATOM 11001 C C . ALA A 1 45 ? -2.371 -9.839 -0.889 1.00 16.66 45 ALA A C 12
ATOM 11002 O O . ALA A 1 45 ? -1.587 -9.890 0.059 1.00 16.66 45 ALA A O 12
ATOM 11009 N N . GLU A 1 46 ? -2.932 -10.933 -1.421 1.00 16.66 46 GLU A N 12
ATOM 11010 C CA . GLU A 1 46 ? -2.634 -12.271 -0.889 1.00 16.66 46 GLU A CA 12
ATOM 11011 C C . GLU A 1 46 ? -1.415 -12.921 -1.540 1.00 16.66 46 GLU A C 12
ATOM 11012 O O . GLU A 1 46 ? -0.486 -13.350 -0.854 1.00 16.66 46 GLU A O 12
ATOM 11024 N N . LEU A 1 47 ? -1.425 -12.984 -2.856 1.00 16.66 47 LEU A N 12
ATOM 11025 C CA . LEU A 1 47 ? -0.326 -13.575 -3.617 1.00 16.66 47 LEU A CA 12
ATOM 11026 C C . LEU A 1 47 ? 0.943 -12.818 -3.382 1.00 16.66 47 LEU A C 12
ATOM 11027 O O . LEU A 1 47 ? 1.924 -12.978 -4.109 1.00 16.66 47 LEU A O 12
ATOM 11043 N N . ILE A 1 48 ? 0.903 -11.959 -2.400 1.00 16.66 48 ILE A N 12
ATOM 11044 C CA . ILE A 1 48 ? 2.030 -11.129 -2.116 1.00 16.66 48 ILE A CA 12
ATOM 11045 C C . ILE A 1 48 ? 2.648 -11.447 -0.755 1.00 16.66 48 ILE A C 12
ATOM 11046 O O . ILE A 1 48 ? 1.946 -11.660 0.234 1.00 16.66 48 ILE A O 12
ATOM 11062 N N . ASP A 1 49 ? 3.978 -11.503 -0.738 1.00 25.00 49 ASP A N 12
ATOM 11063 C CA . ASP A 1 49 ? 4.728 -11.823 0.473 1.00 25.00 49 ASP A CA 12
ATOM 11064 C C . ASP A 1 49 ? 5.138 -10.566 1.235 1.00 25.00 49 ASP A C 12
ATOM 11065 O O . ASP A 1 49 ? 4.574 -10.258 2.285 1.00 25.00 49 ASP A O 12
ATOM 11074 N N . GLU A 1 50 ? 6.127 -9.842 0.705 1.00 16.66 50 GLU A N 12
ATOM 11075 C CA . GLU A 1 50 ? 6.605 -8.630 1.345 1.00 16.66 50 GLU A CA 12
ATOM 11076 C C . GLU A 1 50 ? 6.545 -7.487 0.354 1.00 16.66 50 GLU A C 12
ATOM 11077 O O . GLU A 1 50 ? 7.570 -7.015 -0.139 1.00 16.66 50 GLU A O 12
ATOM 11089 N N . TYR A 1 51 ? 5.334 -7.048 0.062 1.00 16.66 51 TYR A N 12
ATOM 11090 C CA . TYR A 1 51 ? 5.148 -5.962 -0.877 1.00 16.66 51 TYR A CA 12
ATOM 11091 C C . TYR A 1 51 ? 5.724 -4.692 -0.306 1.00 16.66 51 TYR A C 12
ATOM 11092 O O . TYR A 1 51 ? 5.647 -4.449 0.898 1.00 16.66 51 TYR A O 12
ATOM 11110 N N . VAL A 1 52 ? 6.272 -3.871 -1.179 1.00 16.66 52 VAL A N 12
ATOM 11111 C CA . VAL A 1 52 ? 6.822 -2.608 -0.754 1.00 16.66 52 VAL A CA 12
ATOM 11112 C C . VAL A 1 52 ? 5.985 -1.487 -1.317 1.00 16.66 52 VAL A C 12
ATOM 11113 O O . VAL A 1 52 ? 5.269 -1.664 -2.300 1.00 16.66 52 VAL A O 12
ATOM 11126 N N . CYS A 1 53 ? 6.058 -0.345 -0.671 1.00 16.66 53 CYS A N 12
ATOM 11127 C CA . CYS A 1 53 ? 5.302 0.781 -1.054 1.00 16.66 53 CYS A CA 12
ATOM 11128 C C . CYS A 1 53 ? 6.021 1.563 -2.094 1.00 16.66 53 CYS A C 12
ATOM 11129 O O . CYS A 1 53 ? 7.245 1.515 -2.206 1.00 16.66 53 CYS A O 12
ATOM 11136 N N . PRO A 1 54 ? 5.283 2.285 -2.843 1.00 16.66 54 PRO A N 12
ATOM 11137 C CA . PRO A 1 54 ? 5.839 3.122 -3.911 1.00 16.66 54 PRO A CA 12
ATOM 11138 C C . PRO A 1 54 ? 6.656 4.269 -3.338 1.00 16.66 54 PRO A C 12
ATOM 11139 O O . PRO A 1 54 ? 7.655 4.691 -3.920 1.00 16.66 54 PRO A O 12
ATOM 11150 N N . GLN A 1 55 ? 6.237 4.743 -2.173 1.00 16.66 55 GLN A N 12
ATOM 11151 C CA . GLN A 1 55 ? 6.949 5.812 -1.498 1.00 16.66 55 GLN A CA 12
ATOM 11152 C C . GLN A 1 55 ? 8.285 5.283 -1.003 1.00 16.66 55 GLN A C 12
ATOM 11153 O O . GLN A 1 55 ? 9.277 6.009 -0.947 1.00 16.66 55 GLN A O 12
ATOM 11167 N N . CYS A 1 56 ? 8.293 4.002 -0.638 1.00 16.66 56 CYS A N 12
ATOM 11168 C CA . CYS A 1 56 ? 9.503 3.369 -0.138 1.00 16.66 56 CYS A CA 12
ATOM 11169 C C . CYS A 1 56 ? 10.444 2.984 -1.280 1.00 16.66 56 CYS A C 12
ATOM 11170 O O . CYS A 1 56 ? 11.644 2.817 -1.064 1.00 16.66 56 CYS A O 12
ATOM 11177 N N . GLN A 1 57 ? 9.908 2.839 -2.489 1.00 16.66 57 GLN A N 12
ATOM 11178 C CA . GLN A 1 57 ? 10.749 2.472 -3.626 1.00 16.66 57 GLN A CA 12
ATOM 11179 C C . GLN A 1 57 ? 11.933 3.422 -3.719 1.00 16.66 57 GLN A C 12
ATOM 11180 O O . GLN A 1 57 ? 13.032 3.026 -4.108 1.00 16.66 57 GLN A O 12
ATOM 11194 N N . SER A 1 58 ? 11.709 4.670 -3.330 1.00 25.00 58 SER A N 12
ATOM 11195 C CA . SER A 1 58 ? 12.772 5.662 -3.343 1.00 25.00 58 SER A CA 12
ATOM 11196 C C . SER A 1 58 ? 13.632 5.480 -2.099 1.00 25.00 58 SER A C 12
ATOM 11197 O O . SER A 1 58 ? 14.503 6.298 -1.799 1.00 25.00 58 SER A O 12
ATOM 11205 N N . THR A 1 59 ? 13.365 4.391 -1.381 1.00 50.00 59 THR A N 12
ATOM 11206 C CA . THR A 1 59 ? 14.096 4.075 -0.162 1.00 50.00 59 THR A CA 12
ATOM 11207 C C . THR A 1 59 ? 13.982 5.211 0.847 1.00 50.00 59 THR A C 12
ATOM 11208 O O . THR A 1 59 ? 14.754 6.169 0.804 1.00 50.00 59 THR A O 12
ATOM 11219 N N . GLU A 1 60 ? 13.019 5.098 1.760 1.00 50.00 60 GLU A N 12
ATOM 11220 C CA . GLU A 1 60 ? 12.835 6.134 2.777 1.00 50.00 60 GLU A CA 12
ATOM 11221 C C . GLU A 1 60 ? 14.105 6.310 3.602 1.00 50.00 60 GLU A C 12
ATOM 11222 O O . GLU A 1 60 ? 14.369 7.392 4.126 1.00 50.00 60 GLU A O 12
ATOM 11234 N N . ASP A 1 61 ? 14.888 5.243 3.718 1.00 50.00 61 ASP A N 12
ATOM 11235 C CA . ASP A 1 61 ? 16.125 5.299 4.487 1.00 50.00 61 ASP A CA 12
ATOM 11236 C C . ASP A 1 61 ? 17.057 6.378 3.938 1.00 50.00 61 ASP A C 12
ATOM 11237 O O . ASP A 1 61 ? 17.820 6.988 4.686 1.00 50.00 61 ASP A O 12
ATOM 11246 N N . ALA A 1 62 ? 16.990 6.610 2.631 1.00 50.00 62 ALA A N 12
ATOM 11247 C CA . ALA A 1 62 ? 17.832 7.619 1.999 1.00 50.00 62 ALA A CA 12
ATOM 11248 C C . ALA A 1 62 ? 17.507 7.734 0.513 1.00 50.00 62 ALA A C 12
ATOM 11249 O O . ALA A 1 62 ? 16.458 8.269 0.195 1.00 0.00 62 ALA A O 12
ATOM 11257 N N . GLY A 1 1 ? -11.518 21.634 1.566 1.00 0.00 1 GLY A N 13
ATOM 11258 C CA . GLY A 1 1 ? -10.356 20.753 1.255 1.00 0.00 1 GLY A CA 13
ATOM 11259 C C . GLY A 1 1 ? -9.097 21.321 1.902 1.00 0.00 1 GLY A C 13
ATOM 11260 O O . GLY A 1 1 ? -8.408 20.631 2.654 1.00 0.00 1 GLY A O 13
ATOM 11266 N N . PRO A 1 2 ? -8.789 22.559 1.624 1.00 0.00 2 PRO A N 13
ATOM 11267 C CA . PRO A 1 2 ? -7.585 23.237 2.191 1.00 0.00 2 PRO A CA 13
ATOM 11268 C C . PRO A 1 2 ? -7.551 23.160 3.716 1.00 0.00 2 PRO A C 13
ATOM 11269 O O . PRO A 1 2 ? -6.481 23.175 4.325 1.00 0.00 2 PRO A O 13
ATOM 11280 N N . LEU A 1 3 ? -8.730 23.073 4.325 1.00 0.00 3 LEU A N 13
ATOM 11281 C CA . LEU A 1 3 ? -8.823 22.991 5.778 1.00 0.00 3 LEU A CA 13
ATOM 11282 C C . LEU A 1 3 ? -8.109 21.741 6.285 1.00 0.00 3 LEU A C 13
ATOM 11283 O O . LEU A 1 3 ? -7.497 21.754 7.353 1.00 0.00 3 LEU A O 13
ATOM 11299 N N . GLY A 1 4 ? -8.194 20.664 5.508 1.00 50.00 4 GLY A N 13
ATOM 11300 C CA . GLY A 1 4 ? -7.554 19.403 5.877 1.00 50.00 4 GLY A CA 13
ATOM 11301 C C . GLY A 1 4 ? -6.595 18.946 4.784 1.00 50.00 4 GLY A C 13
ATOM 11302 O O . GLY A 1 4 ? -6.631 17.794 4.354 1.00 50.00 4 GLY A O 13
ATOM 11306 N N . SER A 1 5 ? -5.742 19.862 4.335 1.00 50.00 5 SER A N 13
ATOM 11307 C CA . SER A 1 5 ? -4.781 19.548 3.283 1.00 50.00 5 SER A CA 13
ATOM 11308 C C . SER A 1 5 ? -3.903 18.368 3.684 1.00 50.00 5 SER A C 13
ATOM 11309 O O . SER A 1 5 ? -3.545 17.540 2.847 1.00 50.00 5 SER A O 13
ATOM 11317 N N . ASP A 1 6 ? -3.553 18.296 4.967 1.00 50.00 6 ASP A N 13
ATOM 11318 C CA . ASP A 1 6 ? -2.709 17.210 5.459 1.00 50.00 6 ASP A CA 13
ATOM 11319 C C . ASP A 1 6 ? -3.303 16.578 6.713 1.00 50.00 6 ASP A C 13
ATOM 11320 O O . ASP A 1 6 ? -3.317 17.187 7.782 1.00 50.00 6 ASP A O 13
ATOM 11329 N N . THR A 1 7 ? -3.782 15.345 6.571 1.00 50.00 7 THR A N 13
ATOM 11330 C CA . THR A 1 7 ? -4.366 14.618 7.694 1.00 50.00 7 THR A CA 13
ATOM 11331 C C . THR A 1 7 ? -3.771 13.217 7.779 1.00 50.00 7 THR A C 13
ATOM 11332 O O . THR A 1 7 ? -2.997 12.807 6.915 1.00 50.00 7 THR A O 13
ATOM 11343 N N . LYS A 1 8 ? -4.132 12.490 8.828 1.00 25.00 8 LYS A N 13
ATOM 11344 C CA . LYS A 1 8 ? -3.623 11.137 9.018 1.00 25.00 8 LYS A CA 13
ATOM 11345 C C . LYS A 1 8 ? -4.238 10.185 8.004 1.00 25.00 8 LYS A C 13
ATOM 11346 O O . LYS A 1 8 ? -5.389 9.770 8.147 1.00 25.00 8 LYS A O 13
ATOM 11365 N N . LEU A 1 9 ? -3.470 9.838 6.982 1.00 16.66 9 LEU A N 13
ATOM 11366 C CA . LEU A 1 9 ? -3.950 8.931 5.946 1.00 16.66 9 LEU A CA 13
ATOM 11367 C C . LEU A 1 9 ? -2.828 7.999 5.499 1.00 16.66 9 LEU A C 13
ATOM 11368 O O . LEU A 1 9 ? -1.652 8.355 5.588 1.00 16.66 9 LEU A O 13
ATOM 11384 N N . TYR A 1 10 ? -3.182 6.807 5.018 1.00 25.00 10 TYR A N 13
ATOM 11385 C CA . TYR A 1 10 ? -2.178 5.857 4.570 1.00 25.00 10 TYR A CA 13
ATOM 11386 C C . TYR A 1 10 ? -2.085 5.896 3.048 1.00 25.00 10 TYR A C 13
ATOM 11387 O O . TYR A 1 10 ? -1.117 6.400 2.480 1.00 25.00 10 TYR A O 13
ATOM 11405 N N . CYS A 1 11 ? -3.120 5.382 2.408 1.00 16.66 11 CYS A N 13
ATOM 11406 C CA . CYS A 1 11 ? -3.209 5.366 0.957 1.00 16.66 11 CYS A CA 13
ATOM 11407 C C . CYS A 1 11 ? -2.717 6.679 0.365 1.00 16.66 11 CYS A C 13
ATOM 11408 O O . CYS A 1 11 ? -3.304 7.738 0.585 1.00 16.66 11 CYS A O 13
ATOM 11415 N N . ILE A 1 12 ? -1.635 6.592 -0.401 1.00 16.66 12 ILE A N 13
ATOM 11416 C CA . ILE A 1 12 ? -1.058 7.765 -1.044 1.00 16.66 12 ILE A CA 13
ATOM 11417 C C . ILE A 1 12 ? -2.131 8.467 -1.864 1.00 16.66 12 ILE A C 13
ATOM 11418 O O . ILE A 1 12 ? -1.925 9.559 -2.395 1.00 16.66 12 ILE A O 13
ATOM 11434 N N . CYS A 1 13 ? -3.273 7.805 -1.963 1.00 16.66 13 CYS A N 13
ATOM 11435 C CA . CYS A 1 13 ? -4.405 8.314 -2.717 1.00 16.66 13 CYS A CA 13
ATOM 11436 C C . CYS A 1 13 ? -5.182 9.344 -1.896 1.00 16.66 13 CYS A C 13
ATOM 11437 O O . CYS A 1 13 ? -6.254 9.793 -2.303 1.00 16.66 13 CYS A O 13
ATOM 11444 N N . LYS A 1 14 ? -4.624 9.718 -0.746 1.00 16.66 14 LYS A N 13
ATOM 11445 C CA . LYS A 1 14 ? -5.251 10.708 0.131 1.00 16.66 14 LYS A CA 13
ATOM 11446 C C . LYS A 1 14 ? -6.576 10.201 0.703 1.00 16.66 14 LYS A C 13
ATOM 11447 O O . LYS A 1 14 ? -7.603 10.870 0.594 1.00 16.66 14 LYS A O 13
ATOM 11466 N N . THR A 1 15 ? -6.544 9.025 1.324 1.00 25.00 15 THR A N 13
ATOM 11467 C CA . THR A 1 15 ? -7.748 8.450 1.921 1.00 25.00 15 THR A CA 13
ATOM 11468 C C . THR A 1 15 ? -7.368 7.613 3.152 1.00 25.00 15 THR A C 13
ATOM 11469 O O . THR A 1 15 ? -6.330 6.951 3.156 1.00 25.00 15 THR A O 13
ATOM 11480 N N . PRO A 1 16 ? -8.173 7.637 4.190 1.00 50.00 16 PRO A N 13
ATOM 11481 C CA . PRO A 1 16 ? -7.892 6.873 5.447 1.00 50.00 16 PRO A CA 13
ATOM 11482 C C . PRO A 1 16 ? -8.020 5.361 5.258 1.00 50.00 16 PRO A C 13
ATOM 11483 O O . PRO A 1 16 ? -8.735 4.896 4.371 1.00 50.00 16 PRO A O 13
ATOM 11494 N N . TYR A 1 17 ? -7.323 4.601 6.101 1.00 25.00 17 TYR A N 13
ATOM 11495 C CA . TYR A 1 17 ? -7.370 3.151 6.021 1.00 25.00 17 TYR A CA 13
ATOM 11496 C C . TYR A 1 17 ? -8.776 2.655 6.296 1.00 25.00 17 TYR A C 13
ATOM 11497 O O . TYR A 1 17 ? -9.466 3.163 7.180 1.00 25.00 17 TYR A O 13
ATOM 11515 N N . ASP A 1 18 ? -9.184 1.643 5.552 1.00 25.00 18 ASP A N 13
ATOM 11516 C CA . ASP A 1 18 ? -10.506 1.059 5.740 1.00 25.00 18 ASP A CA 13
ATOM 11517 C C . ASP A 1 18 ? -10.439 -0.449 5.603 1.00 25.00 18 ASP A C 13
ATOM 11518 O O . ASP A 1 18 ? -9.959 -0.974 4.602 1.00 25.00 18 ASP A O 13
ATOM 11527 N N . GLU A 1 19 ? -10.936 -1.134 6.607 1.00 25.00 19 GLU A N 13
ATOM 11528 C CA . GLU A 1 19 ? -10.943 -2.581 6.594 1.00 25.00 19 GLU A CA 13
ATOM 11529 C C . GLU A 1 19 ? -11.780 -3.096 5.429 1.00 25.00 19 GLU A C 13
ATOM 11530 O O . GLU A 1 19 ? -11.688 -4.265 5.054 1.00 25.00 19 GLU A O 13
ATOM 11542 N N . SER A 1 20 ? -12.570 -2.204 4.843 1.00 50.00 20 SER A N 13
ATOM 11543 C CA . SER A 1 20 ? -13.391 -2.568 3.697 1.00 50.00 20 SER A CA 13
ATOM 11544 C C . SER A 1 20 ? -12.476 -2.664 2.500 1.00 50.00 20 SER A C 13
ATOM 11545 O O . SER A 1 20 ? -12.685 -3.451 1.575 1.00 50.00 20 SER A O 13
ATOM 11553 N N . LYS A 1 21 ? -11.436 -1.854 2.571 1.00 16.66 21 LYS A N 13
ATOM 11554 C CA . LYS A 1 21 ? -10.416 -1.800 1.555 1.00 16.66 21 LYS A CA 13
ATOM 11555 C C . LYS A 1 21 ? -9.235 -2.605 2.032 1.00 16.66 21 LYS A C 13
ATOM 11556 O O . LYS A 1 21 ? -9.042 -2.784 3.234 1.00 16.66 21 LYS A O 13
ATOM 11575 N N . PHE A 1 22 ? -8.462 -3.111 1.099 1.00 16.66 22 PHE A N 13
ATOM 11576 C CA . PHE A 1 22 ? -7.319 -3.913 1.457 1.00 16.66 22 PHE A CA 13
ATOM 11577 C C . PHE A 1 22 ? -6.045 -3.185 1.144 1.00 16.66 22 PHE A C 13
ATOM 11578 O O . PHE A 1 22 ? -6.003 -2.326 0.267 1.00 16.66 22 PHE A O 13
ATOM 11595 N N . TYR A 1 23 ? -5.020 -3.506 1.900 1.00 16.66 23 TYR A N 13
ATOM 11596 C CA . TYR A 1 23 ? -3.754 -2.835 1.740 1.00 16.66 23 TYR A CA 13
ATOM 11597 C C . TYR A 1 23 ? -2.573 -3.752 1.594 1.00 16.66 23 TYR A C 13
ATOM 11598 O O . TYR A 1 23 ? -2.589 -4.936 1.928 1.00 16.66 23 TYR A O 13
ATOM 11616 N N . ILE A 1 24 ? -1.531 -3.099 1.153 1.00 16.66 24 ILE A N 13
ATOM 11617 C CA . ILE A 1 24 ? -0.218 -3.690 0.989 1.00 16.66 24 ILE A CA 13
ATOM 11618 C C . ILE A 1 24 ? 0.703 -2.793 1.790 1.00 16.66 24 ILE A C 13
ATOM 11619 O O . ILE A 1 24 ? 0.690 -1.576 1.612 1.00 16.66 24 ILE A O 13
ATOM 11635 N N . GLY A 1 25 ? 1.416 -3.358 2.743 1.00 16.66 25 GLY A N 13
ATOM 11636 C CA . GLY A 1 25 ? 2.222 -2.529 3.620 1.00 16.66 25 GLY A CA 13
ATOM 11637 C C . GLY A 1 25 ? 3.662 -2.304 3.184 1.00 16.66 25 GLY A C 13
ATOM 11638 O O . GLY A 1 25 ? 4.452 -3.239 3.055 1.00 16.66 25 GLY A O 13
ATOM 11642 N N . CYS A 1 26 ? 4.000 -1.022 3.051 1.00 16.66 26 CYS A N 13
ATOM 11643 C CA . CYS A 1 26 ? 5.346 -0.598 2.737 1.00 16.66 26 CYS A CA 13
ATOM 11644 C C . CYS A 1 26 ? 6.282 -1.337 3.698 1.00 16.66 26 CYS A C 13
ATOM 11645 O O . CYS A 1 26 ? 6.298 -1.040 4.893 1.00 16.66 26 CYS A O 13
ATOM 11652 N N . ASP A 1 27 ? 7.046 -2.299 3.198 1.00 16.66 27 ASP A N 13
ATOM 11653 C CA . ASP A 1 27 ? 7.943 -3.046 4.070 1.00 16.66 27 ASP A CA 13
ATOM 11654 C C . ASP A 1 27 ? 9.012 -2.116 4.570 1.00 16.66 27 ASP A C 13
ATOM 11655 O O . ASP A 1 27 ? 9.632 -2.339 5.609 1.00 16.66 27 ASP A O 13
ATOM 11664 N N . ARG A 1 28 ? 9.223 -1.071 3.793 1.00 16.66 28 ARG A N 13
ATOM 11665 C CA . ARG A 1 28 ? 10.221 -0.085 4.111 1.00 16.66 28 ARG A CA 13
ATOM 11666 C C . ARG A 1 28 ? 9.590 1.263 4.462 1.00 16.66 28 ARG A C 13
ATOM 11667 O O . ARG A 1 28 ? 10.224 2.075 5.135 1.00 16.66 28 ARG A O 13
ATOM 11688 N N . CYS A 1 29 ? 8.353 1.523 4.011 1.00 16.66 29 CYS A N 13
ATOM 11689 C CA . CYS A 1 29 ? 7.730 2.802 4.314 1.00 16.66 29 CYS A CA 13
ATOM 11690 C C . CYS A 1 29 ? 6.627 2.661 5.367 1.00 16.66 29 CYS A C 13
ATOM 11691 O O . CYS A 1 29 ? 5.860 3.594 5.600 1.00 16.66 29 CYS A O 13
ATOM 11698 N N . GLN A 1 30 ? 6.583 1.503 6.023 1.00 16.66 30 GLN A N 13
ATOM 11699 C CA . GLN A 1 30 ? 5.604 1.256 7.085 1.00 16.66 30 GLN A CA 13
ATOM 11700 C C . GLN A 1 30 ? 4.254 1.929 6.814 1.00 16.66 30 GLN A C 13
ATOM 11701 O O . GLN A 1 30 ? 3.686 2.548 7.714 1.00 16.66 30 GLN A O 13
ATOM 11715 N N . ASN A 1 31 ? 3.736 1.815 5.591 1.00 16.66 31 ASN A N 13
ATOM 11716 C CA . ASN A 1 31 ? 2.451 2.429 5.265 1.00 16.66 31 ASN A CA 13
ATOM 11717 C C . ASN A 1 31 ? 1.559 1.436 4.527 1.00 16.66 31 ASN A C 13
ATOM 11718 O O . ASN A 1 31 ? 2.030 0.394 4.085 1.00 16.66 31 ASN A O 13
ATOM 11729 N N . TRP A 1 32 ? 0.269 1.756 4.409 1.00 16.66 32 TRP A N 13
ATOM 11730 C CA . TRP A 1 32 ? -0.674 0.858 3.735 1.00 16.66 32 TRP A CA 13
ATOM 11731 C C . TRP A 1 32 ? -1.588 1.631 2.790 1.00 16.66 32 TRP A C 13
ATOM 11732 O O . TRP A 1 32 ? -2.190 2.627 3.181 1.00 16.66 32 TRP A O 13
ATOM 11753 N N . TYR A 1 33 ? -1.708 1.160 1.552 1.00 16.66 33 TYR A N 13
ATOM 11754 C CA . TYR A 1 33 ? -2.581 1.822 0.574 1.00 16.66 33 TYR A CA 13
ATOM 11755 C C . TYR A 1 33 ? -3.513 0.819 -0.101 1.00 16.66 33 TYR A C 13
ATOM 11756 O O . TYR A 1 33 ? -3.108 -0.312 -0.370 1.00 16.66 33 TYR A O 13
ATOM 11774 N N . HIS A 1 34 ? -4.743 1.231 -0.427 1.00 16.66 34 HIS A N 13
ATOM 11775 C CA . HIS A 1 34 ? -5.618 0.339 -1.134 1.00 16.66 34 HIS A CA 13
ATOM 11776 C C . HIS A 1 34 ? -4.871 -0.108 -2.385 1.00 16.66 34 HIS A C 13
ATOM 11777 O O . HIS A 1 34 ? -4.146 0.683 -2.998 1.00 16.66 34 HIS A O 13
ATOM 11792 N N . GLY A 1 35 ? -5.011 -1.361 -2.753 1.00 16.66 35 GLY A N 13
ATOM 11793 C CA . GLY A 1 35 ? -4.297 -1.853 -3.917 1.00 16.66 35 GLY A CA 13
ATOM 11794 C C . GLY A 1 35 ? -4.335 -0.850 -5.056 1.00 16.66 35 GLY A C 13
ATOM 11795 O O . GLY A 1 35 ? -3.295 -0.377 -5.514 1.00 16.66 35 GLY A O 13
ATOM 11799 N N . ARG A 1 36 ? -5.533 -0.519 -5.506 1.00 16.66 36 ARG A N 13
ATOM 11800 C CA . ARG A 1 36 ? -5.678 0.437 -6.587 1.00 16.66 36 ARG A CA 13
ATOM 11801 C C . ARG A 1 36 ? -5.221 1.808 -6.136 1.00 16.66 36 ARG A C 13
ATOM 11802 O O . ARG A 1 36 ? -4.902 2.667 -6.958 1.00 16.66 36 ARG A O 13
ATOM 11823 N N . CYS A 1 37 ? -5.183 2.015 -4.828 1.00 16.66 37 CYS A N 13
ATOM 11824 C CA . CYS A 1 37 ? -4.754 3.297 -4.311 1.00 16.66 37 CYS A CA 13
ATOM 11825 C C . CYS A 1 37 ? -3.429 3.668 -4.954 1.00 16.66 37 CYS A C 13
ATOM 11826 O O . CYS A 1 37 ? -3.124 4.845 -5.155 1.00 16.66 37 CYS A O 13
ATOM 11833 N N . VAL A 1 38 ? -2.646 2.642 -5.272 1.00 16.66 38 VAL A N 13
ATOM 11834 C CA . VAL A 1 38 ? -1.341 2.845 -5.893 1.00 16.66 38 VAL A CA 13
ATOM 11835 C C . VAL A 1 38 ? -1.273 2.158 -7.253 1.00 16.66 38 VAL A C 13
ATOM 11836 O O . VAL A 1 38 ? -0.197 2.007 -7.833 1.00 16.66 38 VAL A O 13
ATOM 11849 N N . GLY A 1 39 ? -2.436 1.766 -7.764 1.00 16.66 39 GLY A N 13
ATOM 11850 C CA . GLY A 1 39 ? -2.511 1.119 -9.071 1.00 16.66 39 GLY A CA 13
ATOM 11851 C C . GLY A 1 39 ? -1.899 -0.268 -9.047 1.00 16.66 39 GLY A C 13
ATOM 11852 O O . GLY A 1 39 ? -1.125 -0.632 -9.934 1.00 16.66 39 GLY A O 13
ATOM 11856 N N . ILE A 1 40 ? -2.241 -1.034 -8.028 1.00 16.66 40 ILE A N 13
ATOM 11857 C CA . ILE A 1 40 ? -1.713 -2.380 -7.890 1.00 16.66 40 ILE A CA 13
ATOM 11858 C C . ILE A 1 40 ? -2.795 -3.412 -8.187 1.00 16.66 40 ILE A C 13
ATOM 11859 O O . ILE A 1 40 ? -3.985 -3.096 -8.200 1.00 16.66 40 ILE A O 13
ATOM 11875 N N . LEU A 1 41 ? -2.371 -4.648 -8.404 1.00 16.66 41 LEU A N 13
ATOM 11876 C CA . LEU A 1 41 ? -3.306 -5.724 -8.675 1.00 16.66 41 LEU A CA 13
ATOM 11877 C C . LEU A 1 41 ? -4.282 -5.868 -7.518 1.00 16.66 41 LEU A C 13
ATOM 11878 O O . LEU A 1 41 ? -4.071 -5.329 -6.432 1.00 16.66 41 LEU A O 13
ATOM 11894 N N . GLN A 1 42 ? -5.364 -6.571 -7.779 1.00 16.66 42 GLN A N 13
ATOM 11895 C CA . GLN A 1 42 ? -6.412 -6.769 -6.787 1.00 16.66 42 GLN A CA 13
ATOM 11896 C C . GLN A 1 42 ? -6.016 -7.837 -5.783 1.00 16.66 42 GLN A C 13
ATOM 11897 O O . GLN A 1 42 ? -6.009 -7.604 -4.574 1.00 16.66 42 GLN A O 13
ATOM 11911 N N . SER A 1 43 ? -5.688 -9.008 -6.298 1.00 16.66 43 SER A N 13
ATOM 11912 C CA . SER A 1 43 ? -5.289 -10.118 -5.456 1.00 16.66 43 SER A CA 13
ATOM 11913 C C . SER A 1 43 ? -3.918 -9.845 -4.851 1.00 16.66 43 SER A C 13
ATOM 11914 O O . SER A 1 43 ? -3.506 -10.506 -3.898 1.00 16.66 43 SER A O 13
ATOM 11922 N N . GLU A 1 44 ? -3.215 -8.871 -5.423 1.00 16.66 44 GLU A N 13
ATOM 11923 C CA . GLU A 1 44 ? -1.882 -8.520 -4.950 1.00 16.66 44 GLU A CA 13
ATOM 11924 C C . GLU A 1 44 ? -1.829 -8.415 -3.445 1.00 16.66 44 GLU A C 13
ATOM 11925 O O . GLU A 1 44 ? -0.762 -8.468 -2.856 1.00 16.66 44 GLU A O 13
ATOM 11937 N N . ALA A 1 45 ? -2.965 -8.244 -2.820 1.00 16.66 45 ALA A N 13
ATOM 11938 C CA . ALA A 1 45 ? -2.985 -8.126 -1.380 1.00 16.66 45 ALA A CA 13
ATOM 11939 C C . ALA A 1 45 ? -2.510 -9.421 -0.707 1.00 16.66 45 ALA A C 13
ATOM 11940 O O . ALA A 1 45 ? -1.697 -9.384 0.218 1.00 16.66 45 ALA A O 13
ATOM 11947 N N . GLU A 1 46 ? -3.050 -10.561 -1.146 1.00 16.66 46 GLU A N 13
ATOM 11948 C CA . GLU A 1 46 ? -2.701 -11.854 -0.542 1.00 16.66 46 GLU A CA 13
ATOM 11949 C C . GLU A 1 46 ? -1.499 -12.567 -1.175 1.00 16.66 46 GLU A C 13
ATOM 11950 O O . GLU A 1 46 ? -0.657 -13.120 -0.468 1.00 16.66 46 GLU A O 13
ATOM 11962 N N . LEU A 1 47 ? -1.465 -12.617 -2.494 1.00 16.66 47 LEU A N 13
ATOM 11963 C CA . LEU A 1 47 ? -0.412 -13.342 -3.213 1.00 16.66 47 LEU A CA 13
ATOM 11964 C C . LEU A 1 47 ? 1.002 -12.912 -2.849 1.00 16.66 47 LEU A C 13
ATOM 11965 O O . LEU A 1 47 ? 1.915 -13.738 -2.862 1.00 16.66 47 LEU A O 13
ATOM 11981 N N . ILE A 1 48 ? 1.204 -11.653 -2.524 1.00 16.66 48 ILE A N 13
ATOM 11982 C CA . ILE A 1 48 ? 2.545 -11.210 -2.166 1.00 16.66 48 ILE A CA 13
ATOM 11983 C C . ILE A 1 48 ? 2.792 -11.454 -0.697 1.00 16.66 48 ILE A C 13
ATOM 11984 O O . ILE A 1 48 ? 1.894 -11.840 0.050 1.00 16.66 48 ILE A O 13
ATOM 12000 N N . ASP A 1 49 ? 4.028 -11.250 -0.303 1.00 25.00 49 ASP A N 13
ATOM 12001 C CA . ASP A 1 49 ? 4.422 -11.471 1.068 1.00 25.00 49 ASP A CA 13
ATOM 12002 C C . ASP A 1 49 ? 5.747 -10.776 1.337 1.00 25.00 49 ASP A C 13
ATOM 12003 O O . ASP A 1 49 ? 6.363 -10.944 2.390 1.00 25.00 49 ASP A O 13
ATOM 12012 N N . GLU A 1 50 ? 6.151 -9.972 0.366 1.00 16.66 50 GLU A N 13
ATOM 12013 C CA . GLU A 1 50 ? 7.367 -9.198 0.439 1.00 16.66 50 GLU A CA 13
ATOM 12014 C C . GLU A 1 50 ? 7.096 -7.895 -0.282 1.00 16.66 50 GLU A C 13
ATOM 12015 O O . GLU A 1 50 ? 7.984 -7.290 -0.883 1.00 16.66 50 GLU A O 13
ATOM 12027 N N . TYR A 1 51 ? 5.830 -7.487 -0.216 1.00 16.66 51 TYR A N 13
ATOM 12028 C CA . TYR A 1 51 ? 5.387 -6.274 -0.861 1.00 16.66 51 TYR A CA 13
ATOM 12029 C C . TYR A 1 51 ? 6.020 -5.068 -0.226 1.00 16.66 51 TYR A C 13
ATOM 12030 O O . TYR A 1 51 ? 6.263 -5.021 0.978 1.00 16.66 51 TYR A O 13
ATOM 12048 N N . VAL A 1 52 ? 6.241 -4.082 -1.057 1.00 16.66 52 VAL A N 13
ATOM 12049 C CA . VAL A 1 52 ? 6.806 -2.830 -0.615 1.00 16.66 52 VAL A CA 13
ATOM 12050 C C . VAL A 1 52 ? 5.985 -1.701 -1.188 1.00 16.66 52 VAL A C 13
ATOM 12051 O O . VAL A 1 52 ? 5.300 -1.871 -2.195 1.00 16.66 52 VAL A O 13
ATOM 12064 N N . CYS A 1 53 ? 6.041 -0.558 -0.543 1.00 16.66 53 CYS A N 13
ATOM 12065 C CA . CYS A 1 53 ? 5.297 0.560 -0.968 1.00 16.66 53 CYS A CA 13
ATOM 12066 C C . CYS A 1 53 ? 5.984 1.225 -2.109 1.00 16.66 53 CYS A C 13
ATOM 12067 O O . CYS A 1 53 ? 7.193 1.096 -2.297 1.00 16.66 53 CYS A O 13
ATOM 12074 N N . PRO A 1 54 ? 5.238 1.926 -2.866 1.00 16.66 54 PRO A N 13
ATOM 12075 C CA . PRO A 1 54 ? 5.770 2.639 -4.029 1.00 16.66 54 PRO A CA 13
ATOM 12076 C C . PRO A 1 54 ? 6.616 3.821 -3.590 1.00 16.66 54 PRO A C 13
ATOM 12077 O O . PRO A 1 54 ? 7.565 4.214 -4.268 1.00 16.66 54 PRO A O 13
ATOM 12088 N N . GLN A 1 55 ? 6.282 4.351 -2.419 1.00 16.66 55 GLN A N 13
ATOM 12089 C CA . GLN A 1 55 ? 7.034 5.456 -1.855 1.00 16.66 55 GLN A CA 13
ATOM 12090 C C . GLN A 1 55 ? 8.384 4.926 -1.388 1.00 16.66 55 GLN A C 13
ATOM 12091 O O . GLN A 1 55 ? 9.408 5.599 -1.497 1.00 16.66 55 GLN A O 13
ATOM 12105 N N . CYS A 1 56 ? 8.362 3.694 -0.877 1.00 16.66 56 CYS A N 13
ATOM 12106 C CA . CYS A 1 56 ? 9.574 3.041 -0.400 1.00 16.66 56 CYS A CA 13
ATOM 12107 C C . CYS A 1 56 ? 10.302 2.348 -1.553 1.00 16.66 56 CYS A C 13
ATOM 12108 O O . CYS A 1 56 ? 11.471 1.988 -1.427 1.00 16.66 56 CYS A O 13
ATOM 12115 N N . GLN A 1 57 ? 9.602 2.145 -2.668 1.00 16.66 57 GLN A N 13
ATOM 12116 C CA . GLN A 1 57 ? 10.208 1.473 -3.815 1.00 16.66 57 GLN A CA 13
ATOM 12117 C C . GLN A 1 57 ? 11.570 2.079 -4.121 1.00 16.66 57 GLN A C 13
ATOM 12118 O O . GLN A 1 57 ? 12.493 1.374 -4.527 1.00 16.66 57 GLN A O 13
ATOM 12132 N N . SER A 1 58 ? 11.702 3.381 -3.900 1.00 25.00 58 SER A N 13
ATOM 12133 C CA . SER A 1 58 ? 12.976 4.045 -4.131 1.00 25.00 58 SER A CA 13
ATOM 12134 C C . SER A 1 58 ? 14.031 3.402 -3.243 1.00 25.00 58 SER A C 13
ATOM 12135 O O . SER A 1 58 ? 15.225 3.675 -3.367 1.00 25.00 58 SER A O 13
ATOM 12143 N N . THR A 1 59 ? 13.560 2.543 -2.342 1.00 50.00 59 THR A N 13
ATOM 12144 C CA . THR A 1 59 ? 14.433 1.840 -1.413 1.00 50.00 59 THR A CA 13
ATOM 12145 C C . THR A 1 59 ? 15.307 2.819 -0.647 1.00 50.00 59 THR A C 13
ATOM 12146 O O . THR A 1 59 ? 16.488 2.988 -0.950 1.00 50.00 59 THR A O 13
ATOM 12157 N N . GLU A 1 60 ? 14.712 3.458 0.354 1.00 50.00 60 GLU A N 13
ATOM 12158 C CA . GLU A 1 60 ? 15.444 4.422 1.171 1.00 50.00 60 GLU A CA 13
ATOM 12159 C C . GLU A 1 60 ? 16.523 3.714 1.986 1.00 50.00 60 GLU A C 13
ATOM 12160 O O . GLU A 1 60 ? 16.315 2.604 2.474 1.00 50.00 60 GLU A O 13
ATOM 12172 N N . ASP A 1 61 ? 17.674 4.366 2.130 1.00 50.00 61 ASP A N 13
ATOM 12173 C CA . ASP A 1 61 ? 18.782 3.790 2.890 1.00 50.00 61 ASP A CA 13
ATOM 12174 C C . ASP A 1 61 ? 18.906 2.292 2.615 1.00 50.00 61 ASP A C 13
ATOM 12175 O O . ASP A 1 61 ? 18.335 1.778 1.653 1.00 50.00 61 ASP A O 13
ATOM 12184 N N . ALA A 1 62 ? 19.658 1.599 3.465 1.00 50.00 62 ALA A N 13
ATOM 12185 C CA . ALA A 1 62 ? 19.850 0.162 3.302 1.00 50.00 62 ALA A CA 13
ATOM 12186 C C . ALA A 1 62 ? 18.698 -0.609 3.940 1.00 50.00 62 ALA A C 13
ATOM 12187 O O . ALA A 1 62 ? 18.109 -1.427 3.255 1.00 0.00 62 ALA A O 13
ATOM 12195 N N . GLY A 1 1 ? -4.614 -3.115 11.972 1.00 0.00 1 GLY A N 14
ATOM 12196 C CA . GLY A 1 1 ? -4.215 -1.679 11.962 1.00 0.00 1 GLY A CA 14
ATOM 12197 C C . GLY A 1 1 ? -3.711 -1.281 13.346 1.00 0.00 1 GLY A C 14
ATOM 12198 O O . GLY A 1 1 ? -4.405 -0.598 14.099 1.00 0.00 1 GLY A O 14
ATOM 12204 N N . PRO A 1 2 ? -2.520 -1.695 13.687 1.00 0.00 2 PRO A N 14
ATOM 12205 C CA . PRO A 1 2 ? -1.902 -1.380 15.008 1.00 0.00 2 PRO A CA 14
ATOM 12206 C C . PRO A 1 2 ? -1.880 0.123 15.288 1.00 0.00 2 PRO A C 14
ATOM 12207 O O . PRO A 1 2 ? -1.818 0.547 16.441 1.00 0.00 2 PRO A O 14
ATOM 12218 N N . LEU A 1 3 ? -1.932 0.919 14.225 1.00 0.00 3 LEU A N 14
ATOM 12219 C CA . LEU A 1 3 ? -1.918 2.373 14.366 1.00 0.00 3 LEU A CA 14
ATOM 12220 C C . LEU A 1 3 ? -3.341 2.916 14.438 1.00 0.00 3 LEU A C 14
ATOM 12221 O O . LEU A 1 3 ? -4.234 2.444 13.735 1.00 0.00 3 LEU A O 14
ATOM 12237 N N . GLY A 1 4 ? -3.545 3.914 15.294 1.00 50.00 4 GLY A N 14
ATOM 12238 C CA . GLY A 1 4 ? -4.863 4.518 15.452 1.00 50.00 4 GLY A CA 14
ATOM 12239 C C . GLY A 1 4 ? -5.089 5.610 14.413 1.00 50.00 4 GLY A C 14
ATOM 12240 O O . GLY A 1 4 ? -4.271 5.802 13.514 1.00 50.00 4 GLY A O 14
ATOM 12244 N N . SER A 1 5 ? -6.202 6.325 14.543 1.00 50.00 5 SER A N 14
ATOM 12245 C CA . SER A 1 5 ? -6.522 7.396 13.607 1.00 50.00 5 SER A CA 14
ATOM 12246 C C . SER A 1 5 ? -5.694 8.638 13.918 1.00 50.00 5 SER A C 14
ATOM 12247 O O . SER A 1 5 ? -5.775 9.644 13.214 1.00 50.00 5 SER A O 14
ATOM 12255 N N . ASP A 1 6 ? -4.893 8.555 14.975 1.00 50.00 6 ASP A N 14
ATOM 12256 C CA . ASP A 1 6 ? -4.047 9.674 15.373 1.00 50.00 6 ASP A CA 14
ATOM 12257 C C . ASP A 1 6 ? -3.113 10.069 14.233 1.00 50.00 6 ASP A C 14
ATOM 12258 O O . ASP A 1 6 ? -2.814 11.247 14.041 1.00 50.00 6 ASP A O 14
ATOM 12267 N N . THR A 1 7 ? -2.654 9.071 13.482 1.00 50.00 7 THR A N 14
ATOM 12268 C CA . THR A 1 7 ? -1.750 9.320 12.365 1.00 50.00 7 THR A CA 14
ATOM 12269 C C . THR A 1 7 ? -2.528 9.755 11.128 1.00 50.00 7 THR A C 14
ATOM 12270 O O . THR A 1 7 ? -3.755 9.673 11.090 1.00 50.00 7 THR A O 14
ATOM 12281 N N . LYS A 1 8 ? -1.800 10.225 10.120 1.00 25.00 8 LYS A N 14
ATOM 12282 C CA . LYS A 1 8 ? -2.424 10.678 8.884 1.00 25.00 8 LYS A CA 14
ATOM 12283 C C . LYS A 1 8 ? -2.899 9.494 8.046 1.00 25.00 8 LYS A C 14
ATOM 12284 O O . LYS A 1 8 ? -2.782 8.340 8.457 1.00 25.00 8 LYS A O 14
ATOM 12303 N N . LEU A 1 9 ? -3.442 9.800 6.874 1.00 16.66 9 LEU A N 14
ATOM 12304 C CA . LEU A 1 9 ? -3.948 8.770 5.972 1.00 16.66 9 LEU A CA 14
ATOM 12305 C C . LEU A 1 9 ? -2.802 7.893 5.472 1.00 16.66 9 LEU A C 14
ATOM 12306 O O . LEU A 1 9 ? -1.645 8.311 5.483 1.00 16.66 9 LEU A O 14
ATOM 12322 N N . TYR A 1 10 ? -3.124 6.672 5.045 1.00 25.00 10 TYR A N 14
ATOM 12323 C CA . TYR A 1 10 ? -2.103 5.755 4.562 1.00 25.00 10 TYR A CA 14
ATOM 12324 C C . TYR A 1 10 ? -2.036 5.806 3.038 1.00 25.00 10 TYR A C 14
ATOM 12325 O O . TYR A 1 10 ? -1.071 6.306 2.460 1.00 25.00 10 TYR A O 14
ATOM 12343 N N . CYS A 1 11 ? -3.083 5.310 2.403 1.00 16.66 11 CYS A N 14
ATOM 12344 C CA . CYS A 1 11 ? -3.185 5.310 0.952 1.00 16.66 11 CYS A CA 14
ATOM 12345 C C . CYS A 1 11 ? -2.673 6.620 0.371 1.00 16.66 11 CYS A C 14
ATOM 12346 O O . CYS A 1 11 ? -3.245 7.686 0.599 1.00 16.66 11 CYS A O 14
ATOM 12353 N N . ILE A 1 12 ? -1.590 6.523 -0.393 1.00 16.66 12 ILE A N 14
ATOM 12354 C CA . ILE A 1 12 ? -0.993 7.692 -1.024 1.00 16.66 12 ILE A CA 14
ATOM 12355 C C . ILE A 1 12 ? -2.063 8.441 -1.805 1.00 16.66 12 ILE A C 14
ATOM 12356 O O . ILE A 1 12 ? -1.844 9.547 -2.298 1.00 16.66 12 ILE A O 14
ATOM 12372 N N . CYS A 1 13 ? -3.219 7.805 -1.908 1.00 16.66 13 CYS A N 14
ATOM 12373 C CA . CYS A 1 13 ? -4.350 8.364 -2.623 1.00 16.66 13 CYS A CA 14
ATOM 12374 C C . CYS A 1 13 ? -5.071 9.395 -1.754 1.00 16.66 13 CYS A C 14
ATOM 12375 O O . CYS A 1 13 ? -6.100 9.944 -2.148 1.00 16.66 13 CYS A O 14
ATOM 12382 N N . LYS A 1 14 ? -4.507 9.657 -0.576 1.00 16.66 14 LYS A N 14
ATOM 12383 C CA . LYS A 1 14 ? -5.074 10.634 0.353 1.00 16.66 14 LYS A CA 14
ATOM 12384 C C . LYS A 1 14 ? -6.428 10.185 0.902 1.00 16.66 14 LYS A C 14
ATOM 12385 O O . LYS A 1 14 ? -7.418 10.911 0.801 1.00 16.66 14 LYS A O 14
ATOM 12404 N N . THR A 1 15 ? -6.464 8.995 1.501 1.00 25.00 15 THR A N 14
ATOM 12405 C CA . THR A 1 15 ? -7.702 8.477 2.082 1.00 25.00 15 THR A CA 14
ATOM 12406 C C . THR A 1 15 ? -7.379 7.621 3.317 1.00 25.00 15 THR A C 14
ATOM 12407 O O . THR A 1 15 ? -6.379 6.902 3.323 1.00 25.00 15 THR A O 14
ATOM 12418 N N . PRO A 1 16 ? -8.182 7.685 4.358 1.00 50.00 16 PRO A N 14
ATOM 12419 C CA . PRO A 1 16 ? -7.935 6.897 5.609 1.00 50.00 16 PRO A CA 14
ATOM 12420 C C . PRO A 1 16 ? -8.038 5.391 5.375 1.00 50.00 16 PRO A C 14
ATOM 12421 O O . PRO A 1 16 ? -8.748 4.944 4.474 1.00 50.00 16 PRO A O 14
ATOM 12432 N N . TYR A 1 17 ? -7.339 4.607 6.197 1.00 25.00 17 TYR A N 14
ATOM 12433 C CA . TYR A 1 17 ? -7.388 3.162 6.059 1.00 25.00 17 TYR A CA 14
ATOM 12434 C C . TYR A 1 17 ? -8.818 2.690 6.189 1.00 25.00 17 TYR A C 14
ATOM 12435 O O . TYR A 1 17 ? -9.608 3.262 6.939 1.00 25.00 17 TYR A O 14
ATOM 12453 N N . ASP A 1 18 ? -9.142 1.646 5.457 1.00 25.00 18 ASP A N 14
ATOM 12454 C CA . ASP A 1 18 ? -10.491 1.097 5.494 1.00 25.00 18 ASP A CA 14
ATOM 12455 C C . ASP A 1 18 ? -10.471 -0.426 5.446 1.00 25.00 18 ASP A C 14
ATOM 12456 O O . ASP A 1 18 ? -10.036 -1.022 4.465 1.00 25.00 18 ASP A O 14
ATOM 12465 N N . GLU A 1 19 ? -10.960 -1.048 6.508 1.00 25.00 19 GLU A N 14
ATOM 12466 C CA . GLU A 1 19 ? -11.006 -2.501 6.576 1.00 25.00 19 GLU A CA 14
ATOM 12467 C C . GLU A 1 19 ? -11.846 -3.052 5.431 1.00 25.00 19 GLU A C 14
ATOM 12468 O O . GLU A 1 19 ? -11.755 -4.231 5.089 1.00 25.00 19 GLU A O 14
ATOM 12480 N N . SER A 1 20 ? -12.637 -2.177 4.823 1.00 50.00 20 SER A N 14
ATOM 12481 C CA . SER A 1 20 ? -13.462 -2.570 3.688 1.00 50.00 20 SER A CA 14
ATOM 12482 C C . SER A 1 20 ? -12.557 -2.675 2.481 1.00 50.00 20 SER A C 14
ATOM 12483 O O . SER A 1 20 ? -12.790 -3.448 1.553 1.00 50.00 20 SER A O 14
ATOM 12491 N N . LYS A 1 21 ? -11.500 -1.883 2.548 1.00 16.66 21 LYS A N 14
ATOM 12492 C CA . LYS A 1 21 ? -10.485 -1.835 1.523 1.00 16.66 21 LYS A CA 14
ATOM 12493 C C . LYS A 1 21 ? -9.292 -2.625 2.004 1.00 16.66 21 LYS A C 14
ATOM 12494 O O . LYS A 1 21 ? -9.097 -2.796 3.207 1.00 16.66 21 LYS A O 14
ATOM 12513 N N . PHE A 1 22 ? -8.510 -3.128 1.075 1.00 16.66 22 PHE A N 14
ATOM 12514 C CA . PHE A 1 22 ? -7.354 -3.914 1.440 1.00 16.66 22 PHE A CA 14
ATOM 12515 C C . PHE A 1 22 ? -6.087 -3.175 1.108 1.00 16.66 22 PHE A C 14
ATOM 12516 O O . PHE A 1 22 ? -6.057 -2.342 0.204 1.00 16.66 22 PHE A O 14
ATOM 12533 N N . TYR A 1 23 ? -5.054 -3.460 1.874 1.00 16.66 23 TYR A N 14
ATOM 12534 C CA . TYR A 1 23 ? -3.795 -2.778 1.693 1.00 16.66 23 TYR A CA 14
ATOM 12535 C C . TYR A 1 23 ? -2.611 -3.691 1.568 1.00 16.66 23 TYR A C 14
ATOM 12536 O O . TYR A 1 23 ? -2.640 -4.883 1.878 1.00 16.66 23 TYR A O 14
ATOM 12554 N N . ILE A 1 24 ? -1.555 -3.039 1.164 1.00 16.66 24 ILE A N 14
ATOM 12555 C CA . ILE A 1 24 ? -0.243 -3.639 1.017 1.00 16.66 24 ILE A CA 14
ATOM 12556 C C . ILE A 1 24 ? 0.691 -2.761 1.826 1.00 16.66 24 ILE A C 14
ATOM 12557 O O . ILE A 1 24 ? 0.671 -1.539 1.679 1.00 16.66 24 ILE A O 14
ATOM 12573 N N . GLY A 1 25 ? 1.439 -3.349 2.741 1.00 16.66 25 GLY A N 14
ATOM 12574 C CA . GLY A 1 25 ? 2.274 -2.544 3.616 1.00 16.66 25 GLY A CA 14
ATOM 12575 C C . GLY A 1 25 ? 3.706 -2.327 3.143 1.00 16.66 25 GLY A C 14
ATOM 12576 O O . GLY A 1 25 ? 4.484 -3.264 2.978 1.00 16.66 25 GLY A O 14
ATOM 12580 N N . CYS A 1 26 ? 4.043 -1.047 3.005 1.00 16.66 26 CYS A N 14
ATOM 12581 C CA . CYS A 1 26 ? 5.371 -0.613 2.637 1.00 16.66 26 CYS A CA 14
ATOM 12582 C C . CYS A 1 26 ? 6.383 -1.344 3.518 1.00 16.66 26 CYS A C 14
ATOM 12583 O O . CYS A 1 26 ? 6.397 -1.158 4.734 1.00 16.66 26 CYS A O 14
ATOM 12590 N N . ASP A 1 27 ? 7.217 -2.178 2.916 1.00 16.66 27 ASP A N 14
ATOM 12591 C CA . ASP A 1 27 ? 8.202 -2.918 3.689 1.00 16.66 27 ASP A CA 14
ATOM 12592 C C . ASP A 1 27 ? 9.104 -1.952 4.435 1.00 16.66 27 ASP A C 14
ATOM 12593 O O . ASP A 1 27 ? 9.554 -2.235 5.545 1.00 16.66 27 ASP A O 14
ATOM 12602 N N . ARG A 1 28 ? 9.364 -0.809 3.812 1.00 16.66 28 ARG A N 14
ATOM 12603 C CA . ARG A 1 28 ? 10.215 0.203 4.415 1.00 16.66 28 ARG A CA 14
ATOM 12604 C C . ARG A 1 28 ? 9.421 1.466 4.757 1.00 16.66 28 ARG A C 14
ATOM 12605 O O . ARG A 1 28 ? 9.832 2.237 5.623 1.00 16.66 28 ARG A O 14
ATOM 12626 N N . CYS A 1 29 ? 8.295 1.698 4.075 1.00 16.66 29 CYS A N 14
ATOM 12627 C CA . CYS A 1 29 ? 7.518 2.892 4.344 1.00 16.66 29 CYS A CA 14
ATOM 12628 C C . CYS A 1 29 ? 6.451 2.633 5.408 1.00 16.66 29 CYS A C 14
ATOM 12629 O O . CYS A 1 29 ? 5.631 3.503 5.696 1.00 16.66 29 CYS A O 14
ATOM 12636 N N . GLN A 1 30 ? 6.469 1.428 5.975 1.00 16.66 30 GLN A N 14
ATOM 12637 C CA . GLN A 1 30 ? 5.502 1.039 7.004 1.00 16.66 30 GLN A CA 14
ATOM 12638 C C . GLN A 1 30 ? 4.158 1.741 6.808 1.00 16.66 30 GLN A C 14
ATOM 12639 O O . GLN A 1 30 ? 3.593 2.295 7.750 1.00 16.66 30 GLN A O 14
ATOM 12653 N N . ASN A 1 31 ? 3.644 1.707 5.580 1.00 16.66 31 ASN A N 14
ATOM 12654 C CA . ASN A 1 31 ? 2.367 2.337 5.273 1.00 16.66 31 ASN A CA 14
ATOM 12655 C C . ASN A 1 31 ? 1.485 1.367 4.497 1.00 16.66 31 ASN A C 14
ATOM 12656 O O . ASN A 1 31 ? 1.962 0.342 4.027 1.00 16.66 31 ASN A O 14
ATOM 12667 N N . TRP A 1 32 ? 0.198 1.683 4.384 1.00 16.66 32 TRP A N 14
ATOM 12668 C CA . TRP A 1 32 ? -0.734 0.797 3.682 1.00 16.66 32 TRP A CA 14
ATOM 12669 C C . TRP A 1 32 ? -1.627 1.585 2.730 1.00 16.66 32 TRP A C 14
ATOM 12670 O O . TRP A 1 32 ? -2.197 2.604 3.109 1.00 16.66 32 TRP A O 14
ATOM 12691 N N . TYR A 1 33 ? -1.759 1.106 1.497 1.00 16.66 33 TYR A N 14
ATOM 12692 C CA . TYR A 1 33 ? -2.609 1.787 0.514 1.00 16.66 33 TYR A CA 14
ATOM 12693 C C . TYR A 1 33 ? -3.572 0.812 -0.157 1.00 16.66 33 TYR A C 14
ATOM 12694 O O . TYR A 1 33 ? -3.200 -0.328 -0.430 1.00 16.66 33 TYR A O 14
ATOM 12712 N N . HIS A 1 34 ? -4.792 1.263 -0.478 1.00 16.66 34 HIS A N 14
ATOM 12713 C CA . HIS A 1 34 ? -5.695 0.400 -1.187 1.00 16.66 34 HIS A CA 14
ATOM 12714 C C . HIS A 1 34 ? -4.974 -0.024 -2.460 1.00 16.66 34 HIS A C 14
ATOM 12715 O O . HIS A 1 34 ? -4.256 0.771 -3.073 1.00 16.66 34 HIS A O 14
ATOM 12730 N N . GLY A 1 35 ? -5.117 -1.269 -2.841 1.00 16.66 35 GLY A N 14
ATOM 12731 C CA . GLY A 1 35 ? -4.418 -1.742 -4.016 1.00 16.66 35 GLY A CA 14
ATOM 12732 C C . GLY A 1 35 ? -4.459 -0.731 -5.152 1.00 16.66 35 GLY A C 14
ATOM 12733 O O . GLY A 1 35 ? -3.416 -0.288 -5.636 1.00 16.66 35 GLY A O 14
ATOM 12737 N N . ARG A 1 36 ? -5.655 -0.370 -5.581 1.00 16.66 36 ARG A N 14
ATOM 12738 C CA . ARG A 1 36 ? -5.795 0.587 -6.668 1.00 16.66 36 ARG A CA 14
ATOM 12739 C C . ARG A 1 36 ? -5.299 1.945 -6.221 1.00 16.66 36 ARG A C 14
ATOM 12740 O O . ARG A 1 36 ? -4.953 2.795 -7.040 1.00 16.66 36 ARG A O 14
ATOM 12761 N N . CYS A 1 37 ? -5.265 2.140 -4.915 1.00 16.66 37 CYS A N 14
ATOM 12762 C CA . CYS A 1 37 ? -4.807 3.399 -4.377 1.00 16.66 37 CYS A CA 14
ATOM 12763 C C . CYS A 1 37 ? -3.457 3.744 -4.985 1.00 16.66 37 CYS A C 14
ATOM 12764 O O . CYS A 1 37 ? -3.109 4.915 -5.131 1.00 16.66 37 CYS A O 14
ATOM 12771 N N . VAL A 1 38 ? -2.695 2.705 -5.329 1.00 16.66 38 VAL A N 14
ATOM 12772 C CA . VAL A 1 38 ? -1.370 2.904 -5.915 1.00 16.66 38 VAL A CA 14
ATOM 12773 C C . VAL A 1 38 ? -1.265 2.295 -7.316 1.00 16.66 38 VAL A C 14
ATOM 12774 O O . VAL A 1 38 ? -0.211 2.361 -7.947 1.00 16.66 38 VAL A O 14
ATOM 12787 N N . GLY A 1 39 ? -2.366 1.730 -7.812 1.00 16.66 39 GLY A N 14
ATOM 12788 C CA . GLY A 1 39 ? -2.373 1.150 -9.154 1.00 16.66 39 GLY A CA 14
ATOM 12789 C C . GLY A 1 39 ? -1.790 -0.254 -9.155 1.00 16.66 39 GLY A C 14
ATOM 12790 O O . GLY A 1 39 ? -0.947 -0.583 -9.990 1.00 16.66 39 GLY A O 14
ATOM 12794 N N . ILE A 1 40 ? -2.220 -1.073 -8.202 1.00 16.66 40 ILE A N 14
ATOM 12795 C CA . ILE A 1 40 ? -1.708 -2.432 -8.091 1.00 16.66 40 ILE A CA 14
ATOM 12796 C C . ILE A 1 40 ? -2.819 -3.476 -8.263 1.00 16.66 40 ILE A C 14
ATOM 12797 O O . ILE A 1 40 ? -4.001 -3.178 -8.097 1.00 16.66 40 ILE A O 14
ATOM 12813 N N . LEU A 1 41 ? -2.411 -4.702 -8.591 1.00 16.66 41 LEU A N 14
ATOM 12814 C CA . LEU A 1 41 ? -3.350 -5.806 -8.780 1.00 16.66 41 LEU A CA 14
ATOM 12815 C C . LEU A 1 41 ? -4.358 -5.865 -7.642 1.00 16.66 41 LEU A C 14
ATOM 12816 O O . LEU A 1 41 ? -4.234 -5.161 -6.640 1.00 16.66 41 LEU A O 14
ATOM 12832 N N . GLN A 1 42 ? -5.371 -6.688 -7.830 1.00 16.66 42 GLN A N 14
ATOM 12833 C CA . GLN A 1 42 ? -6.429 -6.839 -6.839 1.00 16.66 42 GLN A CA 14
ATOM 12834 C C . GLN A 1 42 ? -6.025 -7.800 -5.724 1.00 16.66 42 GLN A C 14
ATOM 12835 O O . GLN A 1 42 ? -6.072 -7.459 -4.542 1.00 16.66 42 GLN A O 14
ATOM 12849 N N . SER A 1 43 ? -5.662 -9.017 -6.117 1.00 16.66 43 SER A N 14
ATOM 12850 C CA . SER A 1 43 ? -5.288 -10.048 -5.158 1.00 16.66 43 SER A CA 14
ATOM 12851 C C . SER A 1 43 ? -3.863 -9.852 -4.657 1.00 16.66 43 SER A C 14
ATOM 12852 O O . SER A 1 43 ? -3.474 -10.428 -3.643 1.00 16.66 43 SER A O 14
ATOM 12860 N N . GLU A 1 44 ? -3.093 -9.038 -5.368 1.00 16.66 44 GLU A N 14
ATOM 12861 C CA . GLU A 1 44 ? -1.708 -8.780 -4.982 1.00 16.66 44 GLU A CA 14
ATOM 12862 C C . GLU A 1 44 ? -1.615 -8.566 -3.495 1.00 16.66 44 GLU A C 14
ATOM 12863 O O . GLU A 1 44 ? -0.556 -8.695 -2.911 1.00 16.66 44 GLU A O 14
ATOM 12875 N N . ALA A 1 45 ? -2.725 -8.213 -2.894 1.00 16.66 45 ALA A N 14
ATOM 12876 C CA . ALA A 1 45 ? -2.741 -7.965 -1.470 1.00 16.66 45 ALA A CA 14
ATOM 12877 C C . ALA A 1 45 ? -2.321 -9.212 -0.679 1.00 16.66 45 ALA A C 14
ATOM 12878 O O . ALA A 1 45 ? -1.454 -9.132 0.192 1.00 16.66 45 ALA A O 14
ATOM 12885 N N . GLU A 1 46 ? -2.954 -10.354 -0.960 1.00 16.66 46 GLU A N 14
ATOM 12886 C CA . GLU A 1 46 ? -2.646 -11.594 -0.233 1.00 16.66 46 GLU A CA 14
ATOM 12887 C C . GLU A 1 46 ? -1.530 -12.444 -0.854 1.00 16.66 46 GLU A C 14
ATOM 12888 O O . GLU A 1 46 ? -0.690 -12.991 -0.139 1.00 16.66 46 GLU A O 14
ATOM 12900 N N . LEU A 1 47 ? -1.566 -12.606 -2.165 1.00 16.66 47 LEU A N 14
ATOM 12901 C CA . LEU A 1 47 ? -0.598 -13.456 -2.868 1.00 16.66 47 LEU A CA 14
ATOM 12902 C C . LEU A 1 47 ? 0.855 -13.077 -2.603 1.00 16.66 47 LEU A C 14
ATOM 12903 O O . LEU A 1 47 ? 1.736 -13.934 -2.670 1.00 16.66 47 LEU A O 14
ATOM 12919 N N . ILE A 1 48 ? 1.122 -11.817 -2.308 1.00 16.66 48 ILE A N 14
ATOM 12920 C CA . ILE A 1 48 ? 2.498 -11.407 -2.052 1.00 16.66 48 ILE A CA 14
ATOM 12921 C C . ILE A 1 48 ? 2.848 -11.647 -0.603 1.00 16.66 48 ILE A C 14
ATOM 12922 O O . ILE A 1 48 ? 2.002 -12.015 0.213 1.00 16.66 48 ILE A O 14
ATOM 12938 N N . ASP A 1 49 ? 4.112 -11.455 -0.308 1.00 25.00 49 ASP A N 14
ATOM 12939 C CA . ASP A 1 49 ? 4.615 -11.666 1.029 1.00 25.00 49 ASP A CA 14
ATOM 12940 C C . ASP A 1 49 ? 5.884 -10.852 1.242 1.00 25.00 49 ASP A C 14
ATOM 12941 O O . ASP A 1 49 ? 6.479 -10.859 2.320 1.00 25.00 49 ASP A O 14
ATOM 12950 N N . GLU A 1 50 ? 6.263 -10.124 0.198 1.00 16.66 50 GLU A N 14
ATOM 12951 C CA . GLU A 1 50 ? 7.423 -9.260 0.225 1.00 16.66 50 GLU A CA 14
ATOM 12952 C C . GLU A 1 50 ? 7.040 -7.967 -0.458 1.00 16.66 50 GLU A C 14
ATOM 12953 O O . GLU A 1 50 ? 7.856 -7.325 -1.119 1.00 16.66 50 GLU A O 14
ATOM 12965 N N . TYR A 1 51 ? 5.776 -7.591 -0.290 1.00 16.66 51 TYR A N 14
ATOM 12966 C CA . TYR A 1 51 ? 5.287 -6.382 -0.893 1.00 16.66 51 TYR A CA 14
ATOM 12967 C C . TYR A 1 51 ? 5.967 -5.193 -0.284 1.00 16.66 51 TYR A C 14
ATOM 12968 O O . TYR A 1 51 ? 6.274 -5.159 0.908 1.00 16.66 51 TYR A O 14
ATOM 12986 N N . VAL A 1 52 ? 6.168 -4.209 -1.119 1.00 16.66 52 VAL A N 14
ATOM 12987 C CA . VAL A 1 52 ? 6.779 -2.978 -0.694 1.00 16.66 52 VAL A CA 14
ATOM 12988 C C . VAL A 1 52 ? 5.980 -1.820 -1.238 1.00 16.66 52 VAL A C 14
ATOM 12989 O O . VAL A 1 52 ? 5.279 -1.956 -2.238 1.00 16.66 52 VAL A O 14
ATOM 13002 N N . CYS A 1 53 ? 6.077 -0.686 -0.578 1.00 16.66 53 CYS A N 14
ATOM 13003 C CA . CYS A 1 53 ? 5.355 0.458 -0.987 1.00 16.66 53 CYS A CA 14
ATOM 13004 C C . CYS A 1 53 ? 6.073 1.143 -2.092 1.00 16.66 53 CYS A C 14
ATOM 13005 O O . CYS A 1 53 ? 7.289 1.032 -2.234 1.00 16.66 53 CYS A O 14
ATOM 13012 N N . PRO A 1 54 ? 5.346 1.841 -2.871 1.00 16.66 54 PRO A N 14
ATOM 13013 C CA . PRO A 1 54 ? 5.906 2.571 -4.011 1.00 16.66 54 PRO A CA 14
ATOM 13014 C C . PRO A 1 54 ? 6.658 3.807 -3.548 1.00 16.66 54 PRO A C 14
ATOM 13015 O O . PRO A 1 54 ? 7.622 4.240 -4.179 1.00 16.66 54 PRO A O 14
ATOM 13026 N N . GLN A 1 55 ? 6.231 4.340 -2.410 1.00 16.66 55 GLN A N 14
ATOM 13027 C CA . GLN A 1 55 ? 6.895 5.491 -1.828 1.00 16.66 55 GLN A CA 14
ATOM 13028 C C . GLN A 1 55 ? 8.251 5.043 -1.311 1.00 16.66 55 GLN A C 14
ATOM 13029 O O . GLN A 1 55 ? 9.230 5.789 -1.344 1.00 16.66 55 GLN A O 14
ATOM 13043 N N . CYS A 1 56 ? 8.285 3.799 -0.841 1.00 16.66 56 CYS A N 14
ATOM 13044 C CA . CYS A 1 56 ? 9.506 3.213 -0.320 1.00 16.66 56 CYS A CA 14
ATOM 13045 C C . CYS A 1 56 ? 10.498 2.959 -1.455 1.00 16.66 56 CYS A C 14
ATOM 13046 O O . CYS A 1 56 ? 11.711 3.058 -1.268 1.00 16.66 56 CYS A O 14
ATOM 13053 N N . GLN A 1 57 ? 9.971 2.618 -2.632 1.00 16.66 57 GLN A N 14
ATOM 13054 C CA . GLN A 1 57 ? 10.819 2.339 -3.787 1.00 16.66 57 GLN A CA 14
ATOM 13055 C C . GLN A 1 57 ? 11.738 3.517 -4.080 1.00 16.66 57 GLN A C 14
ATOM 13056 O O . GLN A 1 57 ? 12.876 3.332 -4.512 1.00 16.66 57 GLN A O 14
ATOM 13070 N N . SER A 1 58 ? 11.247 4.726 -3.840 1.00 25.00 58 SER A N 14
ATOM 13071 C CA . SER A 1 58 ? 12.055 5.911 -4.085 1.00 25.00 58 SER A CA 14
ATOM 13072 C C . SER A 1 58 ? 13.377 5.788 -3.342 1.00 25.00 58 SER A C 14
ATOM 13073 O O . SER A 1 58 ? 14.432 6.156 -3.861 1.00 25.00 58 SER A O 14
ATOM 13081 N N . THR A 1 59 ? 13.315 5.253 -2.126 1.00 50.00 59 THR A N 14
ATOM 13082 C CA . THR A 1 59 ? 14.514 5.067 -1.323 1.00 50.00 59 THR A CA 14
ATOM 13083 C C . THR A 1 59 ? 15.372 3.946 -1.903 1.00 50.00 59 THR A C 14
ATOM 13084 O O . THR A 1 59 ? 16.584 4.098 -2.059 1.00 50.00 59 THR A O 14
ATOM 13095 N N . GLU A 1 60 ? 14.734 2.821 -2.223 1.00 50.00 60 GLU A N 14
ATOM 13096 C CA . GLU A 1 60 ? 15.454 1.684 -2.787 1.00 50.00 60 GLU A CA 14
ATOM 13097 C C . GLU A 1 60 ? 16.044 2.043 -4.148 1.00 50.00 60 GLU A C 14
ATOM 13098 O O . GLU A 1 60 ? 17.110 1.552 -4.522 1.00 50.00 60 GLU A O 14
ATOM 13110 N N . ASP A 1 61 ? 15.344 2.899 -4.885 1.00 50.00 61 ASP A N 14
ATOM 13111 C CA . ASP A 1 61 ? 15.806 3.315 -6.205 1.00 50.00 61 ASP A CA 14
ATOM 13112 C C . ASP A 1 61 ? 16.825 4.443 -6.089 1.00 50.00 61 ASP A C 14
ATOM 13113 O O . ASP A 1 61 ? 16.520 5.517 -5.569 1.00 50.00 61 ASP A O 14
ATOM 13122 N N . ALA A 1 62 ? 18.035 4.193 -6.580 1.00 50.00 62 ALA A N 14
ATOM 13123 C CA . ALA A 1 62 ? 19.092 5.197 -6.527 1.00 50.00 62 ALA A CA 14
ATOM 13124 C C . ALA A 1 62 ? 19.249 5.736 -5.109 1.00 50.00 62 ALA A C 14
ATOM 13125 O O . ALA A 1 62 ? 19.968 5.123 -4.339 1.00 0.00 62 ALA A O 14
ATOM 13133 N N . GLY A 1 1 ? 3.566 21.282 3.797 1.00 0.00 1 GLY A N 15
ATOM 13134 C CA . GLY A 1 1 ? 4.712 21.780 2.981 1.00 0.00 1 GLY A CA 15
ATOM 13135 C C . GLY A 1 1 ? 5.987 21.057 3.401 1.00 0.00 1 GLY A C 15
ATOM 13136 O O . GLY A 1 1 ? 5.941 20.052 4.110 1.00 0.00 1 GLY A O 15
ATOM 13142 N N . PRO A 1 2 ? 7.118 21.553 2.976 1.00 0.00 2 PRO A N 15
ATOM 13143 C CA . PRO A 1 2 ? 8.443 20.948 3.309 1.00 0.00 2 PRO A CA 15
ATOM 13144 C C . PRO A 1 2 ? 8.633 20.777 4.815 1.00 0.00 2 PRO A C 15
ATOM 13145 O O . PRO A 1 2 ? 9.357 19.888 5.263 1.00 0.00 2 PRO A O 15
ATOM 13156 N N . LEU A 1 3 ? 7.976 21.634 5.592 1.00 0.00 3 LEU A N 15
ATOM 13157 C CA . LEU A 1 3 ? 8.074 21.568 7.047 1.00 0.00 3 LEU A CA 15
ATOM 13158 C C . LEU A 1 3 ? 6.855 20.858 7.628 1.00 0.00 3 LEU A C 15
ATOM 13159 O O . LEU A 1 3 ? 5.737 21.031 7.145 1.00 0.00 3 LEU A O 15
ATOM 13175 N N . GLY A 1 4 ? 7.080 20.055 8.663 1.00 50.00 4 GLY A N 15
ATOM 13176 C CA . GLY A 1 4 ? 5.989 19.323 9.297 1.00 50.00 4 GLY A CA 15
ATOM 13177 C C . GLY A 1 4 ? 5.594 18.113 8.457 1.00 50.00 4 GLY A C 15
ATOM 13178 O O . GLY A 1 4 ? 4.422 17.743 8.395 1.00 50.00 4 GLY A O 15
ATOM 13182 N N . SER A 1 5 ? 6.583 17.506 7.808 1.00 50.00 5 SER A N 15
ATOM 13183 C CA . SER A 1 5 ? 6.332 16.342 6.968 1.00 50.00 5 SER A CA 15
ATOM 13184 C C . SER A 1 5 ? 5.640 15.240 7.766 1.00 50.00 5 SER A C 15
ATOM 13185 O O . SER A 1 5 ? 4.815 14.504 7.228 1.00 50.00 5 SER A O 15
ATOM 13193 N N . ASP A 1 6 ? 5.987 15.140 9.052 1.00 50.00 6 ASP A N 15
ATOM 13194 C CA . ASP A 1 6 ? 5.405 14.128 9.938 1.00 50.00 6 ASP A CA 15
ATOM 13195 C C . ASP A 1 6 ? 4.853 12.942 9.147 1.00 50.00 6 ASP A C 15
ATOM 13196 O O . ASP A 1 6 ? 5.475 12.483 8.188 1.00 50.00 6 ASP A O 15
ATOM 13205 N N . THR A 1 7 ? 3.684 12.453 9.554 1.00 50.00 7 THR A N 15
ATOM 13206 C CA . THR A 1 7 ? 3.054 11.322 8.875 1.00 50.00 7 THR A CA 15
ATOM 13207 C C . THR A 1 7 ? 1.647 11.689 8.419 1.00 50.00 7 THR A C 15
ATOM 13208 O O . THR A 1 7 ? 1.069 12.674 8.878 1.00 50.00 7 THR A O 15
ATOM 13219 N N . LYS A 1 8 ? 1.101 10.886 7.512 1.00 25.00 8 LYS A N 15
ATOM 13220 C CA . LYS A 1 8 ? -0.243 11.124 6.995 1.00 25.00 8 LYS A CA 15
ATOM 13221 C C . LYS A 1 8 ? -1.021 9.810 6.936 1.00 25.00 8 LYS A C 15
ATOM 13222 O O . LYS A 1 8 ? -0.546 8.776 7.404 1.00 25.00 8 LYS A O 15
ATOM 13241 N N . LEU A 1 9 ? -2.222 9.864 6.378 1.00 16.66 9 LEU A N 15
ATOM 13242 C CA . LEU A 1 9 ? -3.068 8.678 6.286 1.00 16.66 9 LEU A CA 15
ATOM 13243 C C . LEU A 1 9 ? -2.366 7.561 5.518 1.00 16.66 9 LEU A C 15
ATOM 13244 O O . LEU A 1 9 ? -1.187 7.665 5.189 1.00 16.66 9 LEU A O 15
ATOM 13260 N N . TYR A 1 10 ? -3.095 6.477 5.272 1.00 25.00 10 TYR A N 15
ATOM 13261 C CA . TYR A 1 10 ? -2.559 5.322 4.589 1.00 25.00 10 TYR A CA 15
ATOM 13262 C C . TYR A 1 10 ? -2.384 5.602 3.088 1.00 25.00 10 TYR A C 15
ATOM 13263 O O . TYR A 1 10 ? -1.436 6.268 2.672 1.00 25.00 10 TYR A O 15
ATOM 13281 N N . CYS A 1 11 ? -3.299 5.071 2.297 1.00 16.66 11 CYS A N 15
ATOM 13282 C CA . CYS A 1 11 ? -3.284 5.220 0.846 1.00 16.66 11 CYS A CA 15
ATOM 13283 C C . CYS A 1 11 ? -2.830 6.597 0.390 1.00 16.66 11 CYS A C 15
ATOM 13284 O O . CYS A 1 11 ? -3.437 7.619 0.709 1.00 16.66 11 CYS A O 15
ATOM 13291 N N . ILE A 1 12 ? -1.755 6.583 -0.393 1.00 16.66 12 ILE A N 15
ATOM 13292 C CA . ILE A 1 12 ? -1.183 7.793 -0.956 1.00 16.66 12 ILE A CA 15
ATOM 13293 C C . ILE A 1 12 ? -2.236 8.483 -1.810 1.00 16.66 12 ILE A C 15
ATOM 13294 O O . ILE A 1 12 ? -2.054 9.607 -2.279 1.00 16.66 12 ILE A O 15
ATOM 13310 N N . CYS A 1 13 ? -3.334 7.770 -2.005 1.00 16.66 13 CYS A N 15
ATOM 13311 C CA . CYS A 1 13 ? -4.444 8.258 -2.803 1.00 16.66 13 CYS A CA 15
ATOM 13312 C C . CYS A 1 13 ? -5.273 9.255 -2.011 1.00 16.66 13 CYS A C 15
ATOM 13313 O O . CYS A 1 13 ? -6.352 9.659 -2.444 1.00 16.66 13 CYS A O 15
ATOM 13320 N N . LYS A 1 14 ? -4.770 9.643 -0.848 1.00 16.66 14 LYS A N 15
ATOM 13321 C CA . LYS A 1 14 ? -5.483 10.589 -0.007 1.00 16.66 14 LYS A CA 15
ATOM 13322 C C . LYS A 1 14 ? -6.820 9.986 0.449 1.00 16.66 14 LYS A C 15
ATOM 13323 O O . LYS A 1 14 ? -7.892 10.383 -0.002 1.00 16.66 14 LYS A O 15
ATOM 13342 N N . THR A 1 15 ? -6.741 9.008 1.351 1.00 25.00 15 THR A N 15
ATOM 13343 C CA . THR A 1 15 ? -7.945 8.361 1.864 1.00 25.00 15 THR A CA 15
ATOM 13344 C C . THR A 1 15 ? -7.625 7.530 3.119 1.00 25.00 15 T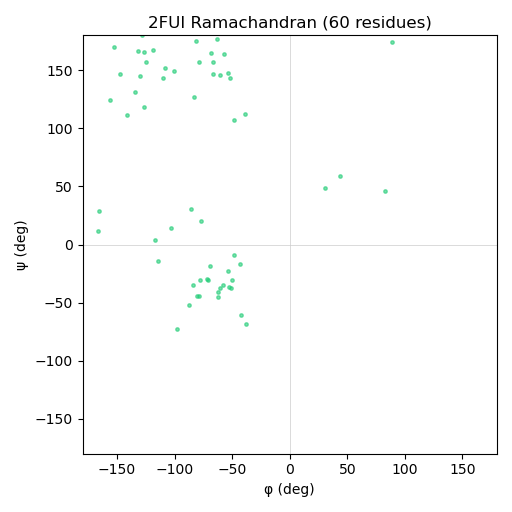HR A C 15
ATOM 13345 O O . THR A 1 15 ? -6.766 6.649 3.074 1.00 25.00 15 THR A O 15
ATOM 13356 N N . PRO A 1 16 ? -8.301 7.772 4.222 1.00 50.00 16 PRO A N 15
ATOM 13357 C CA . PRO A 1 16 ? -8.074 7.000 5.485 1.00 50.00 16 PRO A CA 15
ATOM 13358 C C . PRO A 1 16 ? -8.232 5.493 5.275 1.00 50.00 16 PRO A C 15
ATOM 13359 O O . PRO A 1 16 ? -8.936 5.057 4.363 1.00 50.00 16 PRO A O 15
ATOM 13370 N N . TYR A 1 17 ? -7.580 4.700 6.125 1.00 25.00 17 TYR A N 15
ATOM 13371 C CA . TYR A 1 17 ? -7.669 3.248 6.014 1.00 25.00 17 TYR A CA 15
ATOM 13372 C C . TYR A 1 17 ? -9.116 2.809 6.087 1.00 25.00 17 TYR A C 15
ATOM 13373 O O . TYR A 1 17 ? -9.926 3.406 6.798 1.00 25.00 17 TYR A O 15
ATOM 13391 N N . ASP A 1 18 ? -9.433 1.756 5.359 1.00 25.00 18 ASP A N 15
ATOM 13392 C CA . ASP A 1 18 ? -10.783 1.230 5.350 1.00 25.00 18 ASP A CA 15
ATOM 13393 C C . ASP A 1 18 ? -10.753 -0.291 5.331 1.00 25.00 18 ASP A C 15
ATOM 13394 O O . ASP A 1 18 ? -10.304 -0.898 4.359 1.00 25.00 18 ASP A O 15
ATOM 13403 N N . GLU A 1 19 ? -11.241 -0.905 6.401 1.00 25.00 19 GLU A N 15
ATOM 13404 C CA . GLU A 1 19 ? -11.265 -2.356 6.471 1.00 25.00 19 GLU A CA 15
ATOM 13405 C C . GLU A 1 19 ? -12.077 -2.893 5.304 1.00 25.00 19 GLU A C 15
ATOM 13406 O O . GLU A 1 19 ? -12.055 -4.086 5.004 1.00 25.00 19 GLU A O 15
ATOM 13418 N N . SER A 1 20 ? -12.762 -1.980 4.624 1.00 50.00 20 SER A N 15
ATOM 13419 C CA . SER A 1 20 ? -13.547 -2.339 3.454 1.00 50.00 20 SER A CA 15
ATOM 13420 C C . SER A 1 20 ? -12.590 -2.460 2.288 1.00 50.00 20 SER A C 15
ATOM 13421 O O . SER A 1 20 ? -12.831 -3.177 1.317 1.00 50.00 20 SER A O 15
ATOM 13429 N N . LYS A 1 21 ? -11.480 -1.751 2.437 1.00 16.66 21 LYS A N 15
ATOM 13430 C CA . LYS A 1 21 ? -10.416 -1.746 1.460 1.00 16.66 21 LYS A CA 15
ATOM 13431 C C . LYS A 1 21 ? -9.260 -2.526 2.029 1.00 16.66 21 LYS A C 15
ATOM 13432 O O . LYS A 1 21 ? -9.121 -2.638 3.248 1.00 16.66 21 LYS A O 15
ATOM 13451 N N . PHE A 1 22 ? -8.447 -3.089 1.164 1.00 16.66 22 PHE A N 15
ATOM 13452 C CA . PHE A 1 22 ? -7.326 -3.871 1.627 1.00 16.66 22 PHE A CA 15
ATOM 13453 C C . PHE A 1 22 ? -6.030 -3.171 1.347 1.00 16.66 22 PHE A C 15
ATOM 13454 O O . PHE A 1 22 ? -5.939 -2.338 0.451 1.00 16.66 22 PHE A O 15
ATOM 13471 N N . TYR A 1 23 ? -5.045 -3.482 2.161 1.00 16.66 23 TYR A N 15
ATOM 13472 C CA . TYR A 1 23 ? -3.761 -2.836 2.046 1.00 16.66 23 TYR A CA 15
ATOM 13473 C C . TYR A 1 23 ? -2.593 -3.778 1.924 1.00 16.66 23 TYR A C 15
ATOM 13474 O O . TYR A 1 23 ? -2.640 -4.964 2.249 1.00 16.66 23 TYR A O 15
ATOM 13492 N N . ILE A 1 24 ? -1.532 -3.150 1.492 1.00 16.66 24 ILE A N 15
ATOM 13493 C CA . ILE A 1 24 ? -0.231 -3.763 1.324 1.00 16.66 24 ILE A CA 15
ATOM 13494 C C . ILE A 1 24 ? 0.744 -2.801 1.968 1.00 16.66 24 ILE A C 15
ATOM 13495 O O . ILE A 1 24 ? 0.811 -1.632 1.587 1.00 16.66 24 ILE A O 15
ATOM 13511 N N . GLY A 1 25 ? 1.425 -3.253 2.998 1.00 16.66 25 GLY A N 15
ATOM 13512 C CA . GLY A 1 25 ? 2.300 -2.363 3.733 1.00 16.66 25 GLY A CA 15
ATOM 13513 C C . GLY A 1 25 ? 3.680 -2.172 3.127 1.00 16.66 25 GLY A C 15
ATOM 13514 O O . GLY A 1 25 ? 4.385 -3.126 2.800 1.00 16.66 25 GLY A O 15
ATOM 13518 N N . CYS A 1 26 ? 4.064 -0.903 3.061 1.00 16.66 26 CYS A N 15
ATOM 13519 C CA . CYS A 1 26 ? 5.366 -0.497 2.591 1.00 16.66 26 CYS A CA 15
ATOM 13520 C C . CYS A 1 26 ? 6.403 -1.361 3.296 1.00 16.66 26 CYS A C 15
ATOM 13521 O O . CYS A 1 26 ? 6.633 -1.202 4.495 1.00 16.66 26 CYS A O 15
ATOM 13528 N N . ASP A 1 27 ? 7.007 -2.291 2.574 1.00 16.66 27 ASP A N 15
ATOM 13529 C CA . ASP A 1 27 ? 7.982 -3.169 3.196 1.00 16.66 27 ASP A CA 15
ATOM 13530 C C . ASP A 1 27 ? 9.014 -2.354 3.954 1.00 16.66 27 ASP A C 15
ATOM 13531 O O . ASP A 1 27 ? 9.404 -2.720 5.063 1.00 16.66 27 ASP A O 15
ATOM 13540 N N . ARG A 1 28 ? 9.455 -1.243 3.365 1.00 16.66 28 ARG A N 15
ATOM 13541 C CA . ARG A 1 28 ? 10.438 -0.401 4.032 1.00 16.66 28 ARG A CA 15
ATOM 13542 C C . ARG A 1 28 ? 9.895 0.988 4.375 1.00 16.66 28 ARG A C 15
ATOM 13543 O O . ARG A 1 28 ? 10.601 1.759 5.026 1.00 16.66 28 ARG A O 15
ATOM 13564 N N . CYS A 1 29 ? 8.655 1.339 3.972 1.00 16.66 29 CYS A N 15
ATOM 13565 C CA . CYS A 1 29 ? 8.152 2.660 4.319 1.00 16.66 29 CYS A CA 15
ATOM 13566 C C . CYS A 1 29 ? 7.054 2.576 5.384 1.00 16.66 29 CYS A C 15
ATOM 13567 O O . CYS A 1 29 ? 6.355 3.556 5.642 1.00 16.66 29 CYS A O 15
ATOM 13574 N N . GLN A 1 30 ? 6.930 1.405 6.014 1.00 16.66 30 GLN A N 15
ATOM 13575 C CA . GLN A 1 30 ? 5.933 1.200 7.073 1.00 16.66 30 GLN A CA 15
ATOM 13576 C C . GLN A 1 30 ? 4.672 2.010 6.791 1.00 16.66 30 GLN A C 15
ATOM 13577 O O . GLN A 1 30 ? 4.219 2.784 7.635 1.00 16.66 30 GLN A O 15
ATOM 13591 N N . ASN A 1 31 ? 4.124 1.855 5.598 1.00 16.66 31 ASN A N 15
ATOM 13592 C CA . ASN A 1 31 ? 2.944 2.602 5.217 1.00 16.66 31 ASN A CA 15
ATOM 13593 C C . ASN A 1 31 ? 1.914 1.674 4.595 1.00 16.66 31 ASN A C 15
ATOM 13594 O O . ASN A 1 31 ? 2.222 0.523 4.309 1.00 16.66 31 ASN A O 15
ATOM 13605 N N . TRP A 1 32 ? 0.676 2.144 4.445 1.00 16.66 32 TRP A N 15
ATOM 13606 C CA . TRP A 1 32 ? -0.379 1.277 3.923 1.00 16.66 32 TRP A CA 15
ATOM 13607 C C . TRP A 1 32 ? -1.314 1.994 2.948 1.00 16.66 32 TRP A C 15
ATOM 13608 O O . TRP A 1 32 ? -1.788 3.092 3.219 1.00 16.66 32 TRP A O 15
ATOM 13629 N N . TYR A 1 33 ? -1.567 1.357 1.804 1.00 16.66 33 TYR A N 15
ATOM 13630 C CA . TYR A 1 33 ? -2.456 1.929 0.784 1.00 16.66 33 TYR A CA 15
ATOM 13631 C C . TYR A 1 33 ? -3.349 0.862 0.152 1.00 16.66 33 TYR A C 15
ATOM 13632 O O . TYR A 1 33 ? -2.947 -0.294 0.053 1.00 16.66 33 TYR A O 15
ATOM 13650 N N . HIS A 1 34 ? -4.535 1.245 -0.340 1.00 16.66 34 HIS A N 15
ATOM 13651 C CA . HIS A 1 34 ? -5.357 0.281 -1.022 1.00 16.66 34 HIS A CA 15
ATOM 13652 C C . HIS A 1 34 ? -4.538 -0.239 -2.198 1.00 16.66 34 HIS A C 15
ATOM 13653 O O . HIS A 1 34 ? -3.780 0.516 -2.819 1.00 16.66 34 HIS A O 15
ATOM 13668 N N . GLY A 1 35 ? -4.655 -1.514 -2.494 1.00 16.66 35 GLY A N 15
ATOM 13669 C CA . GLY A 1 35 ? -3.881 -2.081 -3.580 1.00 16.66 35 GLY A CA 15
ATOM 13670 C C . GLY A 1 35 ? -3.863 -1.167 -4.795 1.00 16.66 35 GLY A C 15
ATOM 13671 O O . GLY A 1 35 ? -2.802 -0.723 -5.231 1.00 16.66 35 GLY A O 15
ATOM 13675 N N . ARG A 1 36 ? -5.033 -0.887 -5.341 1.00 16.66 36 ARG A N 15
ATOM 13676 C CA . ARG A 1 36 ? -5.111 -0.020 -6.502 1.00 16.66 36 ARG A CA 15
ATOM 13677 C C . ARG A 1 36 ? -4.696 1.389 -6.131 1.00 16.66 36 ARG A C 15
ATOM 13678 O O . ARG A 1 36 ? -4.334 2.187 -6.996 1.00 16.66 36 ARG A O 15
ATOM 13699 N N . CYS A 1 37 ? -4.747 1.695 -4.843 1.00 16.66 37 CYS A N 15
ATOM 13700 C CA . CYS A 1 37 ? -4.367 3.020 -4.394 1.00 16.66 37 CYS A CA 15
ATOM 13701 C C . CYS A 1 37 ? -3.002 3.369 -4.965 1.00 16.66 37 CYS A C 15
ATOM 13702 O O . CYS A 1 37 ? -2.703 4.532 -5.235 1.00 16.66 37 CYS A O 15
ATOM 13709 N N . VAL A 1 38 ? -2.178 2.340 -5.148 1.00 16.66 38 VAL A N 15
ATOM 13710 C CA . VAL A 1 38 ? -0.835 2.525 -5.692 1.00 16.66 38 VAL A CA 15
ATOM 13711 C C . VAL A 1 38 ? -0.700 1.828 -7.041 1.00 16.66 38 VAL A C 15
ATOM 13712 O O . VAL A 1 38 ? 0.403 1.654 -7.560 1.00 16.66 38 VAL A O 15
ATOM 13725 N N . GLY A 1 39 ? -1.841 1.454 -7.612 1.00 16.66 39 GLY A N 15
ATOM 13726 C CA . GLY A 1 39 ? -1.862 0.800 -8.918 1.00 16.66 39 GLY A CA 15
ATOM 13727 C C . GLY A 1 39 ? -1.394 -0.643 -8.851 1.00 16.66 39 GLY A C 15
ATOM 13728 O O . GLY A 1 39 ? -0.587 -1.079 -9.671 1.00 16.66 39 GLY A O 15
ATOM 13732 N N . ILE A 1 40 ? -1.897 -1.377 -7.875 1.00 16.66 40 ILE A N 15
ATOM 13733 C CA . ILE A 1 40 ? -1.515 -2.772 -7.712 1.00 16.66 40 ILE A CA 15
ATOM 13734 C C . ILE A 1 40 ? -2.699 -3.690 -8.003 1.00 16.66 40 ILE A C 15
ATOM 13735 O O . ILE A 1 40 ? -3.844 -3.243 -8.073 1.00 16.66 40 ILE A O 15
ATOM 13751 N N . LEU A 1 41 ? -2.414 -4.978 -8.145 1.00 16.66 41 LEU A N 15
ATOM 13752 C CA . LEU A 1 41 ? -3.460 -5.955 -8.398 1.00 16.66 41 LEU A CA 15
ATOM 13753 C C . LEU A 1 41 ? -4.368 -6.088 -7.196 1.00 16.66 41 LEU A C 15
ATOM 13754 O O . LEU A 1 41 ? -4.044 -5.648 -6.094 1.00 16.66 41 LEU A O 15
ATOM 13770 N N . GLN A 1 42 ? -5.513 -6.689 -7.428 1.00 16.66 42 GLN A N 15
ATOM 13771 C CA . GLN A 1 42 ? -6.487 -6.876 -6.375 1.00 16.66 42 GLN A CA 15
ATOM 13772 C C . GLN A 1 42 ? -6.125 -8.062 -5.501 1.00 16.66 42 GLN A C 15
ATOM 13773 O O . GLN A 1 42 ? -6.011 -7.945 -4.281 1.00 16.66 42 GLN A O 15
ATOM 13787 N N . SER A 1 43 ? -5.950 -9.207 -6.142 1.00 16.66 43 SER A N 15
ATOM 13788 C CA . SER A 1 43 ? -5.606 -10.420 -5.428 1.00 16.66 43 SER A CA 15
ATOM 13789 C C . SER A 1 43 ? -4.224 -10.288 -4.810 1.00 16.66 43 SER A C 15
ATOM 13790 O O . SER A 1 43 ? -3.861 -11.050 -3.913 1.00 16.66 43 SER A O 15
ATOM 13798 N N . GLU A 1 44 ? -3.446 -9.325 -5.301 1.00 16.66 44 GLU A N 15
ATOM 13799 C CA . GLU A 1 44 ? -2.101 -9.132 -4.784 1.00 16.66 44 GLU A CA 15
ATOM 13800 C C . GLU A 1 44 ? -2.100 -9.170 -3.270 1.00 16.66 44 GLU A C 15
ATOM 13801 O O . GLU A 1 44 ? -1.197 -9.719 -2.655 1.00 16.66 44 GLU A O 15
ATOM 13813 N N . ALA A 1 45 ? -3.118 -8.607 -2.670 1.00 16.66 45 ALA A N 15
ATOM 13814 C CA . ALA A 1 45 ? -3.196 -8.602 -1.226 1.00 16.66 45 ALA A CA 15
ATOM 13815 C C . ALA A 1 45 ? -3.003 -10.015 -0.663 1.00 16.66 45 ALA A C 15
ATOM 13816 O O . ALA A 1 45 ? -2.404 -10.187 0.399 1.00 16.66 45 ALA A O 15
ATOM 13823 N N . GLU A 1 46 ? -3.525 -11.020 -1.369 1.00 16.66 46 GLU A N 15
ATOM 13824 C CA . GLU A 1 46 ? -3.414 -12.408 -0.910 1.00 16.66 46 GLU A CA 15
ATOM 13825 C C . GLU A 1 46 ? -2.137 -13.104 -1.372 1.00 16.66 46 GLU A C 15
ATOM 13826 O O . GLU A 1 46 ? -1.490 -13.823 -0.610 1.00 16.66 46 GLU A O 15
ATOM 13838 N N . LEU A 1 47 ? -1.818 -12.912 -2.629 1.00 16.66 47 LEU A N 15
ATOM 13839 C CA . LEU A 1 47 ? -0.655 -13.536 -3.252 1.00 16.66 47 LEU A CA 15
ATOM 13840 C C . LEU A 1 47 ? 0.582 -12.732 -3.055 1.00 16.66 47 LEU A C 15
ATOM 13841 O O . LEU A 1 47 ? 1.559 -12.898 -3.787 1.00 16.66 47 LEU A O 15
ATOM 13857 N N . ILE A 1 48 ? 0.540 -11.834 -2.114 1.00 16.66 48 ILE A N 15
ATOM 13858 C CA . ILE A 1 48 ? 1.673 -10.995 -1.907 1.00 16.66 48 ILE A CA 15
ATOM 13859 C C . ILE A 1 48 ? 2.249 -11.111 -0.506 1.00 16.66 48 ILE A C 15
ATOM 13860 O O . ILE A 1 48 ? 1.542 -11.404 0.458 1.00 16.66 48 ILE A O 15
ATOM 13876 N N . ASP A 1 49 ? 3.558 -10.895 -0.426 1.00 25.00 49 ASP A N 15
ATOM 13877 C CA . ASP A 1 49 ? 4.271 -10.990 0.834 1.00 25.00 49 ASP A CA 15
ATOM 13878 C C . ASP A 1 49 ? 5.696 -10.461 0.681 1.00 25.00 49 ASP A C 15
ATOM 13879 O O . ASP A 1 49 ? 6.611 -10.904 1.376 1.00 25.00 49 ASP A O 15
ATOM 13888 N N . GLU A 1 50 ? 5.870 -9.510 -0.231 1.00 16.66 50 GLU A N 15
ATOM 13889 C CA . GLU A 1 50 ? 7.170 -8.913 -0.482 1.00 16.66 50 GLU A CA 15
ATOM 13890 C C . GLU A 1 50 ? 6.967 -7.589 -1.196 1.00 16.66 50 GLU A C 15
ATOM 13891 O O . GLU A 1 50 ? 7.920 -6.960 -1.655 1.00 16.66 50 GLU A O 15
ATOM 13903 N N . TYR A 1 51 ? 5.707 -7.165 -1.272 1.00 16.66 51 TYR A N 15
ATOM 13904 C CA . TYR A 1 51 ? 5.388 -5.906 -1.916 1.00 16.66 51 TYR A CA 15
ATOM 13905 C C . TYR A 1 51 ? 5.951 -4.773 -1.102 1.00 16.66 51 TYR A C 15
ATOM 13906 O O . TYR A 1 51 ? 6.003 -4.835 0.126 1.00 16.66 51 TYR A O 15
ATOM 13924 N N . VAL A 1 52 ? 6.336 -3.727 -1.794 1.00 16.66 52 VAL A N 15
ATOM 13925 C CA . VAL A 1 52 ? 6.860 -2.558 -1.133 1.00 16.66 52 VAL A CA 15
ATOM 13926 C C . VAL A 1 52 ? 6.086 -1.343 -1.575 1.00 16.66 52 VAL A C 15
ATOM 13927 O O . VAL A 1 52 ? 5.454 -1.344 -2.631 1.00 16.66 52 VAL A O 15
ATOM 13940 N N . CYS A 1 53 ? 6.125 -0.313 -0.759 1.00 16.66 53 CYS A N 15
ATOM 13941 C CA . CYS A 1 53 ? 5.423 0.877 -1.050 1.00 16.66 53 CYS A CA 15
ATOM 13942 C C . CYS A 1 53 ? 6.186 1.696 -2.032 1.00 16.66 53 CYS A C 15
ATOM 13943 O O . CYS A 1 53 ? 7.402 1.566 -2.170 1.00 16.66 53 CYS A O 15
ATOM 13950 N N . PRO A 1 54 ? 5.498 2.528 -2.713 1.00 16.66 54 PRO A N 15
ATOM 13951 C CA . PRO A 1 54 ? 6.113 3.398 -3.716 1.00 16.66 54 PRO A CA 15
ATOM 13952 C C . PRO A 1 54 ? 6.769 4.602 -3.057 1.00 16.66 54 PRO A C 15
ATOM 13953 O O . PRO A 1 54 ? 7.710 5.187 -3.594 1.00 16.66 54 PRO A O 15
ATOM 13964 N N . GLN A 1 55 ? 6.286 4.931 -1.864 1.00 16.66 55 GLN A N 15
ATOM 13965 C CA . GLN A 1 55 ? 6.853 6.028 -1.100 1.00 16.66 55 GLN A CA 15
ATOM 13966 C C . GLN A 1 55 ? 8.209 5.592 -0.563 1.00 16.66 55 GLN A C 15
ATOM 13967 O O . GLN A 1 55 ? 9.150 6.381 -0.480 1.00 16.66 55 GLN A O 15
ATOM 13981 N N . CYS A 1 56 ? 8.290 4.310 -0.211 1.00 16.66 56 CYS A N 15
ATOM 13982 C CA . CYS A 1 56 ? 9.522 3.735 0.310 1.00 16.66 56 CYS A CA 15
ATOM 13983 C C . CYS A 1 56 ? 10.547 3.564 -0.804 1.00 16.66 56 CYS A C 15
ATOM 13984 O O . CYS A 1 56 ? 11.752 3.669 -0.576 1.00 16.66 56 CYS A O 15
ATOM 13991 N N . GLN A 1 57 ? 10.058 3.268 -2.002 1.00 16.66 57 GLN A N 15
ATOM 13992 C CA . GLN A 1 57 ? 10.938 3.049 -3.140 1.00 16.66 57 GLN A CA 15
ATOM 13993 C C . GLN A 1 57 ? 11.946 4.186 -3.267 1.00 16.66 57 GLN A C 15
ATOM 13994 O O . GLN A 1 57 ? 13.122 3.954 -3.545 1.00 16.66 57 GLN A O 15
ATOM 14008 N N . SER A 1 58 ? 11.485 5.414 -3.054 1.00 25.00 58 SER A N 15
ATOM 14009 C CA . SER A 1 58 ? 12.372 6.567 -3.140 1.00 25.00 58 SER A CA 15
ATOM 14010 C C . SER A 1 58 ? 13.422 6.504 -2.036 1.00 25.00 58 SER A C 15
ATOM 14011 O O . SER A 1 58 ? 14.551 6.952 -2.220 1.00 25.00 58 SER A O 15
ATOM 14019 N N . THR A 1 59 ? 13.025 5.935 -0.895 1.00 50.00 59 THR A N 15
ATOM 14020 C CA . THR A 1 59 ? 13.909 5.786 0.265 1.00 50.00 59 THR A CA 15
ATOM 14021 C C . THR A 1 59 ? 13.102 5.930 1.554 1.00 50.00 59 THR A C 15
ATOM 14022 O O . THR A 1 59 ? 12.955 7.030 2.085 1.00 50.00 59 THR A O 15
ATOM 14033 N N . GLU A 1 60 ? 12.576 4.814 2.051 1.00 50.00 60 GLU A N 15
ATOM 14034 C CA . GLU A 1 60 ? 11.782 4.833 3.277 1.00 50.00 60 GLU A CA 15
ATOM 14035 C C . GLU A 1 60 ? 10.862 6.051 3.303 1.00 50.00 60 GLU A C 15
ATOM 14036 O O . GLU A 1 60 ? 9.892 6.125 2.548 1.00 50.00 60 GLU A O 15
ATOM 14048 N N . ASP A 1 61 ? 11.171 7.005 4.174 1.00 50.00 61 ASP A N 15
ATOM 14049 C CA . ASP A 1 61 ? 10.361 8.213 4.283 1.00 50.00 61 ASP A CA 15
ATOM 14050 C C . ASP A 1 61 ? 10.723 9.197 3.175 1.00 50.00 61 ASP A C 15
ATOM 14051 O O . ASP A 1 61 ? 11.855 9.675 3.101 1.00 50.00 61 ASP A O 15
ATOM 14060 N N . ALA A 1 62 ? 9.755 9.495 2.314 1.00 50.00 62 ALA A N 15
ATOM 14061 C CA . ALA A 1 62 ? 9.984 10.421 1.212 1.00 50.00 62 ALA A CA 15
ATOM 14062 C C . ALA A 1 62 ? 11.125 9.930 0.327 1.00 50.00 62 ALA A C 15
ATOM 14063 O O . ALA A 1 62 ? 11.481 10.645 -0.596 1.00 0.00 62 ALA A O 15
ATOM 14071 N N . GLY A 1 1 ? -10.212 18.031 22.168 1.00 0.00 1 GLY A N 16
ATOM 14072 C CA . GLY A 1 1 ? -9.371 17.535 23.294 1.00 0.00 1 GLY A CA 16
ATOM 14073 C C . GLY A 1 1 ? -8.172 16.774 22.740 1.00 0.00 1 GLY A C 16
ATOM 14074 O O . GLY A 1 1 ? -7.026 17.185 22.918 1.00 0.00 1 GLY A O 16
ATOM 14080 N N . PRO A 1 2 ? -8.418 15.676 22.075 1.00 0.00 2 PRO A N 16
ATOM 14081 C CA . PRO A 1 2 ? -7.344 14.833 21.478 1.00 0.00 2 PRO A CA 16
ATOM 14082 C C . PRO A 1 2 ? -6.788 15.437 20.189 1.00 0.00 2 PRO A C 16
ATOM 14083 O O . PRO A 1 2 ? -6.016 14.796 19.477 1.00 0.00 2 PRO A O 16
ATOM 14094 N N . LEU A 1 3 ? -7.193 16.669 19.895 1.00 0.00 3 LEU A N 16
ATOM 14095 C CA . LEU A 1 3 ? -6.735 17.346 18.684 1.00 0.00 3 LEU A CA 16
ATOM 14096 C C . LEU A 1 3 ? -6.805 16.402 17.487 1.00 0.00 3 LEU A C 16
ATOM 14097 O O . LEU A 1 3 ? -7.810 16.360 16.777 1.00 0.00 3 LEU A O 16
ATOM 14113 N N . GLY A 1 4 ? -5.736 15.645 17.269 1.00 50.00 4 GLY A N 16
ATOM 14114 C CA . GLY A 1 4 ? -5.695 14.703 16.155 1.00 50.00 4 GLY A CA 16
ATOM 14115 C C . GLY A 1 4 ? -4.437 13.843 16.212 1.00 50.00 4 GLY A C 16
ATOM 14116 O O . GLY A 1 4 ? -3.595 14.016 17.093 1.00 50.00 4 GLY A O 16
ATOM 14120 N N . SER A 1 5 ? -4.317 12.918 15.265 1.00 50.00 5 SER A N 16
ATOM 14121 C CA . SER A 1 5 ? -3.156 12.037 15.214 1.00 50.00 5 SER A CA 16
ATOM 14122 C C . SER A 1 5 ? -1.944 12.779 14.660 1.00 50.00 5 SER A C 16
ATOM 14123 O O . SER A 1 5 ? -2.084 13.810 14.003 1.00 50.00 5 SER A O 16
ATOM 14131 N N . ASP A 1 6 ? -0.755 12.249 14.930 1.00 50.00 6 ASP A N 16
ATOM 14132 C CA . ASP A 1 6 ? 0.475 12.871 14.451 1.00 50.00 6 ASP A CA 16
ATOM 14133 C C . ASP A 1 6 ? 0.862 12.317 13.083 1.00 50.00 6 ASP A C 16
ATOM 14134 O O . ASP A 1 6 ? 1.944 12.604 12.571 1.00 50.00 6 ASP A O 16
ATOM 14143 N N . THR A 1 7 ? -0.032 11.523 12.493 1.00 50.00 7 THR A N 16
ATOM 14144 C CA . THR A 1 7 ? 0.223 10.935 11.180 1.00 50.00 7 THR A CA 16
ATOM 14145 C C . THR A 1 7 ? -0.886 11.292 10.200 1.00 50.00 7 THR A C 16
ATOM 14146 O O . THR A 1 7 ? -1.930 11.817 10.586 1.00 50.00 7 THR A O 16
ATOM 14157 N N . LYS A 1 8 ? -0.645 10.993 8.930 1.00 25.00 8 LYS A N 16
ATOM 14158 C CA . LYS A 1 8 ? -1.613 11.270 7.876 1.00 25.00 8 LYS A CA 16
ATOM 14159 C C . LYS A 1 8 ? -2.210 9.961 7.360 1.00 25.00 8 LYS A C 16
ATOM 14160 O O . LYS A 1 8 ? -1.926 8.887 7.892 1.00 25.00 8 LYS A O 16
ATOM 14179 N N . LEU A 1 9 ? -3.047 10.057 6.333 1.00 16.66 9 LEU A N 16
ATOM 14180 C CA . LEU A 1 9 ? -3.688 8.872 5.768 1.00 16.66 9 LEU A CA 16
ATOM 14181 C C . LEU A 1 9 ? -2.628 7.908 5.242 1.00 16.66 9 LEU A C 16
ATOM 14182 O O . LEU A 1 9 ? -1.463 8.276 5.114 1.00 16.66 9 LEU A O 16
ATOM 14198 N N . TYR A 1 10 ? -3.017 6.668 4.952 1.00 25.00 10 TYR A N 16
ATOM 14199 C CA . TYR A 1 10 ? -2.059 5.694 4.464 1.00 25.00 10 TYR A CA 16
ATOM 14200 C C . TYR A 1 10 ? -2.022 5.739 2.942 1.00 25.00 10 TYR A C 16
ATOM 14201 O O . TYR A 1 10 ? -1.066 6.234 2.344 1.00 25.00 10 TYR A O 16
ATOM 14219 N N . CYS A 1 11 ? -3.085 5.252 2.330 1.00 16.66 11 CYS A N 16
ATOM 14220 C CA . CYS A 1 11 ? -3.212 5.262 0.883 1.00 16.66 11 CYS A CA 16
ATOM 14221 C C . CYS A 1 11 ? -2.715 6.579 0.307 1.00 16.66 11 CYS A C 16
ATOM 14222 O O . CYS A 1 11 ? -3.311 7.634 0.525 1.00 16.66 11 CYS A O 16
ATOM 14229 N N . ILE A 1 12 ? -1.623 6.498 -0.438 1.00 16.66 12 ILE A N 16
ATOM 14230 C CA . ILE A 1 12 ? -1.038 7.673 -1.065 1.00 16.66 12 ILE A CA 16
ATOM 14231 C C . ILE A 1 12 ? -2.105 8.399 -1.875 1.00 16.66 12 ILE A C 16
ATOM 14232 O O . ILE A 1 12 ? -1.886 9.493 -2.395 1.00 16.66 12 ILE A O 16
ATOM 14248 N N . CYS A 1 13 ? -3.258 7.754 -1.977 1.00 16.66 13 CYS A N 16
ATOM 14249 C CA . CYS A 1 13 ? -4.384 8.286 -2.720 1.00 16.66 13 CYS A CA 16
ATOM 14250 C C . CYS A 1 13 ? -5.155 9.308 -1.884 1.00 16.66 13 CYS A C 16
ATOM 14251 O O . CYS A 1 13 ? -6.209 9.789 -2.296 1.00 16.66 13 CYS A O 16
ATOM 14258 N N . LYS A 1 14 ? -4.611 9.639 -0.714 1.00 16.66 14 LYS A N 16
ATOM 14259 C CA . LYS A 1 14 ? -5.234 10.619 0.178 1.00 16.66 14 LYS A CA 16
ATOM 14260 C C . LYS A 1 14 ? -6.560 10.113 0.744 1.00 16.66 14 LYS A C 16
ATOM 14261 O O . LYS A 1 14 ? -7.590 10.774 0.604 1.00 16.66 14 LYS A O 16
ATOM 14280 N N . THR A 1 15 ? -6.534 8.954 1.398 1.00 25.00 15 THR A N 16
ATOM 14281 C CA . THR A 1 15 ? -7.750 8.399 1.992 1.00 25.00 15 THR A CA 16
ATOM 14282 C C . THR A 1 15 ? -7.403 7.549 3.224 1.00 25.00 15 THR A C 16
ATOM 14283 O O . THR A 1 15 ? -6.458 6.762 3.187 1.00 25.00 15 THR A O 16
ATOM 14294 N N . PRO A 1 16 ? -8.139 7.688 4.310 1.00 50.00 16 PRO A N 16
ATOM 14295 C CA . PRO A 1 16 ? -7.878 6.904 5.561 1.00 50.00 16 PRO A CA 16
ATOM 14296 C C . PRO A 1 16 ? -7.996 5.398 5.332 1.00 50.00 16 PRO A C 16
ATOM 14297 O O . PRO A 1 16 ? -8.672 4.955 4.404 1.00 50.00 16 PRO A O 16
ATOM 14308 N N . TYR A 1 17 ? -7.343 4.612 6.189 1.00 25.00 17 TYR A N 16
ATOM 14309 C CA . TYR A 1 17 ? -7.401 3.165 6.062 1.00 25.00 17 TYR A CA 16
ATOM 14310 C C . TYR A 1 17 ? -8.838 2.697 6.165 1.00 25.00 17 TYR A C 16
ATOM 14311 O O . TYR A 1 17 ? -9.644 3.279 6.889 1.00 25.00 17 TYR A O 16
ATOM 14329 N N . ASP A 1 18 ? -9.149 1.646 5.434 1.00 25.00 18 ASP A N 16
ATOM 14330 C CA . ASP A 1 18 ? -10.499 1.100 5.442 1.00 25.00 18 ASP A CA 16
ATOM 14331 C C . ASP A 1 18 ? -10.479 -0.425 5.396 1.00 25.00 18 ASP A C 16
ATOM 14332 O O . ASP A 1 18 ? -10.089 -1.018 4.396 1.00 25.00 18 ASP A O 16
ATOM 14341 N N . GLU A 1 19 ? -10.918 -1.056 6.481 1.00 25.00 19 GLU A N 16
ATOM 14342 C CA . GLU A 1 19 ? -10.952 -2.514 6.541 1.00 25.00 19 GLU A CA 16
ATOM 14343 C C . GLU A 1 19 ? -11.754 -3.067 5.372 1.00 25.00 19 GLU A C 16
ATOM 14344 O O . GLU A 1 19 ? -11.587 -4.222 4.979 1.00 25.00 19 GLU A O 16
ATOM 14356 N N . SER A 1 20 ? -12.600 -2.222 4.800 1.00 50.00 20 SER A N 16
ATOM 14357 C CA . SER A 1 20 ? -13.399 -2.620 3.647 1.00 50.00 20 SER A CA 16
ATOM 14358 C C . SER A 1 20 ? -12.469 -2.722 2.458 1.00 50.00 20 SER A C 16
ATOM 14359 O O . SER A 1 20 ? -12.647 -3.536 1.552 1.00 50.00 20 SER A O 16
ATOM 14367 N N . LYS A 1 21 ? -11.453 -1.881 2.517 1.00 16.66 21 LYS A N 16
ATOM 14368 C CA . LYS A 1 21 ? -10.417 -1.816 1.514 1.00 16.66 21 LYS A CA 16
ATOM 14369 C C . LYS A 1 21 ? -9.228 -2.591 2.023 1.00 16.66 21 LYS A C 16
ATOM 14370 O O . LYS A 1 21 ? -9.023 -2.703 3.230 1.00 16.66 21 LYS A O 16
ATOM 14389 N N . PHE A 1 22 ? -8.464 -3.157 1.117 1.00 16.66 22 PHE A N 16
ATOM 14390 C CA . PHE A 1 22 ? -7.318 -3.937 1.522 1.00 16.66 22 PHE A CA 16
ATOM 14391 C C . PHE A 1 22 ? -6.046 -3.215 1.194 1.00 16.66 22 PHE A C 16
ATOM 14392 O O . PHE A 1 22 ? -5.988 -2.420 0.255 1.00 16.66 22 PHE A O 16
ATOM 14409 N N . TYR A 1 23 ? -5.037 -3.473 1.995 1.00 16.66 23 TYR A N 16
ATOM 14410 C CA . TYR A 1 23 ? -3.774 -2.809 1.815 1.00 16.66 23 TYR A CA 16
ATOM 14411 C C . TYR A 1 23 ? -2.604 -3.741 1.732 1.00 16.66 23 TYR A C 16
ATOM 14412 O O . TYR A 1 23 ? -2.645 -4.914 2.104 1.00 16.66 23 TYR A O 16
ATOM 14430 N N . ILE A 1 24 ? -1.547 -3.128 1.282 1.00 16.66 24 ILE A N 16
ATOM 14431 C CA . ILE A 1 24 ? -0.250 -3.759 1.154 1.00 16.66 24 ILE A CA 16
ATOM 14432 C C . ILE A 1 24 ? 0.718 -2.848 1.877 1.00 16.66 24 ILE A C 16
ATOM 14433 O O . ILE A 1 24 ? 0.742 -1.643 1.628 1.00 16.66 24 ILE A O 16
ATOM 14449 N N . GLY A 1 25 ? 1.441 -3.387 2.837 1.00 16.66 25 GLY A N 16
ATOM 14450 C CA . GLY A 1 25 ? 2.307 -2.554 3.646 1.00 16.66 25 GLY A CA 16
ATOM 14451 C C . GLY A 1 25 ? 3.711 -2.342 3.099 1.00 16.66 25 GLY A C 16
ATOM 14452 O O . GLY A 1 25 ? 4.461 -3.285 2.849 1.00 16.66 25 GLY A O 16
ATOM 14456 N N . CYS A 1 26 ? 4.064 -1.062 3.005 1.00 16.66 26 CYS A N 16
ATOM 14457 C CA . CYS A 1 26 ? 5.381 -0.634 2.591 1.00 16.66 26 CYS A CA 16
ATOM 14458 C C . CYS A 1 26 ? 6.401 -1.434 3.403 1.00 16.66 26 CYS A C 16
ATOM 14459 O O . CYS A 1 26 ? 6.384 -1.389 4.634 1.00 16.66 26 CYS A O 16
ATOM 14466 N N . ASP A 1 27 ? 7.271 -2.174 2.733 1.00 16.66 27 ASP A N 16
ATOM 14467 C CA . ASP A 1 27 ? 8.254 -2.975 3.445 1.00 16.66 27 ASP A CA 16
ATOM 14468 C C . ASP A 1 27 ? 9.163 -2.070 4.241 1.00 16.66 27 ASP A C 16
ATOM 14469 O O . ASP A 1 27 ? 9.625 -2.417 5.328 1.00 16.66 27 ASP A O 16
ATOM 14478 N N . ARG A 1 28 ? 9.416 -0.902 3.677 1.00 16.66 28 ARG A N 16
ATOM 14479 C CA . ARG A 1 28 ? 10.275 0.075 4.310 1.00 16.66 28 ARG A CA 16
ATOM 14480 C C . ARG A 1 28 ? 9.495 1.322 4.722 1.00 16.66 28 ARG A C 16
ATOM 14481 O O . ARG A 1 28 ? 9.899 2.023 5.649 1.00 16.66 28 ARG A O 16
ATOM 14502 N N . CYS A 1 29 ? 8.406 1.632 4.016 1.00 16.66 29 CYS A N 16
ATOM 14503 C CA . CYS A 1 29 ? 7.656 2.828 4.333 1.00 16.66 29 CYS A CA 16
ATOM 14504 C C . CYS A 1 29 ? 6.564 2.556 5.366 1.00 16.66 29 CYS A C 16
ATOM 14505 O O . CYS A 1 29 ? 5.737 3.422 5.645 1.00 16.66 29 CYS A O 16
ATOM 14512 N N . GLN A 1 30 ? 6.578 1.351 5.928 1.00 16.66 30 GLN A N 16
ATOM 14513 C CA . GLN A 1 30 ? 5.602 0.952 6.941 1.00 16.66 30 GLN A CA 16
ATOM 14514 C C . GLN A 1 30 ? 4.255 1.656 6.749 1.00 16.66 30 GLN A C 16
ATOM 14515 O O . GLN A 1 30 ? 3.692 2.203 7.695 1.00 16.66 30 GLN A O 16
ATOM 14529 N N . ASN A 1 31 ? 3.735 1.631 5.522 1.00 16.66 31 ASN A N 16
ATOM 14530 C CA . ASN A 1 31 ? 2.455 2.268 5.231 1.00 16.66 31 ASN A CA 16
ATOM 14531 C C . ASN A 1 31 ? 1.563 1.309 4.453 1.00 16.66 31 ASN A C 16
ATOM 14532 O O . ASN A 1 31 ? 2.037 0.292 3.958 1.00 16.66 31 ASN A O 16
ATOM 14543 N N . TRP A 1 32 ? 0.271 1.621 4.365 1.00 16.66 32 TRP A N 16
ATOM 14544 C CA . TRP A 1 32 ? -0.671 0.742 3.664 1.00 16.66 32 TRP A CA 16
ATOM 14545 C C . TRP A 1 32 ? -1.560 1.530 2.706 1.00 16.66 32 TRP A C 16
ATOM 14546 O O . TRP A 1 32 ? -2.129 2.552 3.077 1.00 16.66 32 TRP A O 16
ATOM 14567 N N . TYR A 1 33 ? -1.696 1.042 1.479 1.00 16.66 33 TYR A N 16
ATOM 14568 C CA . TYR A 1 33 ? -2.548 1.715 0.491 1.00 16.66 33 TYR A CA 16
ATOM 14569 C C . TYR A 1 33 ? -3.501 0.727 -0.179 1.00 16.66 33 TYR A C 16
ATOM 14570 O O . TYR A 1 33 ? -3.121 -0.418 -0.432 1.00 16.66 33 TYR A O 16
ATOM 14588 N N . HIS A 1 34 ? -4.724 1.174 -0.521 1.00 16.66 34 HIS A N 16
ATOM 14589 C CA . HIS A 1 34 ? -5.627 0.306 -1.231 1.00 16.66 34 HIS A CA 16
ATOM 14590 C C . HIS A 1 34 ? -4.878 -0.172 -2.463 1.00 16.66 34 HIS A C 16
ATOM 14591 O O . HIS A 1 34 ? -4.133 0.600 -3.078 1.00 16.66 34 HIS A O 16
ATOM 14606 N N . GLY A 1 35 ? -5.036 -1.425 -2.814 1.00 16.66 35 GLY A N 16
ATOM 14607 C CA . GLY A 1 35 ? -4.317 -1.939 -3.963 1.00 16.66 35 GLY A CA 16
ATOM 14608 C C . GLY A 1 35 ? -4.327 -0.949 -5.115 1.00 16.66 35 GLY A C 16
ATOM 14609 O O . GLY A 1 35 ? -3.273 -0.547 -5.607 1.00 16.66 35 GLY A O 16
ATOM 14613 N N . ARG A 1 36 ? -5.512 -0.551 -5.538 1.00 16.66 36 ARG A N 16
ATOM 14614 C CA . ARG A 1 36 ? -5.624 0.399 -6.629 1.00 16.66 36 ARG A CA 16
ATOM 14615 C C . ARG A 1 36 ? -5.167 1.769 -6.179 1.00 16.66 36 ARG A C 16
ATOM 14616 O O . ARG A 1 36 ? -4.838 2.624 -7.001 1.00 16.66 36 ARG A O 16
ATOM 14637 N N . CYS A 1 37 ? -5.147 1.980 -4.874 1.00 16.66 37 CYS A N 16
ATOM 14638 C CA . CYS A 1 37 ? -4.726 3.262 -4.358 1.00 16.66 37 CYS A CA 16
ATOM 14639 C C . CYS A 1 37 ? -3.399 3.636 -4.995 1.00 16.66 37 CYS A C 16
ATOM 14640 O O . CYS A 1 37 ? -3.097 4.811 -5.196 1.00 16.66 37 CYS A O 16
ATOM 14647 N N . VAL A 1 38 ? -2.615 2.610 -5.309 1.00 16.66 38 VAL A N 16
ATOM 14648 C CA . VAL A 1 38 ? -1.311 2.814 -5.928 1.00 16.66 38 VAL A CA 16
ATOM 14649 C C . VAL A 1 38 ? -1.259 2.153 -7.303 1.00 16.66 38 VAL A C 16
ATOM 14650 O O . VAL A 1 38 ? -0.188 2.008 -7.893 1.00 16.66 38 VAL A O 16
ATOM 14663 N N . GLY A 1 39 ? -2.429 1.773 -7.816 1.00 16.66 39 GLY A N 16
ATOM 14664 C CA . GLY A 1 39 ? -2.508 1.151 -9.135 1.00 16.66 39 GLY A CA 16
ATOM 14665 C C . GLY A 1 39 ? -1.920 -0.249 -9.122 1.00 16.66 39 GLY A C 16
ATOM 14666 O O . GLY A 1 39 ? -1.127 -0.605 -9.994 1.00 16.66 39 GLY A O 16
ATOM 14670 N N . ILE A 1 40 ? -2.291 -1.034 -8.119 1.00 16.66 40 ILE A N 16
ATOM 14671 C CA . ILE A 1 40 ? -1.767 -2.389 -7.993 1.00 16.66 40 ILE A CA 16
ATOM 14672 C C . ILE A 1 40 ? -2.867 -3.434 -8.146 1.00 16.66 40 ILE A C 16
ATOM 14673 O O . ILE A 1 40 ? -4.056 -3.115 -8.120 1.00 16.66 40 ILE A O 16
ATOM 14689 N N . LEU A 1 41 ? -2.450 -4.686 -8.295 1.00 16.66 41 LEU A N 16
ATOM 14690 C CA . LEU A 1 41 ? -3.389 -5.785 -8.439 1.00 16.66 41 LEU A CA 16
ATOM 14691 C C . LEU A 1 41 ? -4.251 -5.916 -7.189 1.00 16.66 41 LEU A C 16
ATOM 14692 O O . LEU A 1 41 ? -3.927 -5.374 -6.134 1.00 16.66 41 LEU A O 16
ATOM 14708 N N . GLN A 1 42 ? -5.351 -6.641 -7.315 1.00 16.66 42 GLN A N 16
ATOM 14709 C CA . GLN A 1 42 ? -6.251 -6.848 -6.194 1.00 16.66 42 GLN A CA 16
ATOM 14710 C C . GLN A 1 42 ? -5.705 -7.970 -5.355 1.00 16.66 42 GLN A C 16
ATOM 14711 O O . GLN A 1 42 ? -5.609 -7.886 -4.131 1.00 16.66 42 GLN A O 16
ATOM 14725 N N . SER A 1 43 ? -5.330 -9.023 -6.058 1.00 16.66 43 SER A N 16
ATOM 14726 C CA . SER A 1 43 ? -4.768 -10.184 -5.435 1.00 16.66 43 SER A CA 16
ATOM 14727 C C . SER A 1 43 ? -3.451 -9.796 -4.779 1.00 16.66 43 SER A C 16
ATOM 14728 O O . SER A 1 43 ? -3.066 -10.364 -3.763 1.00 16.66 43 SER A O 16
ATOM 14736 N N . GLU A 1 44 ? -2.783 -8.788 -5.349 1.00 16.66 44 GLU A N 16
ATOM 14737 C CA . GLU A 1 44 ? -1.518 -8.304 -4.796 1.00 16.66 44 GLU A CA 16
ATOM 14738 C C . GLU A 1 44 ? -1.630 -8.245 -3.286 1.00 16.66 44 GLU A C 16
ATOM 14739 O O . GLU A 1 44 ? -0.636 -8.183 -2.577 1.00 16.66 44 GLU A O 16
ATOM 14751 N N . ALA A 1 45 ? -2.857 -8.267 -2.812 1.00 16.66 45 ALA A N 16
ATOM 14752 C CA . ALA A 1 45 ? -3.117 -8.239 -1.391 1.00 16.66 45 ALA A CA 16
ATOM 14753 C C . ALA A 1 45 ? -2.908 -9.635 -0.776 1.00 16.66 45 ALA A C 16
ATOM 14754 O O . ALA A 1 45 ? -2.362 -9.762 0.320 1.00 16.66 45 ALA A O 16
ATOM 14761 N N . GLU A 1 46 ? -3.380 -10.673 -1.479 1.00 16.66 46 GLU A N 16
ATOM 14762 C CA . GLU A 1 46 ? -3.277 -12.057 -0.987 1.00 16.66 46 GLU A CA 16
ATOM 14763 C C . GLU A 1 46 ? -1.974 -12.776 -1.363 1.00 16.66 46 GLU A C 16
ATOM 14764 O O . GLU A 1 46 ? -1.314 -13.358 -0.502 1.00 16.66 46 GLU A O 16
ATOM 14776 N N . LEU A 1 47 ? -1.631 -12.774 -2.643 1.00 16.66 47 LEU A N 16
ATOM 14777 C CA . LEU A 1 47 ? -0.430 -13.472 -3.112 1.00 16.66 47 LEU A CA 16
ATOM 14778 C C . LEU A 1 47 ? 0.802 -12.700 -2.784 1.00 16.66 47 LEU A C 16
ATOM 14779 O O . LEU A 1 47 ? 1.851 -12.871 -3.403 1.00 16.66 47 LEU A O 16
ATOM 14795 N N . ILE A 1 48 ? 0.654 -11.811 -1.846 1.00 16.66 48 ILE A N 16
ATOM 14796 C CA . ILE A 1 48 ? 1.735 -10.963 -1.481 1.00 16.66 48 ILE A CA 16
ATOM 14797 C C . ILE A 1 48 ? 2.230 -11.196 -0.060 1.00 16.66 48 ILE A C 16
ATOM 14798 O O . ILE A 1 48 ? 1.461 -11.496 0.853 1.00 16.66 48 ILE A O 16
ATOM 14814 N N . ASP A 1 49 ? 3.542 -11.052 0.089 1.00 25.00 49 ASP A N 16
ATOM 14815 C CA . ASP A 1 49 ? 4.205 -11.240 1.367 1.00 25.00 49 ASP A CA 16
ATOM 14816 C C . ASP A 1 49 ? 5.636 -10.721 1.274 1.00 25.00 49 ASP A C 16
ATOM 14817 O O . ASP A 1 49 ? 6.533 -11.194 1.973 1.00 25.00 49 ASP A O 16
ATOM 14826 N N . GLU A 1 50 ? 5.835 -9.743 0.394 1.00 16.66 50 GLU A N 16
ATOM 14827 C CA . GLU A 1 50 ? 7.135 -9.146 0.182 1.00 16.66 50 GLU A CA 16
ATOM 14828 C C . GLU A 1 50 ? 6.951 -7.866 -0.614 1.00 16.66 50 GLU A C 16
ATOM 14829 O O . GLU A 1 50 ? 7.911 -7.286 -1.124 1.00 16.66 50 GLU A O 16
ATOM 14841 N N . TYR A 1 51 ? 5.696 -7.425 -0.704 1.00 16.66 51 TYR A N 16
ATOM 14842 C CA . TYR A 1 51 ? 5.378 -6.208 -1.426 1.00 16.66 51 TYR A CA 16
ATOM 14843 C C . TYR A 1 51 ? 5.953 -5.026 -0.703 1.00 16.66 51 TYR A C 16
ATOM 14844 O O . TYR A 1 51 ? 6.019 -4.997 0.526 1.00 16.66 51 TYR A O 16
ATOM 14862 N N . VAL A 1 52 ? 6.338 -4.041 -1.477 1.00 16.66 52 VAL A N 16
ATOM 14863 C CA . VAL A 1 52 ? 6.879 -2.826 -0.918 1.00 16.66 52 VAL A CA 16
ATOM 14864 C C . VAL A 1 52 ? 6.086 -1.649 -1.424 1.00 16.66 52 VAL A C 16
ATOM 14865 O O . VAL A 1 52 ? 5.398 -1.743 -2.438 1.00 16.66 52 VAL A O 16
ATOM 14878 N N . CYS A 1 53 ? 6.165 -0.548 -0.708 1.00 16.66 53 CYS A N 16
ATOM 14879 C CA . CYS A 1 53 ? 5.441 0.610 -1.064 1.00 16.66 53 CYS A CA 16
ATOM 14880 C C . CYS A 1 53 ? 6.185 1.391 -2.088 1.00 16.66 53 CYS A C 16
ATOM 14881 O O . CYS A 1 53 ? 7.411 1.343 -2.170 1.00 16.66 53 CYS A O 16
ATOM 14888 N N . PRO A 1 54 ? 5.468 2.108 -2.859 1.00 16.66 54 PRO A N 16
ATOM 14889 C CA . PRO A 1 54 ? 6.056 2.936 -3.914 1.00 16.66 54 PRO A CA 16
ATOM 14890 C C . PRO A 1 54 ? 6.769 4.140 -3.323 1.00 16.66 54 PRO A C 16
ATOM 14891 O O . PRO A 1 54 ? 7.738 4.648 -3.887 1.00 16.66 54 PRO A O 16
ATOM 14902 N N . GLN A 1 55 ? 6.298 4.562 -2.156 1.00 16.66 55 GLN A N 16
ATOM 14903 C CA . GLN A 1 55 ? 6.912 5.676 -1.457 1.00 16.66 55 GLN A CA 16
ATOM 14904 C C . GLN A 1 55 ? 8.270 5.237 -0.931 1.00 16.66 55 GLN A C 16
ATOM 14905 O O . GLN A 1 55 ? 9.215 6.023 -0.868 1.00 16.66 55 GLN A O 16
ATOM 14919 N N . CYS A 1 56 ? 8.349 3.962 -0.557 1.00 16.66 56 CYS A N 16
ATOM 14920 C CA . CYS A 1 56 ? 9.586 3.399 -0.038 1.00 16.66 56 CYS A CA 16
ATOM 14921 C C . CYS A 1 56 ? 10.574 3.135 -1.174 1.00 16.66 56 CYS A C 16
ATOM 14922 O O . CYS A 1 56 ? 11.765 3.422 -1.053 1.00 16.66 56 CYS A O 16
ATOM 14929 N N . GLN A 1 57 ? 10.069 2.584 -2.274 1.00 16.66 57 GLN A N 16
ATOM 14930 C CA . GLN A 1 57 ? 10.913 2.281 -3.426 1.00 16.66 57 GLN A CA 16
ATOM 14931 C C . GLN A 1 57 ? 11.626 3.532 -3.926 1.00 16.66 57 GLN A C 16
ATOM 14932 O O . GLN A 1 57 ? 12.700 3.447 -4.522 1.00 16.66 57 GLN A O 16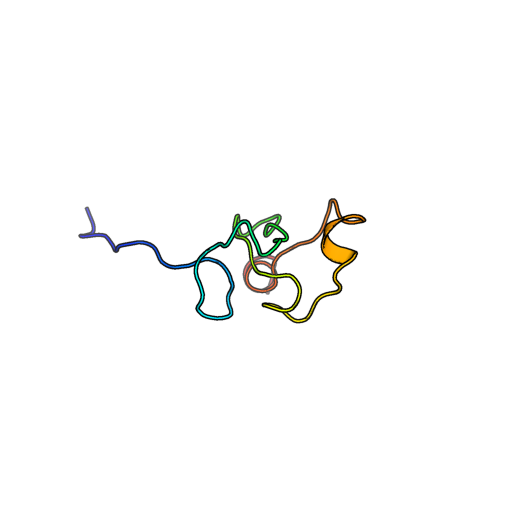
ATOM 14946 N N . SER A 1 58 ? 11.024 4.690 -3.685 1.00 25.00 58 SER A N 16
ATOM 14947 C CA . SER A 1 58 ? 11.618 5.946 -4.124 1.00 25.00 58 SER A CA 16
ATOM 14948 C C . SER A 1 58 ? 13.088 6.008 -3.722 1.00 25.00 58 SER A C 16
ATOM 14949 O O . SER A 1 58 ? 13.909 6.595 -4.428 1.00 25.00 58 SER A O 16
ATOM 14957 N N . THR A 1 59 ? 13.418 5.397 -2.584 1.00 50.00 59 THR A N 16
ATOM 14958 C CA . THR A 1 59 ? 14.798 5.388 -2.100 1.00 50.00 59 THR A CA 16
ATOM 14959 C C . THR A 1 59 ? 15.293 3.959 -1.887 1.00 50.00 59 THR A C 16
ATOM 14960 O O . THR A 1 59 ? 16.485 3.736 -1.675 1.00 50.00 59 THR A O 16
ATOM 14971 N N . GLU A 1 60 ? 14.376 2.993 -1.935 1.00 50.00 60 GLU A N 16
ATOM 14972 C CA . GLU A 1 60 ? 14.742 1.593 -1.736 1.00 50.00 60 GLU A CA 16
ATOM 14973 C C . GLU A 1 60 ? 14.681 0.822 -3.051 1.00 50.00 60 GLU A C 16
ATOM 14974 O O . GLU A 1 60 ? 13.775 1.023 -3.859 1.00 50.00 60 GLU A O 16
ATOM 14986 N N . ASP A 1 61 ? 15.649 -0.066 -3.254 1.00 50.00 61 ASP A N 16
ATOM 14987 C CA . ASP A 1 61 ? 15.693 -0.867 -4.472 1.00 50.00 61 ASP A CA 16
ATOM 14988 C C . ASP A 1 61 ? 14.613 -1.944 -4.437 1.00 50.00 61 ASP A C 16
ATOM 14989 O O . ASP A 1 61 ? 14.355 -2.543 -3.394 1.00 50.00 61 ASP A O 16
ATOM 14998 N N . ALA A 1 62 ? 13.984 -2.184 -5.582 1.00 50.00 62 ALA A N 16
ATOM 14999 C CA . ALA A 1 62 ? 12.933 -3.191 -5.667 1.00 50.00 62 ALA A CA 16
ATOM 15000 C C . ALA A 1 62 ? 13.536 -4.588 -5.773 1.00 50.00 62 ALA A C 16
ATOM 15001 O O . ALA A 1 62 ? 14.477 -4.864 -5.045 1.00 0.00 62 ALA A O 16
ATOM 15009 N N . GLY A 1 1 ? -6.778 22.099 25.215 1.00 0.00 1 GLY A N 17
ATOM 15010 C CA . GLY A 1 1 ? -5.750 23.138 24.922 1.00 0.00 1 GLY A CA 17
ATOM 15011 C C . GLY A 1 1 ? -5.225 22.950 23.503 1.00 0.00 1 GLY A C 17
ATOM 15012 O O . GLY A 1 1 ? -5.819 22.229 22.701 1.00 0.00 1 GLY A O 17
ATOM 15018 N N . PRO A 1 2 ? -4.127 23.581 23.185 1.00 0.00 2 PRO A N 17
ATOM 15019 C CA . PRO A 1 2 ? -3.504 23.483 21.833 1.00 0.00 2 PRO A CA 17
ATOM 15020 C C . PRO A 1 2 ? -3.344 22.033 21.381 1.00 0.00 2 PRO A C 17
ATOM 15021 O O . PRO A 1 2 ? -3.080 21.146 22.194 1.00 0.00 2 PRO A O 17
ATOM 15032 N N . LEU A 1 3 ? -3.507 21.800 20.083 1.00 0.00 3 LEU A N 17
ATOM 15033 C CA . LEU A 1 3 ? -3.384 20.454 19.534 1.00 0.00 3 LEU A CA 17
ATOM 15034 C C . LEU A 1 3 ? -1.955 20.197 19.066 1.00 0.00 3 LEU A C 17
ATOM 15035 O O . LEU A 1 3 ? -1.305 21.081 18.508 1.00 0.00 3 LEU A O 17
ATOM 15051 N N . GLY A 1 4 ? -1.475 18.978 19.296 1.00 50.00 4 GLY A N 17
ATOM 15052 C CA . GLY A 1 4 ? -0.122 18.605 18.894 1.00 50.00 4 GLY A CA 17
ATOM 15053 C C . GLY A 1 4 ? -0.154 17.725 17.649 1.00 50.00 4 GLY A C 17
ATOM 15054 O O . GLY A 1 4 ? -0.754 18.087 16.636 1.00 50.00 4 GLY A O 17
ATOM 15058 N N . SER A 1 5 ? 0.491 16.566 17.732 1.00 50.00 5 SER A N 17
ATOM 15059 C CA . SER A 1 5 ? 0.524 15.642 16.605 1.00 50.00 5 SER A CA 17
ATOM 15060 C C . SER A 1 5 ? -0.883 15.161 16.267 1.00 50.00 5 SER A C 17
ATOM 15061 O O . SER A 1 5 ? -1.770 15.159 17.120 1.00 50.00 5 SER A O 17
ATOM 15069 N N . ASP A 1 6 ? -1.080 14.755 15.015 1.00 50.00 6 ASP A N 17
ATOM 15070 C CA . ASP A 1 6 ? -2.386 14.275 14.570 1.00 50.00 6 ASP A CA 17
ATOM 15071 C C . ASP A 1 6 ? -2.232 13.017 13.720 1.00 50.00 6 ASP A C 17
ATOM 15072 O O . ASP A 1 6 ? -1.119 12.631 13.363 1.00 50.00 6 ASP A O 17
ATOM 15081 N N . THR A 1 7 ? -3.356 12.385 13.397 1.00 50.00 7 THR A N 17
ATOM 15082 C CA . THR A 1 7 ? -3.333 11.173 12.586 1.00 50.00 7 THR A CA 17
ATOM 15083 C C . THR A 1 7 ? -3.217 11.531 11.108 1.00 50.00 7 THR A C 17
ATOM 15084 O O . THR A 1 7 ? -3.473 12.670 10.717 1.00 50.00 7 THR A O 17
ATOM 15095 N N . LYS A 1 8 ? -2.825 10.557 10.290 1.00 25.00 8 LYS A N 17
ATOM 15096 C CA . LYS A 1 8 ? -2.673 10.792 8.856 1.00 25.00 8 LYS A CA 17
ATOM 15097 C C . LYS A 1 8 ? -3.293 9.666 8.033 1.00 25.00 8 LYS A C 17
ATOM 15098 O O . LYS A 1 8 ? -3.893 8.736 8.572 1.00 25.00 8 LYS A O 17
ATOM 15117 N N . LEU A 1 9 ? -3.149 9.778 6.715 1.00 16.66 9 LEU A N 17
ATOM 15118 C CA . LEU A 1 9 ? -3.698 8.797 5.782 1.00 16.66 9 LEU A CA 17
ATOM 15119 C C . LEU A 1 9 ? -2.613 7.837 5.309 1.00 16.66 9 LEU A C 17
ATOM 15120 O O . LEU A 1 9 ? -1.436 8.196 5.275 1.00 16.66 9 LEU A O 17
ATOM 15136 N N . TYR A 1 10 ? -3.001 6.617 4.942 1.00 25.00 10 TYR A N 17
ATOM 15137 C CA . TYR A 1 10 ? -2.033 5.641 4.478 1.00 25.00 10 TYR A CA 17
ATOM 15138 C C . TYR A 1 10 ? -1.978 5.671 2.955 1.00 25.00 10 TYR A C 17
ATOM 15139 O O . TYR A 1 10 ? -0.995 6.117 2.364 1.00 25.00 10 TYR A O 17
ATOM 15157 N N . CYS A 1 11 ? -3.058 5.230 2.335 1.00 16.66 11 CYS A N 17
ATOM 15158 C CA . CYS A 1 11 ? -3.172 5.238 0.886 1.00 16.66 11 CYS A CA 17
ATOM 15159 C C . CYS A 1 11 ? -2.656 6.550 0.320 1.00 16.66 11 CYS A C 17
ATOM 15160 O O . CYS A 1 11 ? -3.218 7.616 0.577 1.00 16.66 11 CYS A O 17
ATOM 15167 N N . ILE A 1 12 ? -1.589 6.463 -0.464 1.00 16.66 12 ILE A N 17
ATOM 15168 C CA . ILE A 1 12 ? -1.004 7.644 -1.080 1.00 16.66 12 ILE A CA 17
ATOM 15169 C C . ILE A 1 12 ? -2.095 8.418 -1.807 1.00 16.66 12 ILE A C 17
ATOM 15170 O O . ILE A 1 12 ? -1.881 9.526 -2.298 1.00 16.66 12 ILE A O 17
ATOM 15186 N N . CYS A 1 13 ? -3.265 7.797 -1.867 1.00 16.66 13 CYS A N 17
ATOM 15187 C CA . CYS A 1 13 ? -4.418 8.376 -2.527 1.00 16.66 13 CYS A CA 17
ATOM 15188 C C . CYS A 1 13 ? -5.073 9.433 -1.635 1.00 16.66 13 CYS A C 17
ATOM 15189 O O . CYS A 1 13 ? -6.095 10.014 -1.999 1.00 16.66 13 CYS A O 17
ATOM 15196 N N . LYS A 1 14 ? -4.465 9.678 -0.473 1.00 16.66 14 LYS A N 17
ATOM 15197 C CA . LYS A 1 14 ? -4.971 10.673 0.471 1.00 16.66 14 LYS A CA 17
ATOM 15198 C C . LYS A 1 14 ? -6.313 10.259 1.074 1.00 16.66 14 LYS A C 17
ATOM 15199 O O . LYS A 1 14 ? -7.282 11.016 1.028 1.00 16.66 14 LYS A O 17
ATOM 15218 N N . THR A 1 15 ? -6.358 9.064 1.658 1.00 25.00 15 THR A N 17
ATOM 15219 C CA . THR A 1 15 ? -7.582 8.575 2.289 1.00 25.00 15 THR A CA 17
ATOM 15220 C C . THR A 1 15 ? -7.235 7.699 3.497 1.00 25.00 15 THR A C 17
ATOM 15221 O O . THR A 1 15 ? -6.218 7.006 3.492 1.00 25.00 15 THR A O 17
ATOM 15232 N N . PRO A 1 16 ? -8.051 7.718 4.521 1.00 50.00 16 PRO A N 17
ATOM 15233 C CA . PRO A 1 16 ? -7.813 6.905 5.754 1.00 50.00 16 PRO A CA 17
ATOM 15234 C C . PRO A 1 16 ? -7.960 5.409 5.488 1.00 50.00 16 PRO A C 17
ATOM 15235 O O . PRO A 1 16 ? -8.696 5.002 4.588 1.00 50.00 16 PRO A O 17
ATOM 15246 N N . TYR A 1 17 ? -7.264 4.591 6.275 1.00 25.00 17 TYR A N 17
ATOM 15247 C CA . TYR A 1 17 ? -7.345 3.152 6.102 1.00 25.00 17 TYR A CA 17
ATOM 15248 C C . TYR A 1 17 ? -8.788 2.706 6.195 1.00 25.00 17 TYR A C 17
ATOM 15249 O O . TYR A 1 17 ? -9.580 3.276 6.945 1.00 25.00 17 TYR A O 17
ATOM 15267 N N . ASP A 1 18 ? -9.123 1.688 5.431 1.00 25.00 18 ASP A N 17
ATOM 15268 C CA . ASP A 1 18 ? -10.483 1.170 5.427 1.00 25.00 18 ASP A CA 17
ATOM 15269 C C . ASP A 1 18 ? -10.488 -0.353 5.346 1.00 25.00 18 ASP A C 17
ATOM 15270 O O . ASP A 1 18 ? -10.105 -0.932 4.331 1.00 25.00 18 ASP A O 17
ATOM 15279 N N . GLU A 1 19 ? -10.939 -0.996 6.416 1.00 25.00 19 GLU A N 17
ATOM 15280 C CA . GLU A 1 19 ? -11.001 -2.452 6.448 1.00 25.00 19 GLU A CA 17
ATOM 15281 C C . GLU A 1 19 ? -11.840 -2.959 5.284 1.00 25.00 19 GLU A C 17
ATOM 15282 O O . GLU A 1 19 ? -11.745 -4.123 4.893 1.00 25.00 19 GLU A O 17
ATOM 15294 N N . SER A 1 20 ? -12.632 -2.062 4.710 1.00 50.00 20 SER A N 17
ATOM 15295 C CA . SER A 1 20 ? -13.456 -2.410 3.559 1.00 50.00 20 SER A CA 17
ATOM 15296 C C . SER A 1 20 ? -12.527 -2.579 2.383 1.00 50.00 20 SER A C 17
ATOM 15297 O O . SER A 1 20 ? -12.757 -3.372 1.468 1.00 50.00 20 SER A O 17
ATOM 15305 N N . LYS A 1 21 ? -11.459 -1.809 2.456 1.00 16.66 21 LYS A N 17
ATOM 15306 C CA . LYS A 1 21 ? -10.420 -1.804 1.458 1.00 16.66 21 LYS A CA 17
ATOM 15307 C C . LYS A 1 21 ? -9.260 -2.627 1.955 1.00 16.66 21 LYS A C 17
ATOM 15308 O O . LYS A 1 21 ? -9.099 -2.830 3.158 1.00 16.66 21 LYS A O 17
ATOM 15327 N N . PHE A 1 22 ? -8.462 -3.111 1.030 1.00 16.66 22 PHE A N 17
ATOM 15328 C CA . PHE A 1 22 ? -7.323 -3.915 1.395 1.00 16.66 22 PHE A CA 17
ATOM 15329 C C . PHE A 1 22 ? -6.054 -3.192 1.055 1.00 16.66 22 PHE A C 17
ATOM 15330 O O . PHE A 1 22 ? -6.011 -2.388 0.129 1.00 16.66 22 PHE A O 17
ATOM 15347 N N . TYR A 1 23 ? -5.037 -3.451 1.841 1.00 16.66 23 TYR A N 17
ATOM 15348 C CA . TYR A 1 23 ? -3.776 -2.777 1.656 1.00 16.66 23 TYR A CA 17
ATOM 15349 C C . TYR A 1 23 ? -2.598 -3.697 1.537 1.00 16.66 23 TYR A C 17
ATOM 15350 O O . TYR A 1 23 ? -2.624 -4.878 1.881 1.00 16.66 23 TYR A O 17
ATOM 15368 N N . ILE A 1 24 ? -1.549 -3.059 1.099 1.00 16.66 24 ILE A N 17
ATOM 15369 C CA . ILE A 1 24 ? -0.242 -3.667 0.948 1.00 16.66 24 ILE A CA 17
ATOM 15370 C C . ILE A 1 24 ? 0.693 -2.797 1.767 1.00 16.66 24 ILE A C 17
ATOM 15371 O O . ILE A 1 24 ? 0.668 -1.575 1.636 1.00 16.66 24 ILE A O 17
ATOM 15387 N N . GLY A 1 25 ? 1.436 -3.395 2.679 1.00 16.66 25 GLY A N 17
ATOM 15388 C CA . GLY A 1 25 ? 2.259 -2.595 3.572 1.00 16.66 25 GLY A CA 17
ATOM 15389 C C . GLY A 1 25 ? 3.700 -2.368 3.134 1.00 16.66 25 GLY A C 17
ATOM 15390 O O . GLY A 1 25 ? 4.497 -3.299 3.010 1.00 16.66 25 GLY A O 17
ATOM 15394 N N . CYS A 1 26 ? 4.025 -1.087 2.994 1.00 16.66 26 CYS A N 17
ATOM 15395 C CA . CYS A 1 26 ? 5.362 -0.636 2.673 1.00 16.66 26 CYS A CA 17
ATOM 15396 C C . CYS A 1 26 ? 6.340 -1.351 3.609 1.00 16.66 26 CYS A C 17
ATOM 15397 O O . CYS A 1 26 ? 6.267 -1.178 4.825 1.00 16.66 26 CYS A O 17
ATOM 15404 N N . ASP A 1 27 ? 7.247 -2.151 3.060 1.00 16.66 27 ASP A N 17
ATOM 15405 C CA . ASP A 1 27 ? 8.201 -2.860 3.901 1.00 16.66 27 ASP A CA 17
ATOM 15406 C C . ASP A 1 27 ? 9.165 -1.870 4.502 1.00 16.66 27 ASP A C 17
ATOM 15407 O O . ASP A 1 27 ? 9.689 -2.063 5.599 1.00 16.66 27 ASP A O 17
ATOM 15416 N N . ARG A 1 28 ? 9.395 -0.804 3.756 1.00 16.66 28 ARG A N 17
ATOM 15417 C CA . ARG A 1 28 ? 10.299 0.237 4.184 1.00 16.66 28 ARG A CA 17
ATOM 15418 C C . ARG A 1 28 ? 9.549 1.523 4.524 1.00 16.66 28 ARG A C 17
ATOM 15419 O O . ARG A 1 28 ? 10.066 2.354 5.271 1.00 16.66 28 ARG A O 17
ATOM 15440 N N . CYS A 1 29 ? 8.345 1.710 3.972 1.00 16.66 29 CYS A N 17
ATOM 15441 C CA . CYS A 1 29 ? 7.604 2.927 4.248 1.00 16.66 29 CYS A CA 17
ATOM 15442 C C . CYS A 1 29 ? 6.502 2.695 5.280 1.00 16.66 29 CYS A C 17
ATOM 15443 O O . CYS A 1 29 ? 5.662 3.565 5.508 1.00 16.66 29 CYS A O 17
ATOM 15450 N N . GLN A 1 30 ? 6.522 1.519 5.901 1.00 16.66 30 GLN A N 17
ATOM 15451 C CA . GLN A 1 30 ? 5.538 1.162 6.922 1.00 16.66 30 GLN A CA 17
ATOM 15452 C C . GLN A 1 30 ? 4.184 1.832 6.686 1.00 16.66 30 GLN A C 17
ATOM 15453 O O . GLN A 1 30 ? 3.605 2.410 7.606 1.00 16.66 30 GLN A O 17
ATOM 15467 N N . ASN A 1 31 ? 3.672 1.749 5.459 1.00 16.66 31 ASN A N 17
ATOM 15468 C CA . ASN A 1 31 ? 2.384 2.354 5.142 1.00 16.66 31 ASN A CA 17
ATOM 15469 C C . ASN A 1 31 ? 1.504 1.364 4.387 1.00 16.66 31 ASN A C 17
ATOM 15470 O O . ASN A 1 31 ? 1.985 0.336 3.925 1.00 16.66 31 ASN A O 17
ATOM 15481 N N . TRP A 1 32 ? 0.212 1.669 4.281 1.00 16.66 32 TRP A N 17
ATOM 15482 C CA . TRP A 1 32 ? -0.725 0.774 3.598 1.00 16.66 32 TRP A CA 17
ATOM 15483 C C . TRP A 1 32 ? -1.625 1.553 2.645 1.00 16.66 32 TRP A C 17
ATOM 15484 O O . TRP A 1 32 ? -2.213 2.561 3.027 1.00 16.66 32 TRP A O 17
ATOM 15505 N N . TYR A 1 33 ? -1.741 1.085 1.405 1.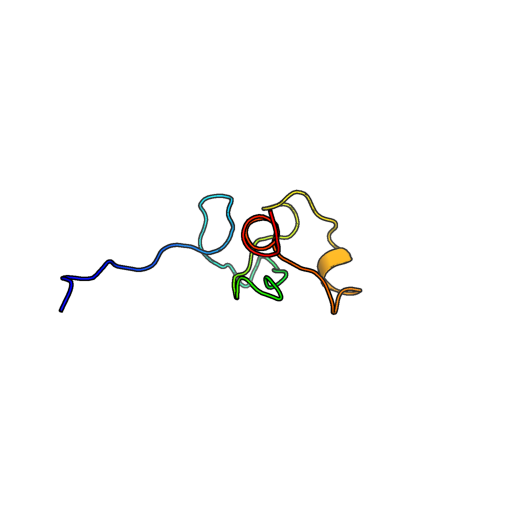00 16.66 33 TYR A N 17
ATOM 15506 C CA . TYR A 1 33 ? -2.595 1.764 0.422 1.00 16.66 33 TYR A CA 17
ATOM 15507 C C . TYR A 1 33 ? -3.566 0.789 -0.240 1.00 16.66 33 TYR A C 17
ATOM 15508 O O . TYR A 1 33 ? -3.196 -0.351 -0.520 1.00 16.66 33 TYR A O 17
ATOM 15526 N N . HIS A 1 34 ? -4.790 1.241 -0.547 1.00 16.66 34 HIS A N 17
ATOM 15527 C CA . HIS A 1 34 ? -5.704 0.381 -1.247 1.00 16.66 34 HIS A CA 17
ATOM 15528 C C . HIS A 1 34 ? -4.975 -0.087 -2.501 1.00 16.66 34 HIS A C 17
ATOM 15529 O O . HIS A 1 34 ? -4.228 0.684 -3.114 1.00 16.66 34 HIS A O 17
ATOM 15544 N N . GLY A 1 35 ? -5.146 -1.338 -2.866 1.00 16.66 35 GLY A N 17
ATOM 15545 C CA . GLY A 1 35 ? -4.445 -1.854 -4.027 1.00 16.66 35 GLY A CA 17
ATOM 15546 C C . GLY A 1 35 ? -4.442 -0.861 -5.175 1.00 16.66 35 GLY A C 17
ATOM 15547 O O . GLY A 1 35 ? -3.385 -0.431 -5.631 1.00 16.66 35 GLY A O 17
ATOM 15551 N N . ARG A 1 36 ? -5.623 -0.496 -5.637 1.00 16.66 36 ARG A N 17
ATOM 15552 C CA . ARG A 1 36 ? -5.724 0.452 -6.732 1.00 16.66 36 ARG A CA 17
ATOM 15553 C C . ARG A 1 36 ? -5.256 1.818 -6.278 1.00 16.66 36 ARG A C 17
ATOM 15554 O O . ARG A 1 36 ? -4.914 2.669 -7.100 1.00 16.66 36 ARG A O 17
ATOM 15575 N N . CYS A 1 37 ? -5.240 2.032 -4.972 1.00 16.66 37 CYS A N 17
ATOM 15576 C CA . CYS A 1 37 ? -4.803 3.313 -4.460 1.00 16.66 37 CYS A CA 17
ATOM 15577 C C . CYS A 1 37 ? -3.469 3.661 -5.096 1.00 16.66 37 CYS A C 17
ATOM 15578 O O . CYS A 1 37 ? -3.148 4.832 -5.302 1.00 16.66 37 CYS A O 17
ATOM 15585 N N . VAL A 1 38 ? -2.700 2.621 -5.407 1.00 16.66 38 VAL A N 17
ATOM 15586 C CA . VAL A 1 38 ? -1.393 2.802 -6.028 1.00 16.66 38 VAL A CA 17
ATOM 15587 C C . VAL A 1 38 ? -1.337 2.118 -7.393 1.00 16.66 38 VAL A C 17
ATOM 15588 O O . VAL A 1 38 ? -0.266 1.975 -7.981 1.00 16.66 38 VAL A O 17
ATOM 15601 N N . GLY A 1 39 ? -2.504 1.719 -7.901 1.00 16.66 39 GLY A N 17
ATOM 15602 C CA . GLY A 1 39 ? -2.575 1.077 -9.212 1.00 16.66 39 GLY A CA 17
ATOM 15603 C C . GLY A 1 39 ? -1.981 -0.323 -9.185 1.00 16.66 39 GLY A C 17
ATOM 15604 O O . GLY A 1 39 ? -1.194 -0.686 -10.060 1.00 16.66 39 GLY A O 17
ATOM 15608 N N . ILE A 1 40 ? -2.342 -1.100 -8.172 1.00 16.66 40 ILE A N 17
ATOM 15609 C CA . ILE A 1 40 ? -1.817 -2.454 -8.037 1.00 16.66 40 ILE A CA 17
ATOM 15610 C C . ILE A 1 40 ? -2.909 -3.500 -8.241 1.00 16.66 40 ILE A C 17
ATOM 15611 O O . ILE A 1 40 ? -4.098 -3.182 -8.246 1.00 16.66 40 ILE A O 17
ATOM 15627 N N . LEU A 1 41 ? -2.488 -4.752 -8.396 1.00 16.66 41 LEU A N 17
ATOM 15628 C CA . LEU A 1 41 ? -3.428 -5.847 -8.584 1.00 16.66 41 LEU A CA 17
ATOM 15629 C C . LEU A 1 41 ? -4.371 -5.952 -7.394 1.00 16.66 41 LEU A C 17
ATOM 15630 O O . LEU A 1 41 ? -4.139 -5.360 -6.341 1.00 16.66 41 LEU A O 17
ATOM 15646 N N . GLN A 1 42 ? -5.448 -6.688 -7.586 1.00 16.66 42 GLN A N 17
ATOM 15647 C CA . GLN A 1 42 ? -6.452 -6.859 -6.544 1.00 16.66 42 GLN A CA 17
ATOM 15648 C C . GLN A 1 42 ? -5.981 -7.869 -5.511 1.00 16.66 42 GLN A C 17
ATOM 15649 O O . GLN A 1 42 ? -5.918 -7.576 -4.316 1.00 16.66 42 GLN A O 17
ATOM 15663 N N . SER A 1 43 ? -5.642 -9.055 -5.987 1.00 16.66 43 SER A N 17
ATOM 15664 C CA . SER A 1 43 ? -5.164 -10.109 -5.113 1.00 16.66 43 SER A CA 17
ATOM 15665 C C . SER A 1 43 ? -3.775 -9.757 -4.613 1.00 16.66 43 SER A C 17
ATOM 15666 O O . SER A 1 43 ? -3.275 -10.357 -3.663 1.00 16.66 43 SER A O 17
ATOM 15674 N N . GLU A 1 44 ? -3.157 -8.784 -5.278 1.00 16.66 44 GLU A N 17
ATOM 15675 C CA . GLU A 1 44 ? -1.810 -8.358 -4.927 1.00 16.66 44 GLU A CA 17
ATOM 15676 C C . GLU A 1 44 ? -1.645 -8.271 -3.430 1.00 16.66 44 GLU A C 17
ATOM 15677 O O . GLU A 1 44 ? -0.534 -8.293 -2.922 1.00 16.66 44 GLU A O 17
ATOM 15689 N N . ALA A 1 45 ? -2.748 -8.159 -2.731 1.00 16.66 45 ALA A N 17
ATOM 15690 C CA . ALA A 1 45 ? -2.694 -8.063 -1.292 1.00 16.66 45 ALA A CA 17
ATOM 15691 C C . ALA A 1 45 ? -2.270 -9.400 -0.667 1.00 16.66 45 ALA A C 17
ATOM 15692 O O . ALA A 1 45 ? -1.417 -9.434 0.219 1.00 16.66 45 ALA A O 17
ATOM 15699 N N . GLU A 1 46 ? -2.896 -10.491 -1.111 1.00 16.66 46 GLU A N 17
ATOM 15700 C CA . GLU A 1 46 ? -2.601 -11.818 -0.560 1.00 16.66 46 GLU A CA 17
ATOM 15701 C C . GLU A 1 46 ? -1.463 -12.566 -1.263 1.00 16.66 46 GLU A C 17
ATOM 15702 O O . GLU A 1 46 ? -0.648 -13.215 -0.608 1.00 16.66 46 GLU A O 17
ATOM 15714 N N . LEU A 1 47 ? -1.446 -12.532 -2.584 1.00 16.66 47 LEU A N 17
ATOM 15715 C CA . LEU A 1 47 ? -0.442 -13.275 -3.350 1.00 16.66 47 LEU A CA 17
ATOM 15716 C C . LEU A 1 47 ? 0.988 -12.936 -2.956 1.00 16.66 47 LEU A C 17
ATOM 15717 O O . LEU A 1 47 ? 1.872 -13.788 -3.042 1.00 16.66 47 LEU A O 17
ATOM 15733 N N . ILE A 1 48 ? 1.228 -11.715 -2.526 1.00 16.66 48 ILE A N 17
ATOM 15734 C CA . ILE A 1 48 ? 2.576 -11.332 -2.131 1.00 16.66 48 ILE A CA 17
ATOM 15735 C C . ILE A 1 48 ? 2.819 -11.682 -0.684 1.00 16.66 48 ILE A C 17
ATOM 15736 O O . ILE A 1 48 ? 1.918 -12.106 0.040 1.00 16.66 48 ILE A O 17
ATOM 15752 N N . ASP A 1 49 ? 4.058 -11.513 -0.286 1.00 25.00 49 ASP A N 17
ATOM 15753 C CA . ASP A 1 49 ? 4.465 -11.818 1.064 1.00 25.00 49 ASP A CA 17
ATOM 15754 C C . ASP A 1 49 ? 5.754 -11.075 1.388 1.00 25.00 49 ASP A C 17
ATOM 15755 O O . ASP A 1 49 ? 6.417 -11.341 2.390 1.00 25.00 49 ASP A O 17
ATOM 15764 N N . GLU A 1 50 ? 6.074 -10.126 0.520 1.00 16.66 50 GLU A N 17
ATOM 15765 C CA . GLU A 1 50 ? 7.248 -9.296 0.663 1.00 16.66 50 GLU A CA 17
ATOM 15766 C C . GLU A 1 50 ? 6.977 -8.009 -0.089 1.00 16.66 50 GLU A C 17
ATOM 15767 O O . GLU A 1 50 ? 7.864 -7.430 -0.716 1.00 16.66 50 GLU A O 17
ATOM 15779 N N . TYR A 1 51 ? 5.717 -7.581 -0.023 1.00 16.66 51 TYR A N 17
ATOM 15780 C CA . TYR A 1 51 ? 5.291 -6.380 -0.701 1.00 16.66 51 TYR A CA 17
ATOM 15781 C C . TYR A 1 51 ? 5.951 -5.166 -0.112 1.00 16.66 51 TYR A C 17
ATOM 15782 O O . TYR A 1 51 ? 6.176 -5.069 1.091 1.00 16.66 51 TYR A O 17
ATOM 15800 N N . VAL A 1 52 ? 6.212 -4.225 -0.987 1.00 16.66 52 VAL A N 17
ATOM 15801 C CA . VAL A 1 52 ? 6.803 -2.969 -0.595 1.00 16.66 52 VAL A CA 17
ATOM 15802 C C . VAL A 1 52 ? 5.982 -1.850 -1.176 1.00 16.66 52 VAL A C 17
ATOM 15803 O O . VAL A 1 52 ? 5.257 -2.043 -2.148 1.00 16.66 52 VAL A O 17
ATOM 15816 N N . CYS A 1 53 ? 6.081 -0.687 -0.576 1.00 16.66 53 CYS A N 17
ATOM 15817 C CA . CYS A 1 53 ? 5.331 0.428 -1.017 1.00 16.66 53 CYS A CA 17
ATOM 15818 C C . CYS A 1 53 ? 6.052 1.147 -2.105 1.00 16.66 53 CYS A C 17
ATOM 15819 O O . CYS A 1 53 ? 7.269 1.037 -2.254 1.00 16.66 53 CYS A O 17
ATOM 15826 N N . PRO A 1 54 ? 5.326 1.878 -2.862 1.00 16.66 54 PRO A N 17
ATOM 15827 C CA . PRO A 1 54 ? 5.892 2.646 -3.972 1.00 16.66 54 PRO A CA 17
ATOM 15828 C C . PRO A 1 54 ? 6.529 3.925 -3.460 1.00 16.66 54 PRO A C 17
ATOM 15829 O O . PRO A 1 54 ? 7.432 4.484 -4.080 1.00 16.66 54 PRO A O 17
ATOM 15840 N N . GLN A 1 55 ? 6.074 4.346 -2.284 1.00 16.66 55 GLN A N 17
ATOM 15841 C CA . GLN A 1 55 ? 6.629 5.524 -1.643 1.00 16.66 55 GLN A CA 17
ATOM 15842 C C . GLN A 1 55 ? 8.012 5.171 -1.126 1.00 16.66 55 GLN A C 17
ATOM 15843 O O . GLN A 1 55 ? 8.936 5.983 -1.155 1.00 16.66 55 GLN A O 17
ATOM 15857 N N . CYS A 1 56 ? 8.138 3.926 -0.666 1.00 16.66 56 CYS A N 17
ATOM 15858 C CA . CYS A 1 56 ? 9.403 3.428 -0.155 1.00 16.66 56 CYS A CA 17
ATOM 15859 C C . CYS A 1 56 ? 10.268 2.927 -1.310 1.00 16.66 56 CYS A C 17
ATOM 15860 O O . CYS A 1 56 ? 11.496 2.996 -1.258 1.00 16.66 56 CYS A O 17
ATOM 15867 N N . GLN A 1 57 ? 9.610 2.413 -2.347 1.00 16.66 57 GLN A N 17
ATOM 15868 C CA . GLN A 1 57 ? 10.317 1.890 -3.510 1.00 16.66 57 GLN A CA 17
ATOM 15869 C C . GLN A 1 57 ? 11.345 2.893 -4.012 1.00 16.66 57 GLN A C 17
ATOM 15870 O O . GLN A 1 57 ? 12.389 2.514 -4.541 1.00 16.66 57 GLN A O 17
ATOM 15884 N N . SER A 1 58 ? 11.045 4.174 -3.842 1.00 25.00 58 SER A N 17
ATOM 15885 C CA . SER A 1 58 ? 11.958 5.218 -4.282 1.00 25.00 58 SER A CA 17
ATOM 15886 C C . SER A 1 58 ? 13.363 4.942 -3.760 1.00 25.00 58 SER A C 17
ATOM 15887 O O . SER A 1 58 ? 14.353 5.284 -4.406 1.00 25.00 58 SER A O 17
ATOM 15895 N N . THR A 1 59 ? 13.444 4.318 -2.587 1.00 50.00 59 THR A N 17
ATOM 15896 C CA . THR A 1 59 ? 14.738 4.000 -1.992 1.00 50.00 59 THR A CA 17
ATOM 15897 C C . THR A 1 59 ? 14.636 2.785 -1.071 1.00 50.00 59 THR A C 17
ATOM 15898 O O . THR A 1 59 ? 14.757 2.909 0.148 1.00 50.00 59 THR A O 17
ATOM 15909 N N . GLU A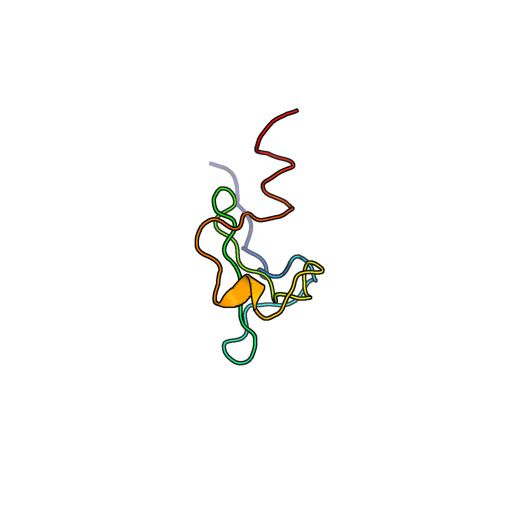 1 60 ? 14.425 1.610 -1.659 1.00 50.00 60 GLU A N 17
ATOM 15910 C CA . GLU A 1 60 ? 14.321 0.383 -0.878 1.00 50.00 60 GLU A CA 17
ATOM 15911 C C . GLU A 1 60 ? 15.579 0.190 -0.037 1.00 50.00 60 GLU A C 17
ATOM 15912 O O . GLU A 1 60 ? 15.534 -0.391 1.046 1.00 50.00 60 GLU A O 17
ATOM 15924 N N . ASP A 1 61 ? 16.703 0.683 -0.551 1.00 50.00 61 ASP A N 17
ATOM 15925 C CA . ASP A 1 61 ? 17.978 0.566 0.151 1.00 50.00 61 ASP A CA 17
ATOM 15926 C C . ASP A 1 61 ? 18.773 1.862 0.037 1.00 50.00 61 ASP A C 17
ATOM 15927 O O . ASP A 1 61 ? 18.368 2.791 -0.663 1.00 50.00 61 ASP A O 17
ATOM 15936 N N . ALA A 1 62 ? 19.908 1.919 0.728 1.00 50.00 62 ALA A N 17
ATOM 15937 C CA . ALA A 1 62 ? 20.755 3.107 0.699 1.00 50.00 62 ALA A CA 17
ATOM 15938 C C . ALA A 1 62 ? 22.229 2.713 0.678 1.00 50.00 62 ALA A C 17
ATOM 15939 O O . ALA A 1 62 ? 22.522 1.613 0.239 1.00 0.00 62 ALA A O 17
ATOM 15947 N N . GLY A 1 1 ? 0.780 26.546 11.336 1.00 0.00 1 GLY A N 18
ATOM 15948 C CA . GLY A 1 1 ? 0.979 25.134 10.906 1.00 0.00 1 GLY A CA 18
ATOM 15949 C C . GLY A 1 1 ? -0.016 24.234 11.631 1.00 0.00 1 GLY A C 18
ATOM 15950 O O . GLY A 1 1 ? -0.660 24.653 12.594 1.00 0.00 1 GLY A O 18
ATOM 15956 N N . PRO A 1 2 ? -0.149 23.014 11.187 1.00 0.00 2 PRO A N 18
ATOM 15957 C CA . PRO A 1 2 ? -1.084 22.025 11.800 1.00 0.00 2 PRO A CA 18
ATOM 15958 C C . PRO A 1 2 ? -0.747 21.754 13.266 1.00 0.00 2 PRO A C 18
ATOM 15959 O O . PRO A 1 2 ? 0.402 21.896 13.685 1.00 0.00 2 PRO A O 18
ATOM 15970 N N . LEU A 1 3 ? -1.755 21.361 14.036 1.00 0.00 3 LEU A N 18
ATOM 15971 C CA . LEU A 1 3 ? -1.555 21.072 15.451 1.00 0.00 3 LEU A CA 18
ATOM 15972 C C . LEU A 1 3 ? -0.832 19.740 15.622 1.00 0.00 3 LEU A C 18
ATOM 15973 O O . LEU A 1 3 ? -0.921 18.860 14.768 1.00 0.00 3 LEU A O 18
ATOM 15989 N N . GLY A 1 4 ? -0.112 19.603 16.731 1.00 50.00 4 GLY A N 18
ATOM 15990 C CA . GLY A 1 4 ? 0.627 18.375 17.001 1.00 50.00 4 GLY A CA 18
ATOM 15991 C C . GLY A 1 4 ? -0.313 17.258 17.440 1.00 50.00 4 GLY A C 18
ATOM 15992 O O . GLY A 1 4 ? -1.533 17.422 17.431 1.00 50.00 4 GLY A O 18
ATOM 15996 N N . SER A 1 5 ? 0.263 16.121 17.816 1.00 50.00 5 SER A N 18
ATOM 15997 C CA . SER A 1 5 ? -0.534 14.979 18.250 1.00 50.00 5 SER A CA 18
ATOM 15998 C C . SER A 1 5 ? -1.529 14.580 17.164 1.00 50.00 5 SER A C 18
ATOM 15999 O O . SER A 1 5 ? -2.723 14.439 17.424 1.00 50.00 5 SER A O 18
ATOM 16007 N N . ASP A 1 6 ? -1.024 14.400 15.947 1.00 50.00 6 ASP A N 18
ATOM 16008 C CA . ASP A 1 6 ? -1.871 14.016 14.822 1.00 50.00 6 ASP A CA 18
ATOM 16009 C C . ASP A 1 6 ? -1.126 13.053 13.902 1.00 50.00 6 ASP A C 18
ATOM 16010 O O . ASP A 1 6 ? 0.100 13.096 13.807 1.00 50.00 6 ASP A O 18
ATOM 16019 N N . THR A 1 7 ? -1.875 12.180 13.230 1.00 50.00 7 THR A N 18
ATOM 16020 C CA . THR A 1 7 ? -1.275 11.204 12.322 1.00 50.00 7 THR A CA 18
ATOM 16021 C C . THR A 1 7 ? -1.829 11.366 10.910 1.00 50.00 7 THR A C 18
ATOM 16022 O O . THR A 1 7 ? -2.879 11.977 10.710 1.00 50.00 7 THR A O 18
ATOM 16033 N N . LYS A 1 8 ? -1.113 10.813 9.934 1.00 25.00 8 LYS A N 18
ATOM 16034 C CA . LYS A 1 8 ? -1.536 10.895 8.538 1.00 25.00 8 LYS A CA 18
ATOM 16035 C C . LYS A 1 8 ? -2.328 9.656 8.141 1.00 2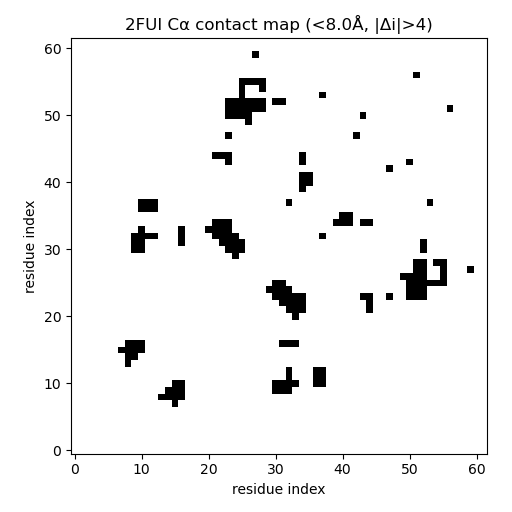5.00 8 LYS A C 18
ATOM 16036 O O . LYS A 1 8 ? -2.260 8.619 8.801 1.00 25.00 8 LYS A O 18
ATOM 16055 N N . LEU A 1 9 ? -3.080 9.780 7.060 1.00 16.66 9 LEU A N 18
ATOM 16056 C CA . LEU A 1 9 ? -3.886 8.674 6.570 1.00 16.66 9 LEU A CA 18
ATOM 16057 C C . LEU A 1 9 ? -2.994 7.617 5.908 1.00 16.66 9 LEU A C 18
ATOM 16058 O O . LEU A 1 9 ? -1.771 7.755 5.900 1.00 16.66 9 LEU A O 18
ATOM 16074 N N . TYR A 1 10 ? -3.594 6.540 5.402 1.00 25.00 10 TYR A N 18
ATOM 16075 C CA . TYR A 1 10 ? -2.827 5.457 4.806 1.00 25.00 10 TYR A CA 18
ATOM 16076 C C . TYR A 1 10 ? -2.544 5.704 3.315 1.00 25.00 10 TYR A C 18
ATOM 16077 O O . TYR A 1 10 ? -1.562 6.356 2.963 1.00 25.00 10 TYR A O 18
ATOM 16095 N N . CYS A 1 11 ? -3.388 5.154 2.451 1.00 16.66 11 CYS A N 18
ATOM 16096 C CA . CYS A 1 11 ? -3.219 5.283 1.006 1.00 16.66 11 CYS A CA 18
ATOM 16097 C C . CYS A 1 11 ? -2.703 6.655 0.593 1.00 16.66 11 CYS A C 18
ATOM 16098 O O . CYS A 1 11 ? -3.211 7.688 1.015 1.00 16.66 11 CYS A O 18
ATOM 16105 N N . ILE A 1 12 ? -1.694 6.631 -0.272 1.00 16.66 12 ILE A N 18
ATOM 16106 C CA . ILE A 1 12 ? -1.099 7.849 -0.797 1.00 16.66 12 ILE A CA 18
ATOM 16107 C C . ILE A 1 12 ? -2.165 8.625 -1.554 1.00 16.66 12 ILE A C 18
ATOM 16108 O O . ILE A 1 12 ? -1.958 9.757 -1.992 1.00 16.66 12 ILE A O 18
ATOM 16124 N N . CYS A 1 13 ? -3.303 7.969 -1.704 1.00 16.66 13 CYS A N 18
ATOM 16125 C CA . CYS A 1 13 ? -4.446 8.523 -2.411 1.00 16.66 13 CYS A CA 18
ATOM 16126 C C . CYS A 1 13 ? -5.216 9.497 -1.521 1.00 16.66 13 CYS A C 18
ATOM 16127 O O . CYS A 1 13 ? -6.271 9.999 -1.909 1.00 16.66 13 CYS A O 18
ATOM 16134 N N . LYS A 1 14 ? -4.682 9.754 -0.329 1.00 16.66 14 LYS A N 18
ATOM 16135 C CA . LYS A 1 14 ? -5.320 10.670 0.615 1.00 16.66 14 LYS A CA 18
ATOM 16136 C C . LYS A 1 14 ? -6.641 10.097 1.128 1.00 16.66 14 LYS A C 18
ATOM 16137 O O . LYS A 1 14 ? -7.657 10.791 1.151 1.00 16.66 14 LYS A O 18
ATOM 16156 N N . THR A 1 15 ? -6.622 8.830 1.541 1.00 25.00 15 THR A N 18
ATOM 16157 C CA . THR A 1 15 ? -7.830 8.185 2.053 1.00 25.00 15 THR A CA 18
ATOM 16158 C C . THR A 1 15 ? -7.497 7.292 3.260 1.00 25.00 15 THR A C 18
ATOM 16159 O O . THR A 1 15 ? -6.652 6.402 3.159 1.00 25.00 15 THR A O 18
ATOM 16170 N N . PRO A 1 16 ? -8.143 7.502 4.388 1.00 50.00 16 PRO A N 18
ATOM 16171 C CA . PRO A 1 16 ? -7.904 6.683 5.621 1.00 50.00 16 PRO A CA 18
ATOM 16172 C C . PRO A 1 16 ? -8.117 5.186 5.391 1.00 50.00 16 PRO A C 18
ATOM 16173 O O . PRO A 1 16 ? -8.773 4.782 4.432 1.00 50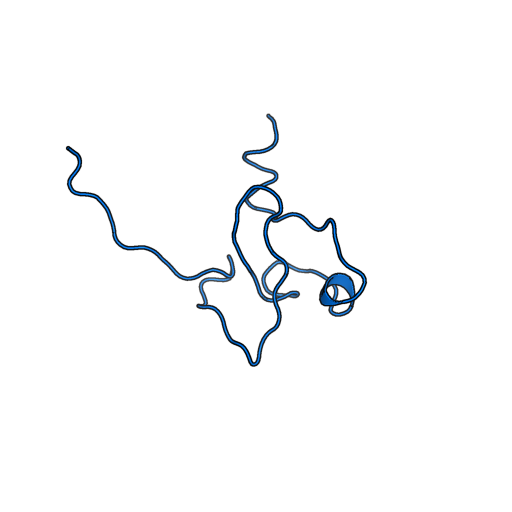.00 16 PRO A O 18
ATOM 16184 N N . TYR A 1 17 ? -7.551 4.370 6.282 1.00 25.00 17 TYR A N 18
ATOM 16185 C CA . TYR A 1 17 ? -7.677 2.923 6.171 1.00 25.00 17 TYR A CA 18
ATOM 16186 C C . TYR A 1 17 ? -9.115 2.482 6.378 1.00 25.00 17 TYR A C 18
ATOM 16187 O O . TYR A 1 17 ? -9.800 2.955 7.284 1.00 25.00 17 TYR A O 18
ATOM 16205 N N . ASP A 1 18 ? -9.547 1.536 5.561 1.00 25.00 18 ASP A N 18
ATOM 16206 C CA . ASP A 1 18 ? -10.885 0.985 5.682 1.00 25.00 18 ASP A CA 18
ATOM 16207 C C . ASP A 1 18 ? -10.831 -0.507 5.438 1.00 25.00 18 ASP A C 18
ATOM 16208 O O . ASP A 1 18 ? -10.312 -0.962 4.420 1.00 25.00 18 ASP A O 18
ATOM 16217 N N . GLU A 1 19 ? -11.370 -1.263 6.369 1.00 25.00 19 GLU A N 18
ATOM 16218 C CA . GLU A 1 19 ? -11.379 -2.702 6.235 1.00 25.00 19 GLU A CA 18
ATOM 16219 C C . GLU A 1 19 ? -12.113 -3.091 4.963 1.00 25.00 19 GLU A C 18
ATOM 16220 O O . GLU A 1 19 ? -12.020 -4.227 4.496 1.00 25.00 19 GLU A O 18
ATOM 16232 N N . SER A 1 20 ? -12.811 -2.120 4.387 1.00 50.00 20 SER A N 18
ATOM 16233 C CA . SER A 1 20 ? -13.528 -2.343 3.139 1.00 50.00 20 SER A CA 18
ATOM 16234 C C . SER A 1 20 ? -12.503 -2.364 2.028 1.00 50.00 20 SER A C 18
ATOM 16235 O O . SER A 1 20 ? -12.677 -2.999 0.989 1.00 50.00 20 SER A O 18
ATOM 16243 N N . LYS A 1 21 ? -11.414 -1.661 2.301 1.00 16.66 21 LYS A N 18
ATOM 16244 C CA . LYS A 1 21 ? -10.297 -1.564 1.395 1.00 16.66 21 LYS A CA 18
ATOM 16245 C C . LYS A 1 21 ? -9.213 -2.498 1.883 1.00 16.66 21 LYS A C 18
ATOM 16246 O O . LYS A 1 21 ? -9.130 -2.788 3.076 1.00 16.66 21 LYS A O 18
ATOM 16265 N N . PHE A 1 22 ? -8.397 -2.984 0.971 1.00 16.66 22 PHE A N 18
ATOM 16266 C CA . PHE A 1 22 ? -7.337 -3.893 1.353 1.00 16.66 22 PHE A CA 18
ATOM 16267 C C . PHE A 1 22 ? -5.997 -3.245 1.140 1.00 16.66 22 PHE A C 18
ATOM 16268 O O . PHE A 1 22 ? -5.835 -2.402 0.261 1.00 16.66 22 PHE A O 18
ATOM 16285 N N . TYR A 1 23 ? -5.054 -3.595 1.994 1.00 16.66 23 TYR A N 18
ATOM 16286 C CA . TYR A 1 23 ? -3.751 -2.973 1.934 1.00 16.66 23 TYR A CA 18
ATOM 16287 C C . TYR A 1 23 ? -2.592 -3.913 1.764 1.00 16.66 23 TYR A C 18
ATOM 16288 O O . TYR A 1 23 ? -2.642 -5.117 2.014 1.00 16.66 23 TYR A O 18
ATOM 16306 N N . ILE A 1 24 ? -1.532 -3.250 1.392 1.00 16.66 24 ILE A N 18
ATOM 16307 C CA . ILE A 1 24 ? -0.215 -3.826 1.206 1.00 16.66 24 ILE A CA 18
ATOM 16308 C C . ILE A 1 24 ? 0.721 -2.839 1.868 1.00 16.66 24 ILE A C 18
ATOM 16309 O O . ILE A 1 24 ? 0.734 -1.660 1.510 1.00 16.66 24 ILE A O 18
ATOM 16325 N N . GLY A 1 25 ? 1.423 -3.272 2.890 1.00 16.66 25 GLY A N 18
ATOM 16326 C CA . GLY A 1 25 ? 2.251 -2.348 3.637 1.00 16.66 25 GLY A CA 18
ATOM 16327 C C . GLY A 1 25 ? 3.676 -2.194 3.133 1.00 16.66 25 GLY A C 18
ATOM 16328 O O . GLY A 1 25 ? 4.420 -3.162 2.980 1.00 16.66 25 GLY A O 18
ATOM 16332 N N . CYS A 1 26 ? 4.054 -0.931 2.964 1.00 16.66 26 CYS A N 18
ATOM 16333 C CA . CYS A 1 26 ? 5.391 -0.556 2.580 1.00 16.66 26 CYS A CA 18
ATOM 16334 C C . CYS A 1 26 ? 6.348 -1.328 3.490 1.00 16.66 26 CYS A C 18
ATOM 16335 O O . CYS A 1 26 ? 6.461 -1.018 4.676 1.00 16.66 26 CYS A O 18
ATOM 16342 N N . ASP A 1 27 ? 7.021 -2.335 2.951 1.00 16.66 27 ASP A N 18
ATOM 16343 C CA . ASP A 1 27 ? 7.935 -3.126 3.762 1.00 16.66 27 ASP A CA 18
ATOM 16344 C C . ASP A 1 27 ? 9.120 -2.270 4.112 1.00 16.66 27 ASP A C 18
ATOM 16345 O O . ASP A 1 27 ? 9.868 -2.544 5.050 1.00 16.66 27 ASP A O 18
ATOM 16354 N N . ARG A 1 28 ? 9.280 -1.231 3.317 1.00 16.66 28 ARG A N 18
ATOM 16355 C CA . ARG A 1 28 ? 10.372 -0.308 3.484 1.00 16.66 28 ARG A CA 18
ATOM 16356 C C . ARG A 1 28 ? 9.880 1.071 3.919 1.00 16.66 28 ARG A C 18
ATOM 16357 O O . ARG A 1 28 ? 10.642 1.826 4.526 1.00 16.66 28 ARG A O 18
ATOM 16378 N N . CYS A 1 29 ? 8.628 1.427 3.600 1.00 16.66 29 CYS A N 18
ATOM 16379 C CA . CYS A 1 29 ? 8.132 2.743 3.968 1.00 16.66 29 CYS A CA 18
ATOM 16380 C C . CYS A 1 29 ? 7.052 2.672 5.046 1.00 16.66 29 CYS A C 18
ATOM 16381 O O . CYS A 1 29 ? 6.328 3.642 5.267 1.00 16.66 29 CYS A O 18
ATOM 16388 N N . GLN A 1 30 ? 6.954 1.525 5.711 1.00 16.66 30 GLN A N 18
ATOM 16389 C CA . GLN A 1 30 ? 5.965 1.335 6.770 1.00 16.66 30 GLN A CA 18
ATOM 16390 C C . GLN A 1 30 ? 4.699 2.151 6.519 1.00 16.66 30 GLN A C 18
ATOM 16391 O O . GLN A 1 30 ? 4.276 2.934 7.371 1.00 16.66 30 GLN A O 18
ATOM 16405 N N . ASN A 1 31 ? 4.105 1.973 5.346 1.00 16.66 31 ASN A N 18
ATOM 16406 C CA . ASN A 1 31 ? 2.900 2.702 4.986 1.00 16.66 31 ASN A CA 18
ATOM 16407 C C . ASN A 1 31 ? 1.857 1.747 4.414 1.00 16.66 31 ASN A C 18
ATOM 16408 O O . ASN A 1 31 ? 2.168 0.590 4.153 1.00 16.66 31 ASN A O 18
ATOM 16419 N N . TRP A 1 32 ? 0.606 2.203 4.280 1.00 16.66 32 TRP A N 18
ATOM 16420 C CA . TRP A 1 32 ? -0.458 1.309 3.809 1.00 16.66 32 TRP A CA 18
ATOM 16421 C C . TRP A 1 32 ? -1.444 1.990 2.857 1.00 16.66 32 TRP A C 18
ATOM 16422 O O . TRP A 1 32 ? -1.969 3.062 3.145 1.00 16.66 32 TRP A O 18
ATOM 16443 N N . TYR A 1 33 ? -1.683 1.351 1.713 1.00 16.66 33 TYR A N 18
ATOM 16444 C CA . TYR A 1 33 ? -2.615 1.890 0.712 1.00 16.66 33 TYR A CA 18
ATOM 16445 C C . TYR A 1 33 ? -3.443 0.785 0.055 1.00 16.66 33 TYR A C 18
ATOM 16446 O O . TYR A 1 33 ? -3.009 -0.365 -0.001 1.00 16.66 33 TYR A O 18
ATOM 16464 N N . HIS A 1 34 ? -4.598 1.148 -0.518 1.00 16.66 34 HIS A N 18
ATOM 16465 C CA . HIS A 1 34 ? -5.376 0.179 -1.251 1.00 16.66 34 HIS A CA 18
ATOM 16466 C C . HIS A 1 34 ? -4.518 -0.235 -2.433 1.00 16.66 34 HIS A C 18
ATOM 16467 O O . HIS A 1 34 ? -3.901 0.613 -3.078 1.00 16.66 34 HIS A O 18
ATOM 16482 N N . GLY A 1 35 ? -4.436 -1.515 -2.707 1.00 16.66 35 GLY A N 18
ATOM 16483 C CA . GLY A 1 35 ? -3.596 -1.959 -3.806 1.00 16.66 35 GLY A CA 18
ATOM 16484 C C . GLY A 1 35 ? -3.749 -1.062 -5.023 1.00 16.66 35 GLY A C 18
ATOM 16485 O O . GLY A 1 35 ? -2.766 -0.670 -5.646 1.00 16.66 35 GLY A O 18
ATOM 16489 N N . ARG A 1 36 ? -4.978 -0.729 -5.354 1.00 16.66 36 ARG A N 18
ATOM 16490 C CA . ARG A 1 36 ? -5.227 0.133 -6.494 1.00 16.66 36 ARG A CA 18
ATOM 16491 C C . ARG A 1 36 ? -4.724 1.520 -6.187 1.00 16.66 36 ARG A C 18
ATOM 16492 O O . ARG A 1 36 ? -4.320 2.271 -7.076 1.00 16.66 36 ARG A O 18
ATOM 16513 N N . CYS A 1 37 ? -4.763 1.852 -4.914 1.00 16.66 37 CYS A N 18
ATOM 16514 C CA . CYS A 1 37 ? -4.321 3.146 -4.468 1.00 16.66 37 CYS A CA 18
ATOM 16515 C C . CYS A 1 37 ? -2.931 3.425 -5.011 1.00 16.66 37 CYS A C 18
ATOM 16516 O O . CYS A 1 37 ? -2.539 4.578 -5.194 1.00 16.66 37 CYS A O 18
ATOM 16523 N N . VAL A 1 38 ? -2.195 2.350 -5.265 1.00 16.66 38 VAL A N 18
ATOM 16524 C CA . VAL A 1 38 ? -0.842 2.463 -5.791 1.00 16.66 38 VAL A CA 18
ATOM 16525 C C . VAL A 1 38 ? -0.739 1.793 -7.155 1.00 16.66 38 VAL A C 18
ATOM 16526 O O . VAL A 1 38 ? 0.355 1.525 -7.650 1.00 16.66 38 VAL A O 18
ATOM 16539 N N . GLY A 1 39 ? -1.897 1.549 -7.769 1.00 16.66 39 GLY A N 18
ATOM 16540 C CA . GLY A 1 39 ? -1.937 0.936 -9.094 1.00 16.66 39 GLY A CA 18
ATOM 16541 C C . GLY A 1 39 ? -1.473 -0.504 -9.062 1.00 16.66 39 GLY A C 18
ATOM 16542 O O . GLY A 1 39 ? -0.639 -0.912 -9.870 1.00 16.66 39 GLY A O 18
ATOM 16546 N N . ILE A 1 40 ? -1.993 -1.267 -8.116 1.00 16.66 40 ILE A N 18
ATOM 16547 C CA . ILE A 1 40 ? -1.596 -2.659 -7.981 1.00 16.66 40 ILE A CA 18
ATOM 16548 C C . ILE A 1 40 ? -2.774 -3.592 -8.250 1.00 16.66 40 ILE A C 18
ATOM 16549 O O . ILE A 1 40 ? -3.927 -3.159 -8.288 1.00 16.66 40 ILE A O 18
ATOM 16565 N N . LEU A 1 41 ? -2.477 -4.877 -8.419 1.00 16.66 41 LEU A N 18
ATOM 16566 C CA . LEU A 1 41 ? -3.519 -5.863 -8.662 1.00 16.66 41 LEU A CA 18
ATOM 16567 C C . LEU A 1 41 ? -4.468 -5.935 -7.476 1.00 16.66 41 LEU A C 18
ATOM 16568 O O . LEU A 1 41 ? -4.180 -5.421 -6.394 1.00 16.66 41 LEU A O 18
ATOM 16584 N N . GLN A 1 42 ? -5.611 -6.549 -7.710 1.00 16.66 42 GLN A N 18
ATOM 16585 C CA . GLN A 1 42 ? -6.643 -6.671 -6.690 1.00 16.66 42 GLN A CA 18
ATOM 16586 C C . GLN A 1 42 ? -6.302 -7.774 -5.703 1.00 16.66 42 GLN A C 18
ATOM 16587 O O . GLN A 1 42 ? -6.227 -7.545 -4.496 1.00 16.66 42 GLN A O 18
ATOM 16601 N N . SER A 1 43 ? -6.092 -8.969 -6.229 1.00 16.66 43 SER A N 18
ATOM 16602 C CA . SER A 1 43 ? -5.752 -10.102 -5.393 1.00 16.66 43 SER A CA 18
ATOM 16603 C C . SER A 1 43 ? -4.353 -9.909 -4.831 1.00 16.66 43 SER A C 18
ATOM 16604 O O . SER A 1 43 ? -3.952 -10.581 -3.882 1.00 16.66 43 SER A O 18
ATOM 16612 N N . GLU A 1 44 ? -3.613 -8.986 -5.441 1.00 16.66 44 GLU A N 18
ATOM 16613 C CA . GLU A 1 44 ? -2.251 -8.708 -5.016 1.00 16.66 44 GLU A CA 18
ATOM 16614 C C . GLU A 1 44 ? -2.165 -8.527 -3.516 1.00 16.66 44 GLU A C 18
ATOM 16615 O O . GLU A 1 44 ? -1.100 -8.631 -2.936 1.00 16.66 44 GLU A O 18
ATOM 16627 N N . ALA A 1 45 ? -3.275 -8.234 -2.888 1.00 16.66 45 ALA A N 18
ATOM 16628 C CA . ALA A 1 45 ? -3.262 -8.029 -1.456 1.00 16.66 45 ALA A CA 18
ATOM 16629 C C . ALA A 1 45 ? -2.704 -9.252 -0.713 1.00 16.66 45 ALA A C 18
ATOM 16630 O O . ALA A 1 45 ? -1.823 -9.115 0.136 1.00 16.66 45 ALA A O 18
ATOM 16637 N N . GLU A 1 46 ? -3.243 -10.437 -0.999 1.00 16.66 46 GLU A N 18
ATOM 16638 C CA . GLU A 1 46 ? -2.800 -11.655 -0.305 1.00 16.66 46 GLU A CA 18
ATOM 16639 C C . GLU A 1 46 ? -1.640 -12.395 -0.978 1.00 16.66 46 GLU A C 18
ATOM 16640 O O . GLU A 1 46 ? -0.705 -12.835 -0.309 1.00 16.66 46 GLU A O 18
ATOM 16652 N N . LEU A 1 47 ? -1.741 -12.583 -2.277 1.00 16.66 47 LEU A N 18
ATOM 16653 C CA . LEU A 1 47 ? -0.741 -13.339 -3.036 1.00 16.66 47 LEU A CA 18
ATOM 16654 C C . LEU A 1 47 ? 0.683 -12.814 -2.896 1.00 16.66 47 LEU A C 18
ATOM 16655 O O . LEU A 1 47 ? 1.554 -13.170 -3.690 1.00 16.66 47 LEU A O 18
ATOM 16671 N N . ILE A 1 48 ? 0.931 -11.989 -1.898 1.00 16.66 48 ILE A N 18
ATOM 16672 C CA . ILE A 1 48 ? 2.272 -11.455 -1.690 1.00 16.66 48 ILE A CA 18
ATOM 16673 C C . ILE A 1 48 ? 2.654 -11.542 -0.227 1.00 16.66 48 ILE A C 18
ATOM 16674 O O . ILE A 1 48 ? 1.836 -11.868 0.633 1.00 16.66 48 ILE A O 18
ATOM 16690 N N . ASP A 1 49 ? 3.911 -11.246 0.035 1.00 25.00 49 ASP A N 18
ATOM 16691 C CA . ASP A 1 49 ? 4.436 -11.283 1.384 1.00 25.00 49 ASP A CA 18
ATOM 16692 C C . ASP A 1 49 ? 5.856 -10.736 1.378 1.00 25.00 49 ASP A C 18
ATOM 16693 O O . ASP A 1 49 ? 6.736 -11.209 2.097 1.00 25.00 49 ASP A O 18
ATOM 16702 N N . GLU A 1 50 ? 6.047 -9.724 0.541 1.00 16.66 50 GLU A N 18
ATOM 16703 C CA . GLU A 1 50 ? 7.322 -9.062 0.383 1.00 16.66 50 GLU A CA 18
ATOM 16704 C C . GLU A 1 50 ? 7.073 -7.796 -0.414 1.00 16.66 50 GLU A C 18
ATOM 16705 O O . GLU A 1 50 ? 7.980 -7.225 -1.019 1.00 16.66 50 GLU A O 18
ATOM 16717 N N . TYR A 1 51 ? 5.808 -7.375 -0.404 1.00 16.66 51 TYR A N 18
ATOM 16718 C CA . TYR A 1 51 ? 5.394 -6.187 -1.118 1.00 16.66 51 TYR A CA 18
ATOM 16719 C C . TYR A 1 51 ? 6.010 -4.962 -0.504 1.00 16.66 51 TYR A C 18
ATOM 16720 O O . TYR A 1 51 ? 6.227 -4.885 0.704 1.00 16.66 51 TYR A O 18
ATOM 16738 N N . VAL A 1 52 ? 6.252 -3.996 -1.355 1.00 16.66 52 VAL A N 18
ATOM 16739 C CA . VAL A 1 52 ? 6.807 -2.737 -0.920 1.00 16.66 52 VAL A CA 18
ATOM 16740 C C . VAL A 1 52 ? 5.978 -1.607 -1.471 1.00 16.66 52 VAL A C 18
ATOM 16741 O O . VAL A 1 52 ? 5.338 -1.735 -2.513 1.00 16.66 52 VAL A O 18
ATOM 16754 N N . CYS A 1 53 ? 5.983 -0.510 -0.755 1.00 16.66 53 CYS A N 18
ATOM 16755 C CA . CYS A 1 53 ? 5.237 0.628 -1.129 1.00 16.66 53 CYS A CA 18
ATOM 16756 C C . CYS A 1 53 ? 5.949 1.377 -2.203 1.00 16.66 53 CYS A C 18
ATOM 16757 O O . CYS A 1 53 ? 7.144 1.189 -2.430 1.00 16.66 53 CYS A O 18
ATOM 16764 N N . PRO A 1 54 ? 5.245 2.209 -2.866 1.00 16.66 54 PRO A N 18
ATOM 16765 C CA . PRO A 1 54 ? 5.812 3.007 -3.953 1.00 16.66 54 PRO A CA 18
ATOM 16766 C C . PRO A 1 54 ? 6.547 4.220 -3.407 1.00 16.66 54 PRO A C 18
ATOM 16767 O O . PRO A 1 54 ? 7.514 4.698 -4.001 1.00 16.66 54 PRO A O 18
ATOM 16778 N N . GLN A 1 55 ? 6.107 4.679 -2.241 1.00 16.66 55 GLN A N 18
ATOM 16779 C CA . GLN A 1 55 ? 6.759 5.799 -1.586 1.00 16.66 55 GLN A CA 18
ATOM 16780 C C . GLN A 1 55 ? 8.136 5.343 -1.144 1.00 16.66 55 GLN A C 18
ATOM 16781 O O . GLN A 1 55 ? 9.108 6.098 -1.187 1.00 16.66 55 GLN A O 18
ATOM 16795 N N . CYS A 1 56 ? 8.203 4.078 -0.736 1.00 16.66 56 CYS A N 18
ATOM 16796 C CA . CYS A 1 56 ? 9.456 3.488 -0.301 1.00 16.66 56 CYS A CA 18
ATOM 16797 C C . CYS A 1 56 ? 10.298 3.124 -1.518 1.00 16.66 56 CYS A C 18
ATOM 16798 O O . CYS A 1 56 ? 11.502 3.374 -1.556 1.00 16.66 56 CYS A O 18
ATOM 16805 N N . GLN A 1 57 ? 9.647 2.525 -2.511 1.00 16.66 57 GLN A N 18
ATOM 16806 C CA . GLN A 1 57 ? 10.337 2.120 -3.726 1.00 16.66 57 GLN A CA 18
ATOM 16807 C C . GLN A 1 57 ? 11.123 3.297 -4.288 1.00 16.66 57 GLN A C 18
ATOM 16808 O O . GLN A 1 57 ? 12.240 3.136 -4.777 1.00 16.66 57 GLN A O 18
ATOM 16822 N N . SER A 1 58 ? 10.535 4.486 -4.195 1.00 25.00 58 SER A N 18
ATOM 16823 C CA . SER A 1 58 ? 11.198 5.686 -4.679 1.00 25.00 58 SER A CA 18
ATOM 16824 C C . SER A 1 58 ? 12.508 5.887 -3.927 1.00 25.00 58 SER A C 18
ATOM 16825 O O . SER A 1 58 ? 13.510 6.312 -4.501 1.00 25.00 58 SER A O 18
ATOM 16833 N N . THR A 1 59 ? 12.492 5.567 -2.635 1.00 50.00 59 THR A N 18
ATOM 16834 C CA . THR A 1 59 ? 13.685 5.704 -1.810 1.00 50.00 59 THR A CA 18
ATOM 16835 C C . THR A 1 59 ? 14.769 4.736 -2.276 1.00 50.00 59 THR A C 18
ATOM 16836 O O . THR A 1 59 ? 15.949 5.084 -2.308 1.00 50.00 59 THR A O 18
ATOM 16847 N N . GLU A 1 60 ? 14.363 3.518 -2.633 1.00 50.00 60 GLU A N 18
ATOM 16848 C CA . GLU A 1 60 ? 15.320 2.514 -3.089 1.00 50.00 60 GLU A CA 18
ATOM 16849 C C . GLU A 1 60 ? 16.070 3.001 -4.326 1.00 50.00 60 GLU A C 18
ATOM 16850 O O . GLU A 1 60 ? 17.259 2.726 -4.488 1.00 50.00 60 GLU A O 18
ATOM 16862 N N . ASP A 1 61 ? 15.369 3.725 -5.196 1.00 50.00 61 ASP A N 18
ATOM 16863 C CA . ASP A 1 61 ? 15.982 4.245 -6.418 1.00 50.00 61 ASP A CA 18
ATOM 16864 C C . ASP A 1 61 ? 16.196 5.752 -6.314 1.00 50.00 61 ASP A C 18
ATOM 16865 O O . ASP A 1 61 ? 15.681 6.400 -5.403 1.00 50.00 61 ASP A O 18
ATOM 16874 N N . ALA A 1 62 ? 16.960 6.302 -7.251 1.00 50.00 62 ALA A N 18
ATOM 16875 C CA . ALA A 1 62 ? 17.238 7.734 -7.256 1.00 50.00 62 ALA A CA 18
ATOM 16876 C C . ALA A 1 62 ? 17.985 8.140 -5.990 1.00 50.00 62 ALA A C 18
ATOM 16877 O O . ALA A 1 62 ? 17.717 9.218 -5.486 1.00 0.00 62 ALA A O 18
ATOM 16885 N N . GLY A 1 1 ? 11.376 20.168 9.815 1.00 0.00 1 GLY A N 19
ATOM 16886 C CA . GLY A 1 1 ? 11.112 18.739 10.147 1.00 0.00 1 GLY A CA 19
ATOM 16887 C C . GLY A 1 1 ? 9.679 18.384 9.767 1.00 0.00 1 GLY A C 19
ATOM 16888 O O . GLY A 1 1 ? 8.827 18.189 10.633 1.00 0.00 1 GLY A O 19
ATOM 16894 N N . PRO A 1 2 ? 9.405 18.299 8.492 1.00 0.00 2 PRO A N 19
ATOM 16895 C CA . PRO A 1 2 ? 8.045 17.960 7.979 1.00 0.00 2 PRO A CA 19
ATOM 16896 C C . PRO A 1 2 ? 7.521 16.646 8.558 1.00 0.00 2 PRO A C 19
ATOM 16897 O O . PRO A 1 2 ? 6.313 16.410 8.594 1.00 0.00 2 PRO A O 19
ATOM 16908 N N . LEU A 1 3 ? 8.439 15.793 9.007 1.00 0.00 3 LEU A N 19
ATOM 16909 C CA . LEU A 1 3 ? 8.060 14.504 9.580 1.00 0.00 3 LEU A CA 19
ATOM 16910 C C . LEU A 1 3 ? 7.861 14.626 11.088 1.00 0.00 3 LEU A C 19
ATOM 16911 O O . LEU A 1 3 ? 8.604 15.336 11.766 1.00 0.00 3 LEU A O 19
ATOM 16927 N N . GLY A 1 4 ? 6.855 13.929 11.606 1.00 50.00 4 GLY A N 19
ATOM 16928 C CA . GLY A 1 4 ? 6.568 13.967 13.036 1.00 50.00 4 GLY A CA 19
ATOM 16929 C C . GLY A 1 4 ? 5.248 13.271 13.349 1.00 50.00 4 GLY A C 19
ATOM 16930 O O . GLY A 1 4 ? 4.672 12.598 12.494 1.00 50.00 4 GLY A O 19
ATOM 16934 N N . SER A 1 5 ? 4.773 13.441 14.579 1.00 50.00 5 SER A N 19
ATOM 16935 C CA . SER A 1 5 ? 3.515 12.829 14.994 1.00 50.00 5 SER A CA 19
ATOM 16936 C C . SER A 1 5 ? 2.362 13.381 14.163 1.00 50.00 5 SER A C 19
ATOM 16937 O O . SER A 1 5 ? 2.541 14.332 13.402 1.00 50.00 5 SER A O 19
ATOM 16945 N N . ASP A 1 6 ? 1.185 12.778 14.304 1.00 50.00 6 ASP A N 19
ATOM 16946 C CA . ASP A 1 6 ? 0.017 13.223 13.550 1.00 50.00 6 ASP A CA 19
ATOM 16947 C C . ASP A 1 6 ? 0.280 13.104 12.054 1.00 50.00 6 ASP A C 19
ATOM 16948 O O . ASP A 1 6 ? 0.265 14.097 11.328 1.00 50.00 6 ASP A O 19
ATOM 16957 N N . THR A 1 7 ? 0.536 11.880 11.603 1.00 50.00 7 THR A N 19
ATOM 16958 C CA . THR A 1 7 ? 0.817 11.639 10.194 1.00 50.00 7 THR A CA 19
ATOM 16959 C C . THR A 1 7 ? -0.475 11.585 9.384 1.00 50.00 7 THR A C 19
ATOM 16960 O O . THR A 1 7 ? -1.568 11.478 9.941 1.00 50.00 7 THR A O 19
ATOM 16971 N N . LYS A 1 8 ? -0.334 11.676 8.067 1.00 25.00 8 LYS A N 19
ATOM 16972 C CA . LYS A 1 8 ? -1.488 11.656 7.172 1.00 25.00 8 LYS A CA 19
ATOM 16973 C C . LYS A 1 8 ? -2.122 10.266 7.115 1.00 25.00 8 LYS A C 19
ATOM 16974 O O . LYS A 1 8 ? -1.715 9.348 7.827 1.00 25.00 8 LYS A O 19
ATOM 16993 N N . LEU A 1 9 ? -3.128 10.135 6.256 1.00 16.66 9 LEU A N 19
ATOM 16994 C CA . LEU A 1 9 ? -3.842 8.873 6.086 1.00 16.66 9 LEU A CA 19
ATOM 16995 C C . LEU A 1 9 ? -2.883 7.783 5.614 1.00 16.66 9 LEU A C 19
ATOM 16996 O O . LEU A 1 9 ? -1.674 8.004 5.542 1.00 16.66 9 LEU A O 19
ATOM 17012 N N . TYR A 1 10 ? -3.416 6.599 5.305 1.00 25.00 10 TYR A N 19
ATOM 17013 C CA . TYR A 1 10 ? -2.582 5.503 4.865 1.00 25.00 10 TYR A CA 19
ATOM 17014 C C . TYR A 1 10 ? -2.298 5.670 3.367 1.00 25.00 10 TYR A C 19
ATOM 17015 O O . TYR A 1 10 ? -1.329 6.318 2.975 1.00 25.00 10 TYR A O 19
ATOM 17033 N N . CYS A 1 11 ? -3.172 5.110 2.549 1.00 16.66 11 CYS A N 19
ATOM 17034 C CA . CYS A 1 11 ? -3.068 5.209 1.098 1.00 16.66 11 CYS A CA 19
ATOM 17035 C C . CYS A 1 11 ? -2.621 6.598 0.670 1.00 16.66 11 CYS A C 19
ATOM 17036 O O . CYS A 1 11 ? -3.331 7.584 0.860 1.00 16.66 11 CYS A O 19
ATOM 17043 N N . ILE A 1 12 ? -1.429 6.653 0.088 1.00 16.66 12 ILE A N 19
ATOM 17044 C CA . ILE A 1 12 ? -0.870 7.910 -0.375 1.00 16.66 12 ILE A CA 19
ATOM 17045 C C . ILE A 1 12 ? -1.796 8.529 -1.412 1.00 16.66 12 ILE A C 19
ATOM 17046 O O . ILE A 1 12 ? -1.614 9.674 -1.826 1.00 16.66 12 ILE A O 19
ATOM 17062 N N . CYS A 1 13 ? -2.800 7.759 -1.811 1.00 16.66 13 CYS A N 19
ATOM 17063 C CA . CYS A 1 13 ? -3.768 8.228 -2.786 1.00 16.66 13 CYS A CA 19
ATOM 17064 C C . CYS A 1 13 ? -4.666 9.289 -2.158 1.00 16.66 13 CYS A C 19
ATOM 17065 O O . CYS A 1 13 ? -5.639 9.733 -2.765 1.00 16.66 13 CYS A O 19
ATOM 17072 N N . LYS A 1 14 ? -4.316 9.689 -0.938 1.00 16.66 14 LYS A N 19
ATOM 17073 C CA . LYS A 1 14 ? -5.073 10.705 -0.212 1.00 16.66 14 LYS A CA 19
ATOM 17074 C C . LYS A 1 14 ? -6.476 10.214 0.137 1.00 16.66 14 LYS A C 19
ATOM 17075 O O . LYS A 1 14 ? -7.459 10.921 -0.086 1.00 16.66 14 LYS A O 19
ATOM 17094 N N . THR A 1 15 ? -6.567 9.010 0.700 1.00 25.00 15 THR A N 19
ATOM 17095 C CA . THR A 1 15 ? -7.867 8.461 1.088 1.00 25.00 15 THR A CA 19
ATOM 17096 C C . THR A 1 15 ? -7.740 7.664 2.397 1.00 25.00 15 THR A C 19
ATOM 17097 O O . THR A 1 15 ? -6.938 6.735 2.485 1.00 25.00 15 THR A O 19
ATOM 17108 N N . PRO A 1 16 ? -8.514 8.005 3.406 1.00 50.00 16 PRO A N 19
ATOM 17109 C CA . PRO A 1 16 ? -8.483 7.299 4.724 1.00 50.00 16 PRO A CA 19
ATOM 17110 C C . PRO A 1 16 ? -8.536 5.782 4.583 1.00 50.00 16 PRO A C 19
ATOM 17111 O O . PRO A 1 16 ? -9.093 5.253 3.621 1.00 50.00 16 PRO A O 19
ATOM 17122 N N . TYR A 1 17 ? -7.956 5.090 5.559 1.00 25.00 17 TYR A N 19
ATOM 17123 C CA . TYR A 1 17 ? -7.942 3.637 5.550 1.00 25.00 17 TYR A CA 19
ATOM 17124 C C . TYR A 1 17 ? -9.345 3.096 5.742 1.00 25.00 17 TYR A C 19
ATOM 17125 O O . TYR A 1 17 ? -10.149 3.671 6.475 1.00 25.00 17 TYR A O 19
ATOM 17143 N N . ASP A 1 18 ? -9.627 1.986 5.089 1.00 25.00 18 ASP A N 19
ATOM 17144 C CA . ASP A 1 18 ? -10.930 1.362 5.198 1.00 25.00 18 ASP A CA 19
ATOM 17145 C C . ASP A 1 18 ? -10.789 -0.154 5.248 1.00 25.00 18 ASP A C 19
ATOM 17146 O O . ASP A 1 18 ? -10.327 -0.773 4.290 1.00 25.00 18 ASP A O 19
ATOM 17155 N N . GLU A 1 19 ? -11.196 -0.747 6.363 1.00 25.00 19 GLU A N 19
ATOM 17156 C CA . GLU A 1 19 ? -11.109 -2.193 6.512 1.00 25.00 19 GLU A CA 19
ATOM 17157 C C . GLU A 1 19 ? -11.904 -2.865 5.403 1.00 25.00 19 GLU A C 19
ATOM 17158 O O . GLU A 1 19 ? -11.757 -4.060 5.148 1.00 25.00 19 GLU A O 19
ATOM 17170 N N . SER A 1 20 ? -12.721 -2.068 4.723 1.00 50.00 20 SER A N 19
ATOM 17171 C CA . SER A 1 20 ? -13.510 -2.570 3.606 1.00 50.00 20 SER A CA 19
ATOM 17172 C C . SER A 1 20 ? -12.575 -2.747 2.432 1.00 50.00 20 SER A C 19
ATOM 17173 O O . SER A 1 20 ? -12.789 -3.569 1.542 1.00 50.00 20 SER A O 19
ATOM 17181 N N . LYS A 1 21 ? -11.513 -1.960 2.482 1.00 16.66 21 LYS A N 19
ATOM 17182 C CA . LYS A 1 21 ? -10.474 -1.979 1.482 1.00 16.66 21 LYS A CA 19
ATOM 17183 C C . LYS A 1 21 ? -9.309 -2.759 2.032 1.00 16.66 21 LYS A C 19
ATOM 17184 O O . LYS A 1 21 ? -9.149 -2.870 3.246 1.00 16.66 21 LYS A O 19
ATOM 17203 N N . PHE A 1 22 ? -8.504 -3.310 1.151 1.00 16.66 22 PHE A N 19
ATOM 17204 C CA . PHE A 1 22 ? -7.368 -4.077 1.597 1.00 16.66 22 PHE A CA 19
ATOM 17205 C C . PHE A 1 22 ? -6.093 -3.355 1.292 1.00 16.66 22 PHE A C 19
ATOM 17206 O O . PHE A 1 22 ? -6.031 -2.522 0.392 1.00 16.66 22 PHE A O 19
ATOM 17223 N N . TYR A 1 23 ? -5.092 -3.644 2.092 1.00 16.66 23 TYR A N 19
ATOM 17224 C CA . TYR A 1 23 ? -3.824 -2.976 1.959 1.00 16.66 23 TYR A CA 19
ATOM 17225 C C . TYR A 1 23 ? -2.649 -3.896 1.793 1.00 16.66 23 TYR A C 19
ATOM 17226 O O . TYR A 1 23 ? -2.663 -5.082 2.124 1.00 16.66 23 TYR A O 19
ATOM 17244 N N . ILE A 1 24 ? -1.619 -3.251 1.323 1.00 16.66 24 ILE A N 19
ATOM 17245 C CA . ILE A 1 24 ? -0.316 -3.845 1.113 1.00 16.66 24 ILE A CA 19
ATOM 17246 C C . ILE A 1 24 ? 0.654 -2.872 1.749 1.00 16.66 24 ILE A C 19
ATOM 17247 O O . ILE A 1 24 ? 0.678 -1.694 1.397 1.00 16.66 24 ILE A O 19
ATOM 17263 N N . GLY A 1 25 ? 1.367 -3.325 2.758 1.00 16.66 25 GLY A N 19
ATOM 17264 C CA . GLY A 1 25 ? 2.221 -2.420 3.499 1.00 16.66 25 GLY A CA 19
ATOM 17265 C C . GLY A 1 25 ? 3.663 -2.328 3.028 1.00 16.66 25 GLY A C 19
ATOM 17266 O O . GLY A 1 25 ? 4.368 -3.326 2.886 1.00 16.66 25 GLY A O 19
ATOM 17270 N N . CYS A 1 26 ? 4.100 -1.079 2.888 1.00 16.66 26 CYS A N 19
ATOM 17271 C CA . CYS A 1 26 ? 5.464 -0.757 2.545 1.00 16.66 26 CYS A CA 19
ATOM 17272 C C . CYS A 1 26 ? 6.364 -1.614 3.436 1.00 16.66 26 CYS A C 19
ATOM 17273 O O . CYS A 1 26 ? 6.495 -1.337 4.629 1.00 16.66 26 CYS A O 19
ATOM 17280 N N . ASP A 1 27 ? 6.982 -2.648 2.880 1.00 16.66 27 ASP A N 19
ATOM 17281 C CA . ASP A 1 27 ? 7.846 -3.490 3.695 1.00 16.66 27 ASP A CA 19
ATOM 17282 C C . ASP A 1 27 ? 9.127 -2.734 3.930 1.00 16.66 27 ASP A C 19
ATOM 17283 O O . ASP A 1 27 ? 9.963 -3.108 4.753 1.00 16.66 27 ASP A O 19
ATOM 17292 N N . ARG A 1 28 ? 9.254 -1.655 3.177 1.00 16.66 28 ARG A N 19
ATOM 17293 C CA . ARG A 1 28 ? 10.412 -0.802 3.258 1.00 16.66 28 ARG A CA 19
ATOM 17294 C C . ARG A 1 28 ? 10.033 0.571 3.806 1.00 16.66 28 ARG A C 19
ATOM 17295 O O . ARG A 1 28 ? 10.890 1.282 4.329 1.00 16.66 28 ARG A O 19
ATOM 17316 N N . CYS A 1 29 ? 8.752 0.963 3.681 1.00 16.66 29 CYS A N 19
ATOM 17317 C CA . CYS A 1 29 ? 8.342 2.269 4.171 1.00 16.66 29 CYS A CA 19
ATOM 17318 C C . CYS A 1 29 ? 7.255 2.173 5.243 1.00 16.66 29 CYS A C 19
ATOM 17319 O O . CYS A 1 29 ? 6.580 3.161 5.531 1.00 16.66 29 CYS A O 19
ATOM 17326 N N . GLN A 1 30 ? 7.107 0.995 5.846 1.00 16.66 30 GLN A N 19
ATOM 17327 C CA . GLN A 1 30 ? 6.118 0.802 6.909 1.00 16.66 30 GLN A CA 19
ATOM 17328 C C . GLN A 1 30 ? 4.872 1.663 6.688 1.00 16.66 30 GLN A C 19
ATOM 17329 O O . GLN A 1 30 ? 4.484 2.430 7.569 1.00 16.66 30 GLN A O 19
ATOM 17343 N N . ASN A 1 31 ? 4.255 1.548 5.515 1.00 16.66 31 ASN A N 19
ATOM 17344 C CA . ASN A 1 31 ? 3.071 2.334 5.204 1.00 16.66 31 ASN A CA 19
ATOM 17345 C C . ASN A 1 31 ? 1.990 1.441 4.602 1.00 16.66 31 ASN A C 19
ATOM 17346 O O . ASN A 1 31 ? 2.255 0.287 4.291 1.00 16.66 31 ASN A O 19
ATOM 17357 N N . TRP A 1 32 ? 0.759 1.954 4.492 1.00 16.66 32 TRP A N 19
ATOM 17358 C CA . TRP A 1 32 ? -0.347 1.134 3.983 1.00 16.66 32 TRP A CA 19
ATOM 17359 C C . TRP A 1 32 ? -1.260 1.897 3.027 1.00 16.66 32 TRP A C 19
ATOM 17360 O O . TRP A 1 32 ? -1.671 3.020 3.303 1.00 16.66 32 TRP A O 19
ATOM 17381 N N . TYR A 1 33 ? -1.573 1.271 1.897 1.00 16.66 33 TYR A N 19
ATOM 17382 C CA . TYR A 1 33 ? -2.455 1.897 0.904 1.00 16.66 33 TYR A CA 19
ATOM 17383 C C . TYR A 1 33 ? -3.406 0.876 0.286 1.00 16.66 33 TYR A C 19
ATOM 17384 O O . TYR A 1 33 ? -3.006 -0.262 0.049 1.00 16.66 33 TYR A O 19
ATOM 17402 N N . HIS A 1 34 ? -4.646 1.271 -0.040 1.00 16.66 34 HIS A N 19
ATOM 17403 C CA . HIS A 1 34 ? -5.510 0.336 -0.697 1.00 16.66 34 HIS A CA 19
ATOM 17404 C C . HIS A 1 34 ? -4.771 -0.127 -1.946 1.00 16.66 34 HIS A C 19
ATOM 17405 O O . HIS A 1 34 ? -3.949 0.612 -2.499 1.00 16.66 34 HIS A O 19
ATOM 17420 N N . GLY A 1 35 ? -5.016 -1.341 -2.377 1.00 16.66 35 GLY A N 19
ATOM 17421 C CA . GLY A 1 35 ? -4.305 -1.843 -3.533 1.00 16.66 35 GLY A CA 19
ATOM 17422 C C . GLY A 1 35 ? -4.427 -0.930 -4.739 1.00 16.66 35 GLY A C 19
ATOM 17423 O O . GLY A 1 35 ? -3.426 -0.420 -5.242 1.00 16.66 35 GLY A O 19
ATOM 17427 N N . ARG A 1 36 ? -5.640 -0.731 -5.212 1.00 16.66 36 ARG A N 19
ATOM 17428 C CA . ARG A 1 36 ? -5.845 0.119 -6.370 1.00 16.66 36 ARG A CA 19
ATOM 17429 C C . ARG A 1 36 ? -5.595 1.566 -6.014 1.00 16.66 36 ARG A C 19
ATOM 17430 O O . ARG A 1 36 ? -5.335 2.391 -6.890 1.00 16.66 36 ARG A O 19
ATOM 17451 N N . CYS A 1 37 ? -5.665 1.878 -4.730 1.00 16.66 37 CYS A N 19
ATOM 17452 C CA . CYS A 1 37 ? -5.430 3.241 -4.316 1.00 16.66 37 CYS A CA 19
ATOM 17453 C C . CYS A 1 37 ? -4.087 3.696 -4.858 1.00 16.66 37 CYS A C 19
ATOM 17454 O O . CYS A 1 37 ? -3.894 4.870 -5.160 1.00 16.66 37 CYS A O 19
ATOM 17461 N N . VAL A 1 38 ? -3.172 2.745 -5.025 1.00 16.66 38 VAL A N 19
ATOM 17462 C CA . VAL A 1 38 ? -1.859 3.062 -5.581 1.00 16.66 38 VAL A CA 19
ATOM 17463 C C . VAL A 1 38 ? -1.696 2.420 -6.955 1.00 16.66 38 VAL A C 19
ATOM 17464 O O . VAL A 1 38 ? -0.603 2.401 -7.518 1.00 16.66 38 VAL A O 19
ATOM 17477 N N . GLY A 1 39 ? -2.806 1.918 -7.498 1.00 16.66 39 GLY A N 19
ATOM 17478 C CA . GLY A 1 39 ? -2.788 1.305 -8.822 1.00 16.66 39 GLY A CA 19
ATOM 17479 C C . GLY A 1 39 ? -2.132 -0.063 -8.800 1.00 16.66 39 GLY A C 19
ATOM 17480 O O . GLY A 1 39 ? -1.278 -0.359 -9.636 1.00 16.66 39 GLY A O 19
ATOM 17484 N N . ILE A 1 40 ? -2.514 -0.894 -7.836 1.00 16.66 40 ILE A N 19
ATOM 17485 C CA . ILE A 1 40 ? -1.922 -2.221 -7.728 1.00 16.66 40 ILE A CA 19
ATOM 17486 C C . ILE A 1 40 ? -2.959 -3.314 -7.937 1.00 16.66 40 ILE A C 19
ATOM 17487 O O . ILE A 1 40 ? -4.164 -3.062 -7.931 1.00 16.66 40 ILE A O 19
ATOM 17503 N N . LEU A 1 41 ? -2.468 -4.534 -8.111 1.00 16.66 41 LEU A N 19
ATOM 17504 C CA . LEU A 1 41 ? -3.338 -5.675 -8.311 1.00 16.66 41 LEU A CA 19
ATOM 17505 C C . LEU A 1 41 ? -4.179 -5.920 -7.062 1.00 16.66 41 LEU A C 19
ATOM 17506 O O . LEU A 1 41 ? -3.846 -5.456 -5.973 1.00 16.66 41 LEU A O 19
ATOM 17522 N N . GLN A 1 42 ? -5.259 -6.665 -7.222 1.00 16.66 42 GLN A N 19
ATOM 17523 C CA . GLN A 1 42 ? -6.127 -6.982 -6.102 1.00 16.66 42 GLN A CA 19
ATOM 17524 C C . GLN A 1 42 ? -5.508 -8.138 -5.383 1.00 16.66 42 GLN A C 19
ATOM 17525 O O . GLN A 1 42 ? -5.451 -8.204 -4.155 1.00 16.66 42 GLN A O 19
ATOM 17539 N N . SER A 1 43 ? -5.025 -9.038 -6.208 1.00 16.66 43 SER A N 19
ATOM 17540 C CA . SER A 1 43 ? -4.366 -10.217 -5.752 1.00 16.66 43 SER A CA 19
ATOM 17541 C C . SER A 1 43 ? -3.138 -9.826 -4.950 1.00 16.66 43 SER A C 19
ATOM 17542 O O . SER A 1 43 ? -2.830 -10.434 -3.929 1.00 16.66 43 SER A O 19
ATOM 17550 N N . GLU A 1 44 ? -2.445 -8.790 -5.415 1.00 16.66 44 GLU A N 19
ATOM 17551 C CA . GLU A 1 44 ? -1.241 -8.317 -4.743 1.00 16.66 44 GLU A CA 19
ATOM 17552 C C . GLU A 1 44 ? -1.446 -8.328 -3.242 1.00 16.66 44 GLU A C 19
ATOM 17553 O O . GLU A 1 44 ? -0.496 -8.271 -2.475 1.00 16.66 44 GLU A O 19
ATOM 17565 N N . ALA A 1 45 ? -2.691 -8.395 -2.830 1.00 16.66 45 ALA A N 19
ATOM 17566 C CA . ALA A 1 45 ? -2.998 -8.429 -1.420 1.00 16.66 45 ALA A CA 19
ATOM 17567 C C . ALA A 1 45 ? -2.715 -9.824 -0.832 1.00 16.66 45 ALA A C 19
ATOM 17568 O O . ALA A 1 45 ? -2.130 -9.943 0.243 1.00 16.66 45 ALA A O 19
ATOM 17575 N N . GLU A 1 46 ? -3.168 -10.874 -1.532 1.00 16.66 46 GLU A N 19
ATOM 17576 C CA . GLU A 1 46 ? -2.994 -12.257 -1.053 1.00 16.66 46 GLU A CA 19
ATOM 17577 C C . GLU A 1 46 ? -1.686 -12.939 -1.491 1.00 16.66 46 GLU A C 19
ATOM 17578 O O . GLU A 1 46 ? -0.983 -13.526 -0.668 1.00 16.66 46 GLU A O 19
ATOM 17590 N N . LEU A 1 47 ? -1.398 -12.906 -2.784 1.00 16.66 47 LEU A N 19
ATOM 17591 C CA . LEU A 1 47 ? -0.212 -13.575 -3.334 1.00 16.66 47 LEU A CA 19
ATOM 17592 C C . LEU A 1 47 ? 1.028 -12.788 -3.091 1.00 16.66 47 LEU A C 19
ATOM 17593 O O . LEU A 1 47 ? 2.033 -12.938 -3.786 1.00 16.66 47 LEU A O 19
ATOM 17609 N N . ILE A 1 48 ? 0.939 -11.922 -2.129 1.00 16.66 48 ILE A N 19
ATOM 17610 C CA . ILE A 1 48 ? 2.032 -11.071 -1.817 1.00 16.66 48 ILE A CA 19
ATOM 17611 C C . ILE A 1 48 ? 2.646 -11.408 -0.470 1.00 16.66 48 ILE A C 19
ATOM 17612 O O . ILE A 1 48 ? 1.952 -11.727 0.495 1.00 16.66 48 ILE A O 19
ATOM 17628 N N . ASP A 1 49 ? 3.970 -11.366 -0.446 1.00 25.00 49 ASP A N 19
ATOM 17629 C CA . ASP A 1 49 ? 4.731 -11.698 0.743 1.00 25.00 49 ASP A CA 19
ATOM 17630 C C . ASP A 1 49 ? 5.517 -10.496 1.269 1.00 25.00 49 ASP A C 19
ATOM 17631 O O . ASP A 1 49 ? 5.327 -10.081 2.412 1.00 25.00 49 ASP A O 19
ATOM 17640 N N . GLU A 1 50 ? 6.398 -9.936 0.436 1.00 16.66 50 GLU A N 19
ATOM 17641 C CA . GLU A 1 50 ? 7.191 -8.791 0.841 1.00 16.66 50 GLU A CA 19
ATOM 17642 C C . GLU A 1 50 ? 6.874 -7.621 -0.066 1.00 16.66 50 GLU A C 19
ATOM 17643 O O . GLU A 1 50 ? 7.756 -7.087 -0.740 1.00 16.66 50 GLU A O 19
ATOM 17655 N N . TYR A 1 51 ? 5.611 -7.220 -0.083 1.00 16.66 51 TYR A N 19
ATOM 17656 C CA . TYR A 1 51 ? 5.213 -6.108 -0.916 1.00 16.66 51 TYR A CA 19
ATOM 17657 C C . TYR A 1 51 ? 5.858 -4.850 -0.409 1.00 16.66 51 TYR A C 19
ATOM 17658 O O . TYR A 1 51 ? 5.964 -4.634 0.798 1.00 16.66 51 TYR A O 19
ATOM 17676 N N . VAL A 1 52 ? 6.261 -4.007 -1.334 1.00 16.66 52 VAL A N 19
ATOM 17677 C CA . VAL A 1 52 ? 6.865 -2.753 -0.960 1.00 16.66 52 VAL A CA 19
ATOM 17678 C C . VAL A 1 52 ? 6.016 -1.614 -1.453 1.00 16.66 52 VAL A C 19
ATOM 17679 O O . VAL A 1 52 ? 5.284 -1.738 -2.432 1.00 16.66 52 VAL A O 19
ATOM 17692 N N . CYS A 1 53 ? 6.110 -0.510 -0.751 1.00 16.66 53 CYS A N 19
ATOM 17693 C CA . CYS A 1 53 ? 5.357 0.640 -1.065 1.00 16.66 53 CYS A CA 19
ATOM 17694 C C . CYS A 1 53 ? 6.041 1.434 -2.125 1.00 16.66 53 CYS A C 19
ATOM 17695 O O . CYS A 1 53 ? 7.250 1.328 -2.328 1.00 16.66 53 CYS A O 19
ATOM 17702 N N . PRO A 1 54 ? 5.296 2.224 -2.798 1.00 16.66 54 PRO A N 19
ATOM 17703 C CA . PRO A 1 54 ? 5.831 3.070 -3.867 1.00 16.66 54 PRO A CA 19
ATOM 17704 C C . PRO A 1 54 ? 6.510 4.294 -3.285 1.00 16.66 54 PRO A C 19
ATOM 17705 O O . PRO A 1 54 ? 7.426 4.862 -3.878 1.00 16.66 54 PRO A O 19
ATOM 17716 N N . GLN A 1 55 ? 6.068 4.664 -2.091 1.00 16.66 55 GLN A N 19
ATOM 17717 C CA . GLN A 1 55 ? 6.652 5.790 -1.386 1.00 16.66 55 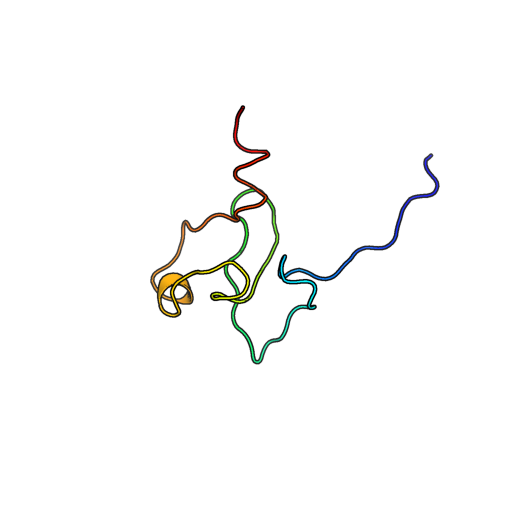GLN A CA 19
ATOM 17718 C C . GLN A 1 55 ? 8.036 5.398 -0.890 1.00 16.66 55 GLN A C 19
ATOM 17719 O O . GLN A 1 55 ? 8.947 6.223 -0.826 1.00 16.66 55 GLN A O 19
ATOM 17733 N N . CYS A 1 56 ? 8.175 4.120 -0.539 1.00 16.66 56 CYS A N 19
ATOM 17734 C CA . CYS A 1 56 ? 9.445 3.605 -0.046 1.00 16.66 56 CYS A CA 19
ATOM 17735 C C . CYS A 1 56 ? 10.484 3.573 -1.161 1.00 16.66 56 CYS A C 19
ATOM 17736 O O . CYS A 1 56 ? 11.659 3.860 -0.932 1.00 16.66 56 CYS A O 19
ATOM 17743 N N . GLN A 1 57 ? 10.050 3.212 -2.365 1.00 16.66 57 GLN A N 19
ATOM 17744 C CA . GLN A 1 57 ? 10.969 3.141 -3.491 1.00 16.66 57 GLN A CA 19
ATOM 17745 C C . GLN A 1 57 ? 11.735 4.448 -3.608 1.00 16.66 57 GLN A C 19
ATOM 17746 O O . GLN A 1 57 ? 12.922 4.454 -3.930 1.00 16.66 57 GLN A O 19
ATOM 17760 N N . SER A 1 58 ? 11.056 5.551 -3.320 1.00 25.00 58 SER A N 19
ATOM 17761 C CA . SER A 1 58 ? 11.698 6.853 -3.369 1.00 25.00 58 SER A CA 19
ATOM 17762 C C . SER A 1 58 ? 12.598 7.023 -2.149 1.00 25.00 58 SER A C 19
ATOM 17763 O O . SER A 1 58 ? 13.658 7.645 -2.225 1.00 25.00 58 SER A O 19
ATOM 17771 N N . THR A 1 59 ? 12.164 6.453 -1.025 1.00 50.00 59 THR A N 19
ATOM 17772 C CA . THR A 1 59 ? 12.933 6.534 0.213 1.00 50.00 59 THR A CA 19
ATOM 17773 C C . THR A 1 59 ? 14.164 5.638 0.139 1.00 50.00 59 THR A C 19
ATOM 17774 O O . THR A 1 59 ? 15.275 6.072 0.444 1.00 50.00 59 THR A O 19
ATOM 17785 N N . GLU A 1 60 ? 13.962 4.385 -0.272 1.00 50.00 60 GLU A N 19
ATOM 17786 C CA . GLU A 1 60 ? 15.069 3.440 -0.385 1.00 50.00 60 GLU A CA 19
ATOM 17787 C C . GLU A 1 60 ? 15.746 3.225 0.966 1.00 50.00 60 GLU A C 19
ATOM 17788 O O . GLU A 1 60 ? 16.639 2.388 1.095 1.00 50.00 60 GLU A O 19
ATOM 17800 N N . ASP A 1 61 ? 15.319 3.985 1.970 1.00 50.00 61 ASP A N 19
ATOM 17801 C CA . ASP A 1 61 ? 15.894 3.865 3.306 1.00 50.00 61 ASP A CA 19
ATOM 17802 C C . ASP A 1 61 ? 17.407 4.068 3.262 1.00 50.00 61 ASP A C 19
ATOM 17803 O O . ASP A 1 61 ? 18.163 3.298 3.852 1.00 50.00 61 ASP A O 19
ATOM 17812 N N . ALA A 1 62 ? 17.840 5.111 2.558 1.00 50.00 62 ALA A N 19
ATOM 17813 C CA . ALA A 1 62 ? 19.265 5.408 2.443 1.00 50.00 62 ALA A CA 19
ATOM 17814 C C . ALA A 1 62 ? 19.500 6.915 2.443 1.00 50.00 62 ALA A C 19
ATOM 17815 O O . ALA A 1 62 ? 20.332 7.365 1.674 1.00 0.00 62 ALA A O 19
ATOM 17823 N N . GLY A 1 1 ? 0.776 -7.984 15.389 1.00 0.00 1 GLY A N 20
ATOM 17824 C CA . GLY A 1 1 ? 1.637 -6.797 15.128 1.00 0.00 1 GLY A CA 20
ATOM 17825 C C . GLY A 1 1 ? 0.762 -5.559 14.956 1.00 0.00 1 GLY A C 20
ATOM 17826 O O . GLY A 1 1 ? 0.568 -5.072 13.842 1.00 0.00 1 GLY A O 20
ATOM 17832 N N . PRO A 1 2 ? 0.231 -5.052 16.035 1.00 0.00 2 PRO A N 20
ATOM 17833 C CA . PRO A 1 2 ? -0.646 -3.843 16.017 1.00 0.00 2 PRO A CA 20
ATOM 17834 C C . PRO A 1 2 ? 0.084 -2.604 15.496 1.00 0.00 2 PRO A C 20
ATOM 17835 O O . PRO A 1 2 ? -0.540 -1.673 14.989 1.00 0.00 2 PRO A O 20
ATOM 17846 N N . LEU A 1 3 ? 1.409 -2.597 15.634 1.00 0.00 3 LEU A N 20
ATOM 17847 C CA . LEU A 1 3 ? 2.208 -1.461 15.180 1.00 0.00 3 LEU A CA 20
ATOM 17848 C C . LEU A 1 3 ? 1.553 -0.149 15.599 1.00 0.00 3 LEU A C 20
ATOM 17849 O O . LEU A 1 3 ? 0.800 0.454 14.834 1.00 0.00 3 LEU A O 20
ATOM 17865 N N . GLY A 1 4 ? 1.841 0.288 16.821 1.00 50.00 4 GLY A N 20
ATOM 17866 C CA . GLY A 1 4 ? 1.271 1.531 17.333 1.00 50.00 4 GLY A CA 20
ATOM 17867 C C . GLY A 1 4 ? 1.780 2.732 16.543 1.00 50.00 4 GLY A C 20
ATOM 17868 O O . GLY A 1 4 ? 2.912 3.179 16.733 1.00 50.00 4 GLY A O 20
ATOM 17872 N N . SER A 1 5 ? 0.935 3.251 15.657 1.00 50.00 5 SER A N 20
ATOM 17873 C CA . SER A 1 5 ? 1.298 4.405 14.837 1.00 50.00 5 SER A CA 20
ATOM 17874 C C . SER A 1 5 ? 0.203 5.466 14.892 1.00 50.00 5 SER A C 20
ATOM 17875 O O . SER A 1 5 ? -0.965 5.153 15.121 1.00 50.00 5 SER A O 20
ATOM 17883 N N . ASP A 1 6 ? 0.585 6.722 14.678 1.00 50.00 6 ASP A N 20
ATOM 17884 C CA . ASP A 1 6 ? -0.381 7.815 14.704 1.00 50.00 6 ASP A CA 20
ATOM 17885 C C . ASP A 1 6 ? -1.463 7.583 13.655 1.00 50.00 6 ASP A C 20
ATOM 17886 O O . ASP A 1 6 ? -1.198 7.021 12.592 1.00 50.00 6 ASP A O 20
ATOM 17895 N N . THR A 1 7 ? -2.686 8.006 13.961 1.00 50.00 7 THR A N 20
ATOM 17896 C CA . THR A 1 7 ? -3.795 7.821 13.031 1.00 50.00 7 THR A CA 20
ATOM 17897 C C . THR A 1 7 ? -3.797 8.907 11.964 1.00 50.00 7 THR A C 20
ATOM 17898 O O . THR A 1 7 ? -4.107 10.063 12.245 1.00 50.00 7 THR A O 20
ATOM 17909 N N . LYS A 1 8 ? -3.470 8.514 10.736 1.00 25.00 8 LYS A N 20
ATOM 17910 C CA . LYS A 1 8 ? -3.447 9.444 9.611 1.00 25.00 8 LYS A CA 20
ATOM 17911 C C . LYS A 1 8 ? -3.780 8.706 8.322 1.00 25.00 8 LYS A C 20
ATOM 17912 O O . LYS A 1 8 ? -4.064 7.513 8.342 1.00 25.00 8 LYS A O 20
ATOM 17931 N N . LEU A 1 9 ? -3.737 9.418 7.204 1.00 16.66 9 LEU A N 20
ATOM 17932 C CA . LEU A 1 9 ? -4.034 8.802 5.917 1.00 16.66 9 LEU A CA 20
ATOM 17933 C C . LEU A 1 9 ? -2.912 7.854 5.522 1.00 16.66 9 LEU A C 20
ATOM 17934 O O . LEU A 1 9 ? -1.736 8.159 5.726 1.00 16.66 9 LEU A O 20
ATOM 17950 N N . TYR A 1 10 ? -3.269 6.699 4.965 1.00 25.00 10 TYR A N 20
ATOM 17951 C CA . TYR A 1 10 ? -2.269 5.725 4.564 1.00 25.00 10 TYR A CA 20
ATOM 17952 C C . TYR A 1 10 ? -2.075 5.765 3.052 1.00 25.00 10 TYR A C 20
ATOM 17953 O O . TYR A 1 10 ? -1.041 6.220 2.564 1.00 25.00 10 TYR A O 20
ATOM 17971 N N . CYS A 1 11 ? -3.077 5.306 2.314 1.00 16.66 11 CYS A N 20
ATOM 17972 C CA . CYS A 1 11 ? -3.004 5.317 0.862 1.00 16.66 11 CYS A CA 20
ATOM 17973 C C . CYS A 1 11 ? -2.393 6.617 0.364 1.00 16.66 11 CYS A C 20
ATOM 17974 O O . CYS A 1 11 ? -2.818 7.705 0.752 1.00 16.66 11 CYS A O 20
ATOM 17981 N N . ILE A 1 12 ? -1.411 6.497 -0.521 1.00 16.66 12 ILE A N 20
ATOM 17982 C CA . ILE A 1 12 ? -0.767 7.667 -1.092 1.00 16.66 12 ILE A CA 20
ATOM 17983 C C . ILE A 1 12 ? -1.833 8.515 -1.770 1.00 16.66 12 ILE A C 20
ATOM 17984 O O . ILE A 1 12 ? -1.585 9.633 -2.223 1.00 16.66 12 ILE A O 20
ATOM 18000 N N . CYS A 1 13 ? -3.022 7.935 -1.830 1.00 16.66 13 CYS A N 20
ATOM 18001 C CA . CYS A 1 13 ? -4.179 8.565 -2.444 1.00 16.66 13 CYS A CA 20
ATOM 18002 C C . CYS A 1 13 ? -4.816 9.582 -1.493 1.00 16.66 13 CYS A C 20
ATOM 18003 O O . CYS A 1 13 ? -5.745 10.293 -1.873 1.00 16.66 13 CYS A O 20
ATOM 18010 N N . LYS A 1 14 ? -4.310 9.638 -0.260 1.00 16.66 14 LYS A N 20
ATOM 18011 C CA . LYS A 1 14 ? -4.828 10.569 0.743 1.00 16.66 14 LYS A CA 20
ATOM 18012 C C . LYS A 1 14 ? -6.205 10.134 1.241 1.00 16.66 14 LYS A C 20
ATOM 18013 O O . LYS A 1 14 ? -7.153 10.918 1.234 1.00 16.66 14 LYS A O 20
ATOM 18032 N N . THR A 1 15 ? -6.305 8.881 1.682 1.00 25.00 15 THR A N 20
ATOM 18033 C CA . THR A 1 15 ? -7.570 8.352 2.194 1.00 25.00 15 THR A CA 20
ATOM 18034 C C . THR A 1 15 ? -7.312 7.498 3.443 1.00 25.00 15 THR A C 20
ATOM 18035 O O . THR A 1 15 ? -6.345 6.739 3.490 1.00 25.00 15 THR A O 20
ATOM 18046 N N . PRO A 1 16 ? -8.150 7.606 4.449 1.00 50.00 16 PRO A N 20
ATOM 18047 C CA . PRO A 1 16 ? -7.991 6.823 5.714 1.00 50.00 16 PRO A CA 20
ATOM 18048 C C . PRO A 1 16 ? -8.143 5.319 5.489 1.00 50.00 16 PRO A C 20
ATOM 18049 O O . PRO A 1 16 ? -8.810 4.888 4.548 1.00 50.00 16 PRO A O 20
ATOM 18060 N N . TYR A 1 17 ? -7.520 4.526 6.358 1.00 25.00 17 TYR A N 20
ATOM 18061 C CA . TYR A 1 17 ? -7.594 3.079 6.244 1.00 25.00 17 TYR A CA 20
ATOM 18062 C C . TYR A 1 17 ? -9.022 2.609 6.415 1.00 25.00 17 TYR A C 20
ATOM 18063 O O . TYR A 1 17 ? -9.761 3.113 7.261 1.00 25.00 17 TYR A O 20
ATOM 18081 N N . ASP A 1 18 ? -9.397 1.632 5.616 1.00 25.00 18 ASP A N 20
ATOM 18082 C CA . ASP A 1 18 ? -10.737 1.078 5.682 1.00 25.00 18 ASP A CA 20
ATOM 18083 C C . ASP A 1 18 ? -10.701 -0.432 5.474 1.00 25.00 18 ASP A C 20
ATOM 18084 O O . ASP A 1 18 ? -10.266 -0.913 4.429 1.00 25.00 18 ASP A O 20
ATOM 18093 N N . GLU A 1 19 ? -11.169 -1.176 6.469 1.00 25.00 19 GLU A N 20
ATOM 18094 C CA . GLU A 1 19 ? -11.183 -2.632 6.374 1.00 25.00 19 GLU A CA 20
ATOM 18095 C C . GLU A 1 19 ? -11.902 -3.063 5.102 1.00 25.00 19 GLU A C 20
ATOM 18096 O O . GLU A 1 19 ? -11.671 -4.157 4.585 1.00 25.00 19 GLU A O 20
ATOM 18108 N N . SER A 1 20 ? -12.746 -2.179 4.587 1.00 50.00 20 SER A N 20
ATOM 18109 C CA . SER A 1 20 ? -13.467 -2.460 3.349 1.00 50.00 20 SER A CA 20
ATOM 18110 C C . SER A 1 20 ? -12.455 -2.468 2.224 1.00 50.00 20 SER A C 20
ATOM 18111 O O . SER A 1 20 ? -12.539 -3.242 1.270 1.00 50.00 20 SER A O 20
ATOM 18119 N N . LYS A 1 21 ? -11.473 -1.604 2.399 1.00 16.66 21 LYS A N 20
ATOM 18120 C CA . LYS A 1 21 ? -10.369 -1.462 1.482 1.00 16.66 21 LYS A CA 20
ATOM 18121 C C . LYS A 1 21 ? -9.252 -2.343 1.975 1.00 16.66 21 LYS A C 20
ATOM 18122 O O . LYS A 1 21 ? -9.017 -2.445 3.176 1.00 16.66 21 LYS A O 20
ATOM 18141 N N . PHE A 1 22 ? -8.586 -3.008 1.063 1.00 16.66 22 PHE A N 20
ATOM 18142 C CA . PHE A 1 22 ? -7.515 -3.893 1.450 1.00 16.66 22 PHE A CA 20
ATOM 18143 C C . PHE A 1 22 ? -6.189 -3.269 1.134 1.00 16.66 22 PHE A C 20
ATOM 18144 O O . PHE A 1 22 ? -6.040 -2.557 0.142 1.00 16.66 22 PHE A O 20
ATOM 18161 N N . TYR A 1 23 ? -5.242 -3.503 2.010 1.00 16.66 23 TYR A N 20
ATOM 18162 C CA . TYR A 1 23 ? -3.940 -2.915 1.853 1.00 16.66 23 TYR A CA 20
ATOM 18163 C C . TYR A 1 23 ? -2.815 -3.895 1.781 1.00 16.66 23 TYR A C 20
ATOM 18164 O O . TYR A 1 23 ? -2.931 -5.094 2.033 1.00 16.66 23 TYR A O 20
ATOM 18182 N N . ILE A 1 24 ? -1.712 -3.274 1.497 1.00 16.66 24 ILE A N 20
ATOM 18183 C CA . ILE A 1 24 ? -0.417 -3.899 1.426 1.00 16.66 24 ILE A CA 20
ATOM 18184 C C . ILE A 1 24 ? 0.449 -3.050 2.327 1.00 16.66 24 ILE A C 20
ATOM 18185 O O . ILE A 1 24 ? -0.065 -2.100 2.913 1.00 16.66 24 ILE A O 20
ATOM 18201 N N . GLY A 1 25 ? 1.720 -3.353 2.495 1.00 16.66 25 GLY A N 20
ATOM 18202 C CA . GLY A 1 25 ? 2.498 -2.522 3.399 1.00 16.66 25 GLY A CA 20
ATOM 18203 C C . GLY A 1 25 ? 3.914 -2.244 2.931 1.00 16.66 25 GLY A C 20
ATOM 18204 O O . GLY A 1 25 ? 4.715 -3.152 2.709 1.00 16.66 25 GLY A O 20
ATOM 18208 N N . CYS A 1 26 ? 4.211 -0.955 2.844 1.00 16.66 26 CYS A N 20
ATOM 18209 C CA . CYS A 1 26 ? 5.515 -0.474 2.476 1.00 16.66 26 CYS A CA 20
ATOM 18210 C C . CYS A 1 26 ? 6.560 -1.216 3.298 1.00 16.66 26 CYS A C 20
ATOM 18211 O O . CYS A 1 26 ? 6.646 -1.027 4.512 1.00 16.66 26 CYS A O 20
ATOM 18218 N N . ASP A 1 27 ? 7.340 -2.069 2.653 1.00 16.66 27 ASP A N 20
ATOM 18219 C CA . ASP A 1 27 ? 8.345 -2.828 3.377 1.00 16.66 27 ASP A CA 20
ATOM 18220 C C . ASP A 1 27 ? 9.122 -1.910 4.309 1.00 16.66 27 ASP A C 20
ATOM 18221 O O . ASP A 1 27 ? 9.399 -2.268 5.454 1.00 16.66 27 ASP A O 20
ATOM 18230 N N . ARG A 1 28 ? 9.464 -0.719 3.819 1.00 16.66 28 ARG A N 20
ATOM 18231 C CA . ARG A 1 28 ? 10.198 0.242 4.633 1.00 16.66 28 ARG A CA 20
ATOM 18232 C C . ARG A 1 28 ? 9.399 1.513 4.893 1.00 16.66 28 ARG A C 20
ATOM 18233 O O . ARG A 1 28 ? 9.786 2.306 5.750 1.00 16.66 28 ARG A O 20
ATOM 18254 N N . CYS A 1 29 ? 8.301 1.745 4.163 1.00 16.66 29 CYS A N 20
ATOM 18255 C CA . CYS A 1 29 ? 7.555 2.963 4.389 1.00 16.66 29 CYS A CA 20
ATOM 18256 C C . CYS A 1 29 ? 6.497 2.773 5.486 1.00 16.66 29 CYS A C 20
ATOM 18257 O O . CYS A 1 29 ? 5.774 3.708 5.830 1.00 16.66 29 CYS A O 20
ATOM 18264 N N . GLN A 1 30 ? 6.429 1.562 6.047 1.00 16.66 30 GLN A N 20
ATOM 18265 C CA . GLN A 1 30 ? 5.476 1.268 7.126 1.00 16.66 30 GLN A CA 20
ATOM 18266 C C . GLN A 1 30 ? 4.133 1.919 6.837 1.00 16.66 30 GLN A C 20
ATOM 18267 O O . GLN A 1 30 ? 3.552 2.573 7.704 1.00 16.66 30 GLN A O 20
ATOM 18281 N N . ASN A 1 31 ? 3.662 1.777 5.613 1.00 16.66 31 ASN A N 20
ATOM 18282 C CA . ASN A 1 31 ? 2.413 2.399 5.223 1.00 16.66 31 ASN A CA 20
ATOM 18283 C C . ASN A 1 31 ? 1.520 1.400 4.498 1.00 16.66 31 ASN A C 20
ATOM 18284 O O . ASN A 1 31 ? 1.976 0.327 4.121 1.00 16.66 31 ASN A O 20
ATOM 18295 N N . TRP A 1 32 ? 0.242 1.738 4.329 1.00 16.66 32 TRP A N 20
ATOM 18296 C CA . TRP A 1 32 ? -0.691 0.819 3.672 1.00 16.66 32 TRP A CA 20
ATOM 18297 C C . TRP A 1 32 ? -1.655 1.564 2.758 1.00 16.66 32 TRP A C 20
ATOM 18298 O O . TRP A 1 32 ? -2.309 2.518 3.172 1.00 16.66 32 TRP A O 20
ATOM 18319 N N . TYR A 1 33 ? -1.737 1.116 1.513 1.00 16.66 33 TYR A N 20
ATOM 18320 C CA . TYR A 1 33 ? -2.628 1.742 0.533 1.00 16.66 33 TYR A CA 20
ATOM 18321 C C . TYR A 1 33 ? -3.531 0.697 -0.129 1.00 16.66 33 TYR A C 20
ATOM 18322 O O . TYR A 1 33 ? -3.164 -0.478 -0.200 1.00 16.66 33 TYR A O 20
ATOM 18340 N N . HIS A 1 34 ? -4.690 1.121 -0.660 1.00 16.66 34 HIS A N 20
ATOM 18341 C CA . HIS A 1 34 ? -5.537 0.189 -1.368 1.00 16.66 34 HIS A CA 20
ATOM 18342 C C . HIS A 1 34 ? -4.724 -0.310 -2.543 1.00 16.66 34 HIS A C 20
ATOM 18343 O O . HIS A 1 34 ? -3.976 0.460 -3.158 1.00 16.66 34 HIS A O 20
ATOM 18358 N N . GLY A 1 35 ? -4.838 -1.578 -2.853 1.00 16.66 35 GLY A N 20
ATOM 18359 C CA . GLY A 1 35 ? -4.064 -2.113 -3.950 1.00 16.66 35 GLY A CA 20
ATOM 18360 C C . GLY A 1 35 ? -4.078 -1.175 -5.142 1.00 16.66 35 GLY A C 20
ATOM 18361 O O . GLY A 1 35 ? -3.031 -0.861 -5.710 1.00 16.66 35 GLY A O 20
ATOM 18365 N N . ARG A 1 36 ? -5.259 -0.720 -5.514 1.00 16.66 36 ARG A N 20
ATOM 18366 C CA . ARG A 1 36 ? -5.373 0.189 -6.637 1.00 16.66 36 ARG A CA 20
ATOM 18367 C C . ARG A 1 36 ? -4.907 1.570 -6.235 1.00 16.66 36 ARG A C 20
ATOM 18368 O O . ARG A 1 36 ? -4.574 2.393 -7.088 1.00 16.66 36 ARG A O 20
ATOM 18389 N N . CYS A 1 37 ? -4.879 1.830 -4.935 1.00 16.66 37 CYS A N 20
ATOM 18390 C CA . CYS A 1 37 ? -4.444 3.130 -4.477 1.00 16.66 37 CYS A CA 20
ATOM 18391 C C . CYS A 1 37 ? -3.105 3.461 -5.110 1.00 16.66 37 CYS A C 20
ATOM 18392 O O . CYS A 1 37 ? -2.785 4.626 -5.347 1.00 16.66 37 CYS A O 20
ATOM 18399 N N . VAL A 1 38 ? -2.322 2.417 -5.373 1.00 16.66 38 VAL A N 20
ATOM 18400 C CA . VAL A 1 38 ? -1.003 2.595 -5.973 1.00 16.66 38 VAL A CA 20
ATOM 18401 C C . VAL A 1 38 ? -0.932 1.963 -7.364 1.00 16.66 38 VAL A C 20
ATOM 18402 O O . VAL A 1 38 ? 0.135 1.902 -7.973 1.00 16.66 38 VAL A O 20
ATOM 18415 N N . GLY A 1 39 ? -2.084 1.526 -7.875 1.00 16.66 39 GLY A N 20
ATOM 18416 C CA . GLY A 1 39 ? -2.143 0.939 -9.213 1.00 16.66 39 GLY A CA 20
ATOM 18417 C C . GLY A 1 39 ? -1.702 -0.517 -9.222 1.00 16.66 39 GLY A C 20
ATOM 18418 O O . GLY A 1 39 ? -0.917 -0.925 -10.078 1.00 16.66 39 GLY A O 20
ATOM 18422 N N . ILE A 1 40 ? -2.198 -1.299 -8.268 1.00 16.66 40 ILE A N 20
ATOM 18423 C CA . ILE A 1 40 ? -1.826 -2.708 -8.194 1.00 16.66 40 ILE A CA 20
ATOM 18424 C C . ILE A 1 40 ? -3.051 -3.616 -8.246 1.00 16.66 40 ILE A C 20
ATOM 18425 O O . ILE A 1 40 ? -4.188 -3.164 -8.098 1.00 16.66 40 ILE A O 20
ATOM 18441 N N . LEU A 1 41 ? -2.799 -4.905 -8.448 1.00 16.66 41 LEU A N 20
ATOM 18442 C CA . LEU A 1 41 ? -3.867 -5.893 -8.512 1.00 16.66 41 LEU A CA 20
ATOM 18443 C C . LEU A 1 41 ? -4.543 -6.038 -7.149 1.00 16.66 41 LEU A C 20
ATOM 18444 O O . LEU A 1 41 ? -4.027 -5.575 -6.133 1.00 16.66 41 LEU A O 20
ATOM 18460 N N . GLN A 1 42 ? -5.715 -6.656 -7.144 1.00 16.66 42 GLN A N 20
ATOM 18461 C CA . GLN A 1 42 ? -6.475 -6.833 -5.910 1.00 16.66 42 GLN A CA 20
ATOM 18462 C C . GLN A 1 42 ? -5.945 -8.009 -5.112 1.00 16.66 42 GLN A C 20
ATOM 18463 O O . GLN A 1 42 ? -5.590 -7.874 -3.941 1.00 16.66 42 GLN A O 20
ATOM 18477 N N . SER A 1 43 ? -5.877 -9.159 -5.764 1.00 16.66 43 SER A N 20
ATOM 18478 C CA . SER A 1 43 ? -5.372 -10.346 -5.120 1.00 16.66 43 SER A CA 20
ATOM 18479 C C . SER A 1 43 ? -3.953 -10.079 -4.696 1.00 16.66 43 SER A C 20
ATOM 18480 O O . SER A 1 43 ? -3.456 -10.644 -3.724 1.00 16.66 43 SER A O 20
ATOM 18488 N N . GLU A 1 44 ? -3.316 -9.193 -5.449 1.00 16.66 44 GLU A N 20
ATOM 18489 C CA . GLU A 1 44 ? -1.946 -8.814 -5.187 1.00 16.66 44 GLU A CA 20
ATOM 18490 C C . GLU A 1 44 ? -1.746 -8.598 -3.706 1.00 16.66 44 GLU A C 20
ATOM 18491 O O . GLU A 1 44 ? -0.627 -8.572 -3.218 1.00 16.66 44 GLU A O 20
ATOM 18503 N N . ALA A 1 45 ? -2.844 -8.440 -3.004 1.00 16.66 45 ALA A N 20
ATOM 18504 C CA . ALA A 1 45 ? -2.792 -8.240 -1.576 1.00 16.66 45 ALA A CA 20
ATOM 18505 C C . ALA A 1 45 ? -2.360 -9.526 -0.856 1.00 16.66 45 ALA A C 20
ATOM 18506 O O . ALA A 1 45 ? -1.491 -9.489 0.014 1.00 16.66 45 ALA A O 20
ATOM 18513 N N . GLU A 1 46 ? -2.984 -10.658 -1.205 1.00 16.66 46 GLU A N 20
ATOM 18514 C CA . GLU A 1 46 ? -2.656 -11.934 -0.552 1.00 16.66 46 GLU A CA 20
ATOM 18515 C C . GLU A 1 46 ? -1.500 -12.670 -1.223 1.00 16.66 46 GLU A C 20
ATOM 18516 O O . GLU A 1 46 ? -0.527 -13.043 -0.568 1.00 16.66 46 GLU A O 20
ATOM 18528 N N . LEU A 1 47 ? -1.610 -12.872 -2.523 1.00 16.66 47 LEU A N 20
ATOM 18529 C CA . LEU A 1 47 ? -0.570 -13.561 -3.285 1.00 16.66 47 LEU A CA 20
ATOM 18530 C C . LEU A 1 47 ? 0.738 -12.856 -3.141 1.00 16.66 47 LEU A C 20
ATOM 18531 O O . LEU A 1 47 ? 1.720 -13.183 -3.809 1.00 16.66 47 LEU A O 20
ATOM 18547 N N . ILE A 1 48 ? 0.734 -11.864 -2.300 1.00 16.66 48 ILE A N 20
ATOM 18548 C CA . ILE A 1 48 ? 1.899 -11.068 -2.104 1.00 16.66 48 ILE A CA 20
ATOM 18549 C C . ILE A 1 48 ? 2.588 -11.391 -0.779 1.00 16.66 48 ILE A C 20
ATOM 18550 O O . ILE A 1 48 ? 1.949 -11.508 0.265 1.00 16.66 48 ILE A O 20
ATOM 18566 N N . ASP A 1 49 ? 3.907 -11.560 -0.857 1.00 25.00 49 ASP A N 20
ATOM 18567 C CA . ASP A 1 49 ? 4.714 -11.901 0.310 1.00 25.00 49 ASP A CA 20
ATOM 18568 C C . ASP A 1 49 ? 5.167 -10.659 1.056 1.00 25.00 49 ASP A C 20
ATOM 18569 O O . ASP A 1 49 ? 4.658 -10.346 2.132 1.00 25.00 49 ASP A O 20
ATOM 18578 N N . GLU A 1 50 ? 6.140 -9.958 0.479 1.00 16.66 50 GLU A N 20
ATOM 18579 C CA . GLU A 1 50 ? 6.673 -8.765 1.085 1.00 16.66 50 GLU A CA 20
ATOM 18580 C C . GLU A 1 50 ? 6.509 -7.607 0.126 1.00 16.66 50 GLU A C 20
ATOM 18581 O O . GLU A 1 50 ? 7.474 -7.149 -0.486 1.00 16.66 50 GLU A O 20
ATOM 18593 N N . TYR A 1 51 ? 5.278 -7.138 -0.005 1.00 16.66 51 TYR A N 20
ATOM 18594 C CA . TYR A 1 51 ? 5.005 -6.034 -0.899 1.00 16.66 51 TYR A CA 20
ATOM 18595 C C . TYR A 1 51 ? 5.685 -4.793 -0.381 1.00 16.66 51 TYR A C 20
ATOM 18596 O O . TYR A 1 51 ? 5.794 -4.589 0.829 1.00 16.66 51 TYR A O 20
ATOM 18614 N N . VAL A 1 52 ? 6.121 -3.957 -1.299 1.00 16.66 52 VAL A N 20
ATOM 18615 C CA . VAL A 1 52 ? 6.767 -2.724 -0.924 1.00 16.66 52 VAL A CA 20
ATOM 18616 C C . VAL A 1 52 ? 5.954 -1.552 -1.413 1.00 16.66 52 VAL A C 20
ATOM 18617 O O . VAL A 1 52 ? 5.136 -1.687 -2.317 1.00 16.66 52 VAL A O 20
ATOM 18630 N N . CYS A 1 53 ? 6.173 -0.405 -0.802 1.00 16.66 53 CYS A N 20
ATOM 18631 C CA . CYS A 1 53 ? 5.452 0.762 -1.151 1.00 16.66 53 CYS A CA 20
ATOM 18632 C C . CYS A 1 53 ? 6.137 1.477 -2.273 1.00 16.66 53 CYS A C 20
ATOM 18633 O O . CYS A 1 53 ? 7.311 1.247 -2.558 1.00 16.66 53 CYS A O 20
ATOM 18640 N N . PRO A 1 54 ? 5.423 2.314 -2.927 1.00 16.66 54 PRO A N 20
ATOM 18641 C CA . PRO A 1 54 ? 5.961 3.068 -4.066 1.00 16.66 54 PRO A CA 20
ATOM 18642 C C . PRO A 1 54 ? 6.779 4.267 -3.612 1.00 16.66 54 PRO A C 20
ATOM 18643 O O . PRO A 1 54 ? 7.773 4.631 -4.241 1.00 16.66 54 PRO A O 20
ATOM 18654 N N . GLN A 1 55 ? 6.381 4.848 -2.488 1.00 16.66 55 GLN A N 20
ATOM 18655 C CA . GLN A 1 55 ? 7.118 5.970 -1.925 1.00 16.66 55 GLN A CA 20
ATOM 18656 C C . GLN A 1 55 ? 8.410 5.432 -1.335 1.00 16.66 55 GLN A C 20
ATOM 18657 O O . GLN A 1 55 ? 9.430 6.119 -1.271 1.00 16.66 55 GLN A O 20
ATOM 18671 N N . CYS A 1 56 ? 8.331 4.177 -0.910 1.00 16.66 56 CYS A N 20
ATOM 18672 C CA . CYS A 1 56 ? 9.461 3.480 -0.318 1.00 16.66 56 CYS A CA 20
ATOM 18673 C C . CYS A 1 56 ? 10.646 3.451 -1.274 1.00 16.66 56 CYS A C 20
ATOM 18674 O O . CYS A 1 56 ? 11.790 3.655 -0.871 1.00 16.66 56 CYS A O 20
ATOM 18681 N N . GLN A 1 57 ? 10.359 3.183 -2.543 1.00 16.66 57 GLN A N 20
ATOM 18682 C CA . GLN A 1 57 ? 11.405 3.114 -3.552 1.00 16.66 57 GLN A CA 20
ATOM 18683 C C . GLN A 1 57 ? 12.198 4.414 -3.577 1.00 16.66 57 GLN A C 20
ATOM 18684 O O . GLN A 1 57 ? 13.408 4.412 -3.801 1.00 16.66 57 GLN A O 20
ATOM 18698 N N . SER A 1 58 ? 11.510 5.521 -3.322 1.00 25.00 58 SER A N 20
ATOM 18699 C CA . SER A 1 58 ? 12.163 6.822 -3.292 1.00 25.00 58 SER A CA 20
ATOM 18700 C C . SER A 1 58 ? 12.870 7.000 -1.954 1.00 25.00 58 SER A C 20
ATOM 18701 O O . SER A 1 58 ? 13.507 8.024 -1.708 1.00 25.00 58 SER A O 20
ATOM 18709 N N . THR A 1 59 ? 12.735 5.983 -1.100 1.00 50.00 59 THR A N 20
ATOM 18710 C CA . THR A 1 59 ? 13.342 5.982 0.231 1.00 50.00 59 THR A CA 20
ATOM 18711 C C . THR A 1 59 ? 12.323 6.416 1.279 1.00 50.00 59 THR A C 20
ATOM 18712 O O . THR A 1 59 ? 12.313 7.571 1.706 1.00 50.00 59 THR A O 20
ATOM 18723 N N . GLU A 1 60 ? 11.467 5.483 1.691 1.00 50.00 60 GLU A N 20
ATOM 18724 C CA . GLU A 1 60 ? 10.448 5.784 2.690 1.00 50.00 60 GLU A CA 20
ATOM 18725 C C . GLU A 1 60 ? 9.766 7.114 2.380 1.00 50.00 60 GLU A C 20
ATOM 18726 O O . GLU A 1 60 ? 8.743 7.153 1.697 1.00 50.00 60 GLU A O 20
ATOM 18738 N N . ASP A 1 61 ? 10.342 8.204 2.885 1.00 50.00 61 ASP A N 20
ATOM 18739 C CA . ASP A 1 61 ? 9.785 9.535 2.655 1.00 50.00 61 ASP A CA 20
ATOM 18740 C C . ASP A 1 61 ? 10.882 10.505 2.231 1.00 50.00 61 ASP A C 20
ATOM 18741 O O . ASP A 1 61 ? 11.936 10.581 2.865 1.00 50.00 61 ASP A O 20
ATOM 18750 N N . ALA A 1 62 ? 10.629 11.245 1.157 1.00 50.00 62 ALA A N 20
ATOM 18751 C CA . ALA A 1 62 ? 11.605 12.208 0.658 1.00 50.00 62 ALA A CA 20
ATOM 18752 C C . ALA A 1 62 ? 10.968 13.131 -0.375 1.00 50.00 62 ALA A C 20
ATOM 18753 O O . ALA A 1 62 ? 10.686 14.267 -0.031 1.00 0.00 62 ALA A O 20
#

InterPro domains:
  IPR001487 Bromodomain [PF00439] (2936-3018)
  IPR001487 Bromodomain [PR00503] (2947-2960)
  IPR001487 Bromodomain [PR00503] (2961-2977)
  IPR001487 Bromodomain [PR00503] (2977-2995)
  IPR001487 Bromodomain [PR00503] (2995-3014)
  IPR001487 Bromodomain [PS50014] (2944-3014)
  IPR001487 Bromodomain [SM00297] (2925-3033)
  IPR001965 Zinc finger, PHD-type [SM00249] (392-435)
  IPR001965 Zinc finger, PHD-type [SM00249] (2869-2916)
  IPR011011 Zinc finger, FYVE/PHD-type [SSF57903] (387-443)
  IPR011011 Zinc finger, FYVE/PHD-type [SSF57903] (2859-2918)
  IPR013083 Zinc finger, RING/FYVE/PHD-type [G3DSA:3.30.40.10] (383-436)
  IPR013083 Zinc finger, RING/FYVE/PHD-type [G3DSA:3.30.40.10] (2858-2924)
  IPR018359 Bromodomain, conserved site [PS00633] (2949-3006)
  IPR018501 DDT domain [PF02791] (241-297)
  IPR018501 DDT domain [PS50827] (240-300)
  IPR018501 DDT domain [SM00571] (240-300)
  IPR019786 Zinc finger, PHD-type, conserved site [PS01359] (393-434)
  IPR019786 Zinc finger, PHD-type, conserved site [PS01359] (2870-2915)
  IPR019787 Zinc finger, PHD-finger [PF00628] (393-434)

B-factor: mean 27.95, std 14.68, range [16.66, 50.0]

Sequence (62 aa):
GPLGSDTKLYCICKTPYDESKFYIGCDRCQNWYHGRCVGILQSEAELIDEYVCPQCQSTEDAGPLGSDTKLYCICKTPYDESKFYIGCDRCQNWYHGRCVGILQSEAELIDEYVCPQCQSTEDAGPLGSDTKLYCICKTPYDESKFYIGCDRCQNWYHGRCVGILQSEAELIDEYVCPQCQSTEDAGPLGSDTKLYCICKTPYDESKFYIGCDRCQNWYHGRCVGILQSEAELIDEYVCPQCQSTEDAGPLGSDTKLYCICKTPYDESKFYIGCDRCQNWYHGRCVGILQSEAELIDEYVCPQCQSTEDAGPLGSDTKLYCICKTPYDESKFYIGCDRCQNWYHGRCVGILQSEAELIDEYVCPQCQSTEDAGPLGSDTKLYCICKTPYDESKFYIGCDRCQNWYHGRCVGILQSEAELIDEYVCPQCQSTEDAGPLGSDTKLYCICKTPYDESKFYIGCDRCQNWYHGRCVGILQSEAELIDEYVCPQCQSTEDAGPLGSDTKLYCICKTPYDESKFYIGCDRCQNWYHGRCVGILQSEAELIDEYVCPQCQSTEDAGPLGSDTKLYCICKTPYDESKFYIGCDRCQNWYHGRCVGILQSEAELIDEYVCPQCQSTEDAGPLGSDTKLYCICKTPYDESKFYIGCDRCQNWYHGRCVGILQSEAELIDEYVCPQCQSTEDAGPLGSDTKLYCICKTPYDESKFYIGCDRCQNWYHGRCVGILQSEAELIDEYVCPQCQSTEDAGPLGSDTKLYCICKTPYDESKFYIGCDRCQNWYHGRCVGILQSEAELIDEYVCPQCQSTEDAGPLGSDTKLYCICKTPYDESKFYIGCDRCQNWYHGRCVGILQSEAELIDEYVCPQCQSTEDAGPLGSDTKLYCICKTPYDESKFYIGCDRCQNWYHGRCVGILQSEAELIDEYVCPQCQSTEDAGPLGSDTKLYCICKTPYDESKFYIGCDRCQNWYHGRCVGILQSEAELIDEYVCPQCQSTEDAGPLGSDTKLYCICKTPYDESKFYIGCDRCQNWYHGRCVGILQSEAELIDEYVCPQCQSTEDAGPLGSDTKLYCICKTPYDESKFYIGCDRCQNWYHGRCVGILQSEAELIDEYVCPQCQSTEDAGPLGSDTKLYCICKTPYDESKFYIGCDRCQNWYHGRCVGILQSEAELIDEYVCPQCQSTEDAGPLGSDTKLYCICKTPYDESKFYIGCDRCQNWYHGRCVGILQSEAELIDEYVCPQCQSTEDA

Radius of gyration: 12.65 Å; Cα contacts (8 Å, |Δi|>4): 91; chains: 1; bounding box: 32×35×30 Å

Solvent-accessible surface area: 4825 Å² total; per-residue (Å²): 117,129,188,60,110,139,136,135,37,77,0,70,29,172,56,82,86,62,171,120,80,78,26,2,27,4,87,128,23,134,28,90,0,7,0,168,12,38,70,35,119,145,50,46,23,151,105,42,140,141,26,46,0,45,70,0,116,93,83,93,112,165

Secondary structure (DSSP, 8-state):
---------SBTTTB---TTS-EEE-TTT--EEETGGGT--SGGGTS-SS---HHHHHHH--

CATH classification: 3.30.40.10

GO terms:
  GO:0000785 chromatin (C, IDA)
  GO:0000122 negative regulation of transcription by RNA polymerase II (P, IDA)
  GO:0008094 ATP-dependent activity, acting on DNA (F, IDA)
  GO:0005634 nucleus (C, IDA)
  GO:0043565 sequence-specific DNA binding (F, IDA)
  GO:0006338 chromatin remodeling (P, IDA)
  GO:0045944 positive regulation of transcription by RNA polymerase II (P, IMP)
  GO:0043565 sequence-specific DNA binding (F, IMP)
  GO:0006357 regulation of transcription by RNA polymerase II (P, IMP)
  GO:0007420 brain development (P, IMP)
  GO:0005515 protein binding (F, IPI)
  GO:0016589 NURF complex (C, IDA)
  GO:0005737 cytoplasm (C, TAS)
  GO:0005654 nucleoplasm (C, IDA)
  GO:0005829 cytosol (C, IDA)
  GO:0006355 regulation of DNA-templated transcription (P, IDA)
  GO:0005634 nucleus (C, EXP)
  GO:0005737 cytoplasm (C, EXP)
  GO:0070062 extracellular exosome (C, HDA)